Protein AF-A0A3D3QZB6-F1 (afdb_monomer)

Sequence (897 aa):
MISCSNFSKMPWQIRVYGRQQMLLTSWVESMRVAFEKSRKATLNPRRRLQLRSVPSSARQKVQRRIAIEQLEDRTLLTSLIINQLTAGLGVTLDNSVLDPDANGIANYDSIIFEDLTIDATTGSSVSIDLDNLTFNEPFSILFENVSINAAAGNGINIELSNMLVDTIAIDSSTITGGVGNAFNVDLTNVILNEFNIIDSTLSGQAGAGVTVAMSAATIEETSLRRSSIDGVSIDVADGSVLRHTTMADNTIAGSSGNDGVSVNIVDSIAEELRLTNNNSIEGVSISVDDTAAGGAALLTELFIHSNTITGNTAGAGISLELNNVDQFVSITGNSITGNSGDGIVFDQTDGDLSGEISDNNIANNFGNGINFTPSTTNPTPTGGAPGVPAYAGITGPTDSIDFAAPRNEVQLITFAGVPTGGTFTISYTGGNGVTQTTAGILATATASQVKAAMVAAFSDIGVGDILVNGNFQDGYEIEFVNAAGGVNINPLTVDVGGFNSTPATVTIFQDTSANIDEIQHIDVTGTPAFGTFQLNFLGNTLTQDYTQLNASDLQTALNFLANIYNDGTGNPFTGSPIQVTGDLVNGFDILFLDAGTMHDLDVPQVTLDASGLNLFVNVQVGPAELNPNKPAAQTITFQDVDGNIVTPSGGSFRLTFQTETTGDILIDPDPNVTAANIDAALQALFSATTKTGVEGDFIVSGDFTNGFVVEFNEIQHLSMLGSFDPTFGSFQLTFLGSTVTFAYTVSIPSAAGAQQIQNALNTIANNSGLGYTGSPVSVAVSGNGYDIIFLDSGTMANADVQQITVDASRMRFDVDVANLTQGNATTNERQTLDFADFQGSFPFTFALNGIDITNPPIGTSFTLTFQGETTQGIVIDTDPAVTAANIDAALEALTIA

Organism: NCBI:txid122

Mean predicted aligned error: 23.5 Å

Nearest PDB structures (foldseek):
  7o13-assembly1_A  TM=3.083E-01  e=2.882E-01  Stutzerimonas stutzeri ATCC 14405 = CCUG 16156
  7akv-assembly1_G  TM=2.280E-01  e=1.129E+00  Bordetella pertussis
  7u01-assembly3_C  TM=3.493E-01  e=5.067E+00  Homo sapiens
  6d89-assembly1_B  TM=1.778E-01  e=1.030E+00  Bacteroides uniformis

pLDDT: mean 75.25, std 18.21, range [21.48, 98.06]

InterPro domains:
  IPR006626 Parallel beta-helix repeat [SM00710] (138-160)
  IPR006626 Parallel beta-helix repeat [SM00710] (165-187)
  IPR006626 Parallel beta-helix repeat [SM00710] (214-236)
  IPR006626 Parallel beta-helix repeat [SM00710] (242-264)
  IPR006626 Parallel beta-helix repeat [SM00710] (299-322)
  IPR006626 Parallel beta-helix repeat [SM00710] (326-348)
  IPR006626 Parallel beta-helix repeat [SM00710] (352-374)
  IPR011050 Pectin lyase fold/virulence factor [SSF51126] (110-396)
  IPR012334 Pectin lyase fold [G3DSA:2.160.20.10] (169-386)

Secondary structure (DSSP, 8-state):
----------------------SSHHHHHHHHHHHHHHTTS-S----------PPPHHHHHHHHHHHHHHHHTTSS--EEEE----TT--EEEEHHHH-TT-SSB-S-SEEEEES-EEE-SSS-SEEEE-TT-B-SS-EEEEEES-EEEETTS-SEEEEEEEEEEEEEEEES-EEEESSS-SEEEEEEEEEEEEEEEES-EEES-SS-SEEEEEES-EEEEEEEES-EES-EEEEEETT-EEEEEEEES-EE--SSS--SEEEEEES-EEEEEEEES-SEES-EEEEEE--STT---EE--EEEES-EEE--SSS-SEEEEEES--EEEEEES-EEES-SS-SEEEEEES--EEEEEES-EEES-SS-SEEEEEE--S---SS------------S--------SPPPEEEEE--SS--SSBEEEEEEE-TTS-EEEPPPEETT--HHHHHHHHHHH-TT--TTSEEEEEETTTEEEEEE-GGGTTS-PPPPEEE-TTB-PPPPEEEEEEE--SSS--EEEEEEES--SS-EEEEEETTEEEEEEGGG-SHHHHHHHHHHHHHT---SSS----S--EEEEEETTTEEEEEE-TTTT-TTS-PPPPEEE-TTS--EEEEEEPPPPSSTTSPPPEEEEEE-TT--B---SS-EE--EETTEE---EE--SSHHHHHHHHHHHHHTSTTS--TTSSS-SEEEEEETTTEEEEEE-EEEEEE---SS--SSEEEEEEETTEEEEEEE-TT-S-HHHHHHHHHHHHHHHHHSSS---S--EEEEEETTEEEEEE-GGGT-TTS-PPPPEEE-TTS-EEEEEEEEE--BTTB--EEEEEEEETTSS--SPBPTTSSSBS-PPSSEEE--EETTEEPPPEEPPSSHHHHHHHHHHHHHTSTT-

Radius of gyration: 41.73 Å; Cα contacts (8 Å, |Δi|>4): 2059; chains: 1; bounding box: 110×121×116 Å

Structure (mmCIF, N/CA/C/O backbone):
data_AF-A0A3D3QZB6-F1
#
_entry.id   AF-A0A3D3QZB6-F1
#
loop_
_atom_site.group_PDB
_atom_site.id
_atom_site.type_symbol
_atom_site.label_atom_id
_atom_site.label_alt_id
_atom_site.label_comp_id
_atom_site.label_asym_id
_atom_site.label_entity_id
_atom_site.label_seq_id
_atom_site.pdbx_PDB_ins_code
_atom_site.Cartn_x
_atom_site.Cartn_y
_atom_site.Cartn_z
_atom_site.occupancy
_atom_site.B_iso_or_equiv
_atom_site.auth_seq_id
_atom_site.auth_comp_id
_atom_site.auth_asym_id
_atom_site.auth_atom_id
_atom_site.pdbx_PDB_model_num
ATOM 1 N N . MET A 1 1 ? 44.793 43.045 53.995 1.00 31.61 1 MET A N 1
ATOM 2 C CA . MET A 1 1 ? 45.562 44.300 53.880 1.00 31.61 1 MET A CA 1
ATOM 3 C C . MET A 1 1 ? 45.948 44.447 52.404 1.00 31.61 1 MET A C 1
ATOM 5 O O . MET A 1 1 ? 46.798 43.690 51.972 1.00 31.61 1 MET A O 1
ATOM 9 N N . ILE A 1 2 ? 45.234 45.333 51.678 1.00 28.56 2 ILE A N 1
ATOM 10 C CA . ILE A 1 2 ? 45.547 46.004 50.379 1.00 28.56 2 ILE A CA 1
ATOM 11 C C . ILE A 1 2 ? 45.701 45.083 49.129 1.00 28.56 2 ILE A C 1
ATOM 13 O O . ILE A 1 2 ? 46.679 44.360 49.034 1.00 28.56 2 ILE A O 1
ATOM 17 N N . SER A 1 3 ? 44.679 44.937 48.254 1.00 28.48 3 SER A N 1
ATOM 18 C CA . SER A 1 3 ? 44.259 45.763 47.068 1.00 28.48 3 SER A CA 1
ATOM 19 C C . SER A 1 3 ? 44.931 45.294 45.753 1.00 28.48 3 SER A C 1
ATOM 21 O O . SER A 1 3 ? 46.149 45.214 45.726 1.00 28.48 3 SER A O 1
ATOM 23 N N . CYS A 1 4 ? 44.243 44.934 44.652 1.00 23.89 4 CYS A N 1
ATOM 24 C CA . CYS A 1 4 ? 43.482 45.834 43.762 1.00 23.89 4 CYS A CA 1
ATOM 25 C C . CYS A 1 4 ? 42.562 45.103 42.730 1.00 23.89 4 CYS A C 1
ATOM 27 O O . CYS A 1 4 ? 43.048 44.278 41.964 1.00 23.89 4 CYS A O 1
ATOM 29 N N . SER A 1 5 ? 41.277 45.507 42.689 1.00 31.12 5 SER A N 1
ATOM 30 C CA . SER A 1 5 ? 40.437 45.910 41.517 1.00 31.12 5 SER A CA 1
ATOM 31 C C . SER A 1 5 ? 40.198 44.966 40.305 1.00 31.12 5 SER A C 1
ATOM 33 O O . SER A 1 5 ? 41.127 44.696 39.555 1.00 31.12 5 SER A O 1
ATOM 35 N N . ASN A 1 6 ? 38.986 44.412 40.093 1.00 29.52 6 ASN A N 1
ATOM 36 C CA . ASN A 1 6 ? 37.748 44.943 39.441 1.00 29.52 6 ASN A CA 1
ATOM 37 C C . ASN A 1 6 ? 37.724 44.941 37.892 1.00 29.52 6 ASN A C 1
ATOM 39 O O . ASN A 1 6 ? 38.531 45.647 37.313 1.00 29.52 6 ASN A O 1
ATOM 43 N N . PHE A 1 7 ? 36.745 44.230 37.286 1.00 24.50 7 PHE A N 1
ATOM 44 C CA . PHE A 1 7 ? 35.954 44.476 36.035 1.00 24.50 7 PHE A CA 1
ATOM 45 C C . PHE A 1 7 ? 35.271 43.130 35.642 1.00 24.50 7 PHE A C 1
ATOM 47 O O . PHE A 1 7 ? 35.977 42.175 35.359 1.00 24.50 7 PHE A O 1
ATOM 54 N N . SER A 1 8 ? 33.987 42.827 35.903 1.00 25.47 8 SER A N 1
ATOM 55 C CA . SER A 1 8 ? 32.666 43.279 35.398 1.00 25.47 8 SER A CA 1
ATOM 56 C C . SER A 1 8 ? 32.007 42.336 34.355 1.00 25.47 8 SER A C 1
ATOM 58 O O . SER A 1 8 ? 32.465 42.271 33.224 1.00 25.47 8 SER A O 1
ATOM 60 N N . LYS A 1 9 ? 30.859 41.758 34.760 1.00 25.39 9 LYS A N 1
ATOM 61 C CA . LYS A 1 9 ? 29.594 41.501 34.019 1.00 25.39 9 LYS A CA 1
ATOM 62 C C . LYS A 1 9 ? 29.521 40.458 32.870 1.00 25.39 9 LYS A C 1
ATOM 64 O O . LYS A 1 9 ? 30.074 40.651 31.799 1.00 25.39 9 LYS A O 1
ATOM 69 N N . MET A 1 10 ? 28.690 39.425 33.108 1.00 26.95 10 MET A N 1
ATOM 70 C CA . MET A 1 10 ? 27.950 38.583 32.130 1.00 26.95 10 MET A CA 1
ATOM 71 C C . MET A 1 10 ? 27.002 39.449 31.259 1.00 26.95 10 MET A C 1
ATOM 73 O O . MET A 1 10 ? 26.677 40.547 31.736 1.00 26.95 10 MET A O 1
ATOM 77 N N . PRO A 1 11 ? 26.521 39.028 30.054 1.00 31.47 11 PRO A N 1
ATOM 78 C CA . PRO A 1 11 ? 25.365 38.099 29.930 1.00 31.47 11 PRO A CA 1
ATOM 79 C C . PRO A 1 11 ? 25.265 37.222 28.634 1.00 31.47 11 PRO A C 1
ATOM 81 O O . PRO A 1 11 ? 25.988 37.434 27.667 1.00 31.47 11 PRO A O 1
ATOM 84 N N . TRP A 1 12 ? 24.275 36.309 28.648 1.00 21.48 12 TRP A N 1
ATOM 85 C CA . TRP A 1 12 ? 23.528 35.649 27.544 1.00 21.48 12 TRP A CA 1
ATOM 86 C C . TRP A 1 12 ? 23.815 34.186 27.137 1.00 21.48 12 TRP A C 1
ATOM 88 O O . TRP A 1 12 ? 24.921 33.784 26.791 1.00 21.48 12 TRP A O 1
ATOM 98 N N . GLN A 1 13 ? 22.712 33.424 27.193 1.00 25.14 13 GLN A N 1
ATOM 99 C CA . GLN A 1 13 ? 22.447 32.045 26.772 1.00 25.14 13 GLN A CA 1
ATOM 100 C C . GLN A 1 13 ? 22.153 31.955 25.261 1.00 25.14 13 GLN A C 1
ATOM 102 O O . GLN A 1 13 ? 21.646 32.925 24.710 1.00 25.14 13 GLN A O 1
ATOM 107 N N . ILE A 1 14 ? 22.313 30.762 24.661 1.00 23.55 14 ILE A N 1
ATOM 108 C CA . ILE A 1 14 ? 21.405 30.166 23.651 1.00 23.55 14 ILE A CA 1
ATOM 109 C C . ILE A 1 14 ? 21.499 28.621 23.714 1.00 23.55 14 ILE A C 1
ATOM 111 O O . ILE A 1 14 ? 22.523 28.065 24.108 1.00 23.55 14 ILE A O 1
ATOM 115 N N . ARG A 1 15 ? 20.369 27.965 23.411 1.00 23.23 15 ARG A N 1
ATOM 116 C CA . ARG A 1 15 ? 20.021 26.533 23.519 1.00 23.23 15 ARG A CA 1
ATOM 117 C C . ARG A 1 15 ? 20.580 25.631 22.403 1.00 23.23 15 ARG A C 1
ATOM 119 O O . ARG A 1 15 ? 20.656 26.069 21.268 1.00 23.23 15 ARG A O 1
ATOM 126 N N . VAL A 1 16 ? 20.816 24.368 22.802 1.00 28.95 16 VAL A N 1
ATOM 127 C CA . VAL A 1 16 ? 20.525 23.044 22.177 1.00 28.95 16 VAL A CA 1
ATOM 128 C C . VAL A 1 16 ? 20.848 22.823 20.688 1.00 28.95 16 VAL A C 1
ATOM 130 O O . VAL A 1 16 ? 20.277 23.494 19.852 1.00 28.95 16 VAL A O 1
ATOM 133 N N . TYR A 1 17 ? 21.632 21.774 20.378 1.00 26.56 17 TYR A N 1
ATOM 134 C CA . TYR A 1 17 ? 21.190 20.648 19.529 1.00 26.56 17 TYR A CA 1
ATOM 135 C C . TYR A 1 17 ? 21.957 19.359 19.853 1.00 26.56 17 TYR A C 1
ATOM 137 O O . TYR A 1 17 ? 23.096 19.380 20.323 1.00 26.56 17 TYR A O 1
ATOM 145 N N . GLY A 1 18 ? 21.241 18.246 19.700 1.00 25.38 18 GLY A N 1
ATOM 146 C CA . GLY A 1 18 ? 21.633 16.892 20.055 1.00 25.38 18 GLY A CA 1
ATOM 147 C C . GLY A 1 18 ? 22.817 16.342 19.264 1.00 25.38 18 GLY A C 1
ATOM 148 O O . GLY A 1 18 ? 23.267 16.878 18.258 1.00 25.38 18 GLY A O 1
ATOM 149 N N . ARG A 1 19 ? 23.335 15.245 19.812 1.00 30.95 19 ARG A N 1
ATOM 150 C CA . ARG A 1 19 ? 24.469 14.458 19.332 1.00 30.95 19 ARG A CA 1
ATOM 151 C C . ARG A 1 19 ? 24.183 13.862 17.953 1.00 30.95 19 ARG A C 1
ATOM 153 O O . ARG A 1 19 ? 23.129 13.271 17.787 1.00 30.95 19 ARG A O 1
ATOM 160 N N . GLN A 1 20 ? 25.180 13.889 17.072 1.00 32.28 20 GLN A N 1
ATOM 161 C CA . GLN A 1 20 ? 25.852 12.712 16.484 1.00 32.28 20 GLN A CA 1
ATOM 162 C C . GLN A 1 20 ? 26.548 13.100 15.167 1.00 32.28 20 GLN A C 1
ATOM 164 O O . GLN A 1 20 ? 26.137 12.707 14.090 1.00 32.28 20 GLN A O 1
ATOM 169 N N . GLN A 1 21 ? 27.641 13.861 15.247 1.00 32.38 21 GLN A N 1
ATOM 170 C CA . GLN A 1 21 ? 28.631 13.941 14.165 1.00 32.38 21 GLN A CA 1
ATOM 171 C C . GLN A 1 21 ? 30.008 14.211 14.773 1.00 32.38 21 GLN A C 1
ATOM 173 O O . GLN A 1 21 ? 30.477 15.343 14.803 1.00 32.38 21 GLN A O 1
ATOM 178 N N . MET A 1 22 ? 30.648 13.190 15.351 1.00 30.50 22 MET A N 1
ATOM 179 C CA . MET A 1 22 ? 32.060 13.292 15.751 1.00 30.50 22 MET A CA 1
ATOM 180 C C . MET A 1 22 ? 32.671 11.914 16.050 1.00 30.50 22 MET A C 1
ATOM 182 O O . MET A 1 22 ? 33.011 11.607 17.188 1.00 30.50 22 MET A O 1
ATOM 186 N N . LEU A 1 23 ? 32.827 11.067 15.027 1.00 39.09 23 LEU A N 1
ATOM 187 C CA . LEU A 1 23 ? 33.688 9.873 15.124 1.00 39.09 23 LEU A CA 1
ATOM 188 C C . LEU A 1 23 ? 34.685 9.713 13.961 1.00 39.09 23 LEU A C 1
ATOM 190 O O . LEU A 1 23 ? 35.710 9.062 14.151 1.00 39.09 23 LEU A O 1
ATOM 194 N N . LEU A 1 24 ? 34.501 10.373 12.809 1.00 37.78 24 LEU A N 1
ATOM 195 C CA . LEU A 1 24 ? 35.416 10.188 11.669 1.00 37.78 24 LEU A CA 1
ATOM 196 C C . LEU A 1 24 ? 36.735 10.989 11.738 1.00 37.78 24 LEU A C 1
ATOM 198 O O . LEU A 1 24 ? 37.752 10.542 11.211 1.00 37.78 24 LEU A O 1
ATOM 202 N N . THR A 1 25 ? 36.791 12.138 12.419 1.00 40.03 25 THR A N 1
ATOM 203 C CA . THR A 1 25 ? 37.999 12.998 12.404 1.00 40.03 25 THR A CA 1
ATOM 204 C C . THR A 1 25 ? 39.122 12.528 13.336 1.00 40.03 25 THR A C 1
ATOM 206 O O . THR A 1 25 ? 40.280 12.891 13.144 1.00 40.03 25 THR A O 1
ATOM 209 N N . SER A 1 26 ? 38.830 11.658 14.307 1.00 40.75 26 SER A N 1
ATOM 210 C CA . SER A 1 26 ? 39.842 11.089 15.212 1.00 40.75 26 SER A CA 1
ATOM 211 C C . SER A 1 26 ? 40.666 9.962 14.571 1.00 40.75 26 SER A C 1
ATOM 213 O O . SER A 1 26 ? 41.772 9.669 15.037 1.00 40.75 26 SER A O 1
ATOM 215 N N . TRP A 1 27 ? 40.136 9.292 13.546 1.00 40.22 27 TRP A N 1
ATOM 216 C CA . TRP A 1 27 ? 40.752 8.100 12.956 1.00 40.22 27 TRP A CA 1
ATOM 217 C C . TRP A 1 27 ? 41.855 8.462 11.949 1.00 40.22 27 TRP A C 1
ATOM 219 O O . TRP A 1 27 ? 42.954 7.900 11.987 1.00 40.22 27 TRP A O 1
ATOM 229 N N . VAL A 1 28 ? 41.617 9.501 11.143 1.00 46.81 28 VAL A N 1
ATOM 230 C CA . VAL A 1 28 ? 42.560 9.996 10.126 1.00 46.81 28 VAL A CA 1
ATOM 231 C C . VAL A 1 28 ? 43.843 10.564 10.758 1.00 46.81 28 VAL A C 1
ATOM 233 O O . VAL A 1 28 ? 44.951 10.272 10.296 1.00 46.81 28 VAL A O 1
ATOM 236 N N . GLU A 1 29 ? 43.734 11.281 11.881 1.00 42.56 29 GLU A N 1
ATOM 237 C CA . GLU A 1 29 ? 44.898 11.886 12.550 1.00 42.56 29 GLU A CA 1
ATOM 238 C C . GLU A 1 29 ? 45.776 10.844 13.275 1.00 42.56 29 GLU A C 1
ATOM 240 O O . GLU A 1 29 ? 46.998 10.991 13.366 1.00 42.56 29 GLU A O 1
ATOM 245 N N . SER A 1 30 ? 45.179 9.731 13.721 1.00 42.25 30 SER A N 1
ATOM 246 C CA . SER A 1 30 ? 45.896 8.607 14.341 1.00 42.25 30 SER A CA 1
ATOM 247 C C . SER A 1 30 ? 46.737 7.826 13.321 1.00 42.25 30 SER A C 1
ATOM 249 O O . SER A 1 30 ? 47.898 7.490 13.588 1.00 42.25 30 SER A O 1
ATOM 251 N N . MET A 1 31 ? 46.209 7.609 12.108 1.00 39.97 31 MET A N 1
ATOM 252 C CA . MET A 1 31 ? 46.947 6.926 11.038 1.00 39.97 31 MET A CA 1
ATOM 253 C C . MET A 1 31 ? 48.117 7.766 10.515 1.00 39.97 31 MET A C 1
ATOM 255 O O . MET A 1 31 ? 49.209 7.230 10.305 1.00 39.97 31 MET A O 1
ATOM 259 N N . ARG A 1 32 ? 47.961 9.092 10.405 1.00 43.44 32 ARG A N 1
ATOM 260 C CA . ARG A 1 32 ? 49.050 9.986 9.972 1.00 43.44 32 ARG A CA 1
ATOM 261 C C . ARG A 1 32 ? 50.258 9.939 10.917 1.00 43.44 32 ARG A C 1
ATOM 263 O O . ARG A 1 32 ? 51.401 9.883 10.465 1.00 43.44 32 ARG A O 1
ATOM 270 N N . VAL A 1 33 ? 50.022 9.864 12.229 1.00 48.31 33 VAL A N 1
ATOM 271 C CA . VAL A 1 33 ? 51.085 9.765 13.248 1.00 48.31 33 VAL A CA 1
ATOM 272 C C . VAL A 1 33 ? 51.753 8.380 13.264 1.00 48.31 33 VAL A C 1
ATOM 274 O O . VAL A 1 33 ? 52.952 8.273 13.550 1.00 48.31 33 VAL A O 1
ATOM 277 N N . ALA A 1 34 ? 51.019 7.316 12.927 1.00 41.81 34 ALA A N 1
ATOM 278 C CA . ALA A 1 34 ? 51.559 5.958 12.854 1.00 41.81 34 ALA A CA 1
ATOM 279 C C . ALA A 1 34 ? 52.505 5.762 11.652 1.00 41.81 34 ALA A C 1
ATOM 281 O O . ALA A 1 34 ? 53.581 5.169 11.803 1.00 41.81 34 ALA A O 1
ATOM 282 N N . PHE A 1 35 ? 52.174 6.327 10.486 1.00 39.59 35 PHE A N 1
ATOM 283 C CA . PHE A 1 35 ? 53.019 6.227 9.289 1.00 39.59 35 PHE A CA 1
ATOM 284 C C . PHE A 1 35 ? 54.300 7.082 9.372 1.00 39.59 35 PHE A C 1
ATOM 286 O O . PHE A 1 35 ? 55.362 6.637 8.926 1.00 39.59 35 PHE A O 1
ATOM 293 N N . GLU A 1 36 ? 54.261 8.237 10.045 1.00 42.44 36 GLU A N 1
ATOM 294 C CA . GLU A 1 36 ? 55.440 9.098 10.261 1.00 42.44 36 GLU A CA 1
ATOM 295 C C . GLU A 1 36 ? 56.479 8.452 11.210 1.00 42.44 36 GLU A C 1
ATOM 297 O O . GLU A 1 36 ? 57.691 8.648 11.071 1.00 42.44 36 GLU A O 1
ATOM 302 N N . LYS A 1 37 ? 56.029 7.616 12.162 1.00 44.12 37 LYS A N 1
ATOM 303 C CA . LYS A 1 37 ? 56.905 6.868 13.088 1.00 44.12 37 LYS A CA 1
ATOM 304 C C . LYS A 1 37 ? 57.588 5.662 12.435 1.00 44.12 37 LYS A C 1
ATOM 306 O O . LYS A 1 37 ? 58.713 5.332 12.811 1.00 44.12 37 LYS A O 1
ATOM 311 N N . SER A 1 38 ? 56.942 5.037 11.450 1.00 39.91 38 SER A N 1
ATOM 312 C CA . SER A 1 38 ? 57.457 3.853 10.745 1.00 39.91 38 SER A CA 1
ATOM 313 C C . SER A 1 38 ? 58.667 4.176 9.850 1.00 39.91 38 SER A C 1
ATOM 315 O O . SER A 1 38 ? 59.657 3.444 9.849 1.00 39.91 38 SER A O 1
ATOM 317 N N . ARG A 1 39 ? 58.684 5.343 9.182 1.00 42.09 39 ARG A N 1
ATOM 318 C CA . ARG A 1 39 ? 59.792 5.752 8.286 1.00 42.09 39 ARG A CA 1
ATOM 319 C C . ARG A 1 39 ? 61.114 6.107 8.985 1.00 42.09 39 ARG A C 1
ATOM 321 O O . ARG A 1 39 ? 62.125 6.251 8.303 1.00 42.09 39 ARG A O 1
ATOM 328 N N . LYS A 1 40 ? 61.152 6.236 10.319 1.00 40.41 40 LYS A N 1
ATOM 329 C CA 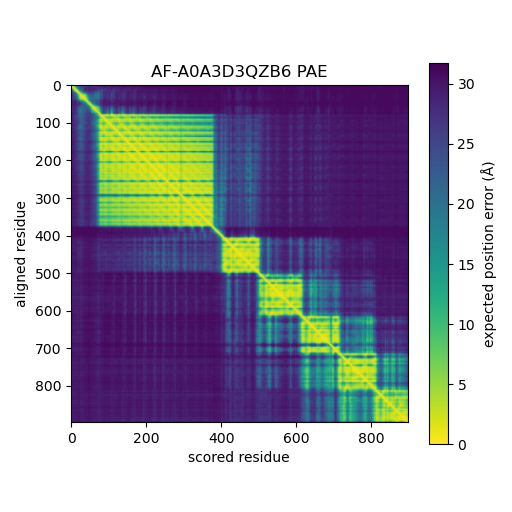. LYS A 1 40 ? 62.369 6.606 11.079 1.00 40.41 40 LYS A CA 1
ATOM 330 C C . LYS A 1 40 ? 63.085 5.441 11.776 1.00 40.41 40 LYS A C 1
ATOM 332 O O . LYS A 1 40 ? 64.155 5.660 12.339 1.00 40.41 40 LYS A O 1
ATOM 337 N N . ALA A 1 41 ? 62.541 4.222 11.741 1.00 42.94 41 ALA A N 1
ATOM 338 C CA . ALA A 1 41 ? 63.062 3.092 12.523 1.00 42.94 41 ALA A CA 1
ATOM 339 C C . ALA A 1 41 ? 64.019 2.143 11.764 1.00 42.94 41 ALA A C 1
ATOM 341 O O . ALA A 1 41 ? 64.590 1.242 12.375 1.00 42.94 41 ALA A O 1
ATOM 342 N N . THR A 1 42 ? 64.254 2.341 10.464 1.00 43.31 42 THR A N 1
ATOM 343 C CA . THR A 1 42 ? 65.067 1.446 9.609 1.00 43.31 42 THR A CA 1
ATOM 344 C C . THR A 1 42 ? 66.473 1.974 9.288 1.00 43.31 42 THR A C 1
ATOM 346 O O . THR A 1 42 ? 66.982 1.773 8.189 1.00 43.31 42 THR A O 1
ATOM 349 N N . LEU A 1 43 ? 67.161 2.599 10.252 1.00 37.22 43 LEU A N 1
ATOM 350 C CA . LEU A 1 43 ? 68.589 2.935 10.123 1.00 37.22 43 LEU A CA 1
ATOM 351 C C . LEU A 1 43 ? 69.420 2.453 11.328 1.00 37.22 43 LEU A C 1
ATOM 353 O O . LEU A 1 43 ? 69.565 3.124 12.343 1.00 37.22 43 LEU A O 1
ATOM 357 N N . ASN A 1 44 ? 70.058 1.309 11.082 1.00 32.72 44 ASN A N 1
ATOM 358 C CA . ASN A 1 44 ? 71.284 0.748 11.655 1.00 32.72 44 ASN A CA 1
ATOM 359 C C . ASN A 1 44 ? 71.277 -0.138 12.929 1.00 32.72 44 ASN A C 1
ATOM 361 O O . ASN A 1 44 ? 70.674 0.200 13.945 1.00 32.72 44 ASN A O 1
ATOM 365 N N . PRO A 1 45 ? 72.031 -1.269 12.901 1.00 47.84 45 PRO A N 1
ATOM 366 C CA . PRO A 1 45 ? 71.983 -2.332 13.904 1.00 47.84 45 PRO A CA 1
ATOM 367 C C . PRO A 1 45 ? 73.182 -2.309 14.872 1.00 47.84 45 PRO A C 1
ATOM 369 O O . PRO A 1 45 ? 74.308 -2.048 14.443 1.00 47.84 45 PRO A O 1
ATOM 372 N N . ARG A 1 46 ? 72.968 -2.686 16.149 1.00 33.12 46 ARG A N 1
ATOM 373 C CA . ARG A 1 46 ? 73.858 -3.532 16.997 1.00 33.12 46 ARG A CA 1
ATOM 374 C C . ARG A 1 46 ? 73.494 -3.473 18.495 1.00 33.12 46 ARG A C 1
ATOM 376 O O . ARG A 1 46 ? 73.541 -2.399 19.067 1.00 33.12 46 ARG A O 1
ATOM 383 N N . ARG A 1 47 ? 73.349 -4.671 19.108 1.00 33.81 47 ARG A N 1
ATOM 384 C CA . ARG A 1 47 ? 73.653 -5.065 20.520 1.00 33.81 47 ARG A CA 1
ATOM 385 C C . ARG A 1 47 ? 72.961 -4.248 21.645 1.00 33.81 47 ARG A C 1
ATOM 387 O O . ARG A 1 47 ? 73.099 -3.047 21.706 1.00 33.81 47 ARG A O 1
ATOM 394 N N . ARG A 1 48 ? 72.343 -4.816 22.690 1.00 32.69 48 ARG A N 1
ATOM 395 C CA . ARG A 1 48 ? 72.667 -6.022 23.470 1.00 32.69 48 ARG A CA 1
ATOM 396 C C . ARG A 1 48 ? 71.519 -6.295 24.471 1.00 32.69 48 ARG A C 1
ATOM 398 O O . ARG A 1 48 ? 71.056 -5.382 25.137 1.00 32.69 48 ARG A O 1
ATOM 405 N N . LEU A 1 49 ? 71.136 -7.566 24.559 1.00 37.03 49 LEU A N 1
ATOM 406 C CA . LEU A 1 49 ? 70.534 -8.315 25.674 1.00 37.03 49 LEU A CA 1
ATOM 407 C C . LEU A 1 49 ? 70.529 -7.635 27.068 1.00 37.03 49 LEU A C 1
ATOM 409 O O . LEU A 1 49 ? 71.617 -7.390 27.583 1.00 37.03 49 LEU A O 1
ATOM 413 N N . GLN A 1 50 ? 69.362 -7.516 27.730 1.00 33.06 50 GLN A N 1
ATOM 414 C CA . GLN A 1 50 ? 69.096 -8.167 29.033 1.00 33.06 50 GLN A CA 1
ATOM 415 C C . GLN A 1 50 ? 67.703 -7.898 29.651 1.00 33.06 50 GLN A C 1
ATOM 417 O O . GLN A 1 50 ? 67.245 -6.768 29.741 1.00 33.06 50 GLN A O 1
ATOM 422 N N . LEU A 1 51 ? 67.182 -8.995 30.221 1.00 31.61 51 LEU A N 1
ATOM 423 C CA . LEU A 1 51 ? 66.327 -9.134 31.410 1.00 31.61 51 LEU A CA 1
ATOM 424 C C . LEU A 1 51 ? 64.797 -9.075 31.259 1.00 31.61 51 LEU A C 1
ATOM 426 O O . LEU A 1 51 ? 64.179 -8.105 30.844 1.00 31.61 51 LEU A O 1
ATOM 430 N N . ARG A 1 52 ? 64.228 -10.214 31.667 1.00 37.53 52 ARG A N 1
ATOM 431 C CA . ARG A 1 52 ? 62.823 -10.595 31.741 1.00 37.53 52 ARG A CA 1
ATOM 432 C C . ARG A 1 52 ? 62.070 -9.730 32.754 1.00 37.53 52 ARG A C 1
ATOM 434 O O . ARG A 1 52 ? 62.470 -9.665 33.911 1.00 37.53 52 ARG A O 1
ATOM 441 N N . SER A 1 53 ? 60.892 -9.266 32.365 1.00 33.00 53 SER A N 1
ATOM 442 C CA . SER A 1 53 ? 59.708 -9.306 33.220 1.00 33.00 53 SER A CA 1
ATOM 443 C C . SER A 1 53 ? 58.543 -9.797 32.363 1.00 33.00 53 SER A C 1
ATOM 445 O O . SER A 1 53 ? 58.335 -9.359 31.235 1.00 33.00 53 SER A O 1
ATOM 447 N N . VAL A 1 54 ? 57.873 -10.831 32.856 1.00 39.91 54 VAL A N 1
ATOM 448 C CA . VAL A 1 54 ? 56.766 -11.516 32.187 1.00 39.91 54 VAL A CA 1
ATOM 449 C C . VAL A 1 54 ? 55.543 -10.592 32.231 1.00 39.91 54 VAL A C 1
ATOM 451 O O . VAL A 1 54 ? 55.138 -10.230 33.337 1.00 39.91 54 VAL A O 1
ATOM 454 N N . PRO A 1 55 ? 54.928 -10.199 31.098 1.00 35.78 55 PRO A N 1
ATOM 455 C CA . PRO A 1 55 ? 53.642 -9.519 31.130 1.00 35.78 55 PRO A CA 1
ATOM 456 C C . PRO A 1 55 ? 52.543 -10.540 31.425 1.00 35.78 55 PRO A C 1
ATOM 458 O O . PRO A 1 55 ? 52.517 -11.634 30.863 1.00 35.78 55 PRO A O 1
ATOM 461 N N . SER A 1 56 ? 51.655 -10.173 32.342 1.00 40.12 56 SER A N 1
ATOM 462 C CA . SER A 1 56 ? 50.564 -10.994 32.852 1.00 40.12 56 SER A CA 1
ATOM 463 C C . SER A 1 56 ? 49.692 -11.587 31.739 1.00 40.12 56 SER A C 1
ATOM 465 O O . SER A 1 56 ? 49.212 -10.897 30.837 1.00 40.12 56 SER A O 1
ATOM 467 N N . SER A 1 57 ? 49.407 -12.882 31.869 1.00 44.31 57 SER A N 1
ATOM 468 C CA . SER A 1 57 ? 48.473 -13.650 31.035 1.00 44.31 57 SER A CA 1
ATOM 469 C C . SER A 1 57 ? 47.056 -13.058 30.980 1.00 44.31 57 SER A C 1
ATOM 471 O O . SER A 1 57 ? 46.286 -13.404 30.088 1.00 44.31 57 SER A O 1
ATOM 473 N N . ALA A 1 58 ? 46.713 -12.128 31.877 1.00 41.06 58 ALA A N 1
ATOM 474 C CA . ALA A 1 58 ? 45.461 -11.378 31.850 1.00 41.06 58 ALA A CA 1
ATOM 475 C C . ALA A 1 58 ? 45.416 -10.340 30.715 1.00 41.06 58 ALA A C 1
ATOM 477 O O . ALA A 1 58 ? 44.411 -10.244 30.020 1.00 41.06 58 ALA A O 1
ATOM 478 N N . ARG A 1 59 ? 46.511 -9.611 30.452 1.00 43.19 59 ARG A N 1
ATOM 479 C CA . ARG A 1 59 ? 46.531 -8.573 29.404 1.00 43.19 59 ARG A CA 1
ATOM 480 C C . ARG A 1 59 ? 46.567 -9.176 28.000 1.00 43.19 59 ARG A C 1
ATOM 482 O O . ARG A 1 59 ? 45.960 -8.635 27.086 1.00 43.19 59 ARG A O 1
ATOM 489 N N . GLN A 1 60 ? 47.208 -10.336 27.860 1.00 44.66 60 GLN A N 1
ATOM 490 C CA . GLN A 1 60 ? 47.243 -11.106 26.615 1.00 44.66 60 GLN A CA 1
ATOM 491 C C . GLN A 1 60 ? 45.915 -11.829 26.338 1.00 44.66 60 GLN A C 1
ATOM 493 O O . GLN A 1 60 ? 45.532 -11.951 25.181 1.00 44.66 60 GLN A O 1
ATOM 498 N N . LYS A 1 61 ? 45.182 -12.255 27.381 1.00 40.94 61 LYS A N 1
ATOM 499 C CA . LYS A 1 61 ? 43.807 -12.766 27.248 1.00 40.94 61 LYS A CA 1
ATOM 500 C C . LYS A 1 61 ? 42.799 -11.668 26.934 1.00 40.94 61 LYS A C 1
ATOM 502 O O . LYS A 1 61 ? 41.884 -11.944 26.182 1.00 40.94 61 LYS A O 1
ATOM 507 N N . VAL A 1 62 ? 42.965 -10.454 27.459 1.00 46.44 62 VAL A N 1
ATOM 508 C CA . VAL A 1 62 ? 42.098 -9.313 27.117 1.00 46.44 62 VAL A CA 1
ATOM 509 C C . VAL A 1 62 ? 42.406 -8.797 25.712 1.00 46.44 62 VAL A C 1
ATOM 511 O O . VAL A 1 62 ? 41.478 -8.583 24.957 1.00 46.44 62 VAL A O 1
ATOM 514 N N . GLN A 1 63 ? 43.672 -8.704 25.290 1.00 43.31 63 GLN A N 1
ATOM 515 C CA . GLN A 1 63 ? 43.992 -8.370 23.892 1.00 43.31 63 GLN A CA 1
ATOM 516 C C . GLN A 1 63 ? 43.594 -9.466 22.904 1.00 43.31 63 GLN A C 1
ATOM 518 O O . GLN A 1 63 ? 43.176 -9.135 21.806 1.00 43.31 63 GLN A O 1
ATOM 523 N N . ARG A 1 64 ? 43.699 -10.753 23.268 1.00 38.41 64 ARG A N 1
ATOM 524 C CA . ARG A 1 64 ? 43.147 -11.830 22.437 1.00 38.41 64 ARG A CA 1
ATOM 525 C C . ARG A 1 64 ? 41.629 -11.849 22.468 1.00 38.41 64 ARG A C 1
ATOM 527 O O . ARG A 1 64 ? 41.073 -12.108 21.431 1.00 38.41 64 ARG A O 1
ATOM 534 N N . ARG A 1 65 ? 40.966 -11.549 23.587 1.00 40.56 65 ARG A N 1
ATOM 535 C CA . ARG A 1 65 ? 39.500 -11.460 23.640 1.00 40.56 65 ARG A CA 1
ATOM 536 C C . ARG A 1 65 ? 38.983 -10.257 22.862 1.00 40.56 65 ARG A C 1
ATOM 538 O O . ARG A 1 65 ? 38.045 -10.441 22.132 1.00 40.56 65 ARG A O 1
ATOM 545 N N . ILE A 1 66 ? 39.652 -9.106 22.914 1.00 41.75 66 ILE A N 1
ATOM 546 C CA . ILE A 1 66 ? 39.312 -7.930 22.098 1.00 41.75 66 ILE A CA 1
ATOM 547 C C . ILE A 1 66 ? 39.637 -8.179 20.622 1.00 41.75 66 ILE A C 1
ATOM 549 O O . ILE A 1 66 ? 38.867 -7.782 19.770 1.00 41.75 66 ILE A O 1
ATOM 553 N N . ALA A 1 67 ? 40.747 -8.848 20.291 1.00 37.69 67 ALA A N 1
ATOM 554 C CA . ALA A 1 67 ? 41.047 -9.206 18.902 1.00 37.69 67 ALA A CA 1
ATOM 555 C C . ALA A 1 67 ? 40.172 -10.357 18.377 1.00 37.69 67 ALA A C 1
ATOM 557 O O . ALA A 1 67 ? 39.992 -10.441 17.174 1.00 37.69 67 ALA A O 1
ATOM 558 N N . ILE A 1 68 ? 39.662 -11.232 19.253 1.00 42.19 68 ILE A N 1
ATOM 559 C CA . ILE A 1 68 ? 38.717 -12.307 18.923 1.00 42.19 68 ILE A CA 1
ATOM 560 C C . ILE A 1 68 ? 37.292 -11.749 18.852 1.00 42.19 68 ILE A C 1
ATOM 562 O O . ILE A 1 68 ? 36.642 -12.048 17.878 1.00 42.19 68 ILE A O 1
ATOM 566 N N . GLU A 1 69 ? 36.850 -10.856 19.744 1.00 36.66 69 GLU A N 1
ATOM 567 C CA . GLU A 1 69 ? 35.583 -10.104 19.622 1.00 36.66 69 GLU A CA 1
ATOM 568 C C . GLU A 1 69 ? 35.611 -9.193 18.388 1.00 36.66 69 GLU A C 1
ATOM 570 O O . GLU A 1 69 ? 34.638 -9.135 17.661 1.00 36.66 69 GLU A O 1
ATOM 575 N N . GLN A 1 70 ? 36.744 -8.557 18.061 1.00 38.66 70 GLN A N 1
ATOM 576 C CA . GLN A 1 70 ? 36.889 -7.795 16.810 1.00 38.66 70 GLN A CA 1
ATOM 577 C C . GLN A 1 70 ? 37.080 -8.666 15.559 1.00 38.66 70 GLN A C 1
ATOM 579 O O . GLN A 1 70 ? 37.012 -8.142 14.450 1.00 38.66 70 GLN A O 1
ATOM 584 N N . LEU A 1 71 ? 37.371 -9.962 15.706 1.00 39.03 71 LEU A N 1
ATOM 585 C CA . LEU A 1 71 ? 37.339 -10.920 14.597 1.00 39.03 71 LEU A CA 1
ATOM 586 C C . LEU A 1 71 ? 35.940 -11.537 14.468 1.00 39.03 71 LEU A C 1
ATOM 588 O O . LEU A 1 71 ? 35.492 -11.690 13.345 1.00 39.03 71 LEU A O 1
ATOM 592 N N . GLU A 1 72 ? 35.243 -11.795 15.577 1.00 42.44 72 GLU A N 1
ATOM 593 C CA . GLU A 1 72 ? 33.865 -12.296 15.633 1.00 42.44 72 GLU A CA 1
ATOM 594 C C . GLU A 1 72 ? 32.861 -11.230 15.147 1.00 42.44 72 GLU A C 1
ATOM 596 O O . GLU A 1 72 ? 31.997 -11.539 14.335 1.00 42.44 72 GLU A O 1
ATOM 601 N N . ASP A 1 73 ? 33.055 -9.947 15.480 1.00 41.41 73 ASP A N 1
ATOM 602 C CA . ASP A 1 73 ? 32.254 -8.841 14.920 1.00 41.41 73 ASP A CA 1
ATOM 603 C C . ASP A 1 73 ? 32.540 -8.597 13.428 1.00 41.41 73 ASP A C 1
ATOM 605 O O . ASP A 1 73 ? 31.702 -8.055 12.714 1.00 41.41 73 ASP A O 1
ATOM 609 N N . ARG A 1 74 ? 33.711 -9.008 12.916 1.00 43.72 74 ARG A N 1
ATOM 610 C CA . ARG A 1 74 ? 34.009 -8.969 11.470 1.00 43.72 74 ARG A CA 1
ATOM 611 C C . ARG A 1 74 ? 33.578 -10.238 10.730 1.00 43.72 74 ARG A C 1
ATOM 613 O O . ARG A 1 74 ? 33.591 -10.216 9.507 1.00 43.72 74 ARG A O 1
ATOM 620 N N . THR A 1 75 ? 33.189 -11.302 11.439 1.00 44.69 75 THR A N 1
ATOM 621 C CA . THR A 1 75 ? 32.538 -12.495 10.860 1.00 44.69 75 THR A CA 1
ATOM 622 C C . THR A 1 75 ? 31.012 -12.377 10.791 1.00 44.69 75 THR A C 1
ATOM 624 O O . THR A 1 75 ? 30.365 -13.320 10.359 1.00 44.69 75 THR A O 1
ATOM 627 N N . LEU A 1 76 ? 30.439 -11.244 11.216 1.00 47.25 76 LEU A N 1
ATOM 628 C CA . LEU A 1 76 ? 28.994 -10.975 11.176 1.00 47.25 76 LEU A CA 1
ATOM 629 C C . LEU A 1 76 ? 28.568 -10.042 10.030 1.00 47.25 76 LEU A C 1
ATOM 631 O O . LEU A 1 76 ? 27.389 -9.736 9.912 1.00 47.25 76 LEU A O 1
ATOM 635 N N . LEU A 1 77 ? 29.505 -9.576 9.200 1.00 53.44 77 LEU A N 1
ATOM 636 C CA . LEU A 1 77 ? 29.191 -8.835 7.977 1.00 53.44 77 LEU A CA 1
ATOM 637 C C . LEU A 1 77 ? 29.268 -9.811 6.805 1.00 53.44 77 LEU A C 1
ATOM 639 O O . LEU A 1 77 ? 30.337 -9.999 6.226 1.00 53.44 77 LEU A O 1
ATOM 643 N N . THR A 1 78 ? 28.155 -10.475 6.520 1.00 73.31 78 THR A N 1
ATOM 644 C CA . THR A 1 78 ? 27.989 -11.370 5.369 1.00 73.31 78 THR A CA 1
ATOM 645 C C . THR A 1 78 ? 27.639 -10.603 4.088 1.00 73.31 78 THR A C 1
ATOM 647 O O . THR A 1 78 ? 27.762 -11.153 3.002 1.00 73.31 78 THR A O 1
ATOM 650 N N . SER A 1 79 ? 27.339 -9.305 4.175 1.00 84.62 79 SER A N 1
ATOM 651 C CA . SER A 1 79 ? 27.067 -8.446 3.016 1.00 84.62 79 SER A CA 1
ATOM 652 C C . SER A 1 79 ? 28.320 -7.764 2.459 1.00 84.62 79 SER A C 1
ATOM 654 O O . SER A 1 79 ? 29.131 -7.198 3.202 1.00 84.62 79 SER A O 1
ATOM 656 N N . LEU A 1 80 ? 28.451 -7.743 1.131 1.00 87.12 80 LEU A N 1
ATOM 657 C CA . LEU A 1 80 ? 29.385 -6.879 0.413 1.00 87.12 80 LEU A CA 1
ATOM 658 C C . LEU A 1 80 ? 28.708 -5.537 0.107 1.00 87.12 80 LEU A C 1
ATOM 660 O O . LEU A 1 80 ? 27.917 -5.437 -0.824 1.00 87.12 80 LEU A O 1
ATOM 664 N N . ILE A 1 81 ? 29.052 -4.499 0.872 1.00 86.81 81 ILE A N 1
ATOM 665 C CA . ILE A 1 81 ? 28.516 -3.141 0.689 1.00 86.81 81 ILE A CA 1
ATOM 666 C C . ILE A 1 81 ? 29.497 -2.285 -0.119 1.00 86.81 81 ILE A C 1
ATOM 668 O O . ILE A 1 81 ? 30.675 -2.165 0.238 1.00 86.81 81 ILE A O 1
ATOM 672 N N . ILE A 1 82 ? 29.003 -1.656 -1.185 1.00 85.69 82 ILE A N 1
ATOM 673 C CA . ILE A 1 82 ? 29.747 -0.752 -2.062 1.00 85.69 82 ILE A CA 1
ATOM 674 C C . ILE A 1 82 ? 29.101 0.634 -1.998 1.00 85.69 82 ILE A C 1
ATOM 676 O O . ILE A 1 82 ? 28.079 0.883 -2.626 1.00 85.69 82 ILE A O 1
ATOM 680 N N . ASN A 1 83 ? 29.745 1.553 -1.276 1.00 84.94 83 ASN A N 1
ATOM 681 C CA . ASN A 1 83 ? 29.259 2.927 -1.081 1.00 84.94 83 ASN A CA 1
ATOM 682 C C . ASN A 1 83 ? 30.255 4.014 -1.514 1.00 84.94 83 ASN A C 1
ATOM 684 O O . ASN A 1 83 ? 30.030 5.206 -1.313 1.00 84.94 83 ASN A O 1
ATOM 688 N N . GLN A 1 84 ? 31.393 3.624 -2.101 1.00 81.75 84 GLN A N 1
ATOM 689 C CA . GLN A 1 84 ? 32.380 4.553 -2.654 1.00 81.75 84 GLN A CA 1
ATOM 690 C C . GLN A 1 84 ? 33.099 3.948 -3.860 1.00 81.75 84 GLN A C 1
ATOM 692 O O . GLN A 1 84 ? 33.632 2.842 -3.785 1.00 81.75 84 GLN A O 1
ATOM 697 N N . LEU A 1 85 ? 33.212 4.724 -4.941 1.00 79.94 85 LEU A N 1
ATOM 698 C CA . LEU A 1 85 ? 34.014 4.391 -6.119 1.00 79.94 85 LEU A CA 1
ATOM 699 C C . LEU A 1 85 ? 34.882 5.569 -6.554 1.00 79.94 85 LEU A C 1
ATOM 701 O O . LEU A 1 85 ? 34.623 6.732 -6.249 1.00 79.94 85 LEU A O 1
ATOM 705 N N . THR A 1 86 ? 35.945 5.256 -7.292 1.00 78.56 86 THR A N 1
ATOM 706 C CA . THR A 1 86 ? 36.743 6.290 -7.956 1.00 78.56 86 THR A CA 1
ATOM 707 C C . THR A 1 86 ? 36.006 6.759 -9.206 1.00 78.56 86 THR A C 1
ATOM 709 O O . THR A 1 86 ? 35.666 5.940 -10.055 1.00 78.56 86 THR A O 1
ATOM 712 N N . ALA A 1 87 ? 35.808 8.072 -9.337 1.00 71.00 87 ALA A N 1
ATOM 713 C CA . ALA A 1 87 ? 35.126 8.666 -10.484 1.00 71.00 87 ALA A CA 1
ATOM 714 C C . ALA A 1 87 ? 35.740 8.221 -11.826 1.00 71.00 87 ALA A C 1
ATOM 716 O O . ALA A 1 87 ? 36.966 8.198 -11.980 1.00 71.00 87 ALA A O 1
ATOM 717 N N . GLY A 1 88 ? 34.885 7.910 -12.803 1.00 68.50 88 GLY A N 1
ATOM 718 C CA . GLY A 1 88 ? 35.289 7.489 -14.148 1.00 68.50 88 GLY A CA 1
ATOM 719 C C . GLY A 1 88 ? 35.443 5.976 -14.349 1.00 68.50 88 GLY A C 1
ATOM 720 O O . GLY A 1 88 ? 35.650 5.547 -15.490 1.00 68.50 88 GLY A O 1
ATOM 721 N N . LEU A 1 89 ? 35.379 5.177 -13.275 1.00 77.69 89 LEU A N 1
ATOM 722 C CA . LEU A 1 89 ? 35.509 3.716 -13.308 1.00 77.69 89 LEU A CA 1
ATOM 723 C C . LEU A 1 89 ? 34.161 3.035 -13.044 1.00 77.69 89 LEU A C 1
ATOM 725 O O . LEU A 1 89 ? 33.417 3.465 -12.166 1.00 77.69 89 LEU A O 1
ATOM 729 N N . GLY A 1 90 ? 33.891 1.955 -13.781 1.00 84.06 90 GLY A N 1
ATOM 730 C CA . GLY A 1 90 ? 32.814 1.012 -13.472 1.00 84.06 90 GLY A CA 1
ATOM 731 C C . GLY A 1 90 ? 33.238 -0.048 -12.450 1.00 84.06 90 GLY A C 1
ATOM 732 O O . GLY A 1 90 ? 34.387 -0.073 -11.993 1.00 84.06 90 GLY A O 1
ATOM 733 N N . VAL A 1 91 ? 32.308 -0.938 -12.115 1.00 89.94 91 VAL A N 1
ATOM 734 C CA . VAL A 1 91 ? 32.496 -2.061 -11.189 1.00 89.94 91 VAL A CA 1
ATOM 735 C C . VAL A 1 91 ? 32.344 -3.375 -11.936 1.00 89.94 91 VAL A C 1
ATOM 737 O O . VAL A 1 91 ? 31.397 -3.560 -12.693 1.00 89.94 91 VAL A O 1
ATOM 740 N N . THR A 1 92 ? 33.256 -4.307 -11.681 1.00 90.62 92 THR A N 1
ATOM 741 C CA . THR A 1 92 ? 33.126 -5.699 -12.113 1.00 90.62 92 THR A CA 1
ATOM 742 C C . THR A 1 92 ? 33.260 -6.590 -10.890 1.00 90.62 92 THR A C 1
ATOM 744 O O . THR A 1 92 ? 34.271 -6.516 -10.189 1.00 90.62 92 THR A O 1
ATOM 747 N N . LEU A 1 93 ? 32.233 -7.391 -10.626 1.00 92.12 93 LEU A N 1
ATOM 748 C CA . LEU A 1 93 ? 32.197 -8.394 -9.572 1.00 92.12 93 LEU A CA 1
ATOM 749 C C . LEU A 1 93 ? 32.105 -9.756 -10.246 1.00 92.12 93 LEU A C 1
ATOM 751 O O . LEU A 1 93 ? 31.139 -10.032 -10.949 1.00 92.12 93 LEU A O 1
ATOM 755 N N . ASP A 1 94 ? 33.132 -10.571 -10.045 1.00 90.75 94 ASP A N 1
ATOM 756 C CA . ASP A 1 94 ? 33.176 -11.948 -10.517 1.00 90.75 94 ASP A CA 1
ATOM 757 C C . ASP A 1 94 ? 33.346 -12.916 -9.336 1.00 90.75 94 ASP A C 1
ATOM 759 O O . ASP A 1 94 ? 33.568 -12.501 -8.189 1.00 90.75 94 ASP A O 1
ATOM 763 N N . ASN A 1 95 ? 33.304 -14.218 -9.613 1.00 87.88 95 ASN A N 1
ATOM 764 C CA . ASN A 1 95 ? 33.541 -15.256 -8.604 1.00 87.88 95 ASN A CA 1
ATOM 765 C C . ASN A 1 95 ? 34.824 -15.045 -7.787 1.00 87.88 95 ASN A C 1
ATOM 767 O O . ASN A 1 95 ? 34.855 -15.380 -6.606 1.00 87.88 95 ASN A O 1
ATOM 771 N N . SER A 1 96 ? 35.880 -14.463 -8.367 1.00 84.44 96 SER A N 1
ATOM 772 C CA . SER A 1 96 ? 37.145 -14.245 -7.653 1.00 84.44 96 SER A CA 1
ATOM 773 C C . SER A 1 96 ? 37.056 -13.161 -6.575 1.00 84.44 96 SER A C 1
ATOM 775 O O . SER A 1 96 ? 37.881 -13.131 -5.657 1.00 84.44 96 SER A O 1
ATOM 777 N N . VAL A 1 97 ? 36.055 -12.281 -6.672 1.00 84.69 97 VAL A N 1
ATOM 778 C CA . VAL A 1 97 ? 35.774 -11.246 -5.674 1.00 84.69 97 VAL A CA 1
ATOM 779 C C . VAL A 1 97 ? 35.050 -11.838 -4.465 1.00 84.69 97 VAL A C 1
ATOM 781 O O . VAL A 1 97 ? 35.421 -11.531 -3.330 1.00 84.69 97 VAL A O 1
ATOM 784 N N . LEU A 1 98 ? 34.042 -12.686 -4.690 1.00 84.12 98 LEU A N 1
ATOM 785 C CA . LEU A 1 98 ? 33.190 -13.228 -3.620 1.00 84.12 98 LEU A CA 1
ATOM 786 C C . LEU A 1 98 ? 33.732 -14.518 -2.992 1.00 84.12 98 LEU A C 1
ATOM 788 O O . LEU A 1 98 ? 33.528 -14.768 -1.799 1.00 84.12 98 LEU A O 1
ATOM 792 N N . ASP A 1 99 ? 34.459 -15.307 -3.777 1.00 82.81 99 ASP A N 1
ATOM 793 C CA . ASP A 1 99 ? 35.173 -16.503 -3.350 1.00 82.81 99 ASP A CA 1
ATOM 794 C C . ASP A 1 99 ? 36.684 -16.366 -3.648 1.00 82.81 99 ASP A C 1
ATOM 796 O O . ASP A 1 99 ? 37.216 -16.922 -4.616 1.00 82.81 99 ASP A O 1
ATOM 800 N N . PRO A 1 100 ? 37.427 -15.620 -2.808 1.00 72.00 100 PRO A N 1
ATOM 801 C CA . PRO A 1 100 ? 38.866 -15.451 -2.978 1.00 72.00 100 PRO A CA 1
ATOM 802 C C . PRO A 1 100 ? 39.677 -16.719 -2.667 1.00 72.00 100 PRO A C 1
ATOM 804 O O . PRO A 1 100 ? 40.876 -16.749 -2.965 1.00 72.00 100 PRO A O 1
ATOM 807 N N . ASP A 1 101 ? 39.089 -17.735 -2.023 1.00 78.44 101 ASP A N 1
ATOM 808 C CA . ASP A 1 101 ? 39.776 -18.996 -1.722 1.00 78.44 101 ASP A CA 1
ATOM 809 C C . ASP A 1 101 ? 39.506 -20.096 -2.770 1.00 78.44 101 ASP A C 1
ATOM 811 O O . ASP A 1 101 ? 40.209 -21.117 -2.776 1.00 78.44 101 ASP A O 1
ATOM 815 N N . ALA A 1 102 ? 38.611 -19.803 -3.723 1.00 79.25 102 ALA A N 1
ATOM 816 C CA . ALA A 1 102 ? 38.250 -20.608 -4.883 1.00 79.25 102 ALA A CA 1
ATOM 817 C C . ALA A 1 102 ? 37.743 -22.007 -4.501 1.00 79.25 102 ALA A C 1
ATOM 819 O O . ALA A 1 102 ? 38.030 -22.996 -5.188 1.00 79.25 102 ALA A O 1
ATOM 820 N N . ASN A 1 103 ? 37.041 -22.109 -3.372 1.00 82.25 103 ASN A N 1
ATOM 821 C CA . ASN A 1 103 ? 36.445 -23.354 -2.901 1.00 82.25 103 ASN A CA 1
ATOM 822 C C . ASN A 1 103 ? 35.062 -23.647 -3.532 1.00 82.25 103 ASN A C 1
ATOM 824 O O . ASN A 1 103 ? 34.540 -24.749 -3.341 1.00 82.25 103 ASN A O 1
ATOM 828 N N . GLY A 1 104 ? 34.517 -22.711 -4.315 1.00 80.81 104 GLY A N 1
ATOM 829 C CA . GLY A 1 104 ? 33.213 -22.771 -4.977 1.00 80.81 104 GLY A CA 1
ATOM 830 C C . GLY A 1 104 ? 32.051 -22.250 -4.129 1.00 80.81 104 GLY A C 1
ATOM 831 O O . GLY A 1 104 ? 30.909 -22.329 -4.577 1.00 80.81 104 GLY A O 1
ATOM 832 N N . ILE A 1 105 ? 32.320 -21.746 -2.924 1.00 84.19 105 ILE A N 1
ATOM 833 C CA . ILE A 1 105 ? 31.344 -21.259 -1.949 1.00 84.19 105 ILE A CA 1
ATOM 834 C C . ILE A 1 105 ? 31.680 -19.807 -1.606 1.00 84.19 105 ILE A C 1
ATOM 836 O O . ILE A 1 105 ? 32.762 -19.502 -1.104 1.00 84.19 105 ILE A O 1
ATOM 840 N N . ALA A 1 106 ? 30.735 -18.903 -1.838 1.00 84.12 106 ALA A N 1
ATOM 841 C CA . ALA A 1 106 ? 30.918 -17.498 -1.517 1.00 84.12 106 ALA A CA 1
ATOM 842 C C . ALA A 1 106 ? 31.000 -17.260 -0.003 1.00 84.12 106 ALA A C 1
ATOM 844 O O . ALA A 1 106 ? 30.304 -17.891 0.796 1.00 84.12 106 ALA A O 1
ATOM 845 N N . ASN A 1 107 ? 31.809 -16.275 0.388 1.00 79.19 107 ASN A N 1
ATOM 846 C CA . ASN A 1 107 ? 31.882 -15.815 1.779 1.00 79.19 107 ASN A CA 1
ATOM 847 C C . ASN A 1 107 ? 30.839 -14.737 2.119 1.00 79.19 107 ASN A C 1
ATOM 849 O O . ASN A 1 107 ? 30.796 -14.280 3.261 1.00 79.19 107 ASN A O 1
ATOM 853 N N . TYR A 1 108 ? 30.043 -14.324 1.132 1.00 83.81 108 TYR A N 1
ATOM 854 C CA . TYR A 1 108 ? 29.039 -13.273 1.243 1.00 83.81 108 TYR A CA 1
ATOM 855 C C . TYR A 1 108 ? 27.645 -13.833 0.955 1.00 83.81 108 TYR A C 1
ATOM 857 O O . TYR A 1 108 ? 27.533 -14.772 0.176 1.00 83.81 108 TYR A O 1
ATOM 865 N N . ASP A 1 109 ? 26.605 -13.265 1.557 1.00 84.62 109 ASP A N 1
ATOM 866 C CA . ASP A 1 109 ? 25.193 -13.593 1.305 1.00 84.62 109 ASP A CA 1
ATOM 867 C C . ASP A 1 109 ? 24.463 -12.511 0.494 1.00 84.62 109 ASP A C 1
ATOM 869 O O . ASP A 1 109 ? 23.348 -12.725 0.031 1.00 84.62 109 ASP A O 1
ATOM 873 N N . SER A 1 110 ? 25.092 -11.354 0.285 1.00 88.88 110 SER A N 1
ATOM 874 C CA . SER A 1 110 ? 24.472 -10.233 -0.417 1.00 88.88 110 SER A CA 1
ATOM 875 C C . SER A 1 110 ? 25.501 -9.278 -1.020 1.00 88.88 110 SER A C 1
ATOM 877 O O . SER A 1 110 ? 26.616 -9.132 -0.507 1.00 88.88 110 SER A O 1
ATOM 879 N N . ILE A 1 111 ? 25.119 -8.609 -2.109 1.00 91.38 111 ILE A N 1
ATOM 880 C CA . ILE A 1 111 ? 25.810 -7.445 -2.676 1.00 91.38 111 ILE A CA 1
ATOM 881 C C . ILE A 1 111 ? 24.855 -6.258 -2.613 1.00 91.38 111 ILE A C 1
ATOM 883 O O . ILE A 1 111 ? 23.753 -6.324 -3.150 1.00 91.38 111 ILE A O 1
ATOM 887 N N . ILE A 1 112 ? 25.298 -5.169 -1.989 1.00 91.50 112 ILE A N 1
ATOM 888 C CA . ILE A 1 112 ? 24.503 -3.952 -1.818 1.00 91.50 112 ILE A CA 1
ATOM 889 C C . ILE A 1 112 ? 25.289 -2.766 -2.367 1.00 91.50 112 ILE A C 1
ATOM 891 O O . ILE A 1 112 ? 26.416 -2.498 -1.940 1.00 91.50 112 ILE A O 1
ATOM 895 N N . PHE A 1 113 ? 24.682 -2.045 -3.302 1.00 91.81 113 PHE A N 1
ATOM 896 C CA . PHE A 1 113 ? 25.137 -0.735 -3.749 1.00 91.81 113 PHE A CA 1
ATOM 897 C C . PHE A 1 113 ? 24.246 0.324 -3.107 1.00 91.81 113 PHE A C 1
ATOM 899 O O . PHE A 1 113 ? 23.043 0.322 -3.343 1.00 91.81 113 PHE A O 1
ATOM 906 N N . GLU A 1 114 ? 24.836 1.220 -2.318 1.00 90.81 114 GLU A N 1
ATOM 907 C CA . GLU A 1 114 ? 24.104 2.259 -1.583 1.00 90.81 114 GLU A CA 1
ATOM 908 C C . GLU A 1 114 ? 24.750 3.636 -1.800 1.00 90.81 114 GLU A C 1
ATOM 910 O O . GLU A 1 114 ? 25.981 3.756 -1.816 1.00 90.81 114 GLU A O 1
ATOM 915 N N . ASP A 1 115 ? 23.925 4.676 -1.956 1.00 88.19 115 ASP A N 1
ATOM 916 C CA . ASP A 1 115 ? 24.331 6.093 -1.945 1.00 88.19 115 ASP A CA 1
ATOM 917 C C . ASP A 1 115 ? 25.516 6.426 -2.876 1.00 88.19 115 ASP A C 1
ATOM 919 O O . ASP A 1 115 ? 26.464 7.138 -2.516 1.00 88.19 115 ASP A O 1
ATOM 923 N N . LEU A 1 116 ? 25.484 5.891 -4.098 1.00 88.19 116 LEU A N 1
ATOM 924 C CA . LEU A 1 116 ? 26.636 5.882 -4.994 1.00 88.19 116 LEU A CA 1
ATOM 925 C C . LEU A 1 116 ? 26.355 6.572 -6.329 1.00 88.19 116 LEU A C 1
ATOM 927 O O . LEU A 1 116 ? 25.289 6.423 -6.915 1.00 88.19 116 LEU A O 1
ATOM 931 N N . THR A 1 117 ? 27.360 7.273 -6.859 1.00 89.31 117 THR A N 1
ATOM 932 C CA . THR A 1 117 ? 27.366 7.753 -8.248 1.00 89.31 117 THR A CA 1
ATOM 933 C C . THR A 1 117 ? 28.401 6.986 -9.070 1.00 89.31 117 THR A C 1
ATOM 935 O O . THR A 1 117 ? 29.577 6.942 -8.695 1.00 89.31 117 THR A O 1
ATOM 938 N N . ILE A 1 118 ? 27.979 6.397 -10.191 1.00 88.62 118 ILE A N 1
ATOM 939 C CA . ILE A 1 118 ? 28.815 5.600 -11.097 1.00 88.62 118 ILE A CA 1
ATOM 940 C C . ILE A 1 118 ? 28.789 6.212 -12.502 1.00 88.62 118 ILE A C 1
ATOM 942 O O . ILE A 1 118 ? 27.821 6.065 -13.243 1.00 88.62 118 ILE A O 1
ATOM 946 N N . ASP A 1 119 ? 29.892 6.854 -12.884 1.00 86.06 119 ASP A N 1
ATOM 947 C CA . ASP A 1 119 ? 30.099 7.436 -14.216 1.00 86.06 119 ASP A CA 1
ATOM 948 C C . ASP A 1 119 ? 31.180 6.642 -14.966 1.00 86.06 119 ASP A C 1
ATOM 950 O O . ASP A 1 119 ? 32.342 7.061 -15.038 1.00 86.06 119 ASP A O 1
ATOM 954 N N . ALA A 1 120 ? 30.847 5.458 -15.483 1.00 79.31 120 ALA A N 1
ATOM 955 C CA . ALA A 1 120 ? 31.822 4.657 -16.216 1.00 79.31 120 ALA A CA 1
ATOM 956 C C . ALA A 1 120 ? 32.093 5.254 -17.604 1.00 79.31 120 ALA A C 1
ATOM 958 O O . ALA A 1 120 ? 31.191 5.614 -18.355 1.00 79.31 120 ALA A O 1
ATOM 959 N N . THR A 1 121 ? 33.374 5.345 -17.969 1.00 78.62 121 THR A N 1
ATOM 960 C CA . THR A 1 121 ? 33.793 5.925 -19.260 1.00 78.62 121 THR A CA 1
ATOM 961 C C . THR A 1 121 ? 33.971 4.890 -20.377 1.00 78.62 121 THR A C 1
ATOM 963 O O . THR A 1 121 ? 34.173 5.270 -21.531 1.00 78.62 121 THR A O 1
ATOM 966 N N . THR A 1 122 ? 33.890 3.594 -20.055 1.00 78.94 122 THR A N 1
ATOM 967 C CA . THR A 1 122 ? 33.972 2.457 -20.991 1.00 78.94 122 THR A CA 1
ATOM 968 C C . THR A 1 122 ? 33.243 1.237 -20.423 1.00 78.94 122 THR A C 1
ATOM 970 O O . THR A 1 122 ? 33.433 0.953 -19.242 1.00 78.94 122 THR A O 1
ATOM 973 N N . GLY A 1 123 ? 32.559 0.453 -21.264 1.00 80.62 123 GLY A N 1
ATOM 974 C CA . GLY A 1 123 ? 31.949 -0.824 -20.859 1.00 80.62 123 GLY A CA 1
ATOM 975 C C . GLY A 1 123 ? 30.709 -0.647 -19.979 1.00 80.62 123 GLY A C 1
ATOM 976 O O . GLY A 1 123 ? 30.148 0.447 -19.937 1.00 80.62 123 GLY A O 1
ATOM 977 N N . SER A 1 124 ? 30.285 -1.717 -19.298 1.00 87.44 124 SER A N 1
ATOM 978 C CA . SER A 1 124 ? 29.169 -1.649 -18.349 1.00 87.44 124 SER A CA 1
ATOM 979 C C . SER A 1 124 ? 29.559 -0.870 -17.093 1.00 87.44 124 SER A C 1
ATOM 981 O O . SER A 1 124 ? 30.675 -1.035 -16.589 1.00 87.44 124 SER A O 1
ATOM 983 N N . SER A 1 125 ? 28.652 -0.048 -16.559 1.00 89.88 125 SER A N 1
ATOM 984 C CA . SER A 1 125 ? 28.920 0.681 -15.310 1.00 89.88 125 SER A CA 1
ATOM 985 C C . SER A 1 125 ? 29.000 -0.260 -14.114 1.00 89.88 125 SER A C 1
ATOM 987 O O . SER A 1 125 ? 29.891 -0.112 -13.277 1.00 89.88 125 SER A O 1
ATOM 989 N N . VAL A 1 126 ? 28.125 -1.262 -14.067 1.00 92.75 126 VAL A N 1
ATOM 990 C CA . VAL A 1 126 ? 28.195 -2.389 -13.137 1.00 92.75 126 VAL A CA 1
ATOM 991 C C . VAL A 1 126 ? 28.075 -3.682 -13.934 1.00 92.75 126 VAL A C 1
ATOM 993 O O . VAL A 1 126 ? 27.177 -3.831 -14.756 1.00 92.75 126 VAL A O 1
ATOM 996 N N . SER A 1 127 ? 28.991 -4.613 -13.696 1.00 93.50 127 SER A N 1
ATOM 997 C CA . SER A 1 127 ? 28.979 -5.960 -14.258 1.00 93.50 127 SER A CA 1
ATOM 998 C C . SER A 1 127 ? 29.101 -6.962 -13.119 1.00 93.50 127 SER A C 1
ATOM 1000 O O . SER A 1 127 ? 30.062 -6.891 -12.354 1.00 93.50 127 SER A O 1
ATOM 1002 N N . ILE A 1 128 ? 28.150 -7.879 -13.009 1.00 95.75 128 ILE A N 1
ATOM 1003 C CA . ILE A 1 128 ? 28.134 -8.956 -12.021 1.00 95.75 128 ILE A CA 1
ATOM 1004 C C . ILE A 1 128 ? 28.044 -10.271 -12.792 1.00 95.75 128 ILE A C 1
ATOM 1006 O O . ILE A 1 128 ? 27.084 -10.469 -13.524 1.00 95.75 128 ILE A O 1
ATOM 1010 N N . ASP A 1 129 ? 29.048 -11.127 -12.647 1.00 95.31 129 ASP A N 1
ATOM 1011 C CA . ASP A 1 129 ? 29.125 -12.453 -13.273 1.00 95.31 129 ASP A CA 1
ATOM 1012 C C . ASP A 1 129 ? 29.451 -13.472 -12.178 1.00 95.31 129 ASP A C 1
ATOM 1014 O O . ASP A 1 129 ? 30.589 -13.544 -11.702 1.00 95.31 129 ASP A O 1
ATOM 1018 N N . LEU A 1 130 ? 28.434 -14.208 -11.724 1.00 92.81 130 LEU A N 1
ATOM 1019 C CA . LEU A 1 130 ? 28.564 -15.144 -10.598 1.00 92.81 130 LEU A CA 1
ATOM 1020 C C . LEU A 1 130 ? 28.351 -16.601 -11.002 1.00 92.81 130 LEU A C 1
ATOM 1022 O O . LEU A 1 130 ? 27.963 -17.436 -10.187 1.00 92.81 130 LEU A O 1
ATOM 1026 N N . ASP A 1 131 ? 28.617 -16.919 -12.263 1.00 90.75 131 ASP A N 1
ATOM 1027 C CA . ASP A 1 131 ? 28.357 -18.225 -12.845 1.00 90.75 131 ASP A CA 1
ATOM 1028 C C . ASP A 1 131 ? 28.892 -19.397 -12.011 1.00 90.75 131 ASP A C 1
ATOM 1030 O O . ASP A 1 131 ? 30.093 -19.516 -11.752 1.00 90.75 131 ASP A O 1
ATOM 1034 N N . ASN A 1 132 ? 28.014 -20.350 -11.682 1.00 89.25 132 ASN A N 1
ATOM 1035 C CA . ASN A 1 132 ? 28.327 -21.578 -10.943 1.00 89.25 132 ASN A CA 1
ATOM 1036 C C . ASN A 1 132 ? 28.824 -21.371 -9.500 1.00 89.25 132 ASN A C 1
ATOM 1038 O O . ASN A 1 132 ? 29.418 -22.291 -8.922 1.00 89.25 132 ASN A O 1
ATOM 1042 N N . LEU A 1 133 ? 28.609 -20.197 -8.906 1.00 88.88 133 LEU A N 1
ATOM 1043 C CA . LEU A 1 133 ? 28.971 -19.944 -7.515 1.00 88.88 133 LEU A CA 1
ATOM 1044 C C . LEU A 1 133 ? 27.925 -20.535 -6.561 1.00 88.88 133 LEU A C 1
ATOM 1046 O O . LEU A 1 133 ? 26.726 -20.407 -6.775 1.00 88.88 133 LEU A O 1
ATOM 1050 N N . THR A 1 134 ? 28.359 -21.184 -5.479 1.00 87.25 134 THR A N 1
ATOM 1051 C CA . THR A 1 134 ? 27.438 -21.689 -4.448 1.00 87.25 134 THR A CA 1
ATOM 1052 C C . THR A 1 134 ? 27.349 -20.704 -3.287 1.00 87.25 134 THR A C 1
ATOM 1054 O O . THR A 1 134 ? 28.367 -20.221 -2.796 1.00 87.25 134 THR A O 1
ATOM 1057 N N . PHE A 1 135 ? 26.140 -20.453 -2.793 1.00 84.06 135 PHE A N 1
ATOM 1058 C CA . PHE A 1 135 ? 25.894 -19.684 -1.575 1.00 84.06 135 PHE A CA 1
ATOM 1059 C C . PHE A 1 135 ? 25.328 -20.593 -0.476 1.00 84.06 135 PHE A C 1
ATOM 1061 O O . PHE A 1 135 ? 24.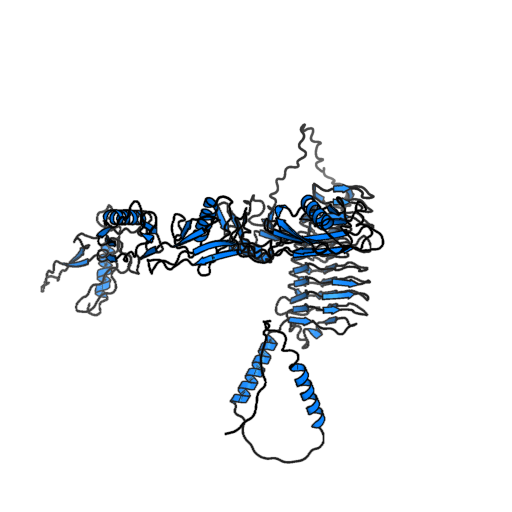657 -21.584 -0.766 1.00 84.06 135 PHE A O 1
ATOM 1068 N N . ASN A 1 136 ? 25.638 -20.295 0.790 1.00 76.00 136 ASN A N 1
ATOM 1069 C CA . ASN A 1 136 ? 25.134 -21.081 1.927 1.00 76.00 136 ASN A CA 1
ATOM 1070 C C . ASN A 1 136 ? 23.652 -20.809 2.222 1.00 76.00 136 ASN A C 1
ATOM 1072 O O . ASN A 1 136 ? 22.970 -21.683 2.745 1.00 76.00 136 ASN A O 1
ATOM 1076 N N . GLU A 1 137 ? 23.190 -19.611 1.882 1.00 76.56 137 GLU A N 1
ATOM 1077 C CA . GLU A 1 137 ? 21.809 -19.144 1.966 1.00 76.56 137 GLU A CA 1
ATOM 1078 C C . GLU A 1 137 ? 21.449 -18.500 0.614 1.00 76.56 137 GLU A C 1
ATOM 1080 O O . GLU A 1 137 ? 22.365 -18.171 -0.150 1.00 76.56 137 GLU A O 1
ATOM 1085 N N . PRO A 1 138 ? 20.157 -18.331 0.283 1.00 73.75 138 PRO A N 1
ATOM 1086 C CA . PRO A 1 138 ? 19.737 -17.564 -0.887 1.00 73.75 138 PRO A CA 1
ATOM 1087 C C . PRO A 1 138 ? 20.392 -16.175 -0.913 1.00 73.75 138 PRO A C 1
ATOM 1089 O O . PRO A 1 138 ? 20.422 -15.479 0.099 1.00 73.75 138 PRO A O 1
ATOM 1092 N N . PHE A 1 139 ? 20.963 -15.810 -2.059 1.00 86.94 139 PHE A N 1
ATOM 1093 C CA . PHE A 1 139 ? 21.788 -14.611 -2.210 1.00 86.94 139 PHE A CA 1
ATOM 1094 C C . PHE A 1 139 ? 20.995 -13.438 -2.796 1.00 86.94 139 PHE A C 1
ATOM 1096 O O . PHE A 1 139 ? 20.150 -13.661 -3.662 1.00 86.94 139 PHE A O 1
ATOM 1103 N N . SER A 1 140 ? 21.303 -12.203 -2.382 1.00 92.06 140 SER A N 1
ATOM 1104 C CA . SER A 1 140 ? 20.600 -10.996 -2.858 1.00 92.06 140 SER A CA 1
ATOM 1105 C C . SER A 1 140 ? 21.524 -9.959 -3.507 1.00 92.06 140 SER A C 1
ATOM 1107 O O . SER A 1 140 ? 22.651 -9.738 -3.056 1.00 92.06 140 SER A O 1
ATOM 1109 N N . ILE A 1 141 ? 21.027 -9.270 -4.539 1.00 94.56 141 ILE A N 1
ATOM 1110 C CA . ILE A 1 141 ? 21.689 -8.139 -5.209 1.00 94.56 141 ILE A CA 1
ATOM 1111 C C . ILE A 1 141 ? 20.771 -6.918 -5.139 1.00 94.56 141 ILE A C 1
ATOM 1113 O O . ILE A 1 141 ? 19.697 -6.917 -5.738 1.00 94.56 141 ILE A O 1
ATOM 1117 N N . LEU A 1 142 ? 21.205 -5.870 -4.439 1.00 94.44 142 LEU A N 1
ATOM 1118 C CA . LEU A 1 142 ? 20.392 -4.681 -4.175 1.00 94.44 142 LEU A CA 1
ATOM 1119 C C . LEU A 1 142 ? 21.090 -3.405 -4.660 1.00 94.44 142 LEU A C 1
ATOM 1121 O O . LEU A 1 142 ? 22.282 -3.198 -4.408 1.00 94.44 142 LEU A O 1
ATOM 1125 N N . PHE A 1 143 ? 20.328 -2.540 -5.327 1.00 94.94 143 PHE A N 1
ATOM 1126 C CA . PHE A 1 143 ? 20.728 -1.186 -5.704 1.00 94.94 143 PHE A CA 1
ATOM 1127 C C . PHE A 1 143 ? 19.779 -0.184 -5.052 1.00 94.94 143 PHE A C 1
ATOM 1129 O O . PHE A 1 143 ? 18.614 -0.098 -5.431 1.00 94.94 143 PHE A O 1
ATOM 1136 N N . GLU A 1 144 ? 20.289 0.580 -4.091 1.00 92.31 144 GLU A N 1
ATOM 1137 C CA . GLU A 1 144 ? 19.511 1.528 -3.299 1.00 92.31 144 GLU A CA 1
ATOM 1138 C C . GLU A 1 144 ? 20.086 2.936 -3.451 1.00 92.31 144 GLU A C 1
ATOM 1140 O O . GLU A 1 144 ? 21.254 3.191 -3.139 1.00 92.31 144 GLU A O 1
ATOM 1145 N N . ASN A 1 145 ? 19.265 3.870 -3.937 1.00 92.25 145 ASN A N 1
ATOM 1146 C CA . ASN A 1 145 ? 19.668 5.266 -4.132 1.00 92.25 145 ASN A CA 1
ATOM 1147 C C . ASN A 1 145 ? 20.977 5.414 -4.940 1.00 92.25 145 ASN A C 1
ATOM 1149 O O . ASN A 1 145 ? 21.880 6.191 -4.606 1.00 92.25 145 ASN A O 1
ATOM 1153 N N . VAL A 1 146 ? 21.107 4.631 -6.014 1.00 93.06 146 VAL A N 1
ATOM 1154 C CA . VAL A 1 146 ? 22.281 4.646 -6.890 1.00 93.06 146 VAL A CA 1
ATOM 1155 C C . VAL A 1 146 ? 22.003 5.515 -8.111 1.00 93.06 146 VAL A C 1
ATOM 1157 O O . VAL A 1 146 ? 20.969 5.398 -8.764 1.00 93.06 146 VAL A O 1
ATOM 1160 N N . SER A 1 147 ? 22.959 6.370 -8.466 1.00 93.38 147 SER A N 1
ATOM 1161 C CA . SER A 1 147 ? 22.951 7.146 -9.702 1.00 93.38 147 SER A CA 1
ATOM 1162 C C . SER A 1 147 ? 24.001 6.608 -10.670 1.00 93.38 147 SER A C 1
ATOM 1164 O O . SER A 1 147 ? 25.200 6.690 -10.411 1.00 93.38 147 SER A O 1
ATOM 1166 N N . ILE A 1 148 ? 23.569 6.046 -11.794 1.00 91.81 148 ILE A N 1
ATOM 1167 C CA . ILE A 1 148 ? 24.437 5.494 -12.831 1.00 91.81 148 ILE A CA 1
ATOM 1168 C C . ILE A 1 148 ? 24.277 6.300 -14.115 1.00 91.81 148 ILE A C 1
ATOM 1170 O O . ILE A 1 148 ? 23.170 6.510 -14.609 1.00 91.81 148 ILE A O 1
ATOM 1174 N N . ASN A 1 149 ? 25.409 6.686 -14.694 1.00 88.88 149 ASN A N 1
ATOM 1175 C CA . ASN A 1 149 ? 25.500 7.239 -16.034 1.00 88.88 149 ASN A CA 1
ATOM 1176 C C . ASN A 1 149 ? 26.213 6.240 -16.956 1.00 88.88 149 ASN A C 1
ATOM 1178 O O . ASN A 1 149 ? 27.440 6.147 -17.013 1.00 88.88 149 ASN A O 1
ATOM 1182 N N . ALA A 1 150 ? 25.413 5.473 -17.675 1.00 81.62 150 ALA A N 1
ATOM 1183 C CA . ALA A 1 150 ? 25.767 4.428 -18.617 1.00 81.62 150 ALA A CA 1
ATOM 1184 C C . ALA A 1 150 ? 26.016 4.988 -20.032 1.00 81.62 150 ALA A C 1
ATOM 1186 O O . ALA A 1 150 ? 25.496 4.503 -21.034 1.00 81.62 150 ALA A O 1
ATOM 1187 N N . ALA A 1 151 ? 26.802 6.059 -20.154 1.00 78.62 151 ALA A N 1
ATOM 1188 C CA . ALA A 1 151 ? 27.070 6.673 -21.459 1.00 78.62 151 ALA A CA 1
ATOM 1189 C C . ALA A 1 151 ? 27.913 5.784 -22.403 1.00 78.62 151 ALA A C 1
ATOM 1191 O O . ALA A 1 151 ? 27.998 6.063 -23.599 1.00 78.62 151 ALA A O 1
ATOM 1192 N N . ALA A 1 152 ? 28.578 4.750 -21.875 1.00 75.12 152 ALA A N 1
ATOM 1193 C CA . ALA A 1 152 ? 29.595 3.971 -22.582 1.00 75.12 152 ALA A CA 1
ATOM 1194 C C . ALA A 1 152 ? 29.241 2.486 -22.826 1.00 75.12 152 ALA A C 1
ATOM 1196 O O . ALA A 1 152 ? 30.085 1.755 -23.358 1.00 75.12 152 ALA A O 1
ATOM 1197 N N . GLY A 1 153 ? 28.034 2.046 -22.454 1.00 82.25 153 GLY A N 1
ATOM 1198 C CA . GLY A 1 153 ? 27.576 0.653 -22.502 1.00 82.25 153 GLY A CA 1
ATOM 1199 C C . GLY A 1 153 ? 26.394 0.425 -21.553 1.00 82.25 153 GLY A C 1
ATOM 1200 O O . GLY A 1 153 ? 25.760 1.387 -21.137 1.00 82.25 153 GLY A O 1
ATOM 1201 N N . ASN A 1 154 ? 26.125 -0.830 -21.176 1.00 88.12 154 ASN A N 1
ATOM 1202 C CA . ASN A 1 154 ? 25.016 -1.158 -20.270 1.00 88.12 154 ASN A CA 1
ATOM 1203 C C . ASN A 1 154 ? 25.175 -0.467 -18.903 1.00 88.12 154 ASN A C 1
ATOM 1205 O O . ASN A 1 154 ? 26.289 -0.330 -18.391 1.00 88.12 154 ASN A O 1
ATOM 1209 N N . GLY A 1 155 ? 24.071 -0.064 -18.274 1.00 91.38 155 GLY A N 1
ATOM 1210 C CA . GLY A 1 155 ? 24.123 0.483 -16.916 1.00 91.38 155 GLY A CA 1
ATOM 1211 C C . GLY A 1 155 ? 24.528 -0.591 -15.918 1.00 91.38 155 GLY A C 1
ATOM 1212 O O . GLY A 1 155 ? 25.629 -0.564 -15.366 1.00 91.38 155 GLY A O 1
ATOM 1213 N N . ILE A 1 156 ? 23.655 -1.570 -15.743 1.00 94.25 156 ILE A N 1
ATOM 1214 C CA . ILE A 1 156 ? 23.884 -2.740 -14.906 1.00 94.25 156 ILE A CA 1
ATOM 1215 C C . ILE A 1 156 ? 23.734 -3.981 -15.784 1.00 94.25 156 ILE A C 1
ATOM 1217 O O . ILE A 1 156 ? 22.754 -4.113 -16.512 1.00 94.25 156 ILE A O 1
ATOM 1221 N N . ASN A 1 157 ? 24.711 -4.880 -15.711 1.00 94.00 157 ASN A N 1
ATOM 1222 C CA . ASN A 1 157 ? 24.686 -6.181 -16.364 1.00 94.00 157 ASN A CA 1
ATOM 1223 C C . ASN A 1 157 ? 24.895 -7.279 -15.322 1.00 94.00 157 ASN A C 1
ATOM 1225 O O . ASN A 1 157 ? 25.934 -7.287 -14.660 1.00 94.00 157 ASN A O 1
ATOM 1229 N N . ILE A 1 158 ? 23.933 -8.185 -15.191 1.00 96.81 158 ILE A N 1
ATOM 1230 C CA . ILE A 1 158 ? 23.978 -9.318 -14.267 1.00 96.81 158 ILE A CA 1
ATOM 1231 C C . ILE A 1 158 ? 23.869 -10.607 -15.077 1.00 96.81 158 ILE A C 1
ATOM 1233 O O . ILE A 1 158 ? 22.910 -10.778 -15.818 1.00 96.81 158 ILE A O 1
ATOM 1237 N N . GLU A 1 159 ? 24.833 -11.503 -14.910 1.00 96.81 159 GLU A N 1
ATOM 1238 C CA . GLU A 1 159 ? 24.862 -12.834 -15.516 1.00 96.81 159 GLU A CA 1
ATOM 1239 C C . GLU A 1 159 ? 25.001 -13.874 -14.399 1.00 96.81 159 GLU A C 1
ATOM 1241 O O . GLU A 1 159 ? 25.938 -13.815 -13.593 1.00 96.81 159 GLU A O 1
ATOM 1246 N N . LEU A 1 160 ? 24.016 -14.771 -14.294 1.00 96.31 160 LEU A N 1
ATOM 1247 C CA . LEU A 1 160 ? 23.933 -15.777 -13.234 1.00 96.31 160 LEU A CA 1
ATOM 1248 C C . LEU A 1 160 ? 23.595 -17.150 -13.816 1.00 96.31 160 LEU A C 1
ATOM 1250 O O . LEU A 1 160 ? 22.661 -17.294 -14.614 1.00 96.31 160 LEU A O 1
ATOM 1254 N N . SER A 1 161 ? 24.276 -18.190 -13.324 1.00 95.88 161 SER A N 1
ATOM 1255 C CA . SER A 1 161 ? 23.954 -19.567 -13.692 1.00 95.88 161 SER A CA 1
ATOM 1256 C C . SER A 1 161 ? 24.114 -20.593 -12.577 1.00 95.88 161 SER A C 1
ATOM 1258 O O . SER A 1 161 ? 25.099 -20.588 -11.840 1.00 95.88 161 SER A O 1
ATOM 1260 N N . ASN A 1 162 ? 23.177 -21.549 -12.532 1.00 93.38 162 ASN A N 1
ATOM 1261 C CA . ASN A 1 162 ? 23.161 -22.698 -11.612 1.00 93.38 162 ASN A CA 1
ATOM 1262 C C . ASN A 1 162 ? 23.036 -22.317 -10.125 1.00 93.38 162 ASN A C 1
ATOM 1264 O O . ASN A 1 162 ? 23.765 -22.848 -9.283 1.00 93.38 162 ASN A O 1
ATOM 1268 N N . MET A 1 163 ? 22.133 -21.387 -9.798 1.00 90.75 163 MET A N 1
ATOM 1269 C CA . MET A 1 163 ? 22.091 -20.719 -8.489 1.00 90.75 163 MET A CA 1
ATOM 1270 C C . MET A 1 163 ? 20.676 -20.524 -7.943 1.00 90.75 163 MET A C 1
ATOM 1272 O O . MET A 1 163 ? 19.701 -20.497 -8.692 1.00 90.75 163 MET A O 1
ATOM 1276 N N . LEU A 1 164 ? 20.591 -20.356 -6.620 1.00 90.75 164 LEU A N 1
ATOM 1277 C CA . LEU A 1 164 ? 19.399 -19.877 -5.921 1.00 90.75 164 LEU A CA 1
ATOM 1278 C C . LEU A 1 164 ? 19.638 -18.427 -5.498 1.00 90.75 164 LEU A C 1
ATOM 1280 O O . LEU A 1 164 ? 20.605 -18.141 -4.788 1.00 90.75 164 LEU A O 1
ATOM 1284 N N . VAL A 1 165 ? 18.764 -17.535 -5.940 1.00 92.12 165 VAL A N 1
ATOM 1285 C CA . VAL A 1 165 ? 18.825 -16.097 -5.691 1.00 92.12 165 VAL A CA 1
ATOM 1286 C C . VAL A 1 165 ? 17.526 -15.708 -5.003 1.00 92.12 165 VAL A C 1
ATOM 1288 O O . VAL A 1 165 ? 16.448 -16.097 -5.445 1.00 92.12 165 VAL A O 1
ATOM 1291 N N . ASP A 1 166 ? 17.623 -14.979 -3.900 1.00 92.38 166 ASP A N 1
ATOM 1292 C CA . ASP A 1 166 ? 16.431 -14.483 -3.221 1.00 92.38 166 ASP A CA 1
ATOM 1293 C C . ASP A 1 166 ? 15.904 -13.263 -3.967 1.00 92.38 166 ASP A C 1
ATOM 1295 O O . ASP A 1 166 ? 14.876 -13.330 -4.628 1.00 92.38 166 ASP A O 1
ATOM 1299 N N . THR A 1 167 ? 16.674 -12.178 -3.974 1.00 93.25 167 THR A N 1
ATOM 1300 C CA . THR A 1 167 ? 16.192 -10.901 -4.499 1.00 93.25 167 THR A CA 1
ATOM 1301 C C . THR A 1 167 ? 17.199 -10.265 -5.439 1.00 93.25 167 THR A C 1
ATOM 1303 O O . THR A 1 167 ? 18.385 -10.152 -5.122 1.00 93.25 167 THR A O 1
ATOM 1306 N N . ILE A 1 168 ? 16.707 -9.760 -6.565 1.00 96.62 168 ILE A N 1
ATOM 1307 C CA . ILE A 1 168 ? 17.394 -8.755 -7.373 1.00 96.62 168 ILE A CA 1
ATOM 1308 C C . ILE A 1 168 ? 16.498 -7.520 -7.401 1.00 96.62 168 ILE A C 1
ATOM 1310 O O . ILE A 1 168 ? 15.383 -7.586 -7.918 1.00 96.62 168 ILE A O 1
ATOM 1314 N N . ALA A 1 169 ? 16.968 -6.405 -6.837 1.00 95.06 169 ALA A N 1
ATOM 1315 C CA . ALA A 1 169 ? 16.150 -5.202 -6.715 1.00 95.06 169 ALA A CA 1
ATOM 1316 C C . ALA A 1 169 ? 16.875 -3.903 -7.074 1.00 95.06 169 ALA A C 1
ATOM 1318 O O . ALA A 1 169 ? 18.058 -3.721 -6.774 1.00 95.06 169 ALA A O 1
ATOM 1319 N N . ILE A 1 170 ? 16.113 -2.981 -7.662 1.00 95.56 170 ILE A N 1
ATOM 1320 C CA . ILE A 1 170 ? 16.474 -1.578 -7.850 1.00 95.56 170 ILE A CA 1
ATOM 1321 C C . ILE A 1 170 ? 15.420 -0.718 -7.149 1.00 95.56 170 ILE A C 1
ATOM 1323 O O . ILE A 1 170 ? 14.242 -0.771 -7.501 1.00 95.56 170 ILE A O 1
ATOM 1327 N N . ASP A 1 171 ? 15.857 0.086 -6.186 1.00 95.12 171 ASP A N 1
ATOM 1328 C CA . ASP A 1 171 ? 15.008 1.001 -5.427 1.00 95.12 171 ASP A CA 1
ATOM 1329 C C . ASP A 1 171 ? 15.583 2.420 -5.461 1.00 95.12 171 ASP A C 1
ATOM 1331 O O . ASP A 1 171 ? 16.790 2.637 -5.277 1.00 95.12 171 ASP A O 1
ATOM 1335 N N . SER A 1 172 ? 14.703 3.393 -5.708 1.00 94.06 172 SER A N 1
ATOM 1336 C CA . SER A 1 172 ? 14.987 4.824 -5.601 1.00 94.06 172 SER A CA 1
ATOM 1337 C C . SER A 1 172 ? 16.224 5.252 -6.398 1.00 94.06 172 SER A C 1
ATOM 1339 O O . SER A 1 172 ? 16.947 6.175 -6.022 1.00 94.06 172 SER A O 1
ATOM 1341 N N . SER A 1 173 ? 16.511 4.549 -7.494 1.00 95.25 173 SER A N 1
ATOM 1342 C CA . SER A 1 173 ? 17.765 4.666 -8.234 1.00 95.25 173 SER A CA 1
ATOM 1343 C C . SER A 1 173 ? 17.538 5.286 -9.607 1.00 95.25 173 SER A C 1
ATOM 1345 O O . SER A 1 173 ? 16.467 5.197 -10.205 1.00 95.25 173 SER A O 1
ATOM 1347 N N . THR A 1 174 ? 18.569 5.946 -10.126 1.00 95.94 174 THR A N 1
ATOM 1348 C CA . THR A 1 174 ? 18.547 6.603 -11.434 1.00 95.94 174 THR A CA 1
ATOM 1349 C C . THR A 1 174 ? 19.641 6.026 -12.316 1.00 95.94 174 THR A C 1
ATOM 1351 O O . THR A 1 174 ? 20.820 6.266 -12.079 1.00 95.94 174 THR A O 1
ATOM 1354 N N . ILE A 1 175 ? 19.261 5.306 -13.364 1.00 93.19 175 ILE A N 1
ATOM 1355 C CA . ILE A 1 175 ? 20.158 4.747 -14.371 1.00 93.19 175 ILE A CA 1
ATOM 1356 C C . ILE A 1 175 ? 19.849 5.436 -15.694 1.00 93.19 175 ILE A C 1
ATOM 1358 O O . ILE A 1 175 ? 18.813 5.215 -16.317 1.00 93.19 175 ILE A O 1
ATOM 1362 N N . THR A 1 176 ? 20.767 6.289 -16.123 1.00 89.25 176 THR A N 1
ATOM 1363 C CA . THR A 1 176 ? 20.670 7.048 -17.375 1.00 89.25 176 THR A CA 1
ATOM 1364 C C . THR A 1 176 ? 21.833 6.703 -18.281 1.00 89.25 176 THR A C 1
ATOM 1366 O O . THR A 1 176 ? 22.802 6.109 -17.820 1.00 89.25 176 THR A O 1
ATOM 1369 N N . GLY A 1 177 ? 21.773 7.007 -19.572 1.00 77.12 177 GLY A N 1
ATOM 1370 C CA . GLY A 1 177 ? 22.876 6.699 -20.481 1.00 77.12 177 GLY A CA 1
ATOM 1371 C C . GLY A 1 177 ? 22.557 7.064 -21.918 1.00 77.12 177 GLY A C 1
ATOM 1372 O O . GLY A 1 177 ? 21.793 7.992 -22.150 1.00 77.12 177 GLY A O 1
ATOM 1373 N N . GLY A 1 178 ? 23.207 6.402 -22.875 1.00 69.31 178 GLY A N 1
ATOM 1374 C CA . GLY A 1 178 ? 22.946 6.660 -24.295 1.00 69.31 178 GLY A CA 1
ATOM 1375 C C . GLY A 1 178 ? 23.227 5.503 -25.253 1.00 69.31 178 GLY A C 1
ATOM 1376 O O . GLY A 1 178 ? 22.946 5.638 -26.441 1.00 69.31 178 GLY A O 1
ATOM 1377 N N . VAL A 1 179 ? 23.796 4.380 -24.793 1.00 75.75 179 VAL A N 1
ATOM 1378 C CA . VAL A 1 179 ? 24.075 3.193 -25.623 1.00 75.75 179 VAL A CA 1
ATOM 1379 C C . VAL A 1 179 ? 23.900 1.931 -24.773 1.00 75.75 179 VAL A C 1
ATOM 1381 O O . VAL A 1 179 ? 24.493 1.861 -23.707 1.00 75.75 179 VAL A O 1
ATOM 1384 N N . GLY A 1 180 ? 23.180 0.914 -25.261 1.00 80.56 180 GLY A N 1
ATOM 1385 C CA . GLY A 1 180 ? 22.948 -0.346 -24.527 1.00 80.56 180 GLY A CA 1
ATOM 1386 C C . GLY A 1 180 ? 21.672 -0.328 -23.680 1.00 80.56 180 GLY A C 1
ATOM 1387 O O . GLY A 1 180 ? 20.852 0.564 -23.867 1.00 80.56 180 GLY A O 1
ATOM 1388 N N . ASN A 1 181 ? 21.510 -1.312 -22.789 1.00 87.94 181 ASN A N 1
ATOM 1389 C CA . ASN A 1 181 ? 20.355 -1.432 -21.882 1.00 87.94 181 ASN A CA 1
ATOM 1390 C C . ASN A 1 181 ? 20.645 -0.753 -20.531 1.00 87.94 181 ASN A C 1
ATOM 1392 O O . ASN A 1 181 ? 21.800 -0.728 -20.091 1.00 87.94 181 ASN A O 1
ATOM 1396 N N . ALA A 1 182 ? 19.627 -0.234 -19.833 1.00 91.94 182 ALA A N 1
ATOM 1397 C CA . ALA A 1 182 ? 19.857 0.355 -18.503 1.00 91.94 182 ALA A CA 1
ATOM 1398 C C . ALA A 1 182 ? 20.145 -0.749 -17.482 1.00 91.94 182 ALA A C 1
ATOM 1400 O O . ALA A 1 182 ? 21.137 -0.681 -16.754 1.00 91.94 182 ALA A O 1
ATOM 1401 N N . PHE A 1 183 ? 19.310 -1.783 -17.484 1.00 94.88 183 PHE A N 1
ATOM 1402 C CA . PHE A 1 183 ? 19.422 -2.930 -16.606 1.00 94.88 183 PHE A CA 1
ATOM 1403 C C . PHE A 1 183 ? 19.199 -4.229 -17.378 1.00 94.88 183 PHE A C 1
ATOM 1405 O O . PHE A 1 183 ? 18.132 -4.447 -17.946 1.00 94.88 183 PHE A O 1
ATOM 1412 N N . ASN A 1 184 ? 20.223 -5.076 -17.405 1.00 94.38 184 ASN A N 1
ATOM 1413 C CA . ASN A 1 184 ? 20.214 -6.368 -18.076 1.00 94.38 184 ASN A CA 1
ATOM 1414 C C . ASN A 1 184 ? 20.440 -7.491 -17.061 1.00 94.38 184 ASN A C 1
ATOM 1416 O O . ASN A 1 184 ? 21.409 -7.428 -16.296 1.00 94.38 184 ASN A O 1
ATOM 1420 N N . VAL A 1 185 ? 19.576 -8.504 -17.085 1.00 97.12 185 VAL A N 1
ATOM 1421 C CA . VAL A 1 185 ? 19.677 -9.699 -16.244 1.00 97.12 185 VAL A CA 1
ATOM 1422 C C . VAL A 1 185 ? 19.536 -10.951 -17.101 1.00 97.12 185 VAL A C 1
ATOM 1424 O O . VAL A 1 185 ? 18.474 -11.210 -17.661 1.00 97.12 185 VAL A O 1
ATOM 1427 N N . ASP A 1 186 ? 20.601 -11.743 -17.146 1.00 97.56 186 ASP A N 1
ATOM 1428 C CA . ASP A 1 186 ? 20.669 -13.014 -17.856 1.00 97.56 186 ASP A CA 1
ATOM 1429 C C . ASP A 1 186 ? 20.699 -14.166 -16.839 1.00 97.56 186 ASP A C 1
ATOM 1431 O O . ASP A 1 186 ? 21.610 -14.269 -16.011 1.00 97.56 186 ASP A O 1
ATOM 1435 N N . LEU A 1 187 ? 19.681 -15.031 -16.886 1.00 98.00 187 LEU A N 1
ATOM 1436 C CA . LEU A 1 187 ? 19.466 -16.131 -15.945 1.00 98.00 187 LEU A CA 1
ATOM 1437 C C . LEU A 1 187 ? 19.493 -17.480 -16.669 1.00 98.00 187 LEU A C 1
ATOM 1439 O O . LEU A 1 187 ? 18.622 -17.771 -17.489 1.00 98.00 187 LEU A O 1
ATOM 1443 N N . THR A 1 188 ? 20.449 -18.344 -16.317 1.00 98.06 188 THR A N 1
ATOM 1444 C CA . THR A 1 188 ? 20.542 -19.710 -16.864 1.00 98.06 188 THR A CA 1
ATOM 1445 C C . THR A 1 188 ? 20.492 -20.762 -15.758 1.00 98.06 188 THR A C 1
ATOM 1447 O O . THR A 1 188 ? 21.434 -20.896 -14.979 1.00 98.06 188 THR A O 1
ATOM 1450 N N . ASN A 1 189 ? 19.428 -21.569 -15.694 1.00 96.75 189 ASN A N 1
ATOM 1451 C CA . ASN A 1 189 ? 19.231 -22.543 -14.608 1.00 96.75 189 ASN A CA 1
ATOM 1452 C C . ASN A 1 189 ? 19.316 -21.884 -13.213 1.00 96.75 189 ASN A C 1
ATOM 1454 O O . ASN A 1 189 ? 20.056 -22.329 -12.330 1.00 96.75 189 ASN A O 1
ATOM 1458 N N . VAL A 1 190 ? 18.601 -20.770 -13.048 1.00 96.12 190 VAL A N 1
ATOM 1459 C CA . VAL A 1 190 ? 18.524 -19.992 -11.803 1.00 96.12 190 VAL A CA 1
ATOM 1460 C C . VAL A 1 190 ? 17.102 -20.038 -11.266 1.00 96.12 190 VAL A C 1
ATOM 1462 O O . VAL A 1 190 ? 16.154 -19.989 -12.043 1.00 96.12 190 VAL A O 1
ATOM 1465 N N . ILE A 1 191 ? 16.954 -20.105 -9.945 1.00 95.56 191 ILE A N 1
ATOM 1466 C CA . ILE A 1 191 ? 15.684 -19.817 -9.270 1.00 95.56 191 ILE A CA 1
ATOM 1467 C C . ILE A 1 191 ? 15.846 -18.473 -8.568 1.00 95.56 191 ILE A C 1
ATOM 1469 O O . ILE A 1 191 ? 16.687 -18.358 -7.677 1.00 95.56 191 ILE A O 1
ATOM 1473 N N . LEU A 1 192 ? 15.066 -17.485 -8.993 1.00 96.06 192 LEU A N 1
ATOM 1474 C CA . LEU A 1 192 ? 14.986 -16.149 -8.418 1.00 96.06 192 LEU A CA 1
ATOM 1475 C C . LEU A 1 192 ? 13.628 -15.990 -7.731 1.00 96.06 192 LEU A C 1
ATOM 1477 O O . LEU A 1 192 ? 12.592 -16.173 -8.367 1.00 96.06 192 LEU A O 1
ATOM 1481 N N . ASN A 1 193 ? 13.625 -15.668 -6.441 1.00 90.94 193 ASN A N 1
ATOM 1482 C CA . ASN A 1 193 ? 12.378 -15.499 -5.702 1.00 90.94 193 ASN A CA 1
ATOM 1483 C C . ASN A 1 193 ? 11.703 -14.163 -6.067 1.00 90.94 193 ASN A C 1
ATOM 1485 O O . ASN A 1 193 ? 10.545 -14.152 -6.469 1.00 90.94 193 ASN A O 1
ATOM 1489 N N . GLU A 1 194 ? 12.448 -13.056 -6.036 1.00 93.12 194 GLU A N 1
ATOM 1490 C CA . GLU A 1 194 ? 11.909 -11.710 -6.256 1.00 93.12 194 GLU A CA 1
ATOM 1491 C C . GLU A 1 194 ? 12.759 -10.882 -7.234 1.00 93.12 194 GLU A C 1
ATOM 1493 O O . GLU A 1 194 ? 13.959 -10.668 -7.027 1.00 93.12 194 GLU A O 1
ATOM 1498 N N . PHE A 1 195 ? 12.119 -10.345 -8.277 1.00 96.44 195 PHE A N 1
ATOM 1499 C CA . PHE A 1 195 ? 12.700 -9.358 -9.189 1.00 96.44 195 PHE A CA 1
ATOM 1500 C C . PHE A 1 195 ? 11.940 -8.028 -9.111 1.00 96.44 195 PHE A C 1
ATOM 1502 O O . PHE A 1 195 ? 10.805 -7.922 -9.582 1.00 96.44 195 PHE A O 1
ATOM 1509 N N . ASN A 1 196 ? 12.569 -6.999 -8.537 1.00 93.88 196 ASN A N 1
ATOM 1510 C CA . ASN A 1 196 ? 11.886 -5.758 -8.166 1.00 93.88 196 ASN A CA 1
ATOM 1511 C C . ASN A 1 196 ? 12.533 -4.506 -8.774 1.00 93.88 196 ASN A C 1
ATOM 1513 O O . ASN A 1 196 ? 13.744 -4.308 -8.695 1.00 93.88 196 ASN A O 1
ATOM 1517 N N . ILE A 1 197 ? 11.714 -3.609 -9.323 1.00 96.12 197 ILE A N 1
ATOM 1518 C CA . ILE A 1 197 ? 12.126 -2.251 -9.709 1.00 96.12 197 ILE A CA 1
ATOM 1519 C C . ILE A 1 197 ? 11.071 -1.281 -9.197 1.00 96.12 197 ILE A C 1
ATOM 1521 O O . ILE A 1 197 ? 9.919 -1.326 -9.630 1.00 96.12 197 ILE A O 1
ATOM 1525 N N . ILE A 1 198 ? 11.454 -0.435 -8.246 1.00 92.75 198 ILE A N 1
ATOM 1526 C CA . ILE A 1 198 ? 10.522 0.396 -7.484 1.00 92.75 198 ILE A CA 1
ATOM 1527 C C . ILE A 1 198 ? 11.054 1.828 -7.413 1.00 92.75 198 ILE A C 1
ATOM 1529 O O . ILE A 1 198 ? 12.251 2.041 -7.219 1.00 92.75 198 ILE A O 1
ATOM 1533 N N . ASP A 1 199 ? 10.165 2.810 -7.601 1.00 93.31 199 ASP A N 1
ATOM 1534 C CA . ASP A 1 199 ? 10.447 4.246 -7.434 1.00 93.31 199 ASP A CA 1
ATOM 1535 C C . ASP A 1 199 ? 11.717 4.718 -8.180 1.00 93.31 199 ASP A C 1
ATOM 1537 O O . ASP A 1 199 ? 12.459 5.588 -7.723 1.00 93.31 199 ASP A O 1
ATOM 1541 N N . SER A 1 200 ? 11.996 4.117 -9.341 1.00 96.62 200 SER A N 1
ATOM 1542 C CA . SER A 1 200 ? 13.276 4.251 -10.040 1.00 96.62 200 SER A CA 1
ATOM 1543 C C . SER A 1 200 ? 13.127 4.835 -11.443 1.00 96.62 200 SER A C 1
ATOM 1545 O O . SER A 1 200 ? 12.070 4.792 -12.072 1.00 96.62 200 SER A O 1
ATOM 1547 N N . THR A 1 201 ? 14.215 5.408 -11.956 1.00 96.38 201 THR A N 1
ATOM 1548 C CA . THR A 1 201 ? 14.290 5.968 -13.313 1.00 96.38 201 THR A CA 1
ATOM 1549 C C . THR A 1 201 ? 15.355 5.234 -14.118 1.00 96.38 201 THR A C 1
ATOM 1551 O O . THR A 1 201 ? 16.543 5.374 -13.844 1.00 96.38 201 THR A O 1
ATOM 1554 N N . LEU A 1 202 ? 14.942 4.458 -15.116 1.00 94.50 202 LEU A N 1
ATOM 1555 C CA . LEU A 1 202 ? 15.792 3.706 -16.038 1.00 94.50 202 LEU A CA 1
ATOM 1556 C C . LEU A 1 202 ? 15.540 4.241 -17.453 1.00 94.50 202 LEU A C 1
ATOM 1558 O O . LEU A 1 202 ? 14.730 3.686 -18.191 1.00 94.50 202 LEU A O 1
ATOM 1562 N N . SER A 1 203 ? 16.182 5.357 -17.813 1.00 88.88 203 SER A N 1
ATOM 1563 C CA . SER A 1 203 ? 15.773 6.144 -18.988 1.00 88.88 203 SER A CA 1
ATOM 1564 C C . SER A 1 203 ? 16.909 6.704 -19.838 1.00 88.88 203 SER A C 1
ATOM 1566 O O . SER A 1 203 ? 17.980 7.019 -19.315 1.00 88.88 203 SER A O 1
ATOM 1568 N N . GLY A 1 204 ? 16.636 6.946 -21.121 1.00 80.75 204 GLY A N 1
ATOM 1569 C CA . GLY A 1 204 ? 17.548 7.613 -22.054 1.00 80.75 204 GLY A CA 1
ATOM 1570 C C . GLY A 1 204 ? 18.467 6.650 -22.799 1.00 80.75 204 GLY A C 1
ATOM 1571 O O . GLY A 1 204 ? 19.460 7.080 -23.382 1.00 80.75 204 GLY A O 1
ATOM 1572 N N . GLN A 1 205 ? 18.161 5.357 -22.763 1.00 79.44 205 GLN A N 1
ATOM 1573 C CA . GLN A 1 205 ? 18.992 4.336 -23.372 1.00 79.44 205 GLN A CA 1
ATOM 1574 C C . GLN A 1 205 ? 18.624 4.124 -24.839 1.00 79.44 205 GLN A C 1
ATOM 1576 O O . GLN A 1 205 ? 17.537 4.462 -25.291 1.00 79.44 205 GLN A O 1
ATOM 1581 N N . ALA A 1 206 ? 19.571 3.599 -25.619 1.00 78.56 206 ALA A N 1
ATOM 1582 C CA . ALA A 1 206 ? 19.297 3.230 -27.010 1.00 78.56 206 ALA A CA 1
ATOM 1583 C C . ALA A 1 206 ? 18.695 1.818 -27.138 1.00 78.56 206 ALA A C 1
ATOM 1585 O O . ALA A 1 206 ? 18.170 1.482 -28.198 1.00 78.56 206 ALA A O 1
ATOM 1586 N N . GLY A 1 207 ? 18.864 0.979 -26.110 1.00 79.31 207 GLY A N 1
ATOM 1587 C CA . GLY A 1 207 ? 18.166 -0.295 -25.932 1.00 79.31 207 GLY A CA 1
ATOM 1588 C C . GLY A 1 207 ? 17.118 -0.190 -24.824 1.00 79.31 207 GLY A C 1
ATOM 1589 O O . GLY A 1 207 ? 16.880 0.899 -24.309 1.00 79.31 207 GLY A O 1
ATOM 1590 N N . ALA A 1 208 ? 16.525 -1.320 -24.435 1.00 84.88 208 ALA A N 1
ATOM 1591 C CA . ALA A 1 208 ? 15.484 -1.331 -23.414 1.00 84.88 208 ALA A CA 1
ATOM 1592 C C . ALA A 1 208 ? 16.023 -0.883 -22.043 1.00 84.88 208 ALA A C 1
ATOM 1594 O O . ALA A 1 208 ? 17.156 -1.187 -21.647 1.00 84.88 208 ALA A O 1
ATOM 1595 N N . GLY A 1 209 ? 15.182 -0.187 -21.287 1.00 90.75 209 GLY A N 1
ATOM 1596 C CA . GLY A 1 209 ? 15.428 0.186 -19.905 1.00 90.75 209 GLY A CA 1
ATOM 1597 C C . GLY A 1 209 ? 15.674 -1.058 -19.061 1.00 90.75 209 GLY A C 1
ATOM 1598 O O . GLY A 1 209 ? 16.657 -1.116 -18.324 1.00 90.75 209 GLY A O 1
ATOM 1599 N N . VAL A 1 210 ? 14.841 -2.083 -19.237 1.00 94.94 210 VAL A N 1
ATOM 1600 C CA . VAL A 1 210 ? 14.960 -3.373 -18.553 1.00 94.94 210 VAL A CA 1
ATOM 1601 C C . VAL A 1 210 ? 14.964 -4.507 -19.567 1.00 94.94 210 VAL A C 1
ATOM 1603 O O . VAL A 1 210 ? 14.128 -4.558 -20.467 1.00 94.94 210 VAL A O 1
ATOM 1606 N N . THR A 1 211 ? 15.892 -5.443 -19.408 1.00 94.69 211 THR A N 1
ATOM 1607 C CA . THR A 1 211 ? 15.918 -6.708 -20.145 1.00 94.69 211 THR A CA 1
ATOM 1608 C C . THR A 1 211 ? 16.144 -7.857 -19.178 1.00 94.69 211 THR A C 1
ATOM 1610 O O . THR A 1 211 ? 17.092 -7.825 -18.392 1.00 94.69 211 THR A O 1
ATOM 1613 N N . VAL A 1 212 ? 15.273 -8.860 -19.247 1.00 97.56 212 VAL A N 1
ATOM 1614 C CA . VAL A 1 212 ? 15.384 -10.107 -18.488 1.00 97.56 212 VAL A CA 1
ATOM 1615 C C . VAL A 1 212 ? 15.355 -11.268 -19.471 1.00 97.56 212 VAL A C 1
ATOM 1617 O O . VAL A 1 212 ? 14.358 -11.456 -20.165 1.00 97.56 212 VAL A O 1
ATOM 1620 N N . ALA A 1 213 ? 16.431 -12.046 -19.527 1.00 97.75 213 ALA A N 1
ATOM 1621 C CA . ALA A 1 213 ? 16.514 -13.253 -20.338 1.00 97.75 213 ALA A CA 1
ATOM 1622 C C . ALA A 1 213 ? 16.554 -14.489 -19.434 1.00 97.75 213 ALA A C 1
ATOM 1624 O O . ALA A 1 213 ? 17.423 -14.616 -18.570 1.00 97.75 213 ALA A O 1
ATOM 1625 N N . MET A 1 214 ? 15.615 -15.411 -19.638 1.00 98.06 214 MET A N 1
ATOM 1626 C CA . MET A 1 214 ? 15.465 -16.635 -18.853 1.00 98.06 214 MET A CA 1
ATOM 1627 C C . MET A 1 214 ? 15.677 -17.865 -19.739 1.00 98.06 214 MET A C 1
ATOM 1629 O O . MET A 1 214 ? 14.991 -18.039 -20.747 1.00 98.06 214 MET A O 1
ATOM 1633 N N . SER A 1 215 ? 16.590 -18.749 -19.333 1.00 96.75 215 SER A N 1
ATOM 1634 C CA . SER A 1 215 ? 16.808 -20.062 -19.950 1.00 96.75 215 SER A CA 1
ATOM 1635 C C . SER A 1 215 ? 16.854 -21.144 -18.873 1.00 96.75 215 SER A C 1
ATOM 1637 O O . SER A 1 215 ? 17.710 -21.122 -17.982 1.00 96.75 215 SER A O 1
ATOM 1639 N N . ALA A 1 216 ? 15.906 -22.086 -18.927 1.00 95.94 216 ALA A N 1
ATOM 1640 C CA . ALA A 1 216 ? 15.675 -23.086 -17.882 1.00 95.94 216 ALA A CA 1
ATOM 1641 C C . ALA A 1 216 ? 15.628 -22.490 -16.455 1.00 95.94 216 ALA A C 1
ATOM 1643 O O . ALA A 1 216 ? 16.078 -23.125 -15.501 1.00 95.94 216 ALA A O 1
ATOM 1644 N N . ALA A 1 217 ? 15.144 -21.254 -16.313 1.00 97.44 217 ALA A N 1
ATOM 1645 C CA . ALA A 1 217 ? 15.156 -20.490 -15.069 1.00 97.44 217 ALA A CA 1
ATOM 1646 C C . ALA A 1 217 ? 13.734 -20.250 -14.546 1.00 97.44 217 ALA A C 1
ATOM 1648 O O . ALA A 1 217 ? 12.772 -20.257 -15.312 1.00 97.44 217 ALA A O 1
ATOM 1649 N N . THR A 1 218 ? 13.610 -20.002 -13.245 1.00 97.69 218 THR A N 1
ATOM 1650 C CA . THR A 1 218 ? 12.346 -19.649 -12.595 1.00 97.69 218 THR A CA 1
ATOM 1651 C C . THR A 1 218 ? 12.460 -18.280 -11.942 1.00 97.69 218 THR A C 1
ATOM 1653 O O . THR A 1 218 ? 13.403 -18.054 -11.187 1.00 97.69 218 THR A O 1
ATOM 1656 N N . ILE A 1 219 ? 11.491 -17.399 -12.191 1.00 97.50 219 ILE A N 1
ATOM 1657 C CA . ILE A 1 219 ? 11.251 -16.194 -11.389 1.00 97.50 219 ILE A CA 1
ATOM 1658 C C . ILE A 1 219 ? 9.879 -16.352 -10.731 1.00 97.50 219 ILE A C 1
ATOM 1660 O O . ILE A 1 219 ? 8.886 -16.515 -11.441 1.00 97.50 219 ILE A O 1
ATOM 1664 N N . GLU A 1 220 ? 9.821 -16.348 -9.398 1.00 94.31 220 GLU A N 1
ATOM 1665 C CA . GLU A 1 220 ? 8.570 -16.582 -8.654 1.00 94.31 220 GLU A CA 1
ATOM 1666 C C . GLU A 1 220 ? 7.696 -15.321 -8.525 1.00 94.31 220 GLU A C 1
ATOM 1668 O O . GLU A 1 220 ? 6.466 -15.425 -8.508 1.00 94.31 220 GLU A O 1
ATOM 1673 N N . GLU A 1 221 ? 8.311 -14.138 -8.465 1.00 91.56 221 GLU A N 1
ATOM 1674 C CA . GLU A 1 221 ? 7.611 -12.854 -8.451 1.00 91.56 221 GLU A CA 1
ATOM 1675 C C . GLU A 1 221 ? 8.402 -11.779 -9.205 1.00 91.56 221 GLU A C 1
ATOM 1677 O O . GLU A 1 221 ? 9.619 -11.640 -9.056 1.00 91.56 221 GLU A O 1
ATOM 1682 N N . THR A 1 222 ? 7.699 -10.992 -10.021 1.00 92.94 222 THR A N 1
ATOM 1683 C CA . THR A 1 222 ? 8.257 -9.815 -10.696 1.00 92.94 222 THR A CA 1
ATOM 1684 C C . THR A 1 222 ? 7.386 -8.597 -10.421 1.00 92.94 222 THR A C 1
ATOM 1686 O O . THR A 1 222 ? 6.206 -8.591 -10.765 1.00 92.94 222 THR A O 1
ATOM 1689 N N . SER A 1 223 ? 7.964 -7.533 -9.864 1.00 92.19 223 SER A N 1
ATOM 1690 C CA . SER A 1 223 ? 7.240 -6.296 -9.562 1.00 92.19 223 SER A CA 1
ATOM 1691 C C . SER A 1 223 ? 7.986 -5.063 -10.073 1.00 92.19 223 SER A C 1
ATOM 1693 O O . SER A 1 223 ? 8.996 -4.640 -9.510 1.00 92.19 223 SER A O 1
ATOM 1695 N N . LEU A 1 224 ? 7.447 -4.438 -11.122 1.00 95.81 224 LEU A N 1
ATOM 1696 C CA . LEU A 1 224 ? 7.918 -3.160 -11.663 1.00 95.81 224 LEU A CA 1
ATOM 1697 C C . LEU A 1 224 ? 6.875 -2.097 -11.320 1.00 95.81 224 LEU A C 1
ATOM 1699 O O . LEU A 1 224 ? 5.745 -2.174 -11.813 1.00 95.81 224 LEU A O 1
ATOM 1703 N N . ARG A 1 225 ? 7.205 -1.137 -10.448 1.00 88.06 225 ARG A N 1
ATOM 1704 C CA . ARG A 1 225 ? 6.218 -0.174 -9.936 1.00 88.06 225 ARG A CA 1
ATOM 1705 C C . ARG A 1 225 ? 6.732 1.249 -9.787 1.00 88.06 225 ARG A C 1
ATOM 1707 O O . ARG A 1 225 ? 7.894 1.459 -9.437 1.00 88.06 225 ARG A O 1
ATOM 1714 N N . ARG A 1 226 ? 5.829 2.219 -9.994 1.00 91.44 226 ARG A N 1
ATOM 1715 C CA . ARG A 1 226 ? 6.064 3.667 -9.799 1.00 91.44 226 ARG A CA 1
ATOM 1716 C C . ARG A 1 226 ? 7.367 4.168 -10.429 1.00 91.44 226 ARG A C 1
ATOM 1718 O O . ARG A 1 226 ? 8.042 5.047 -9.901 1.00 91.44 226 ARG A O 1
ATOM 1725 N N . SER A 1 227 ? 7.746 3.574 -11.553 1.00 95.38 227 SER A N 1
ATOM 1726 C CA . SER A 1 227 ? 9.041 3.798 -12.182 1.00 95.38 227 SER A CA 1
ATOM 1727 C C . SER A 1 227 ? 8.884 4.399 -13.576 1.00 95.38 227 SER A C 1
ATOM 1729 O O . SER A 1 227 ? 7.852 4.250 -14.235 1.00 95.38 227 SER A O 1
ATOM 1731 N N . SER A 1 228 ? 9.924 5.097 -14.026 1.00 95.69 228 SER A N 1
ATOM 1732 C CA . SER A 1 228 ? 10.055 5.587 -15.400 1.00 95.69 228 SER A CA 1
ATOM 1733 C C . SER A 1 228 ? 11.078 4.725 -16.125 1.00 95.69 228 SER A C 1
ATOM 1735 O O . SER A 1 228 ? 12.252 4.730 -15.754 1.00 95.69 228 SER A O 1
ATOM 1737 N N . ILE A 1 229 ? 10.636 3.944 -17.107 1.00 95.31 229 ILE A N 1
ATOM 1738 C CA . ILE A 1 229 ? 11.429 2.903 -17.758 1.00 95.31 229 ILE A CA 1
ATOM 1739 C C . ILE A 1 229 ? 11.344 3.075 -19.277 1.00 95.31 229 ILE A C 1
ATOM 1741 O O . ILE A 1 229 ? 10.261 3.103 -19.851 1.00 95.31 229 ILE A O 1
ATOM 1745 N N . ASP A 1 230 ? 12.495 3.136 -19.935 1.00 92.50 230 ASP A N 1
ATOM 1746 C CA . ASP A 1 230 ? 12.652 3.219 -21.397 1.00 92.50 230 ASP A CA 1
ATOM 1747 C C . ASP A 1 230 ? 12.480 1.833 -22.040 1.00 92.50 230 ASP A C 1
ATOM 1749 O O . ASP A 1 230 ? 13.380 1.289 -22.669 1.00 92.50 230 ASP A O 1
ATOM 1753 N N . GLY A 1 231 ? 11.343 1.197 -21.768 1.00 93.19 231 GLY A N 1
ATOM 1754 C CA . GLY A 1 231 ? 10.988 -0.134 -22.252 1.00 93.19 231 GLY A CA 1
ATOM 1755 C C . GLY A 1 231 ? 11.403 -1.302 -21.371 1.00 93.19 231 GLY A C 1
ATOM 1756 O O . GLY A 1 231 ? 12.430 -1.293 -20.689 1.00 93.19 231 GLY A O 1
ATOM 1757 N N . VAL A 1 232 ? 10.560 -2.332 -21.399 1.00 95.88 232 VAL A N 1
ATOM 1758 C CA . VAL A 1 232 ? 10.728 -3.578 -20.649 1.00 95.88 232 VAL A CA 1
ATOM 1759 C C . VAL A 1 232 ? 10.669 -4.742 -21.627 1.00 95.88 232 VAL A C 1
ATOM 1761 O O . VAL A 1 232 ? 9.673 -4.904 -22.326 1.00 95.88 232 VAL A O 1
ATOM 1764 N N . SER A 1 233 ? 11.716 -5.564 -21.648 1.00 95.25 233 SER A N 1
ATOM 1765 C CA . SER A 1 233 ? 11.779 -6.799 -22.431 1.00 95.25 233 SER A CA 1
ATOM 1766 C C . SER A 1 233 ? 11.990 -7.996 -21.512 1.00 95.25 233 SER A C 1
ATOM 1768 O O . SER A 1 233 ? 12.942 -8.006 -20.733 1.00 95.25 233 SER A O 1
ATOM 1770 N N . ILE A 1 234 ? 11.124 -9.004 -21.604 1.00 97.50 234 ILE A N 1
ATOM 1771 C CA . ILE A 1 234 ? 11.259 -10.268 -20.874 1.00 97.50 234 ILE A CA 1
ATOM 1772 C C . ILE A 1 234 ? 11.189 -11.425 -21.871 1.00 97.50 234 ILE A C 1
ATOM 1774 O O . ILE A 1 234 ? 10.156 -11.645 -22.501 1.00 97.50 234 ILE A O 1
ATOM 1778 N N . ASP A 1 235 ? 12.284 -12.168 -21.989 1.00 97.12 235 ASP A N 1
ATOM 1779 C CA . ASP A 1 235 ? 12.393 -13.359 -22.828 1.00 97.12 235 ASP A CA 1
ATOM 1780 C C . ASP A 1 235 ? 12.384 -14.613 -21.944 1.00 97.12 235 ASP A C 1
ATOM 1782 O O . ASP A 1 235 ? 13.287 -14.826 -21.133 1.00 97.12 235 ASP A O 1
ATOM 1786 N N . VAL A 1 236 ? 11.361 -15.453 -22.105 1.00 96.81 236 VAL A N 1
ATOM 1787 C CA . VAL A 1 236 ? 11.137 -16.678 -21.328 1.00 96.81 236 VAL A CA 1
ATOM 1788 C C . VAL A 1 236 ? 11.298 -17.886 -22.249 1.00 96.81 236 VAL A C 1
ATOM 1790 O O . VAL A 1 236 ? 10.408 -18.192 -23.043 1.00 96.81 236 VAL A O 1
ATOM 1793 N N . ALA A 1 237 ? 12.444 -18.565 -22.166 1.00 94.38 237 ALA A N 1
ATOM 1794 C CA . ALA A 1 237 ? 12.819 -19.634 -23.091 1.00 94.38 237 ALA A CA 1
ATOM 1795 C C . ALA A 1 237 ? 13.309 -20.910 -22.385 1.00 94.38 237 ALA A C 1
ATOM 1797 O O . ALA A 1 237 ? 13.577 -20.935 -21.183 1.00 94.38 237 ALA A O 1
ATOM 1798 N N . ASP A 1 238 ? 13.466 -21.986 -23.161 1.00 91.81 238 ASP A N 1
ATOM 1799 C CA . ASP A 1 238 ? 14.076 -23.253 -22.736 1.00 91.81 238 ASP A CA 1
ATOM 1800 C C . ASP A 1 238 ? 13.406 -23.905 -21.508 1.00 91.81 238 ASP A C 1
ATOM 1802 O O . ASP A 1 238 ? 14.080 -24.457 -20.633 1.00 91.81 238 ASP A O 1
ATOM 1806 N N . GLY A 1 239 ? 12.072 -23.859 -21.433 1.00 90.81 239 GLY A N 1
ATOM 1807 C CA . GLY A 1 239 ? 11.311 -24.436 -20.320 1.00 90.81 239 GLY A CA 1
ATOM 1808 C C . GLY A 1 239 ? 11.402 -23.620 -19.030 1.00 90.81 239 GLY A C 1
ATOM 1809 O O . GLY A 1 239 ? 11.292 -24.186 -17.941 1.00 90.81 239 GLY A O 1
ATOM 1810 N N . SER A 1 240 ? 11.635 -22.313 -19.152 1.00 96.19 240 SER A N 1
ATOM 1811 C CA . SER A 1 240 ? 11.621 -21.381 -18.025 1.00 96.19 240 SER A CA 1
ATOM 1812 C C . SER A 1 240 ? 10.208 -21.178 -17.469 1.00 96.19 240 SER A C 1
ATOM 1814 O O . SER A 1 240 ? 9.207 -21.513 -18.109 1.00 96.19 240 SER A O 1
ATOM 1816 N N . VAL A 1 241 ? 10.130 -20.626 -16.259 1.00 96.06 241 VAL A N 1
ATOM 1817 C CA . VAL A 1 241 ? 8.871 -20.336 -15.571 1.00 96.06 241 VAL A CA 1
ATOM 1818 C C . VAL A 1 241 ? 8.881 -18.918 -15.006 1.00 96.06 241 VAL A C 1
ATOM 1820 O O . VAL A 1 241 ? 9.672 -18.608 -14.121 1.00 96.06 241 VAL A O 1
ATOM 1823 N N . LEU A 1 242 ? 7.984 -18.066 -15.490 1.00 96.12 242 LEU A N 1
ATOM 1824 C CA . LEU A 1 242 ? 7.776 -16.706 -14.992 1.00 96.12 242 LEU A CA 1
ATOM 1825 C C . LEU A 1 242 ? 6.450 -16.644 -14.230 1.00 96.12 242 LEU A C 1
ATOM 1827 O O . LEU A 1 242 ? 5.409 -16.910 -14.820 1.00 96.12 242 LEU A O 1
ATOM 1831 N N . ARG A 1 243 ? 6.451 -16.295 -12.944 1.00 91.44 243 ARG A N 1
ATOM 1832 C CA . ARG A 1 243 ? 5.219 -16.189 -12.148 1.00 91.44 243 ARG A CA 1
ATOM 1833 C C . ARG A 1 243 ? 4.973 -14.779 -11.629 1.00 91.44 243 ARG A C 1
ATOM 1835 O O . ARG A 1 243 ? 5.911 -14.004 -11.447 1.00 91.44 243 ARG A O 1
ATOM 1842 N N . HIS A 1 244 ? 3.696 -14.472 -11.404 1.00 89.25 244 HIS A N 1
ATOM 1843 C CA . HIS A 1 244 ? 3.197 -13.287 -10.700 1.00 89.25 244 HIS A CA 1
ATOM 1844 C C . HIS A 1 244 ? 3.895 -11.998 -11.145 1.00 89.25 244 HIS A C 1
ATOM 1846 O O . HIS A 1 244 ? 4.499 -11.269 -10.357 1.00 89.25 244 HIS A O 1
ATOM 1852 N N . THR A 1 245 ? 3.852 -11.731 -12.448 1.00 92.62 245 THR A N 1
ATOM 1853 C CA . THR A 1 245 ? 4.479 -10.537 -13.012 1.00 92.62 245 THR A CA 1
ATOM 1854 C C . THR A 1 245 ? 3.500 -9.382 -12.968 1.00 92.62 245 THR A C 1
ATOM 1856 O O . THR A 1 245 ? 2.506 -9.382 -13.689 1.00 92.62 245 THR A O 1
ATOM 1859 N N . THR A 1 246 ? 3.797 -8.367 -12.159 1.00 91.25 246 THR A N 1
ATOM 1860 C CA . THR A 1 246 ? 3.019 -7.131 -12.099 1.00 91.25 246 THR A CA 1
ATOM 1861 C C . THR A 1 246 ? 3.841 -5.925 -12.534 1.00 91.25 246 THR A C 1
ATOM 1863 O O . THR A 1 246 ? 4.874 -5.601 -11.951 1.00 91.25 246 THR A O 1
ATOM 1866 N N . MET A 1 247 ? 3.321 -5.201 -13.521 1.00 96.75 247 MET A N 1
ATOM 1867 C CA . MET A 1 247 ? 3.809 -3.891 -13.937 1.00 96.75 247 MET A CA 1
ATOM 1868 C C . MET A 1 247 ? 2.718 -2.862 -13.633 1.00 96.75 247 MET A C 1
ATOM 1870 O O . MET A 1 247 ? 1.679 -2.867 -14.301 1.00 96.75 247 MET A O 1
ATOM 1874 N N . ALA A 1 248 ? 2.922 -2.020 -12.614 1.00 91.19 248 ALA A N 1
ATOM 1875 C CA . ALA A 1 248 ? 1.902 -1.077 -12.151 1.00 91.19 248 ALA A CA 1
ATOM 1876 C C . ALA A 1 248 ? 2.378 0.360 -11.922 1.00 91.19 248 ALA A C 1
ATOM 1878 O O . ALA A 1 248 ? 3.469 0.587 -11.407 1.00 91.19 248 ALA A O 1
ATOM 1879 N N . ASP A 1 249 ? 1.528 1.333 -12.250 1.00 89.38 249 ASP A N 1
ATOM 1880 C CA . ASP A 1 249 ? 1.756 2.757 -11.956 1.00 89.38 249 ASP A CA 1
ATOM 1881 C C . ASP A 1 249 ? 3.038 3.328 -12.597 1.00 89.38 249 ASP A C 1
ATOM 1883 O O . ASP A 1 249 ? 3.625 4.299 -12.115 1.00 89.38 249 ASP A O 1
ATOM 1887 N N . ASN A 1 250 ? 3.504 2.725 -13.695 1.00 94.81 250 ASN A N 1
ATOM 1888 C CA . ASN A 1 250 ? 4.741 3.121 -14.367 1.00 94.81 250 ASN A CA 1
ATOM 1889 C C . ASN A 1 250 ? 4.502 4.068 -15.546 1.00 94.81 250 ASN A C 1
ATOM 1891 O O . ASN A 1 250 ? 3.408 4.170 -16.105 1.00 94.81 250 ASN A O 1
ATOM 1895 N N . THR A 1 251 ? 5.589 4.704 -15.975 1.00 96.31 251 THR A N 1
ATOM 1896 C CA . THR A 1 251 ? 5.760 5.207 -17.342 1.00 96.31 251 THR A CA 1
ATOM 1897 C C . THR A 1 251 ? 6.734 4.277 -18.061 1.00 96.31 251 THR A C 1
ATOM 1899 O O . THR A 1 251 ? 7.906 4.249 -17.704 1.00 96.31 251 THR A O 1
ATOM 1902 N N . ILE A 1 252 ? 6.257 3.504 -19.039 1.00 95.50 252 ILE A N 1
ATOM 1903 C CA . ILE A 1 252 ? 7.065 2.575 -19.846 1.00 95.50 252 ILE A CA 1
ATOM 1904 C C . ILE A 1 252 ? 7.118 3.116 -21.278 1.00 95.50 252 ILE A C 1
ATOM 1906 O O . ILE A 1 252 ? 6.322 2.741 -22.140 1.00 95.50 252 ILE A O 1
ATOM 1910 N N . ALA A 1 253 ? 7.963 4.121 -21.473 1.00 91.19 253 ALA A N 1
ATOM 1911 C CA . ALA A 1 253 ? 8.025 4.921 -22.687 1.00 91.19 253 ALA A CA 1
ATOM 1912 C C . ALA A 1 253 ? 9.429 5.491 -22.868 1.00 91.19 253 ALA A C 1
ATOM 1914 O O . ALA A 1 253 ? 10.117 5.789 -21.885 1.00 91.19 253 ALA A O 1
ATOM 1915 N N . GLY A 1 254 ? 9.833 5.674 -24.120 1.00 82.88 254 GLY A N 1
ATOM 1916 C CA . GLY A 1 254 ? 11.227 5.852 -24.455 1.00 82.88 254 GLY A CA 1
ATOM 1917 C C . GLY A 1 254 ? 11.509 6.745 -25.644 1.00 82.88 254 GLY A C 1
ATOM 1918 O O . GLY A 1 254 ? 10.698 7.560 -26.083 1.00 82.88 254 GLY A O 1
ATOM 1919 N N . SER A 1 255 ? 12.750 6.671 -26.118 1.00 72.38 255 SER A N 1
ATOM 1920 C CA . SER A 1 255 ? 13.245 7.572 -27.164 1.00 72.38 255 SER A CA 1
ATOM 1921 C C . SER A 1 255 ? 13.091 7.036 -28.591 1.00 72.38 255 SER A C 1
ATOM 1923 O O . SER A 1 255 ? 13.163 7.815 -29.549 1.00 72.38 255 SER A O 1
ATOM 1925 N N . SER A 1 256 ? 12.882 5.729 -28.751 1.00 72.06 256 SER A N 1
ATOM 1926 C CA . SER A 1 256 ? 12.668 5.063 -30.035 1.00 72.06 256 SER A CA 1
ATOM 1927 C C . SER A 1 256 ? 11.198 5.076 -30.461 1.00 72.06 256 SER A C 1
ATOM 1929 O O . SER A 1 256 ? 10.910 4.962 -31.656 1.00 72.06 256 SER A O 1
ATOM 1931 N N . GLY A 1 257 ? 10.280 5.281 -29.511 1.00 68.62 257 GLY A N 1
ATOM 1932 C CA . GLY A 1 257 ? 8.843 5.312 -29.759 1.00 68.62 257 GLY A CA 1
ATOM 1933 C C . GLY A 1 257 ? 8.246 3.922 -29.983 1.00 68.62 257 GLY A C 1
ATOM 1934 O O . GLY A 1 257 ? 7.173 3.826 -30.573 1.00 68.62 257 GLY A O 1
ATOM 1935 N N . ASN A 1 258 ? 8.954 2.858 -29.602 1.00 77.56 258 ASN A N 1
ATOM 1936 C CA . ASN A 1 258 ? 8.459 1.481 -29.472 1.00 77.56 258 ASN A CA 1
ATOM 1937 C C . ASN A 1 258 ? 9.057 0.834 -28.209 1.00 77.56 258 ASN A C 1
ATOM 1939 O O . ASN A 1 258 ? 9.299 -0.371 -28.161 1.00 77.56 258 ASN A O 1
ATOM 1943 N N . ASP A 1 259 ? 9.340 1.655 -27.198 1.00 82.62 259 ASP A N 1
ATOM 1944 C CA . ASP A 1 259 ? 9.999 1.260 -25.953 1.00 82.62 259 ASP A CA 1
ATOM 1945 C C . ASP A 1 259 ? 8.948 0.873 -24.908 1.00 82.62 259 ASP A C 1
ATOM 1947 O O . ASP A 1 259 ? 8.967 1.314 -23.764 1.00 82.62 259 ASP A O 1
ATOM 1951 N N . GLY A 1 260 ? 7.946 0.115 -25.342 1.00 93.06 260 GLY A N 1
ATOM 1952 C CA . GLY A 1 260 ? 6.854 -0.337 -24.500 1.00 93.06 260 GLY A CA 1
ATOM 1953 C C . GLY A 1 260 ? 7.203 -1.598 -23.710 1.00 93.06 260 GLY A C 1
ATOM 1954 O O . GLY A 1 260 ? 8.342 -1.823 -23.297 1.00 93.06 260 GLY A O 1
ATOM 1955 N N . VAL A 1 261 ? 6.202 -2.450 -23.504 1.00 96.38 261 VAL A N 1
ATOM 1956 C CA . VAL A 1 261 ? 6.381 -3.765 -22.876 1.00 96.38 261 VAL A CA 1
ATOM 1957 C C . VAL A 1 261 ? 6.461 -4.838 -23.954 1.00 96.38 261 VAL A C 1
ATOM 1959 O O . VAL A 1 261 ? 5.563 -4.939 -24.787 1.00 96.38 261 VAL A O 1
ATOM 1962 N N . SER A 1 262 ? 7.498 -5.669 -23.902 1.00 95.25 262 SER A N 1
ATOM 1963 C CA . SER A 1 262 ? 7.668 -6.860 -24.729 1.00 95.25 262 SER A CA 1
ATOM 1964 C C . SER A 1 262 ? 7.863 -8.082 -23.837 1.00 95.25 262 SER A C 1
ATOM 1966 O O . SER A 1 262 ? 8.814 -8.134 -23.060 1.00 95.25 262 SER A O 1
ATOM 1968 N N . VAL A 1 263 ? 6.983 -9.076 -23.948 1.00 97.00 263 VAL A N 1
ATOM 1969 C CA . VAL A 1 263 ? 7.147 -10.375 -23.281 1.00 97.00 263 VAL A CA 1
ATOM 1970 C C . VAL A 1 263 ? 7.055 -11.470 -24.327 1.00 97.00 263 VAL A C 1
ATOM 1972 O O . VAL A 1 263 ? 6.058 -11.569 -25.038 1.00 97.00 263 VAL A O 1
ATOM 1975 N N . ASN A 1 264 ? 8.094 -12.287 -24.428 1.00 96.06 264 ASN A N 1
ATOM 1976 C CA . ASN A 1 264 ? 8.183 -13.362 -25.402 1.00 96.06 264 ASN A CA 1
ATOM 1977 C C . ASN A 1 264 ? 8.377 -14.695 -24.683 1.00 96.06 264 ASN A C 1
ATOM 1979 O O . ASN A 1 264 ? 9.375 -14.898 -23.996 1.00 96.06 264 ASN A O 1
ATOM 1983 N N . ILE A 1 265 ? 7.413 -15.596 -24.834 1.00 95.31 265 ILE A N 1
ATOM 1984 C CA . ILE A 1 265 ? 7.359 -16.885 -24.151 1.00 95.31 265 ILE A CA 1
ATOM 1985 C C . ILE A 1 265 ? 7.465 -17.977 -25.208 1.00 95.31 265 ILE A C 1
ATOM 1987 O O . ILE A 1 265 ? 6.562 -18.145 -26.023 1.00 95.31 265 ILE A O 1
ATOM 1991 N N . VAL A 1 266 ? 8.561 -18.732 -25.185 1.00 93.62 266 VAL A N 1
ATOM 1992 C CA . VAL A 1 266 ? 8.830 -19.803 -26.151 1.00 93.62 266 VAL A CA 1
ATOM 1993 C C . VAL A 1 266 ? 9.041 -21.107 -25.401 1.00 93.62 266 VAL A C 1
ATOM 1995 O O . VAL A 1 266 ? 9.966 -21.222 -24.593 1.00 93.62 266 VAL A O 1
ATOM 1998 N N . ASP A 1 267 ? 8.174 -22.089 -25.653 1.00 89.38 267 ASP A N 1
ATOM 1999 C CA . ASP A 1 267 ? 8.215 -23.414 -25.015 1.00 89.38 267 ASP A CA 1
ATOM 2000 C C . ASP A 1 267 ? 8.345 -23.354 -23.478 1.00 89.38 267 ASP A C 1
ATOM 2002 O O . ASP A 1 267 ? 9.043 -24.165 -22.863 1.00 89.38 267 ASP A O 1
ATOM 2006 N N . SER A 1 268 ? 7.716 -22.349 -22.863 1.00 93.38 268 SER A N 1
ATOM 2007 C CA . SER A 1 268 ? 7.908 -21.973 -21.459 1.00 93.38 268 SER A CA 1
ATOM 2008 C C . SER A 1 268 ? 6.606 -21.515 -20.799 1.00 93.38 268 SER A C 1
ATOM 2010 O O . SER A 1 268 ? 5.627 -21.198 -21.472 1.00 93.38 268 SER A O 1
ATOM 2012 N N . ILE A 1 269 ? 6.584 -21.462 -19.469 1.00 89.50 269 ILE A N 1
ATOM 2013 C CA . ILE A 1 269 ? 5.370 -21.146 -18.712 1.00 89.50 269 ILE A CA 1
ATOM 2014 C C . ILE A 1 269 ? 5.447 -19.719 -18.176 1.00 89.50 269 ILE A C 1
ATOM 2016 O O . ILE A 1 269 ? 6.436 -19.334 -17.556 1.00 89.50 269 ILE A O 1
ATOM 2020 N N . ALA A 1 270 ? 4.371 -18.963 -18.359 1.00 89.75 270 ALA A N 1
ATOM 2021 C CA . ALA A 1 270 ? 4.097 -17.750 -17.616 1.00 89.75 270 ALA A CA 1
ATOM 2022 C C . ALA A 1 270 ? 2.779 -17.898 -16.845 1.00 89.75 270 ALA A C 1
ATOM 2024 O O . ALA A 1 270 ? 1.741 -18.271 -17.394 1.00 89.75 270 ALA A O 1
ATOM 2025 N N . GLU A 1 271 ? 2.814 -17.611 -15.554 1.00 87.88 271 GLU A N 1
ATOM 2026 C CA . GLU A 1 271 ? 1.638 -17.576 -14.702 1.00 87.88 271 GLU A CA 1
ATOM 2027 C C . GLU A 1 271 ? 1.385 -16.126 -14.321 1.00 87.88 271 GLU A C 1
ATOM 2029 O O . GLU A 1 271 ? 2.253 -15.482 -13.737 1.00 87.88 271 GLU A O 1
ATOM 2034 N N . GLU A 1 272 ? 0.191 -15.634 -14.638 1.00 81.69 272 GLU A N 1
ATOM 2035 C CA . GLU A 1 272 ? -0.277 -14.335 -14.167 1.00 81.69 272 GLU A CA 1
ATOM 2036 C C . GLU A 1 272 ? 0.595 -13.139 -14.605 1.00 81.69 272 GLU A C 1
ATOM 2038 O O . GLU A 1 272 ? 1.446 -12.640 -13.866 1.00 81.69 272 GLU A O 1
ATOM 2043 N N . LEU A 1 273 ? 0.335 -12.623 -15.810 1.00 90.75 273 LEU A N 1
ATOM 2044 C CA . LEU A 1 273 ? 0.933 -11.377 -16.288 1.00 90.75 273 LEU A CA 1
ATOM 2045 C C . LEU A 1 273 ? -0.071 -10.227 -16.155 1.00 90.75 273 LEU A C 1
ATOM 2047 O O . LEU A 1 273 ? -1.075 -10.187 -16.868 1.00 90.75 273 LEU A O 1
ATOM 2051 N N . ARG A 1 274 ? 0.201 -9.282 -15.251 1.00 91.56 274 ARG A N 1
ATOM 2052 C CA . ARG A 1 274 ? -0.633 -8.104 -14.992 1.00 91.56 274 ARG A CA 1
ATOM 2053 C C . ARG A 1 274 ? 0.082 -6.809 -15.396 1.00 91.56 274 ARG A C 1
ATOM 2055 O O . ARG A 1 274 ? 1.103 -6.439 -14.823 1.00 91.56 274 ARG A O 1
ATOM 2062 N N . LEU A 1 275 ? -0.501 -6.069 -16.332 1.00 95.19 275 LEU A N 1
ATOM 2063 C CA . LEU A 1 275 ? -0.183 -4.670 -16.615 1.00 95.19 275 LEU A CA 1
ATOM 2064 C C . LEU A 1 275 ? -1.364 -3.838 -16.119 1.00 95.19 275 LEU A C 1
ATOM 2066 O O . LEU A 1 275 ? -2.450 -3.925 -16.698 1.00 95.19 275 LEU A O 1
ATOM 2070 N N . THR A 1 276 ? -1.184 -3.055 -15.056 1.00 88.38 276 THR A N 1
ATOM 2071 C CA . THR A 1 276 ? -2.290 -2.308 -14.437 1.00 88.38 276 THR A CA 1
ATOM 2072 C C . THR A 1 276 ? -1.944 -0.854 -14.145 1.00 88.38 276 THR A C 1
ATOM 2074 O O . THR A 1 276 ? -0.834 -0.564 -13.720 1.00 88.38 276 THR A O 1
ATOM 2077 N N . ASN A 1 277 ? -2.879 0.073 -14.353 1.00 87.94 277 ASN A N 1
ATOM 2078 C CA . ASN A 1 277 ? -2.748 1.481 -13.945 1.00 87.94 277 ASN A CA 1
ATOM 2079 C C . ASN A 1 277 ? -1.475 2.198 -14.440 1.00 87.94 277 ASN A C 1
ATOM 2081 O O . ASN A 1 277 ? -1.026 3.170 -13.839 1.00 87.94 277 ASN A O 1
ATOM 2085 N N . ASN A 1 278 ? -0.855 1.751 -15.534 1.00 92.25 278 ASN A N 1
ATOM 2086 C CA . ASN A 1 278 ? 0.340 2.423 -16.037 1.00 92.25 278 ASN A CA 1
ATOM 2087 C C . ASN A 1 278 ? -0.046 3.743 -16.724 1.00 92.25 278 ASN A C 1
ATOM 2089 O O . ASN A 1 278 ? -0.920 3.787 -17.599 1.00 92.25 278 ASN A O 1
ATOM 2093 N N . ASN A 1 279 ? 0.646 4.816 -16.334 1.00 89.25 279 ASN A N 1
ATOM 2094 C CA . ASN A 1 279 ? 0.384 6.193 -16.759 1.00 89.25 279 ASN A CA 1
ATOM 2095 C C . ASN A 1 279 ? 0.654 6.417 -18.248 1.00 89.25 279 ASN A C 1
ATOM 2097 O O . ASN A 1 279 ? 0.019 7.267 -18.870 1.00 89.25 279 ASN A O 1
ATOM 2101 N N . SER A 1 280 ? 1.608 5.679 -18.815 1.00 94.62 280 SER A N 1
ATOM 2102 C CA . SER A 1 280 ? 1.892 5.673 -20.248 1.00 94.62 280 SER A CA 1
ATOM 2103 C C . SER A 1 280 ? 2.680 4.421 -20.615 1.00 94.62 280 SER A C 1
ATOM 2105 O O . SER A 1 280 ? 3.663 4.110 -19.945 1.00 94.62 280 SER A O 1
ATOM 2107 N N . ILE A 1 281 ? 2.284 3.738 -21.688 1.00 96.44 281 ILE A N 1
ATOM 2108 C CA . ILE A 1 281 ? 3.043 2.641 -22.299 1.00 96.44 281 ILE A CA 1
ATOM 2109 C C . ILE A 1 281 ? 3.135 2.861 -23.816 1.00 96.44 281 ILE A C 1
ATOM 2111 O O . ILE A 1 281 ? 2.100 2.984 -24.478 1.00 96.44 281 ILE A O 1
ATOM 2115 N N . GLU A 1 282 ? 4.348 2.838 -24.377 1.00 94.50 282 GLU A N 1
ATOM 2116 C CA . GLU A 1 282 ? 4.608 2.905 -25.829 1.00 94.50 282 GLU A CA 1
ATOM 2117 C C . GLU A 1 282 ? 4.428 1.548 -26.530 1.00 94.50 282 GLU A C 1
ATOM 2119 O O . GLU A 1 282 ? 5.294 1.055 -27.252 1.00 94.50 282 GLU A O 1
ATOM 2124 N N . GLY A 1 283 ? 3.254 0.950 -26.334 1.00 94.62 283 GLY A N 1
ATOM 2125 C CA . GLY A 1 283 ? 2.876 -0.335 -26.915 1.00 94.62 283 GLY A CA 1
ATOM 2126 C C . GLY A 1 283 ? 3.079 -1.527 -25.978 1.00 94.62 283 GLY A C 1
ATOM 2127 O O . GLY A 1 283 ? 3.951 -1.545 -25.117 1.00 94.62 283 GLY A O 1
ATOM 2128 N N . VAL A 1 284 ? 2.251 -2.549 -26.144 1.00 97.00 284 VAL A N 1
ATOM 2129 C CA . VAL A 1 284 ? 2.351 -3.822 -25.427 1.00 97.00 284 VAL A CA 1
ATOM 2130 C C . VAL A 1 284 ? 2.423 -4.929 -26.464 1.00 97.00 284 VAL A C 1
ATOM 2132 O O . VAL A 1 284 ? 1.530 -5.035 -27.297 1.00 97.00 284 VAL A O 1
ATOM 2135 N N . SER A 1 285 ? 3.463 -5.751 -26.416 1.00 95.62 285 SER A N 1
ATOM 2136 C CA . SER A 1 285 ? 3.679 -6.881 -27.315 1.00 95.62 285 SER A CA 1
ATOM 2137 C C . SER A 1 285 ? 3.886 -8.146 -26.496 1.00 95.62 285 SER A C 1
ATOM 2139 O O . SER A 1 285 ? 4.896 -8.275 -25.809 1.00 95.62 285 SER A O 1
ATOM 2141 N N . ILE A 1 286 ? 2.937 -9.078 -26.559 1.00 96.44 286 ILE A N 1
ATOM 2142 C CA . ILE A 1 286 ? 3.046 -10.379 -25.893 1.00 96.44 286 ILE A CA 1
ATOM 2143 C C . ILE A 1 286 ? 3.042 -11.466 -26.960 1.00 96.44 286 ILE A C 1
ATOM 2145 O O . ILE A 1 286 ? 2.090 -11.568 -27.731 1.00 96.44 286 ILE A O 1
ATOM 2149 N N . SER A 1 287 ? 4.098 -12.270 -26.984 1.00 94.69 287 SER A N 1
ATOM 2150 C CA . SER A 1 287 ? 4.242 -13.426 -27.862 1.00 94.69 287 SER A CA 1
ATOM 2151 C C . SER A 1 287 ? 4.268 -14.700 -27.029 1.00 94.69 287 SER A C 1
ATOM 2153 O O . SER A 1 287 ? 4.998 -14.778 -26.039 1.00 94.69 287 SER A O 1
ATOM 2155 N N . VAL A 1 288 ? 3.473 -15.690 -27.424 1.00 93.44 288 VAL A N 1
ATOM 2156 C CA . VAL A 1 288 ? 3.461 -17.026 -26.829 1.00 93.44 288 VAL A CA 1
ATOM 2157 C C . VAL A 1 288 ? 3.533 -18.053 -27.956 1.00 93.44 288 VAL A C 1
ATOM 2159 O O . VAL A 1 288 ? 2.626 -18.138 -28.786 1.00 93.44 288 VAL A O 1
ATOM 2162 N N . ASP A 1 289 ? 4.618 -18.822 -27.985 1.00 91.19 289 ASP A N 1
ATOM 2163 C CA . ASP A 1 289 ? 4.934 -19.777 -29.047 1.00 91.19 289 ASP A CA 1
ATOM 2164 C C . ASP A 1 289 ? 5.214 -21.174 -28.469 1.00 91.19 289 ASP A C 1
ATOM 2166 O O . ASP A 1 289 ? 6.215 -21.387 -27.776 1.00 91.19 289 ASP A O 1
ATOM 2170 N N . ASP A 1 290 ? 4.323 -22.130 -28.753 1.00 86.94 290 ASP A N 1
ATOM 2171 C CA . ASP A 1 290 ? 4.517 -23.552 -28.446 1.00 86.94 290 ASP A CA 1
ATOM 2172 C C . ASP A 1 290 ? 5.054 -24.293 -29.676 1.00 86.94 290 ASP A C 1
ATOM 2174 O O . ASP A 1 290 ? 4.305 -24.792 -30.524 1.00 86.94 290 ASP A O 1
ATOM 2178 N N . THR A 1 291 ? 6.377 -24.401 -29.767 1.00 81.94 291 THR A N 1
ATOM 2179 C CA . THR A 1 291 ? 7.071 -25.153 -30.819 1.00 81.94 291 THR A CA 1
ATOM 2180 C C . THR A 1 291 ? 7.388 -26.598 -30.407 1.00 81.94 291 THR A C 1
ATOM 2182 O O . THR A 1 291 ? 7.681 -27.451 -31.258 1.00 81.94 291 THR A O 1
ATOM 2185 N N . ALA A 1 292 ? 7.302 -26.910 -29.110 1.00 73.62 292 ALA A N 1
ATOM 2186 C CA . ALA A 1 292 ? 7.628 -28.202 -28.530 1.00 73.62 292 ALA A CA 1
ATOM 2187 C C . ALA A 1 292 ? 6.516 -29.251 -28.709 1.00 73.62 292 ALA A C 1
ATOM 2189 O O . ALA A 1 292 ? 5.323 -29.030 -28.517 1.00 73.62 292 ALA A O 1
ATOM 2190 N N . ALA A 1 293 ? 6.917 -30.489 -29.015 1.00 61.59 293 ALA A N 1
ATOM 2191 C CA . ALA A 1 293 ? 5.981 -31.603 -29.133 1.00 61.59 293 ALA A CA 1
ATOM 2192 C C . ALA A 1 293 ? 5.450 -32.034 -27.751 1.00 61.59 293 ALA A C 1
ATOM 2194 O O . ALA A 1 293 ? 6.070 -32.862 -27.082 1.00 61.59 293 ALA A O 1
ATOM 2195 N N . GLY A 1 294 ? 4.283 -31.521 -27.353 1.00 57.28 294 GLY A N 1
ATOM 2196 C CA . GLY A 1 294 ? 3.592 -31.939 -26.128 1.00 57.28 294 GLY A CA 1
ATOM 2197 C C . GLY A 1 294 ? 2.899 -30.839 -25.324 1.00 57.28 294 GLY A C 1
ATOM 2198 O O . GLY A 1 294 ? 2.295 -31.197 -24.315 1.00 57.28 294 GLY A O 1
ATOM 2199 N N . GLY A 1 295 ? 2.952 -29.573 -25.757 1.00 60.09 295 GLY A N 1
ATOM 2200 C CA . GLY A 1 295 ? 2.414 -28.439 -25.005 1.00 60.09 295 GLY A CA 1
ATOM 2201 C C . GLY A 1 295 ? 3.352 -28.052 -23.871 1.00 60.09 295 GLY A C 1
ATOM 2202 O O . GLY A 1 295 ? 3.209 -28.563 -22.760 1.00 60.09 295 GLY A O 1
ATOM 2203 N N . ALA A 1 296 ? 4.341 -27.210 -24.162 1.00 64.50 296 ALA A N 1
ATOM 2204 C CA . ALA A 1 296 ? 5.243 -26.655 -23.155 1.00 64.50 296 ALA A CA 1
ATOM 2205 C C . ALA A 1 296 ? 4.962 -25.172 -22.891 1.00 64.50 296 ALA A C 1
ATOM 2207 O O . ALA A 1 296 ? 5.125 -24.739 -21.749 1.00 64.50 296 ALA A O 1
ATOM 2208 N N . ALA A 1 297 ? 4.516 -24.418 -23.905 1.00 78.12 297 ALA A N 1
ATOM 2209 C CA . ALA A 1 297 ? 4.192 -23.010 -23.718 1.00 78.12 297 ALA A CA 1
ATOM 2210 C C . ALA A 1 297 ? 2.784 -22.802 -23.141 1.00 78.12 297 ALA A C 1
ATOM 2212 O O . ALA A 1 297 ? 1.806 -23.373 -23.626 1.00 78.12 297 ALA A O 1
ATOM 2213 N N . LEU A 1 298 ? 2.679 -21.976 -22.101 1.00 80.81 298 LEU A N 1
ATOM 2214 C CA . LEU A 1 298 ? 1.406 -21.619 -21.478 1.00 80.81 298 LEU A CA 1
ATOM 2215 C C . LEU A 1 298 ? 1.508 -20.237 -20.845 1.00 80.81 298 LEU A C 1
ATOM 2217 O O . LEU A 1 298 ? 2.413 -20.004 -20.051 1.00 80.81 298 LEU A O 1
ATOM 2221 N N . LEU A 1 299 ? 0.539 -19.367 -21.121 1.00 84.38 299 LEU A N 1
ATOM 2222 C CA . LEU A 1 299 ? 0.290 -18.170 -20.325 1.00 84.38 299 LEU A CA 1
ATOM 2223 C C . LEU A 1 299 ? -1.090 -18.310 -19.676 1.00 84.38 299 LEU A C 1
ATOM 2225 O O . LEU A 1 299 ? -2.112 -18.240 -20.353 1.00 84.38 299 LEU A O 1
ATOM 2229 N N . THR A 1 300 ? -1.138 -18.570 -18.369 1.00 76.19 300 THR A N 1
ATOM 2230 C CA . THR A 1 300 ? -2.405 -18.939 -17.706 1.00 76.19 300 THR A CA 1
ATOM 2231 C C . THR A 1 300 ? -3.401 -17.786 -17.665 1.00 76.19 300 THR A C 1
ATOM 2233 O O . THR A 1 300 ? -4.589 -17.992 -17.906 1.00 76.19 300 THR A O 1
ATOM 2236 N N . GLU A 1 301 ? -2.921 -16.574 -17.389 1.00 78.44 301 GLU A N 1
ATOM 2237 C CA . GLU A 1 301 ? -3.748 -15.379 -17.268 1.00 78.44 301 GLU A CA 1
ATOM 2238 C C . GLU A 1 301 ? -2.976 -14.141 -17.731 1.00 78.44 301 GLU A C 1
ATOM 2240 O O . GLU A 1 301 ? -1.851 -13.893 -17.292 1.00 78.44 301 GLU A O 1
ATOM 2245 N N . LEU A 1 302 ? -3.607 -13.347 -18.598 1.00 88.81 302 LEU A N 1
ATOM 2246 C CA . LEU A 1 302 ? -3.103 -12.053 -19.049 1.00 88.81 302 LEU A CA 1
ATOM 2247 C C . LEU A 1 302 ? -4.115 -10.960 -18.710 1.00 88.81 302 LEU A C 1
ATOM 2249 O O . LEU A 1 302 ? -5.234 -10.971 -19.226 1.00 88.81 302 LEU A O 1
ATOM 2253 N N . PHE A 1 303 ? -3.700 -9.998 -17.893 1.00 86.50 303 PHE A N 1
ATOM 2254 C CA . PHE A 1 303 ? -4.486 -8.827 -17.528 1.00 86.50 303 PHE A CA 1
ATOM 2255 C C . PHE A 1 303 ? -3.804 -7.561 -18.027 1.00 86.50 303 PHE A C 1
ATOM 2257 O O . PHE A 1 303 ? -2.691 -7.237 -17.624 1.00 86.50 303 PHE A O 1
ATOM 2264 N N . ILE A 1 304 ? -4.502 -6.816 -18.873 1.00 93.88 304 ILE A N 1
ATOM 2265 C CA . ILE A 1 304 ? -4.129 -5.469 -19.291 1.00 93.88 304 ILE A CA 1
ATOM 2266 C C . ILE A 1 304 ? -5.278 -4.572 -18.845 1.00 93.88 304 ILE A C 1
ATOM 2268 O O . ILE A 1 304 ? -6.340 -4.562 -19.469 1.00 93.88 304 ILE A O 1
ATOM 2272 N N . HIS A 1 305 ? -5.102 -3.874 -17.726 1.00 90.81 305 HIS A N 1
ATOM 2273 C CA . HIS A 1 305 ? -6.174 -3.157 -17.044 1.00 90.81 305 HIS A CA 1
ATOM 2274 C C . HIS A 1 305 ? -5.850 -1.683 -16.773 1.00 90.81 305 HIS A C 1
ATOM 2276 O O . HIS A 1 305 ? -4.792 -1.370 -16.243 1.00 90.81 305 HIS A O 1
ATOM 2282 N N . SER A 1 306 ? -6.774 -0.770 -17.076 1.00 89.69 306 SER A N 1
ATOM 2283 C CA . SER A 1 306 ? -6.679 0.647 -16.673 1.00 89.69 306 SER A CA 1
ATOM 2284 C C . SER A 1 306 ? -5.368 1.350 -17.065 1.00 89.69 306 SER A C 1
ATOM 2286 O O . SER A 1 306 ? -4.921 2.283 -16.405 1.00 89.69 306 SER A O 1
ATOM 2288 N N . ASN A 1 307 ? -4.742 0.926 -18.164 1.00 93.25 307 ASN A N 1
ATOM 2289 C CA . ASN A 1 307 ? -3.512 1.533 -18.665 1.00 93.25 307 ASN A CA 1
ATOM 2290 C C . ASN A 1 307 ? -3.807 2.634 -19.683 1.00 93.25 307 ASN A C 1
ATOM 2292 O O . ASN A 1 307 ? -4.775 2.560 -20.448 1.00 93.25 307 ASN A O 1
ATOM 2296 N N . THR A 1 308 ? -2.897 3.600 -19.781 1.00 95.75 308 THR A N 1
ATOM 2297 C CA . THR A 1 308 ? -2.819 4.504 -20.932 1.00 95.75 308 THR A CA 1
ATOM 2298 C C . THR A 1 308 ? -1.757 3.991 -21.900 1.00 95.75 308 THR A C 1
ATOM 2300 O O . THR A 1 308 ? -0.564 4.061 -21.629 1.00 95.75 308 THR A O 1
ATOM 2303 N N . ILE A 1 309 ? -2.188 3.468 -23.045 1.00 97.25 309 ILE A N 1
ATOM 2304 C CA . ILE A 1 309 ? -1.322 2.897 -24.080 1.00 97.25 309 ILE A CA 1
ATOM 2305 C C . ILE A 1 309 ? -1.333 3.839 -25.280 1.00 97.25 309 ILE A C 1
ATOM 2307 O O . ILE A 1 309 ? -2.335 3.961 -25.996 1.00 97.25 309 ILE A O 1
ATOM 2311 N N . THR A 1 310 ? -0.231 4.552 -25.474 1.00 95.00 310 THR A N 1
ATOM 2312 C CA . THR A 1 310 ? -0.167 5.670 -26.412 1.00 95.00 310 THR A CA 1
ATOM 2313 C C . THR A 1 310 ? 1.234 5.882 -26.951 1.00 95.00 310 THR A C 1
ATOM 2315 O O . THR A 1 310 ? 2.220 5.534 -26.314 1.00 95.00 310 THR A O 1
ATOM 2318 N N . GLY A 1 311 ? 1.321 6.517 -28.118 1.00 90.25 311 GLY A N 1
ATOM 2319 C CA . GLY A 1 311 ? 2.595 6.976 -28.658 1.00 90.25 311 GLY A CA 1
ATOM 2320 C C . GLY A 1 311 ? 3.449 5.890 -29.305 1.00 90.25 311 GLY A C 1
ATOM 2321 O O . GLY A 1 311 ? 4.545 6.223 -29.741 1.00 90.25 311 GLY A O 1
ATOM 2322 N N . ASN A 1 312 ? 2.964 4.646 -29.462 1.00 93.19 312 ASN A N 1
ATOM 2323 C CA . ASN A 1 312 ? 3.710 3.642 -30.222 1.00 93.19 312 ASN A CA 1
ATOM 2324 C C . ASN A 1 312 ? 3.811 4.061 -31.701 1.00 93.19 312 ASN A C 1
ATOM 2326 O O . ASN A 1 312 ? 2.839 4.025 -32.462 1.00 93.19 312 ASN A O 1
ATOM 2330 N N . THR A 1 313 ? 5.008 4.452 -32.121 1.00 91.44 313 THR A N 1
ATOM 2331 C CA . THR A 1 313 ? 5.334 4.961 -33.457 1.00 91.44 313 THR A CA 1
ATOM 2332 C C . THR A 1 313 ? 5.683 3.879 -34.478 1.00 91.44 313 THR A C 1
ATOM 2334 O O . THR A 1 313 ? 5.743 4.192 -35.671 1.00 91.44 313 THR A O 1
ATOM 2337 N N . ALA A 1 314 ? 5.885 2.631 -34.042 1.00 86.56 314 ALA A N 1
ATOM 2338 C CA . ALA A 1 314 ? 6.277 1.522 -34.911 1.00 86.56 314 ALA A CA 1
ATOM 2339 C C . ALA A 1 314 ? 5.231 0.398 -35.017 1.00 86.56 314 ALA A C 1
ATOM 2341 O O . ALA A 1 314 ? 5.303 -0.394 -35.960 1.00 86.56 314 ALA A O 1
ATOM 2342 N N . GLY A 1 315 ? 4.272 0.318 -34.090 1.00 89.38 315 GLY A N 1
ATOM 2343 C CA . GLY A 1 315 ? 3.337 -0.800 -34.016 1.00 89.38 315 GLY A CA 1
ATOM 2344 C C . GLY A 1 315 ? 1.961 -0.472 -33.440 1.00 89.38 315 GLY A C 1
ATOM 2345 O O . GLY A 1 315 ? 1.522 0.682 -33.380 1.00 89.38 315 GLY A O 1
ATOM 2346 N N . ALA A 1 316 ? 1.252 -1.539 -33.078 1.00 94.19 316 ALA A N 1
ATOM 2347 C CA . ALA A 1 316 ? -0.060 -1.470 -32.454 1.00 94.19 316 ALA A CA 1
ATOM 2348 C C . ALA A 1 316 ? 0.016 -0.963 -31.005 1.00 94.19 316 ALA A C 1
ATOM 2350 O O . ALA A 1 316 ? 1.080 -0.959 -30.387 1.00 94.19 316 ALA A O 1
ATOM 2351 N N . GLY A 1 317 ? -1.128 -0.559 -30.451 1.00 96.12 317 GLY A N 1
ATOM 2352 C CA . GLY A 1 317 ? -1.227 -0.303 -29.014 1.00 96.12 317 GLY A CA 1
ATOM 2353 C C . GLY A 1 317 ? -0.996 -1.587 -28.214 1.00 96.12 317 GLY A C 1
ATOM 2354 O O . GLY A 1 317 ? -0.090 -1.652 -27.396 1.00 96.12 317 GLY A O 1
ATOM 2355 N N . ILE A 1 318 ? -1.776 -2.627 -28.492 1.00 97.25 318 ILE A N 1
ATOM 2356 C CA . ILE A 1 318 ? -1.588 -3.975 -27.945 1.00 97.25 318 ILE A CA 1
ATOM 2357 C C . ILE A 1 318 ? -1.425 -4.948 -29.115 1.00 97.25 318 ILE A C 1
ATOM 2359 O O . ILE A 1 318 ? -2.243 -4.931 -30.032 1.00 97.25 318 ILE A O 1
ATOM 2363 N N . SER A 1 319 ? -0.408 -5.801 -29.075 1.00 95.44 319 SER A N 1
ATOM 2364 C CA . SER A 1 319 ? -0.182 -6.913 -29.998 1.00 95.44 319 SER A CA 1
ATOM 2365 C C . SER A 1 319 ? -0.066 -8.206 -29.206 1.00 95.44 319 SER A C 1
ATOM 2367 O O . SER A 1 319 ? 0.741 -8.296 -28.282 1.00 95.44 319 SER A O 1
ATOM 2369 N N . LEU A 1 320 ? -0.893 -9.187 -29.553 1.00 95.12 320 LEU A N 1
ATOM 2370 C CA . LEU A 1 320 ? -0.889 -10.519 -28.962 1.00 95.12 320 LEU A CA 1
ATOM 2371 C C . LEU A 1 320 ? -0.645 -11.534 -30.071 1.00 95.12 320 LEU A C 1
ATOM 2373 O O . LEU A 1 320 ? -1.508 -11.728 -30.927 1.00 95.12 320 LEU A O 1
ATOM 2377 N N . GLU A 1 321 ? 0.534 -12.144 -30.053 1.00 93.62 321 GLU A N 1
ATOM 2378 C CA . GLU A 1 321 ? 1.003 -13.121 -31.033 1.00 93.62 321 GLU A CA 1
ATOM 2379 C C . GLU A 1 321 ? 0.963 -14.510 -30.392 1.00 93.62 321 GLU A C 1
ATOM 2381 O O . GLU A 1 321 ? 1.697 -14.803 -29.454 1.00 93.62 321 GLU A O 1
ATOM 2386 N N . LEU A 1 322 ? 0.050 -15.357 -30.856 1.00 90.75 322 LEU A N 1
ATOM 2387 C CA . LEU A 1 322 ? -0.257 -16.649 -30.249 1.00 90.75 322 LEU A CA 1
ATOM 2388 C C . LEU A 1 322 ? -0.049 -17.754 -31.283 1.00 90.75 322 LEU A C 1
ATOM 2390 O O . LEU A 1 322 ? -0.801 -17.849 -32.256 1.00 90.75 322 LEU A O 1
ATOM 2394 N N . ASN A 1 323 ? 0.952 -18.606 -31.082 1.00 89.62 323 ASN A N 1
ATOM 2395 C CA . ASN A 1 323 ? 1.250 -19.724 -31.970 1.00 89.62 323 ASN A CA 1
ATOM 2396 C C . ASN A 1 323 ? 1.128 -21.060 -31.229 1.00 89.62 323 ASN A C 1
ATOM 2398 O O . ASN A 1 323 ? 1.864 -21.321 -30.282 1.00 89.62 323 ASN A O 1
ATOM 2402 N N . ASN A 1 324 ? 0.203 -21.906 -31.690 1.00 86.75 324 ASN A N 1
ATOM 2403 C CA . ASN A 1 324 ? -0.086 -23.231 -31.143 1.00 86.75 324 ASN A CA 1
ATOM 2404 C C . ASN A 1 324 ? -0.472 -23.213 -29.646 1.00 86.75 324 ASN A C 1
ATOM 2406 O O . ASN A 1 324 ? -0.168 -24.142 -28.901 1.00 86.75 324 ASN A O 1
ATOM 2410 N N . VAL A 1 325 ? -1.155 -22.150 -29.204 1.00 83.12 325 VAL A N 1
ATOM 2411 C CA . VAL A 1 325 ? -1.542 -21.950 -27.799 1.00 83.12 325 VAL A CA 1
ATOM 2412 C C . VAL A 1 325 ? -2.968 -21.438 -27.645 1.00 83.12 325 VAL A C 1
ATOM 2414 O O . VAL A 1 325 ? -3.425 -20.576 -28.398 1.00 83.12 325 VAL A O 1
ATOM 2417 N N . ASP A 1 326 ? -3.642 -21.943 -26.615 1.00 82.38 326 ASP A N 1
ATOM 2418 C CA . ASP A 1 326 ? -4.943 -21.447 -26.185 1.00 82.38 326 ASP A CA 1
ATOM 2419 C C . ASP A 1 326 ? -4.745 -20.399 -25.087 1.00 82.38 326 ASP A C 1
ATOM 2421 O O . ASP A 1 326 ? -4.128 -20.684 -24.059 1.00 82.38 326 ASP A O 1
ATOM 2425 N N . GLN A 1 327 ? -5.288 -19.199 -25.283 1.00 83.38 327 GLN A N 1
ATOM 2426 C CA . GLN A 1 327 ? -5.062 -18.065 -24.395 1.00 83.38 327 GLN A CA 1
ATOM 2427 C C . GLN A 1 327 ? -6.364 -17.505 -23.821 1.00 83.38 327 GLN A C 1
ATOM 2429 O O . GLN A 1 327 ? -7.344 -17.277 -24.539 1.00 83.38 327 GLN A O 1
ATOM 2434 N N . PHE A 1 328 ? -6.344 -17.205 -22.520 1.00 80.88 328 PHE A N 1
ATOM 2435 C CA . PHE A 1 328 ? -7.327 -16.338 -21.874 1.00 80.88 328 PHE A CA 1
ATOM 2436 C C . PHE A 1 328 ? -6.741 -14.933 -21.673 1.00 80.88 328 PHE A C 1
ATOM 2438 O O . PHE A 1 328 ? -5.657 -14.789 -21.104 1.00 80.88 328 PHE A O 1
ATOM 2445 N N . VAL A 1 329 ? -7.446 -13.895 -22.135 1.00 83.75 329 VAL A N 1
ATOM 2446 C CA . VAL A 1 329 ? -6.987 -12.496 -22.057 1.00 83.75 329 VAL A CA 1
ATOM 2447 C C . VAL A 1 329 ? -8.072 -11.588 -21.484 1.00 83.75 329 VAL A C 1
ATOM 2449 O O . VAL A 1 329 ? -9.211 -11.606 -21.937 1.00 83.75 329 VAL A O 1
ATOM 2452 N N . SER A 1 330 ? -7.716 -10.731 -20.535 1.00 87.75 330 SER A N 1
ATOM 2453 C CA . SER A 1 330 ? -8.567 -9.650 -20.041 1.00 87.75 330 SER A CA 1
ATOM 2454 C C . SER A 1 330 ? -7.948 -8.301 -20.400 1.00 87.75 330 SER A C 1
ATOM 2456 O O . SER A 1 330 ? -6.903 -7.933 -19.868 1.00 87.75 330 SER A O 1
ATOM 2458 N N . ILE A 1 331 ? -8.578 -7.563 -21.314 1.00 91.81 331 ILE A N 1
ATOM 2459 C CA . ILE A 1 331 ? -8.195 -6.196 -21.685 1.00 91.81 331 ILE A CA 1
ATOM 2460 C C . ILE A 1 331 ? -9.327 -5.281 -21.241 1.00 91.81 331 ILE A C 1
ATOM 2462 O O . ILE A 1 331 ? -10.366 -5.245 -21.899 1.00 91.81 331 ILE A O 1
ATOM 2466 N N . THR A 1 332 ? -9.180 -4.555 -20.135 1.00 85.69 332 THR A N 1
ATOM 2467 C CA . THR A 1 332 ? -10.302 -3.792 -19.567 1.00 85.69 332 THR A CA 1
ATOM 2468 C C . THR A 1 332 ? -9.932 -2.392 -19.090 1.00 85.69 332 THR A C 1
ATOM 2470 O O . THR A 1 332 ? -8.848 -2.170 -18.566 1.00 85.69 332 THR A O 1
ATOM 2473 N N . GLY A 1 333 ? -10.820 -1.413 -19.272 1.00 78.38 333 GLY A N 1
ATOM 2474 C CA . GLY A 1 333 ? -10.626 -0.058 -18.731 1.00 78.38 333 GLY A CA 1
ATOM 2475 C C . GLY A 1 333 ? -9.464 0.749 -19.334 1.00 78.38 333 GLY A C 1
ATOM 2476 O O . GLY A 1 333 ? -9.123 1.804 -18.808 1.00 78.38 333 GLY A O 1
ATOM 2477 N N . ASN A 1 334 ? -8.823 0.289 -20.413 1.00 91.06 334 ASN A N 1
ATOM 2478 C CA . ASN A 1 334 ? -7.630 0.943 -20.959 1.00 91.06 334 ASN A CA 1
ATOM 2479 C C . ASN A 1 334 ? -7.976 2.108 -21.894 1.00 91.06 334 ASN A C 1
ATOM 2481 O O . ASN A 1 334 ? -8.945 2.053 -22.655 1.00 91.06 334 ASN A O 1
ATOM 2485 N N . SER A 1 335 ? -7.113 3.122 -21.939 1.00 95.94 335 SER A N 1
ATOM 2486 C CA . SER A 1 335 ? -7.104 4.141 -22.991 1.00 95.94 335 SER A CA 1
ATOM 2487 C C . SER A 1 335 ? -6.024 3.812 -24.019 1.00 95.94 335 SER A C 1
ATOM 2489 O O . SER A 1 335 ? -4.842 3.999 -23.755 1.00 95.94 335 SER A O 1
ATOM 2491 N N . ILE A 1 336 ? -6.420 3.332 -25.200 1.00 97.38 336 ILE A N 1
ATOM 2492 C CA . ILE A 1 336 ? -5.519 2.879 -26.268 1.00 97.38 336 ILE A CA 1
ATOM 2493 C C . ILE A 1 336 ? -5.617 3.852 -27.439 1.00 97.38 336 ILE A C 1
ATOM 2495 O O . ILE A 1 336 ? -6.522 3.750 -28.281 1.00 97.38 336 ILE A O 1
ATOM 2499 N N . THR A 1 337 ? -4.709 4.827 -27.489 1.00 94.50 337 THR A N 1
ATOM 2500 C CA . THR A 1 337 ? -4.851 5.958 -28.411 1.00 94.50 337 THR A CA 1
ATOM 2501 C C . THR A 1 337 ? -3.565 6.416 -29.070 1.00 94.50 337 THR A C 1
ATOM 2503 O O . THR A 1 337 ? -2.511 6.362 -28.462 1.00 94.50 337 THR A O 1
ATOM 2506 N N . GLY A 1 338 ? -3.651 6.958 -30.288 1.00 90.44 338 GLY A N 1
ATOM 2507 C CA . GLY A 1 338 ? -2.518 7.651 -30.912 1.00 90.44 338 GLY A CA 1
ATOM 2508 C C . GLY A 1 338 ? -1.374 6.742 -31.370 1.00 90.44 338 GLY A C 1
ATOM 2509 O O . GLY A 1 338 ? -0.267 7.237 -31.561 1.00 90.44 338 GLY A O 1
ATOM 2510 N N . ASN A 1 339 ? -1.623 5.440 -31.546 1.00 93.88 339 ASN A N 1
ATOM 2511 C CA . ASN A 1 339 ? -0.623 4.483 -32.022 1.00 93.88 339 ASN A CA 1
ATOM 2512 C C . ASN A 1 339 ? -0.572 4.439 -33.562 1.00 93.88 339 ASN A C 1
ATOM 2514 O O . ASN A 1 339 ? -1.569 4.677 -34.251 1.00 93.88 339 ASN A O 1
ATOM 2518 N N . SER A 1 340 ? 0.605 4.142 -34.110 1.00 93.94 340 SER A N 1
ATOM 2519 C CA . SER A 1 340 ? 0.896 4.105 -35.552 1.00 93.94 340 SER A CA 1
ATOM 2520 C C . SER A 1 340 ? 0.336 2.874 -36.279 1.00 93.94 340 SER A C 1
ATOM 2522 O O . SER A 1 340 ? 0.195 2.900 -37.504 1.00 93.94 340 SER A O 1
ATOM 2524 N N . GLY A 1 341 ? 0.007 1.813 -35.541 1.00 92.06 341 GLY A N 1
ATOM 2525 C CA . GLY A 1 341 ? -0.664 0.610 -36.023 1.00 92.06 341 GLY A CA 1
ATOM 2526 C C . GLY A 1 341 ? -2.143 0.555 -35.636 1.00 92.06 341 GLY A C 1
ATOM 2527 O O . GLY A 1 341 ? -2.803 1.582 -35.453 1.00 92.06 341 GLY A O 1
ATOM 2528 N N . ASP A 1 342 ? -2.674 -0.665 -35.538 1.00 93.00 342 ASP A N 1
ATOM 2529 C CA . ASP A 1 342 ? -4.007 -0.915 -34.985 1.00 93.00 342 ASP A CA 1
ATOM 2530 C C . ASP A 1 342 ? -4.035 -0.607 -33.468 1.00 93.00 342 ASP A C 1
ATOM 2532 O O . ASP A 1 342 ? -2.998 -0.515 -32.813 1.00 93.00 342 ASP A O 1
ATOM 2536 N N . GLY A 1 343 ? -5.218 -0.436 -32.878 1.00 94.88 343 GLY A N 1
ATOM 2537 C CA . GLY A 1 343 ? -5.345 -0.300 -31.425 1.00 94.88 343 GLY A CA 1
ATOM 2538 C C . GLY A 1 343 ? -4.967 -1.599 -30.715 1.00 94.88 343 GLY A C 1
ATOM 2539 O O . GLY A 1 343 ? -4.026 -1.618 -29.931 1.00 94.88 343 GLY A O 1
ATOM 2540 N N . ILE A 1 344 ? -5.679 -2.681 -31.029 1.00 96.38 344 ILE A N 1
ATOM 2541 C CA . ILE A 1 344 ? -5.417 -4.036 -30.531 1.00 96.38 344 ILE A CA 1
ATOM 2542 C C . ILE A 1 344 ? -5.271 -4.985 -31.724 1.00 96.38 344 ILE A C 1
ATOM 2544 O O . ILE A 1 344 ? -6.117 -4.973 -32.620 1.00 96.38 344 ILE A O 1
ATOM 2548 N N . VAL A 1 345 ? -4.240 -5.825 -31.715 1.00 94.69 345 VAL A N 1
ATOM 2549 C CA . VAL A 1 345 ? -3.994 -6.889 -32.692 1.00 94.69 345 VAL A CA 1
ATOM 2550 C C . VAL A 1 345 ? -3.965 -8.230 -31.977 1.00 94.69 345 VAL A C 1
ATOM 2552 O O . VAL A 1 345 ? -3.260 -8.395 -30.987 1.00 94.69 345 VAL A O 1
ATOM 2555 N N . PHE A 1 346 ? -4.709 -9.187 -32.520 1.00 93.00 346 PHE A N 1
ATOM 2556 C CA . PHE A 1 346 ? -4.592 -10.598 -32.182 1.00 93.00 346 PHE A CA 1
ATOM 2557 C C . PHE A 1 346 ? -4.109 -11.350 -33.418 1.00 93.00 346 PHE A C 1
ATOM 2559 O O . PHE A 1 346 ? -4.886 -11.544 -34.361 1.00 93.00 346 PHE A O 1
ATOM 2566 N N . ASP A 1 347 ? -2.845 -11.759 -33.410 1.00 91.56 347 ASP A N 1
ATOM 2567 C CA . ASP A 1 347 ? -2.285 -12.654 -34.412 1.00 91.56 347 ASP A CA 1
ATOM 2568 C C . ASP A 1 347 ? -2.260 -14.072 -33.861 1.00 91.56 347 ASP A C 1
ATOM 2570 O O . ASP A 1 347 ? -1.678 -14.333 -32.813 1.00 91.56 347 ASP A O 1
ATOM 2574 N N . GLN A 1 348 ? -2.960 -14.983 -34.529 1.00 86.88 348 GLN A N 1
ATOM 2575 C CA . GLN A 1 348 ? -3.158 -16.331 -34.017 1.00 86.88 348 GLN A CA 1
ATOM 2576 C C . GLN A 1 348 ? -2.857 -17.356 -35.090 1.00 86.88 348 GLN A C 1
ATOM 2578 O O . GLN A 1 348 ? -3.443 -17.319 -36.172 1.00 86.88 348 GLN A O 1
ATOM 2583 N N . THR A 1 349 ? -2.008 -18.322 -34.774 1.00 88.50 349 THR A N 1
ATOM 2584 C CA . THR A 1 349 ? -1.760 -19.486 -35.620 1.00 88.50 349 THR A CA 1
ATOM 2585 C C . THR A 1 349 ? -2.025 -20.746 -34.815 1.00 88.50 349 THR A C 1
ATOM 2587 O O . THR A 1 349 ? -1.350 -20.997 -33.830 1.00 88.50 349 THR A O 1
ATOM 2590 N N . ASP A 1 350 ? -3.022 -21.530 -35.231 1.00 80.00 350 ASP A N 1
ATOM 2591 C CA . ASP A 1 350 ? -3.365 -22.824 -34.618 1.00 80.00 350 ASP A CA 1
ATOM 2592 C C . ASP A 1 350 ? -3.598 -22.786 -33.085 1.00 80.00 350 ASP A C 1
ATOM 2594 O O . ASP A 1 350 ? -3.165 -23.686 -32.376 1.00 80.00 350 ASP A O 1
ATOM 2598 N N . GLY A 1 351 ? -4.327 -21.787 -32.573 1.00 74.44 351 GLY A N 1
ATOM 2599 C CA . GLY A 1 351 ? -4.700 -21.686 -31.154 1.00 74.44 351 GLY A CA 1
ATOM 2600 C C . GLY A 1 351 ? -6.027 -20.953 -30.925 1.00 74.44 351 GLY A C 1
ATOM 2601 O O . GLY A 1 351 ? -6.484 -20.213 -31.803 1.00 74.44 351 GLY A O 1
ATOM 2602 N N . ASP A 1 352 ? -6.653 -21.159 -29.765 1.00 77.88 352 ASP A N 1
ATOM 2603 C CA . ASP A 1 352 ? -7.900 -20.494 -29.380 1.00 77.88 352 ASP A CA 1
ATOM 2604 C C . ASP A 1 352 ? -7.634 -19.221 -28.555 1.00 77.88 352 ASP A C 1
ATOM 2606 O O . ASP A 1 352 ? -6.826 -19.201 -27.633 1.00 77.88 352 ASP A O 1
ATOM 2610 N N . LEU A 1 353 ? -8.355 -18.133 -28.841 1.00 82.88 353 LEU A N 1
ATOM 2611 C CA . LEU A 1 353 ? -8.398 -16.950 -27.971 1.0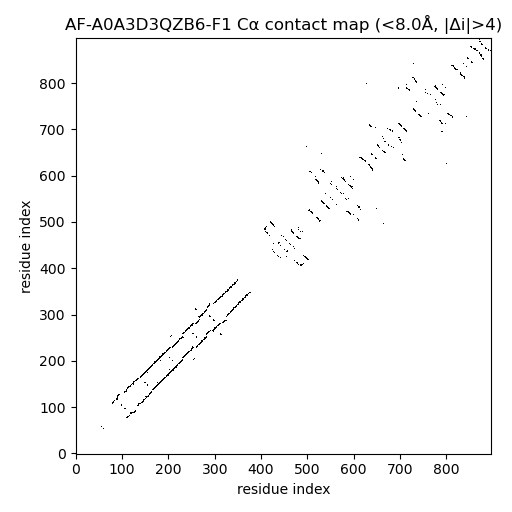0 82.88 353 LEU A CA 1
ATOM 2612 C C . LEU A 1 353 ? -9.765 -16.851 -27.308 1.00 82.88 353 LEU A C 1
ATOM 2614 O O . LEU A 1 353 ? -10.807 -16.842 -27.968 1.00 82.88 353 LEU A O 1
ATOM 2618 N N . SER A 1 354 ? -9.749 -16.705 -25.993 1.00 80.44 354 SER A N 1
ATOM 2619 C CA . SER A 1 354 ? -10.918 -16.434 -25.165 1.00 80.44 354 SER A CA 1
ATOM 2620 C C . SER A 1 354 ? -10.607 -15.297 -24.195 1.00 80.44 354 SER A C 1
ATOM 2622 O O . SER A 1 354 ? -9.442 -14.960 -23.988 1.00 80.44 354 SER A O 1
ATOM 2624 N N . GLY A 1 355 ? -11.628 -14.654 -23.624 1.00 76.69 355 GLY A N 1
ATOM 2625 C CA . GLY A 1 355 ? -11.360 -13.519 -22.749 1.00 76.69 355 GLY A CA 1
ATOM 2626 C C . GLY A 1 355 ? -12.441 -12.457 -22.659 1.00 76.69 355 GLY A C 1
ATOM 2627 O O . GLY A 1 355 ? -13.575 -12.643 -23.102 1.00 76.69 355 GLY A O 1
ATOM 2628 N N . GLU A 1 356 ? -12.043 -11.322 -22.092 1.00 80.81 356 GLU A N 1
ATOM 2629 C CA . GLU A 1 356 ? -12.850 -10.122 -21.911 1.00 80.81 356 GLU A CA 1
ATOM 2630 C C . GLU A 1 356 ? -12.166 -8.907 -22.555 1.00 80.81 356 GLU A C 1
ATOM 2632 O O . GLU A 1 356 ? -10.973 -8.676 -22.369 1.00 80.81 356 GLU A O 1
ATOM 2637 N N . ILE A 1 357 ? -12.943 -8.116 -23.302 1.00 87.12 357 ILE A N 1
ATOM 2638 C CA . ILE A 1 357 ? -12.545 -6.794 -23.794 1.00 87.12 357 ILE A CA 1
ATOM 2639 C C . ILE A 1 357 ? -13.675 -5.821 -23.449 1.00 87.12 357 ILE A C 1
ATOM 2641 O O . ILE A 1 357 ? -14.672 -5.755 -24.169 1.00 87.12 357 ILE A O 1
ATOM 2645 N N . SER A 1 358 ? -13.551 -5.093 -22.342 1.00 81.44 358 SER A N 1
ATOM 2646 C CA . SER A 1 358 ? -14.613 -4.221 -21.814 1.00 81.44 358 SER A CA 1
ATOM 2647 C C . SER A 1 358 ? -14.074 -2.860 -21.376 1.00 81.44 358 SER A C 1
ATOM 2649 O O . SER A 1 358 ? -12.903 -2.712 -21.053 1.00 81.44 358 SER A O 1
ATOM 2651 N N . ASP A 1 359 ? -14.907 -1.822 -21.439 1.00 87.44 359 ASP A N 1
ATOM 2652 C CA . ASP A 1 359 ? -14.592 -0.473 -20.938 1.00 87.44 359 ASP A CA 1
ATOM 2653 C C . ASP A 1 359 ? -13.301 0.179 -21.476 1.00 87.44 359 ASP A C 1
ATOM 2655 O O . ASP A 1 359 ? -12.786 1.134 -20.902 1.00 87.44 359 ASP A O 1
ATOM 2659 N N . ASN A 1 360 ? -12.786 -0.289 -22.616 1.00 84.56 360 ASN A N 1
ATOM 2660 C CA . ASN A 1 360 ? -11.620 0.312 -23.256 1.00 84.56 360 ASN A CA 1
ATOM 2661 C C . ASN A 1 360 ? -12.023 1.485 -24.158 1.00 84.56 360 ASN A C 1
ATOM 2663 O O . ASN A 1 360 ? -12.923 1.369 -24.995 1.00 84.56 360 ASN A O 1
ATOM 2667 N N . ASN A 1 361 ? -11.282 2.586 -24.074 1.00 92.25 361 ASN A N 1
ATOM 2668 C CA . ASN A 1 361 ? -11.334 3.678 -25.036 1.00 92.25 361 ASN A CA 1
ATOM 2669 C C . ASN A 1 361 ? -10.278 3.465 -26.130 1.00 92.25 361 ASN A C 1
ATOM 2671 O O . ASN A 1 361 ? -9.104 3.767 -25.931 1.00 92.25 361 ASN A O 1
ATOM 2675 N N . ILE A 1 362 ? -10.696 2.967 -27.296 1.00 95.94 362 ILE A N 1
ATOM 2676 C CA . ILE A 1 362 ? -9.809 2.720 -28.442 1.00 95.94 362 ILE A CA 1
ATOM 2677 C C . ILE A 1 362 ? -10.076 3.775 -29.514 1.00 95.94 362 ILE A C 1
ATOM 2679 O O . ILE A 1 362 ? -11.074 3.707 -30.235 1.00 95.94 362 ILE A O 1
ATOM 2683 N N . ALA A 1 363 ? -9.193 4.764 -29.629 1.00 91.50 363 ALA A N 1
ATOM 2684 C CA . ALA A 1 363 ? -9.432 5.924 -30.485 1.00 91.50 363 ALA A CA 1
ATOM 2685 C C . ALA A 1 363 ? -8.146 6.478 -31.103 1.00 91.50 363 ALA A C 1
ATOM 2687 O O . ALA A 1 363 ? -7.076 6.391 -30.524 1.00 91.50 363 ALA A O 1
ATOM 2688 N N . ASN A 1 364 ? -8.248 7.128 -32.263 1.00 91.06 364 ASN A N 1
ATOM 2689 C CA . ASN A 1 364 ? -7.130 7.846 -32.896 1.00 91.06 364 ASN A CA 1
ATOM 2690 C C . ASN A 1 364 ? -5.869 7.000 -33.181 1.00 91.06 364 ASN A C 1
ATOM 2692 O O . ASN A 1 364 ? -4.785 7.562 -33.303 1.00 91.06 364 ASN A O 1
ATOM 2696 N N . ASN A 1 365 ? -5.995 5.676 -33.296 1.00 91.19 365 ASN A N 1
ATOM 2697 C CA . ASN A 1 365 ? -4.941 4.819 -33.846 1.00 91.19 365 ASN A CA 1
ATOM 2698 C C . ASN A 1 365 ? -4.969 4.912 -35.383 1.00 91.19 365 ASN A C 1
ATOM 2700 O O . ASN A 1 365 ? -6.028 5.161 -35.965 1.00 91.19 365 ASN A O 1
ATOM 2704 N N . PHE A 1 366 ? -3.820 4.773 -36.046 1.00 92.81 366 PHE A N 1
ATOM 2705 C CA . PHE A 1 366 ? -3.735 4.914 -37.506 1.00 92.81 366 PHE A CA 1
ATOM 2706 C C . PHE A 1 366 ? -4.370 3.727 -38.250 1.00 92.81 366 PHE A C 1
ATOM 2708 O O . PHE A 1 366 ? -4.934 3.910 -39.332 1.00 92.81 366 PHE A O 1
ATOM 2715 N N . GLY A 1 367 ? -4.289 2.528 -37.671 1.00 90.56 367 GLY A N 1
ATOM 2716 C CA . GLY A 1 367 ? -4.937 1.313 -38.153 1.00 90.56 367 GLY A CA 1
ATOM 2717 C C . GLY A 1 367 ? -6.397 1.166 -37.703 1.00 90.56 367 GLY A C 1
ATOM 2718 O O . GLY A 1 367 ? -7.109 2.128 -37.415 1.00 90.56 367 GLY A O 1
ATOM 2719 N N . ASN A 1 368 ? -6.865 -0.076 -37.666 1.00 90.00 368 ASN A N 1
ATOM 2720 C CA . ASN A 1 368 ? -8.151 -0.478 -37.111 1.00 90.00 368 ASN A CA 1
ATOM 2721 C C . ASN A 1 368 ? -8.163 -0.305 -35.586 1.00 90.00 368 ASN A C 1
ATOM 2723 O O . ASN A 1 368 ? -7.126 -0.333 -34.934 1.00 90.00 368 ASN A O 1
ATOM 2727 N N . GLY A 1 369 ? -9.350 -0.185 -34.986 1.00 88.69 369 GLY A N 1
ATOM 2728 C CA . GLY A 1 369 ? -9.466 -0.215 -33.524 1.00 88.69 369 GLY A CA 1
ATOM 2729 C C . GLY A 1 369 ? -9.024 -1.567 -32.958 1.00 88.69 369 GLY A C 1
ATOM 2730 O O . GLY A 1 369 ? -8.129 -1.624 -32.124 1.00 88.69 369 GLY A O 1
ATOM 2731 N N . ILE A 1 370 ? -9.618 -2.649 -33.462 1.00 94.19 370 ILE A N 1
ATOM 2732 C CA . ILE A 1 370 ? -9.259 -4.030 -33.126 1.00 94.19 370 ILE A CA 1
ATOM 2733 C C . ILE A 1 370 ? -9.111 -4.809 -34.436 1.00 94.19 370 ILE A C 1
ATOM 2735 O O . ILE A 1 370 ? -9.966 -4.682 -35.319 1.00 94.19 370 ILE A O 1
ATOM 2739 N N . ASN A 1 371 ? -8.050 -5.601 -34.559 1.00 88.62 371 ASN A N 1
ATOM 2740 C CA . ASN A 1 371 ? -7.742 -6.422 -35.722 1.00 88.62 371 ASN A CA 1
ATOM 2741 C C . ASN A 1 371 ? -7.444 -7.872 -35.304 1.00 88.62 371 ASN A C 1
ATOM 2743 O O . ASN A 1 371 ? -6.728 -8.110 -34.338 1.00 88.62 371 ASN A O 1
ATOM 2747 N N . PHE A 1 372 ? -7.996 -8.833 -36.045 1.00 88.12 372 PHE A N 1
ATOM 2748 C CA . PHE A 1 372 ? -7.808 -10.267 -35.818 1.00 88.12 372 PHE A CA 1
ATOM 2749 C C . PHE A 1 372 ? -7.228 -10.902 -37.083 1.00 88.12 372 PHE A C 1
ATOM 2751 O O . PHE A 1 372 ? -7.836 -10.794 -38.154 1.00 88.12 372 PHE A O 1
ATOM 2758 N N . THR A 1 373 ? -6.106 -11.612 -36.963 1.00 86.50 373 THR A N 1
ATOM 2759 C CA . THR A 1 373 ? -5.447 -12.320 -38.073 1.00 86.50 373 THR A CA 1
ATOM 2760 C C . THR A 1 373 ? -5.312 -13.826 -37.817 1.00 86.50 373 THR A C 1
ATOM 2762 O O . THR A 1 373 ? -4.212 -14.362 -37.874 1.00 86.50 373 THR A O 1
ATOM 2765 N N . PRO A 1 374 ? -6.414 -14.565 -37.580 1.00 84.38 374 PRO A N 1
ATOM 2766 C CA . PRO A 1 374 ? -6.325 -15.994 -37.322 1.00 84.38 374 PRO A CA 1
ATOM 2767 C C . PRO A 1 374 ? -5.912 -16.766 -38.579 1.00 84.38 374 PRO A C 1
ATOM 2769 O O . PRO A 1 374 ? -6.440 -16.559 -39.679 1.00 84.38 374 PRO A O 1
ATOM 2772 N N . SER A 1 375 ? -5.013 -17.723 -38.396 1.00 82.06 375 SER A N 1
ATOM 2773 C CA . SER A 1 375 ? -4.573 -18.671 -39.403 1.00 82.06 375 SER A CA 1
ATOM 2774 C C . SER A 1 375 ? -4.562 -20.090 -38.827 1.00 82.06 375 SER A C 1
ATOM 2776 O O . SER A 1 375 ? -4.389 -20.306 -37.630 1.00 82.06 375 SER A O 1
ATOM 2778 N N . THR A 1 376 ? -4.803 -21.080 -39.685 1.00 74.44 376 THR A N 1
ATOM 2779 C CA . THR A 1 376 ? -4.708 -22.496 -39.310 1.00 74.44 376 THR A CA 1
ATOM 2780 C C . THR A 1 376 ? -3.790 -23.190 -40.300 1.00 74.44 376 THR A C 1
ATOM 2782 O O . THR A 1 376 ? -4.071 -23.167 -41.506 1.00 74.44 376 THR A O 1
ATOM 2785 N N . THR A 1 377 ? -2.723 -23.830 -39.834 1.00 70.69 377 THR A N 1
ATOM 2786 C CA . THR A 1 377 ? -1.862 -24.667 -40.680 1.00 70.69 377 THR A CA 1
ATOM 2787 C C . THR A 1 377 ? -2.308 -26.132 -40.675 1.00 70.69 377 THR A C 1
ATOM 2789 O O . THR A 1 377 ? -1.929 -26.901 -41.567 1.00 70.69 377 THR A O 1
ATOM 2792 N N . ASN A 1 378 ? -3.206 -26.511 -39.755 1.00 54.25 378 ASN A N 1
ATOM 2793 C CA . ASN A 1 378 ? -3.817 -27.836 -39.703 1.00 54.25 378 ASN A CA 1
ATOM 2794 C C . ASN A 1 378 ? -4.932 -27.986 -40.774 1.00 54.25 378 ASN A C 1
ATOM 2796 O O . ASN A 1 378 ? -5.893 -27.209 -40.788 1.00 54.25 378 ASN A O 1
ATOM 2800 N N . PRO A 1 379 ? -4.859 -28.952 -41.715 1.00 38.91 379 PRO A N 1
ATOM 2801 C CA . PRO A 1 379 ? -5.851 -29.068 -42.779 1.00 38.91 379 PRO A CA 1
ATOM 2802 C C . PRO A 1 379 ? -7.214 -29.479 -42.213 1.00 38.91 379 PRO A C 1
ATOM 2804 O O . PRO A 1 379 ? -7.322 -30.511 -41.564 1.00 38.91 379 PRO A O 1
ATOM 2807 N N . THR A 1 380 ? -8.242 -28.679 -42.526 1.00 37.59 380 THR A N 1
ATOM 2808 C CA . THR A 1 380 ? -9.696 -28.946 -42.461 1.00 37.59 380 THR A CA 1
ATOM 2809 C C . THR A 1 380 ? -10.131 -30.135 -41.589 1.00 37.59 380 THR A C 1
ATOM 2811 O O . THR A 1 380 ? -9.867 -31.275 -41.982 1.00 37.59 380 THR A O 1
ATOM 2814 N N . PRO A 1 381 ? -10.941 -29.933 -40.530 1.00 40.66 381 PRO A N 1
ATOM 2815 C CA . PRO A 1 381 ? -11.543 -31.033 -39.785 1.00 40.66 381 PRO A CA 1
ATOM 2816 C C . PRO A 1 381 ? -12.373 -31.916 -40.730 1.00 40.66 381 PRO A C 1
ATOM 2818 O O . PRO A 1 381 ? -13.521 -31.613 -41.064 1.00 40.66 381 PRO A O 1
ATOM 2821 N N . THR A 1 382 ? -11.809 -33.028 -41.207 1.00 41.94 382 THR A N 1
ATOM 2822 C CA . THR A 1 382 ? -12.554 -34.056 -41.939 1.00 41.94 382 THR A CA 1
ATOM 2823 C C . THR A 1 382 ? -13.377 -34.841 -40.931 1.00 41.94 382 THR A C 1
ATOM 2825 O O . THR A 1 382 ? -13.037 -35.957 -40.552 1.00 41.94 382 THR A O 1
ATOM 2828 N N . GLY A 1 383 ? -14.447 -34.212 -40.455 1.00 39.50 383 GLY A N 1
ATOM 2829 C CA . GLY A 1 383 ? -15.309 -34.764 -39.423 1.00 39.50 383 GLY A CA 1
ATOM 2830 C C . GLY A 1 383 ? -16.131 -33.691 -38.733 1.00 39.50 383 GLY A C 1
ATOM 2831 O O . GLY A 1 383 ? -15.977 -33.512 -37.539 1.00 39.50 383 GLY A O 1
ATOM 2832 N N . GLY A 1 384 ? -16.967 -32.981 -39.502 1.00 40.22 384 GLY A N 1
ATOM 2833 C CA . GLY A 1 384 ? -18.080 -32.158 -39.017 1.00 40.22 384 GLY A CA 1
ATOM 2834 C C . GLY A 1 384 ? -17.831 -31.425 -37.701 1.00 40.22 384 GLY A C 1
ATOM 2835 O O . GLY A 1 384 ? -18.325 -31.863 -36.665 1.00 40.22 384 GLY A O 1
ATOM 2836 N N . ALA A 1 385 ? -17.148 -30.280 -37.763 1.00 34.78 385 ALA A N 1
ATOM 2837 C CA . ALA A 1 385 ? -17.284 -29.285 -36.708 1.00 34.78 385 ALA A CA 1
ATOM 2838 C C . ALA A 1 385 ? -18.790 -29.023 -36.501 1.00 34.78 385 ALA A C 1
ATOM 2840 O O . ALA A 1 385 ? -19.506 -28.842 -37.499 1.00 34.78 385 ALA A O 1
ATOM 2841 N N . PRO A 1 386 ? -19.310 -29.031 -35.262 1.00 37.91 386 PRO A N 1
ATOM 2842 C CA . PRO A 1 386 ? -20.645 -28.534 -35.000 1.00 37.91 386 PRO A CA 1
ATOM 2843 C C . PRO A 1 386 ? -20.629 -27.054 -35.374 1.00 37.91 386 PRO A C 1
ATOM 2845 O O . PRO A 1 386 ? -20.179 -26.208 -34.610 1.00 37.91 386 PRO A O 1
ATOM 2848 N N . GLY A 1 387 ? -21.077 -26.735 -36.588 1.00 33.00 387 GLY A N 1
ATOM 2849 C CA . GLY A 1 387 ? -21.439 -25.371 -36.919 1.00 33.00 387 GLY A CA 1
ATOM 2850 C C . GLY A 1 387 ? -22.475 -24.949 -35.892 1.00 33.00 387 GLY A C 1
ATOM 2851 O O . GLY A 1 387 ? -23.535 -25.575 -35.814 1.00 33.00 387 GLY A O 1
ATOM 2852 N N . VAL A 1 388 ? -22.142 -23.946 -35.081 1.00 30.62 388 VAL A N 1
ATOM 2853 C CA . VAL A 1 388 ? -23.091 -23.300 -34.178 1.00 30.62 388 VAL A CA 1
ATOM 2854 C C . VAL A 1 388 ? -24.317 -22.940 -35.022 1.00 30.62 388 VAL A C 1
ATOM 2856 O O . VAL A 1 388 ? -24.195 -22.157 -35.971 1.00 30.62 388 VAL A O 1
ATOM 2859 N N . PRO A 1 389 ? -25.493 -23.543 -34.773 1.00 33.91 389 PRO A N 1
ATOM 2860 C CA . PRO A 1 389 ? -26.697 -23.155 -35.483 1.00 33.91 389 PRO A CA 1
ATOM 2861 C C . PRO A 1 389 ? -26.987 -21.694 -35.148 1.00 33.91 389 PRO A C 1
ATOM 2863 O O . PRO A 1 389 ? -26.921 -21.315 -33.980 1.00 33.91 389 PRO A O 1
ATOM 2866 N N . ALA A 1 390 ? -27.339 -20.883 -36.146 1.00 36.88 390 ALA A N 1
ATOM 2867 C CA . ALA A 1 390 ? -27.806 -19.523 -35.904 1.00 36.88 390 ALA A CA 1
ATOM 2868 C C . ALA A 1 390 ? -29.009 -19.569 -34.944 1.00 36.88 390 ALA A C 1
ATOM 2870 O O . ALA A 1 390 ? -30.102 -19.999 -35.327 1.00 36.88 390 ALA A O 1
ATOM 2871 N N . TYR A 1 391 ? -28.800 -19.168 -33.689 1.00 34.09 391 TYR A N 1
ATOM 2872 C CA . TYR A 1 391 ? -29.870 -19.093 -32.707 1.00 34.09 391 TYR A CA 1
ATOM 2873 C C . TYR A 1 391 ? -30.732 -17.873 -33.025 1.00 34.09 391 TYR A C 1
ATOM 2875 O O . TYR A 1 391 ? -30.331 -16.720 -32.867 1.00 34.09 391 TYR A O 1
ATOM 2883 N N . ALA A 1 392 ? -31.926 -18.141 -33.544 1.00 36.12 392 ALA A N 1
ATOM 2884 C CA . ALA A 1 392 ? -32.910 -17.125 -33.850 1.00 36.12 392 ALA A CA 1
ATOM 2885 C C . ALA A 1 392 ? -33.602 -16.651 -32.562 1.00 36.12 392 ALA A C 1
ATOM 2887 O O . ALA A 1 392 ? -34.503 -17.315 -32.058 1.00 36.12 392 ALA A O 1
ATOM 2888 N N . GLY A 1 393 ? -33.232 -15.452 -32.112 1.00 39.34 393 GLY A N 1
ATOM 2889 C CA . GLY A 1 393 ? -34.113 -14.551 -31.374 1.00 39.34 393 GLY A CA 1
ATOM 2890 C C . GLY A 1 393 ? -34.059 -14.632 -29.850 1.00 39.34 393 GLY A C 1
ATOM 2891 O O . GLY A 1 393 ? -34.687 -15.488 -29.236 1.00 39.34 393 GLY A O 1
ATOM 2892 N N . ILE A 1 394 ? -33.481 -13.595 -29.241 1.00 32.75 394 ILE A N 1
ATOM 2893 C CA . ILE A 1 394 ? -34.073 -12.979 -28.051 1.00 32.75 394 ILE A CA 1
ATOM 2894 C C . ILE A 1 394 ? -34.299 -11.509 -28.386 1.00 32.75 394 ILE A C 1
ATOM 2896 O O . ILE A 1 394 ? -33.399 -10.800 -28.823 1.00 32.75 394 ILE A O 1
ATOM 2900 N N . THR A 1 395 ? -35.550 -11.074 -28.272 1.00 38.22 395 THR A N 1
ATOM 2901 C CA . THR A 1 395 ? -35.947 -9.679 -28.455 1.00 38.22 395 THR A CA 1
ATOM 2902 C C . THR A 1 395 ? -35.974 -9.024 -27.078 1.00 38.22 395 THR A C 1
ATOM 2904 O O . THR A 1 395 ? -36.902 -9.256 -26.309 1.00 38.22 395 THR A O 1
ATOM 2907 N N . GLY A 1 396 ? -34.954 -8.229 -26.763 1.00 37.59 396 GLY A N 1
ATOM 2908 C CA . GLY A 1 396 ? -34.868 -7.417 -25.546 1.00 37.59 396 GLY A CA 1
ATOM 2909 C C . GLY A 1 396 ? -33.455 -6.845 -25.371 1.00 37.59 396 GLY A C 1
ATOM 2910 O O . GLY A 1 396 ? -32.505 -7.523 -25.752 1.00 37.59 396 GLY A O 1
ATOM 2911 N N . PRO A 1 397 ? -33.288 -5.608 -24.866 1.00 45.59 397 PRO A N 1
ATOM 2912 C CA . PRO A 1 397 ? -31.971 -5.018 -24.669 1.00 45.59 397 PRO A CA 1
ATOM 2913 C C . PRO A 1 397 ? -31.340 -5.605 -23.402 1.00 45.59 397 PRO A C 1
ATOM 2915 O O . PRO A 1 397 ? -31.629 -5.151 -22.299 1.00 45.59 397 PRO A O 1
ATOM 2918 N N . THR A 1 398 ? -30.496 -6.616 -23.564 1.00 34.28 398 THR A N 1
ATOM 2919 C CA . THR A 1 398 ? -29.529 -7.051 -22.549 1.00 34.28 398 THR A CA 1
ATOM 2920 C C . THR A 1 398 ? -28.251 -7.447 -23.270 1.00 34.28 398 THR A C 1
ATOM 2922 O O . THR A 1 398 ? -28.095 -8.590 -23.694 1.00 34.28 398 THR A O 1
ATOM 2925 N N . ASP A 1 399 ? -27.376 -6.462 -23.447 1.00 42.78 399 ASP A N 1
ATOM 2926 C CA . ASP A 1 399 ? -25.965 -6.659 -23.761 1.00 42.78 399 ASP A CA 1
ATOM 2927 C C . ASP A 1 399 ? -25.249 -6.937 -22.430 1.00 42.78 399 ASP A C 1
ATOM 2929 O O . ASP A 1 399 ? -24.726 -6.045 -21.771 1.00 42.78 399 ASP A O 1
ATOM 2933 N N . SER A 1 400 ? -25.399 -8.166 -21.939 1.00 41.50 400 SER A N 1
ATOM 2934 C CA . SER A 1 400 ? -24.674 -8.678 -20.779 1.00 41.50 400 SER A CA 1
ATOM 2935 C C . SER A 1 400 ? -24.431 -10.159 -21.020 1.00 41.50 400 SER A C 1
ATOM 2937 O O . SER A 1 400 ? -25.362 -10.966 -21.069 1.00 41.50 400 SER A O 1
ATOM 2939 N N . ILE A 1 401 ? -23.162 -10.484 -21.244 1.00 41.97 401 ILE A N 1
ATOM 2940 C CA . ILE A 1 401 ? -22.641 -11.842 -21.159 1.00 41.97 401 ILE A CA 1
ATOM 2941 C C . ILE A 1 401 ? -22.598 -12.174 -19.660 1.00 41.97 401 ILE A C 1
ATOM 2943 O O . ILE A 1 401 ? -21.968 -11.464 -18.883 1.00 41.97 401 ILE A O 1
ATOM 2947 N N . ASP A 1 402 ? -23.352 -13.196 -19.259 1.00 40.09 402 ASP A N 1
ATOM 2948 C CA . ASP A 1 402 ? -23.517 -13.649 -17.874 1.00 40.09 402 ASP A CA 1
ATOM 2949 C C . ASP A 1 402 ? -22.274 -14.439 -17.402 1.00 40.09 402 ASP A C 1
ATOM 2951 O O . ASP A 1 402 ? -21.890 -15.435 -18.024 1.00 40.09 402 ASP A O 1
ATOM 2955 N N . PHE A 1 403 ? -21.639 -13.966 -16.320 1.00 46.09 403 PHE A N 1
ATOM 2956 C CA . PHE A 1 403 ? -20.440 -14.514 -15.674 1.00 46.09 403 PHE A CA 1
ATOM 2957 C C . PHE A 1 403 ? -20.800 -15.664 -14.723 1.00 46.09 403 PHE A C 1
ATOM 2959 O O . PHE A 1 403 ? -21.300 -15.437 -13.624 1.00 46.09 403 PHE A O 1
ATOM 2966 N N . ALA A 1 404 ? -20.479 -16.904 -15.097 1.00 39.69 404 ALA A N 1
ATOM 2967 C CA . ALA A 1 404 ? -20.679 -18.074 -14.233 1.00 39.69 404 ALA A CA 1
ATOM 2968 C C . ALA A 1 404 ? -19.384 -18.843 -13.898 1.00 39.69 404 ALA A C 1
ATOM 2970 O O . ALA A 1 404 ? -19.450 -20.013 -13.519 1.00 39.69 404 ALA A O 1
ATOM 2971 N N . ALA A 1 405 ? -18.215 -18.203 -14.013 1.00 47.09 405 ALA A N 1
ATOM 2972 C CA . ALA A 1 405 ? -16.999 -18.669 -13.348 1.00 47.09 405 ALA A CA 1
ATOM 2973 C C . ALA A 1 405 ? -16.807 -17.845 -12.062 1.00 47.09 405 ALA A C 1
ATOM 2975 O O . ALA A 1 405 ? -16.911 -16.617 -12.134 1.00 47.09 405 ALA A O 1
ATOM 2976 N N . PRO A 1 406 ? -16.569 -18.472 -10.896 1.00 49.22 406 PRO A N 1
ATOM 2977 C CA . PRO A 1 406 ? -16.228 -17.741 -9.681 1.00 49.22 406 PRO A CA 1
ATOM 2978 C C . PRO A 1 406 ? -14.974 -16.893 -9.941 1.00 49.22 406 PRO A C 1
ATOM 2980 O O . PRO A 1 406 ? -13.931 -17.447 -10.275 1.00 49.22 406 PRO A O 1
ATOM 2983 N N . ARG A 1 407 ? -15.084 -15.564 -9.841 1.00 61.59 407 ARG A N 1
ATOM 2984 C CA . ARG A 1 407 ? -13.941 -14.635 -9.864 1.00 61.59 407 ARG A CA 1
ATOM 2985 C C . ARG A 1 407 ? -13.498 -14.374 -8.426 1.00 61.59 407 ARG A C 1
ATOM 2987 O O . ARG A 1 407 ? -14.340 -14.383 -7.528 1.00 61.59 407 ARG A O 1
ATOM 2994 N N . ASN A 1 408 ? -12.208 -14.145 -8.214 1.00 77.50 408 ASN A N 1
ATOM 2995 C CA . ASN A 1 408 ? -11.715 -13.634 -6.938 1.00 77.50 408 ASN A CA 1
ATOM 2996 C C . ASN A 1 408 ? -12.359 -12.274 -6.656 1.00 77.50 408 ASN A C 1
ATOM 2998 O O . ASN A 1 408 ? -12.560 -11.470 -7.570 1.00 77.50 408 ASN A O 1
ATOM 3002 N N . GLU A 1 409 ? -12.725 -12.033 -5.402 1.00 81.25 409 GLU A N 1
ATOM 3003 C CA . GLU A 1 409 ? -13.196 -10.715 -4.998 1.00 81.25 409 GLU A CA 1
ATOM 3004 C C . GLU A 1 409 ? -11.988 -9.821 -4.725 1.00 81.25 409 GLU A C 1
ATOM 3006 O O . GLU A 1 409 ? -11.042 -10.245 -4.065 1.00 81.25 409 GLU A O 1
ATOM 3011 N N . VAL A 1 410 ? -12.029 -8.588 -5.223 1.00 82.88 410 VAL A N 1
ATOM 3012 C CA . VAL A 1 410 ? -11.006 -7.572 -4.972 1.00 82.88 410 VAL A CA 1
ATOM 3013 C C . VAL A 1 410 ? -11.656 -6.413 -4.232 1.00 82.88 410 VAL A C 1
ATOM 3015 O O . VAL A 1 410 ? -12.677 -5.883 -4.673 1.00 82.88 410 VAL A O 1
ATOM 3018 N N . GLN A 1 411 ? -11.071 -6.011 -3.107 1.00 86.50 411 GLN A N 1
ATOM 3019 C CA . GLN A 1 411 ? -11.500 -4.844 -2.343 1.00 86.50 411 GLN A CA 1
ATOM 3020 C C . GLN A 1 411 ? -10.366 -3.824 -2.267 1.00 86.50 411 GLN A C 1
ATOM 3022 O O . GLN A 1 411 ? -9.242 -4.163 -1.913 1.00 86.50 411 GLN A O 1
ATOM 3027 N N . LEU A 1 412 ? -10.672 -2.564 -2.577 1.00 83.31 412 LEU A N 1
ATOM 3028 C CA . LEU A 1 412 ? -9.716 -1.461 -2.544 1.00 83.31 412 LEU A CA 1
ATOM 3029 C C . LEU A 1 412 ? -9.946 -0.590 -1.304 1.00 83.31 412 LEU A C 1
ATOM 3031 O O . LEU A 1 412 ? -11.049 -0.096 -1.067 1.00 83.31 412 LEU A O 1
ATOM 3035 N N . ILE A 1 413 ? -8.883 -0.368 -0.539 1.00 82.56 413 ILE A N 1
ATOM 3036 C CA . ILE A 1 413 ? -8.820 0.571 0.577 1.00 82.56 413 ILE A CA 1
ATOM 3037 C C . ILE A 1 413 ? -8.073 1.812 0.102 1.00 82.56 413 ILE A C 1
ATOM 3039 O O . ILE A 1 413 ? -6.874 1.742 -0.114 1.00 82.56 413 ILE A O 1
ATOM 3043 N N . THR A 1 414 ? -8.736 2.960 0.007 1.00 78.00 414 THR A N 1
ATOM 3044 C CA . THR A 1 414 ? -8.084 4.240 -0.326 1.00 78.00 414 THR A CA 1
ATOM 3045 C C . THR A 1 414 ? -8.042 5.173 0.878 1.00 78.00 414 THR A C 1
ATOM 3047 O O . THR A 1 414 ? -8.999 5.217 1.655 1.00 78.00 414 THR A O 1
ATOM 3050 N N . PHE A 1 415 ? -6.995 5.992 0.982 1.00 73.00 415 PHE A N 1
ATOM 3051 C CA . PHE A 1 415 ? -6.863 7.013 2.021 1.00 73.00 415 PHE A CA 1
ATOM 3052 C C . PHE A 1 415 ? -6.845 8.415 1.413 1.00 73.00 415 PHE A C 1
ATOM 3054 O O . PHE A 1 415 ? -6.297 8.635 0.337 1.00 73.00 415 PHE A O 1
ATOM 3061 N N . ALA A 1 416 ? -7.453 9.379 2.103 1.00 63.88 416 ALA A N 1
ATOM 3062 C CA . ALA A 1 416 ? -7.407 10.782 1.705 1.00 63.88 416 ALA A CA 1
ATOM 3063 C C . ALA A 1 416 ? -6.347 11.525 2.534 1.00 63.88 416 ALA A C 1
ATOM 3065 O O . ALA A 1 416 ? -6.485 11.642 3.752 1.00 63.88 416 ALA A O 1
ATOM 3066 N N . GLY A 1 417 ? -5.319 12.056 1.864 1.00 57.75 417 GLY A N 1
ATOM 3067 C CA . GLY A 1 417 ? -4.192 12.756 2.496 1.00 57.75 417 GLY A CA 1
ATOM 3068 C C . GLY A 1 417 ? -3.118 11.812 3.048 1.00 57.75 417 GLY A C 1
ATOM 3069 O O . GLY A 1 417 ? -3.313 10.605 3.081 1.00 57.75 417 GLY A O 1
ATOM 3070 N N . VAL A 1 418 ? -1.974 12.363 3.472 1.00 54.12 418 VAL A N 1
ATOM 3071 C CA . VAL A 1 418 ? -0.819 11.589 3.970 1.00 54.12 418 VAL A CA 1
ATOM 3072 C C . VAL A 1 418 ? -0.576 11.939 5.438 1.00 54.12 418 VAL A C 1
ATOM 3074 O O . VAL A 1 418 ? -0.261 13.092 5.746 1.00 54.12 418 VAL A O 1
ATOM 3077 N N . PRO A 1 419 ? -0.725 10.990 6.370 1.00 58.41 419 PRO A N 1
ATOM 3078 C CA . PRO A 1 419 ? -0.502 11.236 7.777 1.00 58.41 419 PRO A CA 1
ATOM 3079 C C . PRO A 1 419 ? 0.997 11.279 8.067 1.00 58.41 419 PRO A C 1
ATOM 3081 O O . PRO A 1 419 ? 1.801 10.548 7.497 1.00 58.41 419 PRO A O 1
ATOM 3084 N N . THR A 1 420 ? 1.385 12.127 9.009 1.00 54.88 420 THR A N 1
ATOM 3085 C CA . THR A 1 420 ? 2.803 12.329 9.368 1.00 54.88 420 THR A CA 1
ATOM 3086 C C . THR A 1 420 ? 3.286 11.419 10.498 1.00 54.88 420 THR A C 1
ATOM 3088 O O . THR A 1 420 ? 4.429 11.499 10.945 1.00 54.88 420 THR A O 1
ATOM 3091 N N . GLY A 1 421 ? 2.404 10.535 10.964 1.00 59.75 421 GLY A N 1
ATOM 3092 C CA . GLY A 1 421 ? 2.661 9.487 11.942 1.00 59.75 421 GLY A CA 1
ATOM 3093 C C . GLY A 1 421 ? 1.360 8.795 12.346 1.00 59.75 421 GLY A C 1
ATOM 3094 O O . GLY A 1 421 ? 0.283 9.218 11.928 1.00 59.75 421 GLY A O 1
ATOM 3095 N N . GLY A 1 422 ? 1.455 7.758 13.183 1.00 72.62 422 GLY A N 1
ATOM 3096 C CA . GLY A 1 422 ? 0.288 7.029 13.683 1.00 72.62 422 GLY A CA 1
ATOM 3097 C C . GLY A 1 422 ? -0.085 5.769 12.886 1.00 72.62 422 GLY A C 1
ATOM 3098 O O . GLY A 1 422 ? 0.686 5.326 12.034 1.00 72.62 422 GLY A O 1
ATOM 3099 N N . THR A 1 423 ? -1.234 5.161 13.195 1.00 79.38 423 THR A N 1
ATOM 3100 C CA . THR A 1 423 ? -1.666 3.863 12.639 1.00 79.38 423 THR A CA 1
ATOM 3101 C C . THR A 1 423 ? -3.139 3.838 12.225 1.00 79.38 423 THR A C 1
ATOM 3103 O O . THR A 1 423 ? -3.965 4.412 12.921 1.00 79.38 423 THR A O 1
ATOM 3106 N N . PHE A 1 424 ? -3.500 3.075 11.198 1.00 81.12 424 PHE A N 1
ATOM 3107 C CA . PHE A 1 424 ? -4.881 2.684 10.894 1.00 81.12 424 PHE A CA 1
ATOM 3108 C C . PHE A 1 424 ? -5.149 1.229 11.312 1.00 81.12 424 PHE A C 1
ATOM 3110 O O . PHE A 1 424 ? -4.217 0.478 11.589 1.00 81.12 424 PHE A O 1
ATOM 3117 N N . THR A 1 425 ? -6.410 0.806 11.371 1.00 91.19 425 THR A N 1
ATOM 3118 C CA . THR A 1 425 ? -6.781 -0.610 11.554 1.00 91.19 425 THR A CA 1
ATOM 3119 C C . THR A 1 425 ? -7.769 -1.054 10.486 1.00 91.19 425 THR A C 1
ATOM 3121 O O . THR A 1 425 ? -8.536 -0.243 9.969 1.00 91.19 425 THR A O 1
ATOM 3124 N N . ILE A 1 426 ? -7.749 -2.344 10.150 1.00 90.50 426 ILE A N 1
ATOM 3125 C CA . ILE A 1 426 ? -8.695 -2.973 9.226 1.00 90.50 426 ILE A CA 1
ATOM 3126 C C . ILE A 1 426 ? -9.555 -3.948 10.027 1.00 90.50 426 ILE A C 1
ATOM 3128 O O . ILE A 1 426 ? -9.045 -4.734 10.822 1.00 90.50 426 ILE A O 1
ATOM 3132 N N . SER A 1 427 ? -10.863 -3.912 9.818 1.00 90.19 427 SER A N 1
ATOM 3133 C CA . SER A 1 427 ? -11.822 -4.825 10.422 1.00 90.19 427 SER A CA 1
ATOM 3134 C C . SER A 1 427 ? -12.513 -5.667 9.358 1.00 90.19 427 SER A C 1
ATOM 3136 O O . SER A 1 427 ? -12.889 -5.176 8.295 1.00 90.19 427 SER A O 1
ATOM 3138 N N . TYR A 1 428 ? -12.704 -6.944 9.672 1.00 90.25 428 TYR A N 1
ATOM 3139 C CA . TYR A 1 428 ? -13.390 -7.918 8.834 1.00 90.25 428 TYR A CA 1
ATOM 3140 C C . TYR A 1 428 ? -14.452 -8.639 9.660 1.00 90.25 428 TYR A C 1
ATOM 3142 O O . TYR A 1 428 ? -14.181 -9.120 10.761 1.00 90.25 428 TYR A O 1
ATOM 3150 N N . THR A 1 429 ? -15.673 -8.720 9.132 1.00 86.19 429 THR A N 1
ATOM 3151 C CA . THR A 1 429 ? -16.754 -9.496 9.754 1.00 86.19 429 THR A CA 1
ATOM 3152 C C . THR A 1 429 ? -16.913 -10.809 9.006 1.00 86.19 429 THR A C 1
ATOM 3154 O O . THR A 1 429 ? -17.399 -10.815 7.877 1.00 86.19 429 THR A O 1
ATOM 3157 N N . GLY A 1 430 ? -16.508 -11.916 9.629 1.00 78.56 430 GLY A N 1
ATOM 3158 C CA . GLY A 1 430 ? -16.568 -13.246 9.019 1.00 78.56 430 GLY A CA 1
ATOM 3159 C C . GLY A 1 430 ? -17.996 -13.770 8.844 1.00 78.56 430 GLY A C 1
ATOM 3160 O O . GLY A 1 430 ? -18.962 -13.228 9.388 1.00 78.56 430 GLY A O 1
ATOM 3161 N N . GLY A 1 431 ? -18.146 -14.886 8.123 1.00 69.81 431 GLY A N 1
ATOM 3162 C CA . GLY A 1 431 ? -19.448 -15.539 7.894 1.00 69.81 431 GLY A CA 1
ATOM 3163 C C . GLY A 1 431 ? -20.133 -16.061 9.169 1.00 69.81 431 GLY A C 1
ATOM 3164 O O . GLY A 1 431 ? -21.321 -16.379 9.158 1.00 69.81 431 GLY A O 1
ATOM 3165 N N . ASN A 1 432 ? -19.400 -16.117 10.284 1.00 75.00 432 ASN A N 1
ATOM 3166 C CA . ASN A 1 432 ? -19.897 -16.426 11.626 1.00 75.00 432 ASN A CA 1
ATOM 3167 C C . ASN A 1 432 ? -20.518 -15.210 12.356 1.00 75.00 432 ASN A C 1
ATOM 3169 O O . ASN A 1 432 ? -21.040 -15.373 13.459 1.00 75.00 432 ASN A O 1
ATOM 3173 N N . GLY A 1 433 ? -20.476 -14.013 11.757 1.00 77.75 433 GLY A N 1
ATOM 3174 C CA . GLY A 1 433 ? -21.012 -12.771 12.319 1.00 77.75 433 GLY A CA 1
ATOM 3175 C C . GLY A 1 433 ? -20.113 -12.089 13.357 1.00 77.75 433 GLY A C 1
ATOM 3176 O O . GLY A 1 433 ? -20.564 -11.149 14.009 1.00 77.75 433 GLY A O 1
ATOM 3177 N N . VAL A 1 434 ? -18.870 -12.546 13.534 1.00 82.56 434 VAL A N 1
ATOM 3178 C CA . VAL A 1 434 ? -17.892 -11.949 14.455 1.00 82.56 434 VAL A CA 1
ATOM 3179 C C . VAL A 1 434 ? -16.993 -10.981 13.688 1.00 82.56 434 VAL A C 1
ATOM 3181 O O . VAL A 1 434 ? -16.364 -11.362 12.700 1.00 82.56 434 VAL A O 1
ATOM 3184 N N . THR A 1 435 ? -16.912 -9.735 14.157 1.00 88.44 435 THR A N 1
ATOM 3185 C CA . THR A 1 435 ? -15.959 -8.739 13.652 1.00 88.44 435 THR A CA 1
ATOM 3186 C C . THR A 1 435 ? -14.615 -8.908 14.350 1.00 88.44 435 THR A C 1
ATOM 3188 O O . THR A 1 435 ? -14.540 -8.922 15.578 1.00 88.44 435 THR A O 1
ATOM 3191 N N . GLN A 1 436 ? -13.559 -9.043 13.560 1.00 88.94 436 GLN A N 1
ATOM 3192 C CA . GLN A 1 436 ? -12.172 -9.111 14.003 1.00 88.94 436 GLN A CA 1
ATOM 3193 C C . GLN A 1 436 ? -11.442 -7.887 13.445 1.00 88.94 436 GLN A C 1
ATOM 3195 O O . GLN A 1 436 ? -11.747 -7.454 12.335 1.00 88.94 436 GLN A O 1
ATOM 3200 N N . THR A 1 437 ? -10.505 -7.320 14.202 1.00 91.81 437 THR A N 1
ATOM 3201 C CA . THR A 1 437 ? -9.805 -6.072 13.856 1.00 91.81 437 THR A CA 1
ATOM 3202 C C . THR A 1 437 ? -8.303 -6.281 13.978 1.00 91.81 437 THR A C 1
ATOM 3204 O O . THR A 1 437 ? -7.841 -6.908 14.933 1.00 91.81 437 THR A O 1
ATOM 3207 N N . THR A 1 438 ? -7.535 -5.770 13.017 1.00 89.75 438 THR A N 1
ATOM 3208 C CA . THR A 1 438 ? -6.072 -5.832 13.053 1.00 89.75 438 THR A CA 1
ATOM 3209 C C . THR A 1 438 ? -5.497 -5.015 14.208 1.00 89.75 438 THR A C 1
ATOM 3211 O O . THR A 1 438 ? -6.108 -4.064 14.695 1.00 89.75 438 THR A O 1
ATOM 3214 N N . ALA A 1 439 ? -4.264 -5.329 14.610 1.00 82.62 439 ALA A N 1
ATOM 3215 C CA . ALA A 1 439 ? -3.456 -4.369 15.359 1.00 82.62 439 ALA A CA 1
ATOM 3216 C C . ALA A 1 439 ? -3.222 -3.093 14.521 1.00 82.62 439 ALA A C 1
ATOM 3218 O O . ALA A 1 439 ? -3.451 -3.091 13.309 1.00 82.62 439 ALA A O 1
ATOM 3219 N N . GLY A 1 440 ? -2.761 -2.015 15.162 1.00 81.00 440 GLY A N 1
ATOM 3220 C CA . GLY A 1 440 ? -2.436 -0.763 14.477 1.00 81.00 440 GLY A CA 1
ATOM 3221 C C . GLY A 1 440 ? -1.382 -0.965 13.385 1.00 81.00 440 GLY A C 1
ATOM 3222 O O . GLY A 1 440 ? -0.270 -1.412 13.660 1.00 81.00 440 GLY A O 1
ATOM 3223 N N . ILE A 1 441 ? -1.741 -0.610 12.157 1.00 82.31 441 ILE A N 1
ATOM 3224 C CA . ILE A 1 441 ? -0.918 -0.662 10.953 1.00 82.31 441 ILE A CA 1
ATOM 3225 C C . ILE A 1 441 ? -0.405 0.750 10.662 1.00 82.31 441 ILE A C 1
ATOM 3227 O O . ILE A 1 441 ? -1.189 1.688 10.564 1.00 82.31 441 ILE A O 1
ATOM 3231 N N . LEU A 1 442 ? 0.909 0.940 10.554 1.00 79.25 442 LEU A N 1
ATOM 3232 C CA . LEU A 1 442 ? 1.500 2.255 10.269 1.00 79.25 442 LEU A CA 1
ATOM 3233 C C . LEU A 1 442 ? 1.120 2.746 8.862 1.00 79.25 442 LEU A C 1
ATOM 3235 O O . LEU A 1 442 ? 0.974 1.943 7.951 1.00 79.25 442 LEU A O 1
ATOM 3239 N N . ALA A 1 443 ? 1.056 4.061 8.644 1.00 71.62 443 ALA A N 1
ATOM 3240 C CA . ALA A 1 443 ? 0.887 4.615 7.291 1.00 71.62 443 ALA A CA 1
ATOM 3241 C C . ALA A 1 443 ? 2.077 4.331 6.356 1.00 71.62 443 ALA A C 1
ATOM 3243 O O . ALA A 1 443 ? 1.962 4.417 5.145 1.00 71.62 443 ALA A O 1
ATOM 3244 N N . THR A 1 444 ? 3.234 3.973 6.909 1.00 76.06 444 THR A N 1
ATOM 3245 C CA . THR A 1 444 ? 4.389 3.499 6.136 1.00 76.06 444 THR A CA 1
ATOM 3246 C C . THR A 1 444 ? 4.372 1.982 5.938 1.00 76.06 444 THR A C 1
ATOM 3248 O O . THR A 1 444 ? 5.385 1.419 5.532 1.00 76.06 444 THR A O 1
ATOM 3251 N N . ALA A 1 445 ? 3.291 1.291 6.319 1.00 71.94 445 ALA A N 1
ATOM 3252 C CA . ALA A 1 445 ? 3.247 -0.158 6.241 1.00 71.94 445 ALA A CA 1
ATOM 3253 C C . ALA A 1 445 ? 3.255 -0.622 4.785 1.00 71.94 445 ALA A C 1
ATOM 3255 O O . ALA A 1 445 ? 2.475 -0.148 3.955 1.00 71.94 445 ALA A O 1
ATOM 3256 N N . THR A 1 446 ? 4.118 -1.584 4.482 1.00 80.31 446 THR A N 1
ATOM 3257 C CA . THR A 1 446 ? 4.128 -2.231 3.170 1.00 80.31 446 THR A CA 1
ATOM 3258 C C . THR A 1 446 ? 2.913 -3.146 3.024 1.00 80.31 446 THR A C 1
ATOM 3260 O O . THR A 1 446 ? 2.336 -3.599 4.017 1.00 80.31 446 THR A O 1
ATOM 3263 N N . ALA A 1 447 ? 2.536 -3.477 1.789 1.00 75.19 447 ALA A N 1
ATOM 3264 C CA . ALA A 1 447 ? 1.436 -4.402 1.519 1.00 75.19 447 ALA A CA 1
ATOM 3265 C C . ALA A 1 447 ? 1.608 -5.761 2.236 1.00 75.19 447 ALA A C 1
ATOM 3267 O O . ALA A 1 447 ? 0.652 -6.310 2.782 1.00 75.19 447 ALA A O 1
ATOM 3268 N N . SER A 1 448 ? 2.850 -6.247 2.355 1.00 79.06 448 SER A N 1
ATOM 3269 C CA . SER A 1 448 ? 3.193 -7.454 3.123 1.00 79.06 448 SER A CA 1
ATOM 3270 C C . SER A 1 448 ? 2.909 -7.305 4.626 1.00 79.06 448 SER A C 1
ATOM 3272 O O . SER A 1 448 ? 2.374 -8.217 5.258 1.00 79.06 448 SER A O 1
ATOM 3274 N N . GLN A 1 449 ? 3.178 -6.135 5.212 1.00 82.06 449 GLN A N 1
ATOM 3275 C CA . GLN A 1 449 ? 2.866 -5.859 6.619 1.00 82.06 449 GLN A CA 1
ATOM 3276 C C . GLN A 1 449 ? 1.356 -5.740 6.860 1.00 82.06 449 GLN A C 1
ATOM 3278 O O . GLN A 1 449 ? 0.866 -6.218 7.884 1.00 82.06 449 GLN A O 1
ATOM 3283 N N . VAL A 1 450 ? 0.610 -5.173 5.906 1.00 84.62 450 VAL A N 1
ATOM 3284 C CA . VAL A 1 450 ? -0.861 -5.161 5.927 1.00 84.62 450 VAL A CA 1
ATOM 3285 C C . VAL A 1 450 ? -1.411 -6.585 5.839 1.00 84.62 450 VAL A C 1
ATOM 3287 O O . VAL A 1 450 ? -2.222 -6.979 6.677 1.00 84.62 450 VAL A O 1
ATOM 3290 N N . LYS A 1 451 ? -0.909 -7.396 4.899 1.00 90.44 451 LYS A N 1
ATOM 3291 C CA . LYS A 1 451 ? -1.257 -8.817 4.759 1.00 90.44 451 LYS A CA 1
ATOM 3292 C C . LYS A 1 451 ? -0.985 -9.590 6.046 1.00 90.44 451 LYS A C 1
ATOM 3294 O O . LYS A 1 451 ? -1.863 -10.296 6.537 1.00 90.44 451 LYS A O 1
ATOM 3299 N N . ALA A 1 452 ? 0.197 -9.425 6.634 1.00 85.00 452 ALA A N 1
ATOM 3300 C CA . ALA A 1 452 ? 0.553 -10.068 7.893 1.00 85.00 452 ALA A CA 1
ATOM 3301 C C . ALA A 1 452 ? -0.381 -9.645 9.039 1.00 85.00 452 ALA A C 1
ATOM 3303 O O . ALA A 1 452 ? -0.806 -10.493 9.823 1.00 85.00 452 ALA A O 1
ATOM 3304 N N . ALA A 1 453 ? -0.745 -8.361 9.116 1.00 86.12 453 ALA A N 1
ATOM 3305 C CA . ALA A 1 453 ? -1.675 -7.854 10.120 1.00 86.12 453 ALA A CA 1
ATOM 3306 C C . ALA A 1 453 ? -3.087 -8.443 9.957 1.00 86.12 453 ALA A C 1
ATOM 3308 O O . ALA A 1 453 ? -3.705 -8.811 10.955 1.00 86.12 453 ALA A O 1
ATOM 3309 N N . MET A 1 454 ? -3.575 -8.582 8.720 1.00 90.94 454 MET A N 1
ATOM 3310 C CA . MET A 1 454 ? -4.877 -9.186 8.410 1.00 90.94 454 MET A CA 1
ATOM 3311 C C . MET A 1 454 ? -4.904 -10.684 8.735 1.00 90.94 454 MET A C 1
ATOM 3313 O O . MET A 1 454 ? -5.800 -11.139 9.440 1.00 90.94 454 MET A O 1
ATOM 3317 N N . VAL A 1 455 ? -3.890 -11.445 8.312 1.00 90.12 455 VAL A N 1
ATOM 3318 C CA . VAL A 1 455 ? -3.804 -12.896 8.572 1.00 90.12 455 VAL A CA 1
ATOM 3319 C C . VAL A 1 455 ? -3.619 -13.193 10.062 1.00 90.12 455 VAL A C 1
ATOM 3321 O O . VAL A 1 455 ? -4.142 -14.177 10.577 1.00 90.12 455 VAL A O 1
ATOM 3324 N N . ALA A 1 456 ? -2.894 -12.338 10.787 1.00 85.38 456 ALA A N 1
ATOM 3325 C CA . ALA A 1 456 ? -2.745 -12.479 12.232 1.00 85.38 456 ALA A CA 1
ATOM 3326 C C . ALA A 1 456 ? -4.046 -12.182 12.998 1.00 85.38 456 ALA A C 1
ATOM 3328 O O . ALA A 1 456 ? -4.221 -12.680 14.111 1.00 85.38 456 ALA A O 1
ATOM 3329 N N . ALA A 1 457 ? -4.936 -11.363 12.429 1.00 87.56 457 ALA A N 1
ATOM 3330 C CA . ALA A 1 457 ? -6.151 -10.901 13.089 1.00 87.56 457 ALA A CA 1
ATOM 3331 C C . ALA A 1 457 ? -7.405 -11.700 12.724 1.00 87.56 457 ALA A C 1
ATOM 3333 O O . ALA A 1 457 ? -8.314 -11.784 13.545 1.00 87.56 457 ALA A O 1
ATOM 3334 N N . PHE A 1 458 ? -7.487 -12.253 11.512 1.00 90.62 458 PHE A N 1
ATOM 3335 C CA . PHE A 1 458 ? -8.705 -12.867 10.987 1.00 90.62 458 PHE A CA 1
ATOM 3336 C C . PHE A 1 458 ? -8.593 -14.391 10.988 1.00 90.62 458 PHE A C 1
ATOM 3338 O O . PHE A 1 458 ? -7.903 -14.980 10.165 1.00 90.62 458 PHE A O 1
ATOM 3345 N N . SER A 1 459 ? -9.333 -15.051 11.881 1.00 83.62 459 SER A N 1
ATOM 3346 C CA . SER A 1 459 ? -9.331 -16.518 12.019 1.00 83.62 459 SER A CA 1
ATOM 3347 C C . SER A 1 459 ? -9.746 -17.289 10.762 1.00 83.62 459 SER A C 1
ATOM 3349 O O . SER A 1 459 ? -9.404 -18.462 10.625 1.00 83.62 459 SER A O 1
ATOM 3351 N N . ASP A 1 460 ? -10.521 -16.644 9.890 1.00 80.75 460 ASP A N 1
ATOM 3352 C CA . ASP A 1 460 ? -11.173 -17.265 8.734 1.00 80.75 460 ASP A CA 1
ATOM 3353 C C . ASP A 1 460 ? -10.402 -17.008 7.421 1.00 80.75 460 ASP A C 1
ATOM 3355 O O . ASP A 1 460 ? -10.840 -17.467 6.370 1.00 80.75 460 ASP A O 1
ATOM 3359 N N . ILE A 1 461 ? -9.279 -16.276 7.473 1.00 84.31 461 ILE A N 1
ATOM 3360 C CA . ILE A 1 461 ? -8.443 -15.924 6.316 1.00 84.31 461 ILE A CA 1
ATOM 3361 C C . ILE A 1 461 ? -7.005 -16.382 6.590 1.00 84.31 461 ILE A C 1
ATOM 3363 O O . ILE A 1 461 ? -6.328 -15.854 7.471 1.00 84.31 461 ILE A O 1
ATOM 3367 N N . GLY A 1 462 ? -6.524 -17.373 5.838 1.00 82.62 462 GLY A N 1
ATOM 3368 C CA . GLY A 1 462 ? -5.149 -17.857 5.920 1.00 82.62 462 GLY A CA 1
ATOM 3369 C C . GLY A 1 462 ? -4.154 -17.006 5.125 1.00 82.62 462 GLY A C 1
ATOM 3370 O O . GLY A 1 462 ? -4.522 -16.181 4.293 1.00 82.62 462 GLY A O 1
ATOM 3371 N N . VAL A 1 463 ? -2.852 -17.250 5.333 1.00 79.50 463 VAL A N 1
ATOM 3372 C CA . VAL A 1 463 ? -1.764 -16.494 4.667 1.00 79.50 463 VAL A CA 1
ATOM 3373 C C . VAL A 1 463 ? -1.779 -16.621 3.140 1.00 79.50 463 VAL A C 1
ATOM 3375 O O . VAL A 1 463 ? -1.295 -15.732 2.439 1.00 79.50 463 VAL A O 1
ATOM 3378 N N . GLY A 1 464 ? -2.326 -17.729 2.638 1.00 82.56 464 GLY A N 1
ATOM 3379 C CA . GLY A 1 464 ? -2.494 -17.989 1.216 1.00 82.56 464 GLY A CA 1
ATOM 3380 C C . GLY A 1 464 ? -3.827 -17.506 0.659 1.00 82.56 464 GLY A C 1
ATOM 3381 O O . GLY A 1 464 ? -3.982 -17.555 -0.545 1.00 82.56 464 GLY A O 1
ATOM 3382 N N . ASP A 1 465 ? -4.776 -17.050 1.478 1.00 83.38 465 ASP A N 1
ATOM 3383 C CA . ASP A 1 465 ? -6.143 -16.749 1.025 1.00 83.38 465 ASP A CA 1
ATOM 3384 C C . ASP A 1 465 ? -6.341 -15.281 0.627 1.00 83.38 465 ASP A C 1
ATOM 3386 O O . ASP A 1 465 ? -7.397 -14.912 0.121 1.00 83.38 465 ASP A O 1
ATOM 3390 N N . ILE A 1 466 ? -5.329 -14.436 0.841 1.00 87.56 466 ILE A N 1
ATOM 3391 C CA . ILE A 1 466 ? -5.330 -13.041 0.397 1.00 87.56 466 ILE A CA 1
ATOM 3392 C C . ILE A 1 466 ? -4.004 -12.646 -0.248 1.00 87.56 466 ILE A C 1
ATOM 3394 O O . ILE A 1 466 ? -2.919 -13.007 0.223 1.00 87.56 466 ILE A O 1
ATOM 3398 N N . LEU A 1 467 ? -4.097 -11.839 -1.295 1.00 83.31 467 LEU A N 1
ATOM 3399 C CA . LEU A 1 467 ? -3.010 -11.041 -1.846 1.00 83.31 467 LEU A CA 1
ATOM 3400 C C . LEU A 1 467 ? -3.298 -9.583 -1.489 1.00 83.31 467 LEU A C 1
ATOM 3402 O O . LEU A 1 467 ? -4.432 -9.133 -1.617 1.00 83.31 467 LEU A O 1
ATOM 3406 N N . VAL A 1 468 ? -2.296 -8.866 -0.983 1.00 85.38 468 VAL A N 1
ATOM 3407 C CA . VAL A 1 468 ? -2.420 -7.435 -0.681 1.00 85.38 468 VAL A CA 1
ATOM 3408 C C . VAL A 1 468 ? -1.363 -6.709 -1.486 1.00 85.38 468 VAL A C 1
ATOM 3410 O O . VAL A 1 468 ? -0.188 -7.053 -1.386 1.00 85.38 468 VAL A O 1
ATOM 3413 N N . ASN A 1 469 ? -1.790 -5.706 -2.242 1.00 76.50 469 ASN A N 1
ATOM 3414 C CA . ASN A 1 469 ? -0.963 -4.855 -3.086 1.00 76.50 469 ASN A CA 1
ATOM 3415 C C . ASN A 1 469 ? -1.177 -3.382 -2.723 1.00 76.50 469 ASN A C 1
ATOM 3417 O O . ASN A 1 469 ? -2.134 -3.039 -2.034 1.00 76.50 469 ASN A O 1
ATOM 3421 N N . GLY A 1 470 ? -0.289 -2.506 -3.191 1.00 72.94 470 GLY A N 1
ATOM 3422 C CA . GLY A 1 470 ? -0.398 -1.061 -2.987 1.00 72.94 470 GLY A CA 1
ATOM 3423 C C . GLY A 1 470 ? 0.285 -0.544 -1.718 1.00 72.94 470 GLY A C 1
ATOM 3424 O O . GLY A 1 470 ? 1.074 -1.234 -1.067 1.00 72.94 470 GLY A O 1
ATOM 3425 N N . ASN A 1 471 ? 0.043 0.720 -1.405 1.00 73.69 471 ASN A N 1
ATOM 3426 C CA . ASN A 1 471 ? 0.632 1.421 -0.269 1.00 73.69 471 ASN A CA 1
ATOM 3427 C C . ASN A 1 471 ? -0.379 2.436 0.276 1.00 73.69 471 ASN A C 1
ATOM 3429 O O . ASN A 1 471 ? -1.502 2.546 -0.200 1.00 73.69 471 ASN A O 1
ATOM 3433 N N . PHE A 1 472 ? 0.009 3.196 1.288 1.00 76.00 472 PHE A N 1
ATOM 3434 C CA . PHE A 1 472 ? -0.901 4.155 1.890 1.00 76.00 472 PHE A CA 1
ATOM 3435 C C . PHE A 1 472 ? -1.326 5.306 0.952 1.00 76.00 472 PHE A C 1
ATOM 3437 O O . PHE A 1 472 ? -2.477 5.732 1.008 1.00 76.00 472 PHE A O 1
ATOM 3444 N N . GLN A 1 473 ? -0.430 5.801 0.092 1.00 67.69 473 GLN A N 1
ATOM 3445 C CA . GLN A 1 473 ? -0.708 6.882 -0.863 1.00 67.69 473 GLN A CA 1
ATOM 3446 C C . GLN A 1 473 ? -1.696 6.455 -1.954 1.00 67.69 473 GLN A C 1
ATOM 3448 O O . GLN A 1 473 ? -2.620 7.202 -2.268 1.00 67.69 473 GLN A O 1
ATOM 3453 N N . ASP A 1 474 ? -1.496 5.259 -2.503 1.00 65.31 474 ASP A N 1
ATOM 3454 C CA . ASP A 1 474 ? -2.250 4.752 -3.658 1.00 65.31 474 ASP A CA 1
ATOM 3455 C C . ASP A 1 474 ? -3.478 3.927 -3.228 1.00 65.31 474 ASP A C 1
ATOM 3457 O O . ASP A 1 474 ? -4.401 3.683 -4.005 1.00 65.31 474 ASP A O 1
ATOM 3461 N N . GLY A 1 475 ? -3.513 3.535 -1.953 1.00 67.88 475 GLY A N 1
ATOM 3462 C CA . GLY A 1 475 ? -4.462 2.587 -1.395 1.00 67.88 475 GLY A CA 1
ATOM 3463 C C . GLY A 1 475 ? -3.939 1.147 -1.399 1.00 67.88 475 GLY A C 1
ATOM 3464 O O . GLY A 1 475 ? -2.999 0.805 -2.116 1.00 67.88 475 GLY A O 1
ATOM 3465 N N . TYR A 1 476 ? -4.547 0.294 -0.573 1.00 78.69 476 TYR A N 1
ATOM 3466 C CA . TYR A 1 476 ? -4.275 -1.142 -0.559 1.00 78.69 476 TYR A CA 1
ATOM 3467 C C . TYR A 1 476 ? -5.356 -1.891 -1.327 1.00 78.69 476 TYR A C 1
ATOM 3469 O O . TYR A 1 476 ? -6.537 -1.775 -1.005 1.00 78.69 476 TYR A O 1
ATOM 3477 N N . GLU A 1 477 ? -4.956 -2.690 -2.303 1.00 85.56 477 GLU A N 1
ATOM 3478 C CA . GLU A 1 477 ? -5.824 -3.617 -3.020 1.00 85.56 477 GLU A CA 1
ATOM 3479 C C . GLU A 1 477 ? -5.712 -5.002 -2.380 1.00 85.56 477 GLU A C 1
ATOM 3481 O O . GLU A 1 477 ? -4.611 -5.521 -2.217 1.00 85.56 477 GLU A O 1
ATOM 3486 N N . ILE A 1 478 ? -6.840 -5.588 -1.987 1.00 89.12 478 ILE A N 1
ATOM 3487 C CA . ILE A 1 478 ? -6.918 -6.894 -1.338 1.00 89.12 478 ILE A CA 1
ATOM 3488 C C . ILE A 1 478 ? -7.687 -7.831 -2.256 1.00 89.12 478 ILE A C 1
ATOM 3490 O O . ILE A 1 478 ? -8.904 -7.707 -2.384 1.00 89.12 478 ILE A O 1
ATOM 3494 N N . GLU A 1 479 ? -6.985 -8.781 -2.862 1.00 86.38 479 GLU A N 1
ATOM 3495 C CA . GLU A 1 479 ? -7.579 -9.858 -3.649 1.00 86.38 479 GLU A CA 1
ATOM 3496 C C . GLU A 1 479 ? -7.742 -11.108 -2.777 1.00 86.38 479 GLU A C 1
ATOM 3498 O O . GLU A 1 479 ? -6.785 -11.601 -2.178 1.00 86.38 479 GLU A O 1
ATOM 3503 N N . PHE A 1 480 ? -8.963 -11.633 -2.708 1.00 83.94 480 PHE A N 1
ATOM 3504 C CA . PHE A 1 480 ? -9.283 -12.870 -2.005 1.00 83.94 480 PHE A CA 1
ATOM 3505 C C . PHE A 1 480 ? -9.104 -14.060 -2.948 1.00 83.94 480 PHE A C 1
ATOM 3507 O O . PHE A 1 480 ? -9.848 -14.213 -3.915 1.00 83.94 480 PHE A O 1
ATOM 3514 N N . VAL A 1 481 ? -8.118 -14.905 -2.653 1.00 83.19 481 VAL A N 1
ATOM 3515 C CA . VAL A 1 481 ? -7.680 -16.034 -3.487 1.00 83.19 481 VAL A CA 1
ATOM 3516 C C . VAL A 1 481 ? -7.814 -17.362 -2.728 1.00 83.19 481 VAL A C 1
ATOM 3518 O O . VAL A 1 481 ? -8.210 -17.401 -1.562 1.00 83.19 481 VAL A O 1
ATOM 3521 N N . ASN A 1 482 ? -7.477 -18.481 -3.376 1.00 84.25 482 ASN A N 1
ATOM 3522 C CA . ASN A 1 482 ? -7.457 -19.818 -2.765 1.00 84.25 482 ASN A CA 1
ATOM 3523 C C . ASN A 1 482 ? -8.759 -20.164 -2.018 1.00 84.25 482 ASN A C 1
ATOM 3525 O O . ASN A 1 482 ? -9.810 -20.246 -2.651 1.00 84.25 482 ASN A O 1
ATOM 3529 N N . ALA A 1 483 ? -8.724 -20.395 -0.697 1.00 80.62 483 ALA A N 1
ATOM 3530 C CA . ALA A 1 483 ? -9.915 -20.798 0.053 1.00 80.62 483 ALA A CA 1
ATOM 3531 C C . ALA A 1 483 ? -10.934 -19.658 0.229 1.00 80.62 483 ALA A C 1
ATOM 3533 O O . ALA A 1 483 ? -12.103 -19.937 0.505 1.00 80.62 483 ALA A O 1
ATOM 3534 N N . ALA A 1 484 ? -10.512 -18.402 0.039 1.00 78.00 484 ALA A N 1
ATOM 3535 C CA . ALA A 1 484 ? -11.384 -17.230 -0.019 1.00 78.00 484 ALA A CA 1
ATOM 3536 C C . ALA A 1 484 ? -11.731 -16.803 -1.464 1.00 78.00 484 ALA A C 1
ATOM 3538 O O . ALA A 1 484 ? -12.547 -15.903 -1.653 1.00 78.00 484 ALA A O 1
ATOM 3539 N N . GLY A 1 485 ? -11.160 -17.460 -2.480 1.00 74.81 485 GLY A N 1
ATOM 3540 C CA . GLY A 1 485 ? -11.395 -17.162 -3.893 1.00 74.81 485 GLY A CA 1
ATOM 3541 C C . GLY A 1 485 ? -12.753 -17.648 -4.396 1.00 74.81 485 GLY A C 1
ATOM 3542 O O . GLY A 1 485 ? -13.261 -18.692 -3.981 1.00 74.81 485 GLY A O 1
ATOM 3543 N N . GLY A 1 486 ? -13.369 -16.892 -5.309 1.00 62.22 486 GLY A N 1
ATOM 3544 C CA . GLY A 1 486 ? -14.655 -17.264 -5.909 1.00 62.22 486 GLY A CA 1
ATOM 3545 C C . GLY A 1 486 ? -15.868 -17.179 -4.973 1.00 62.22 486 GLY A C 1
ATOM 3546 O O . GLY A 1 486 ? -16.944 -17.678 -5.316 1.00 62.22 486 GLY A O 1
ATOM 3547 N N . VAL A 1 487 ? -15.710 -16.578 -3.791 1.00 73.19 487 VAL A N 1
ATOM 3548 C CA . VAL A 1 487 ? -16.760 -16.398 -2.781 1.00 73.19 487 VAL A CA 1
ATOM 3549 C C . VAL A 1 487 ? -17.001 -14.905 -2.583 1.00 73.19 487 VAL A C 1
ATOM 3551 O O . VAL A 1 487 ? -16.057 -14.130 -2.570 1.00 73.19 487 VAL A O 1
ATOM 3554 N N . ASN A 1 488 ? -18.262 -14.503 -2.408 1.00 77.25 488 ASN A N 1
ATOM 3555 C CA . ASN A 1 488 ? -18.590 -13.124 -2.049 1.00 77.25 488 ASN A CA 1
ATOM 3556 C C . ASN A 1 488 ? -18.200 -12.856 -0.585 1.00 77.25 488 ASN A C 1
ATOM 3558 O O . ASN A 1 488 ? -18.822 -13.407 0.332 1.00 77.25 488 ASN A O 1
ATOM 3562 N N . ILE A 1 489 ? -17.202 -12.009 -0.377 1.00 82.06 489 ILE A N 1
ATOM 3563 C CA . ILE A 1 489 ? -16.620 -11.628 0.904 1.00 82.06 489 ILE A CA 1
ATOM 3564 C C . ILE A 1 489 ? -17.344 -10.398 1.467 1.00 82.06 489 ILE A C 1
ATOM 3566 O O . ILE A 1 489 ? -17.900 -9.567 0.753 1.00 82.06 489 ILE A O 1
ATOM 3570 N N . ASN A 1 490 ? -17.408 -10.294 2.795 1.00 84.06 490 ASN A N 1
ATOM 3571 C CA . ASN A 1 490 ? -17.961 -9.097 3.424 1.00 84.06 490 ASN A CA 1
ATOM 3572 C C . ASN A 1 490 ? -16.991 -7.911 3.258 1.00 84.06 490 ASN A C 1
ATOM 3574 O O . ASN A 1 490 ? -15.779 -8.113 3.356 1.00 84.06 490 ASN A O 1
ATOM 3578 N N . PRO A 1 491 ? -17.489 -6.674 3.074 1.00 82.88 491 PRO A N 1
ATOM 3579 C CA . PRO A 1 491 ? -16.633 -5.498 2.959 1.00 82.88 491 PRO A CA 1
ATOM 3580 C C . PRO A 1 491 ? -15.720 -5.309 4.176 1.00 82.88 491 PRO A C 1
ATOM 3582 O O . PRO A 1 491 ? -16.176 -5.396 5.322 1.00 82.88 491 PRO A O 1
ATOM 3585 N N . LEU A 1 492 ? -14.449 -5.003 3.921 1.00 87.44 492 LEU A N 1
ATOM 3586 C CA . LEU A 1 492 ? -13.501 -4.535 4.924 1.00 87.44 492 LEU A CA 1
ATOM 3587 C C . LEU A 1 492 ? -13.898 -3.129 5.391 1.00 87.44 492 LEU A C 1
ATOM 3589 O O . LEU A 1 492 ? -14.288 -2.273 4.596 1.00 87.44 492 LEU A O 1
ATOM 3593 N N . THR A 1 493 ? -13.775 -2.871 6.689 1.00 89.19 493 THR A N 1
ATOM 3594 C CA . THR A 1 493 ? -13.934 -1.529 7.262 1.00 89.19 493 THR A CA 1
ATOM 3595 C C . THR A 1 493 ? -12.606 -1.032 7.803 1.00 89.19 493 THR A C 1
ATOM 3597 O O . THR A 1 493 ? -11.877 -1.772 8.454 1.00 89.19 493 THR A O 1
ATOM 3600 N N . VAL A 1 494 ? -12.276 0.229 7.530 1.00 80.75 494 VAL A N 1
ATOM 3601 C CA . VAL A 1 494 ? -10.978 0.816 7.878 1.00 80.75 494 VAL A CA 1
ATOM 3602 C C . VAL A 1 494 ? -11.182 1.968 8.843 1.00 80.75 494 VAL A C 1
ATOM 3604 O O . VAL A 1 494 ? -11.977 2.867 8.579 1.00 80.75 494 VAL A O 1
ATOM 3607 N N . ASP A 1 495 ? -10.459 1.933 9.957 1.00 81.88 495 ASP A N 1
ATOM 3608 C CA . ASP A 1 495 ? -10.423 3.012 10.938 1.00 81.88 495 ASP A CA 1
ATOM 3609 C C . ASP A 1 495 ? -9.069 3.724 10.860 1.00 81.88 495 ASP A C 1
ATOM 3611 O O . ASP A 1 495 ? -8.023 3.149 11.169 1.00 81.88 495 ASP A O 1
ATOM 3615 N N . VAL A 1 496 ? -9.105 4.980 10.417 1.00 66.44 496 VAL A N 1
ATOM 3616 C CA . VAL A 1 496 ? -7.942 5.859 10.217 1.00 66.44 496 VAL A CA 1
ATOM 3617 C C . VAL A 1 496 ? -7.690 6.794 11.392 1.00 66.44 496 VAL A C 1
ATOM 3619 O O . VAL A 1 496 ? -6.807 7.647 11.311 1.00 66.44 496 VAL A O 1
ATOM 3622 N N . GLY A 1 497 ? -8.441 6.655 12.486 1.00 61.53 497 GLY A N 1
ATOM 3623 C CA . GLY A 1 497 ? -8.343 7.583 13.603 1.00 61.53 497 GLY A CA 1
ATOM 3624 C C . GLY A 1 497 ? -6.928 7.689 14.186 1.00 61.53 497 GLY A C 1
ATOM 3625 O O . GLY A 1 497 ? -6.512 8.711 14.716 1.00 61.53 497 GLY A O 1
ATOM 3626 N N . GLY A 1 498 ? -6.100 6.651 14.043 1.00 57.53 498 GLY A N 1
ATOM 3627 C CA . GLY A 1 498 ? -4.762 6.661 14.630 1.00 57.53 498 GLY A CA 1
ATOM 3628 C C . GLY A 1 498 ? -3.705 7.510 13.973 1.00 57.53 498 GLY A C 1
ATOM 3629 O O . GLY A 1 498 ? -2.573 7.409 14.434 1.00 57.53 498 GLY A O 1
ATOM 3630 N N . PHE A 1 499 ? -4.033 8.344 12.990 1.00 64.56 499 PHE A N 1
ATOM 3631 C CA . PHE A 1 499 ? -3.095 9.247 12.332 1.00 64.56 499 PHE A CA 1
ATOM 3632 C C . PHE A 1 499 ? -2.858 10.588 13.038 1.00 64.56 499 PHE A C 1
ATOM 3634 O O . PHE A 1 499 ? -3.752 11.183 13.628 1.00 64.56 499 PHE A O 1
ATOM 3641 N N . ASN A 1 500 ? -1.628 11.101 12.910 1.00 55.34 500 ASN A N 1
ATOM 3642 C CA . ASN A 1 500 ? -1.199 12.412 13.404 1.00 55.34 500 ASN A CA 1
ATOM 3643 C C . ASN A 1 500 ? -1.048 13.413 12.233 1.00 55.34 500 ASN A C 1
ATOM 3645 O O . ASN A 1 500 ? -0.398 13.095 11.229 1.00 55.34 500 ASN A O 1
ATOM 3649 N N . SER A 1 501 ? -1.552 14.646 12.366 1.00 45.94 501 SER A N 1
ATOM 3650 C CA . SER A 1 501 ? -1.340 15.741 11.396 1.00 45.94 501 SER A CA 1
ATOM 3651 C C . SER A 1 501 ? -0.168 16.660 11.791 1.00 45.94 501 SER A C 1
ATOM 3653 O O . SER A 1 501 ? -0.102 17.098 12.942 1.00 45.94 501 SER A O 1
ATOM 3655 N N . THR A 1 502 ? 0.730 17.005 10.855 1.00 40.94 502 THR A N 1
ATOM 3656 C CA . THR A 1 502 ? 1.707 18.104 11.021 1.00 40.94 502 THR A CA 1
ATOM 3657 C C . THR A 1 502 ? 1.059 19.480 10.846 1.00 40.94 502 THR A C 1
ATOM 3659 O O . THR A 1 502 ? 0.028 19.575 10.184 1.00 40.94 502 THR A O 1
ATOM 3662 N N . PRO A 1 503 ? 1.691 20.555 11.363 1.00 42.28 503 PRO A N 1
ATOM 3663 C CA . PRO A 1 503 ? 1.284 21.931 11.085 1.00 42.28 503 PRO A CA 1
ATOM 3664 C C . PRO A 1 503 ? 1.291 22.251 9.587 1.00 42.28 503 PRO A C 1
ATOM 3666 O O . PRO A 1 503 ? 2.101 21.700 8.838 1.00 42.28 503 PRO A O 1
ATOM 3669 N N . ALA A 1 504 ? 0.446 23.198 9.181 1.00 41.66 504 ALA A N 1
ATOM 3670 C CA . ALA A 1 504 ? 0.379 23.660 7.801 1.00 41.66 504 ALA A CA 1
ATOM 3671 C C . ALA A 1 504 ? 1.712 24.270 7.320 1.00 41.66 504 ALA A C 1
ATOM 3673 O O . ALA A 1 504 ? 2.355 25.041 8.040 1.00 41.66 504 ALA A O 1
ATOM 3674 N N . THR A 1 505 ? 2.103 23.970 6.081 1.00 44.03 505 THR A N 1
ATOM 3675 C CA . THR A 1 505 ? 3.247 24.593 5.396 1.00 44.03 505 THR A CA 1
ATOM 3676 C C . THR A 1 505 ? 2.767 25.417 4.211 1.00 44.03 505 THR A C 1
ATOM 3678 O O . THR A 1 505 ? 1.882 24.990 3.475 1.00 44.03 505 THR A O 1
ATOM 3681 N N . VAL A 1 506 ? 3.355 26.603 4.038 1.00 49.78 506 VAL A N 1
ATOM 3682 C CA . VAL A 1 506 ? 3.058 27.513 2.926 1.00 49.78 506 VAL A CA 1
ATOM 3683 C C . VAL A 1 506 ? 4.264 27.569 1.999 1.00 49.78 506 VAL A C 1
ATOM 3685 O O . VAL A 1 506 ? 5.361 27.911 2.449 1.00 49.78 506 VAL A O 1
ATOM 3688 N N . THR A 1 507 ? 4.068 27.274 0.718 1.00 53.56 507 THR A N 1
ATOM 3689 C CA . THR A 1 507 ? 5.085 27.432 -0.332 1.00 53.56 507 THR A CA 1
ATOM 3690 C C . THR A 1 507 ? 4.616 28.456 -1.355 1.00 53.56 507 THR A C 1
ATOM 3692 O O . THR A 1 507 ? 3.434 28.522 -1.674 1.00 53.56 507 THR A O 1
ATOM 3695 N N . ILE A 1 508 ? 5.532 29.311 -1.821 1.00 59.25 508 ILE A N 1
ATOM 3696 C CA . ILE A 1 508 ? 5.198 30.417 -2.725 1.00 59.25 508 ILE A CA 1
ATOM 3697 C C . ILE A 1 508 ? 6.192 30.448 -3.883 1.00 59.25 508 ILE A C 1
ATOM 3699 O O . ILE A 1 508 ? 7.404 30.440 -3.649 1.00 59.25 508 ILE A O 1
ATOM 3703 N N . PHE A 1 509 ? 5.678 30.515 -5.111 1.00 63.59 509 PHE A N 1
ATOM 3704 C CA . PHE A 1 509 ? 6.460 30.634 -6.344 1.00 63.59 509 PHE A CA 1
ATOM 3705 C C . PHE A 1 509 ? 6.146 31.956 -7.062 1.00 63.59 509 PHE A C 1
ATOM 3707 O O . PHE A 1 509 ? 5.003 32.412 -7.060 1.00 63.59 509 PHE A O 1
ATOM 3714 N N . GLN A 1 510 ? 7.166 32.576 -7.663 1.00 58.03 510 GLN A N 1
ATOM 3715 C CA . GLN A 1 510 ? 7.054 33.828 -8.418 1.00 58.03 510 GLN A CA 1
ATOM 3716 C C . GLN A 1 510 ? 7.740 33.654 -9.782 1.00 58.03 510 GLN A C 1
ATOM 3718 O O . GLN A 1 510 ? 8.914 33.279 -9.831 1.00 58.03 510 GLN A O 1
ATOM 3723 N N . ASP A 1 511 ? 7.040 33.963 -10.876 1.00 54.38 511 ASP A N 1
ATOM 3724 C CA . ASP A 1 511 ? 7.624 34.051 -12.223 1.00 54.38 511 ASP A CA 1
ATOM 3725 C C . ASP A 1 511 ? 7.750 35.530 -12.626 1.00 54.38 511 ASP A C 1
ATOM 3727 O O . ASP A 1 511 ? 6.753 36.233 -12.761 1.00 54.38 511 ASP A O 1
ATOM 3731 N N . THR A 1 512 ? 8.983 36.027 -12.780 1.00 54.12 512 THR A N 1
ATOM 3732 C CA . THR A 1 512 ? 9.283 37.427 -13.158 1.00 54.12 512 THR A CA 1
ATOM 3733 C C . THR A 1 512 ? 9.944 37.538 -14.537 1.00 54.12 512 THR A C 1
ATOM 3735 O O . THR A 1 512 ? 10.862 38.335 -14.764 1.00 54.12 512 THR A O 1
ATOM 3738 N N . SER A 1 513 ? 9.503 36.736 -15.506 1.00 40.94 513 SER A N 1
ATOM 3739 C CA . SER A 1 513 ? 10.051 36.758 -16.866 1.00 40.94 513 SER A CA 1
ATOM 3740 C C . SER A 1 513 ? 9.563 37.950 -17.724 1.00 40.94 513 SER A C 1
ATOM 3742 O O . SER A 1 513 ? 8.739 37.810 -18.607 1.00 40.94 513 SER A O 1
ATOM 3744 N N . ALA A 1 514 ? 10.169 39.131 -17.535 1.00 44.91 514 ALA A N 1
ATOM 3745 C CA . ALA A 1 514 ? 10.180 40.294 -18.449 1.00 44.91 514 ALA A CA 1
ATOM 3746 C C . ALA A 1 514 ? 8.825 40.807 -19.017 1.00 44.91 514 ALA A C 1
ATOM 3748 O O . ALA A 1 514 ? 8.329 40.303 -20.017 1.00 44.91 514 ALA A O 1
ATOM 3749 N N . ASN A 1 515 ? 8.340 41.955 -18.515 1.00 51.81 515 ASN A N 1
ATOM 3750 C CA . ASN A 1 515 ? 7.239 42.756 -19.097 1.00 51.81 515 ASN A CA 1
ATOM 3751 C C . ASN A 1 515 ? 5.920 41.992 -19.395 1.00 51.81 515 ASN A C 1
ATOM 3753 O O . ASN A 1 515 ? 5.132 42.441 -20.232 1.00 51.81 515 ASN A O 1
ATOM 3757 N N . ILE A 1 516 ? 5.684 40.866 -18.720 1.00 55.06 516 ILE A N 1
ATOM 3758 C CA . ILE A 1 516 ? 4.396 40.159 -18.637 1.00 55.06 516 ILE A CA 1
ATOM 3759 C C . ILE A 1 516 ? 3.839 40.313 -17.216 1.00 55.06 516 ILE A C 1
ATOM 3761 O O . ILE A 1 516 ? 4.620 40.617 -16.311 1.00 55.06 516 ILE A O 1
ATOM 3765 N N . ASP A 1 517 ? 2.525 40.133 -17.036 1.00 61.28 517 ASP A N 1
ATOM 3766 C CA . ASP A 1 517 ? 1.859 40.241 -15.734 1.00 61.28 517 ASP A CA 1
ATOM 3767 C C . ASP A 1 517 ? 2.608 39.423 -14.660 1.00 61.28 517 ASP A C 1
ATOM 3769 O O . ASP A 1 517 ? 2.892 38.240 -14.860 1.00 61.28 517 ASP A O 1
ATOM 3773 N N . GLU A 1 518 ? 2.920 40.034 -13.512 1.00 75.12 518 GLU A N 1
ATOM 3774 C CA . GLU A 1 518 ? 3.466 39.296 -12.371 1.00 75.12 518 GLU A CA 1
ATOM 3775 C C . GLU A 1 518 ? 2.381 38.366 -11.798 1.00 75.12 518 GLU A C 1
ATOM 3777 O O . GLU A 1 518 ? 1.282 38.812 -11.449 1.00 75.12 518 GLU A O 1
ATOM 3782 N N . ILE A 1 519 ? 2.700 37.071 -11.689 1.00 81.38 519 ILE A N 1
ATOM 3783 C CA . ILE A 1 519 ? 1.854 36.063 -11.042 1.00 81.38 519 ILE A CA 1
ATOM 3784 C C . ILE A 1 519 ? 2.599 35.502 -9.833 1.00 81.38 519 ILE A C 1
ATOM 3786 O O . ILE A 1 519 ? 3.745 35.056 -9.937 1.00 81.38 519 ILE A O 1
ATOM 3790 N N . GLN A 1 520 ? 1.927 35.509 -8.683 1.00 85.69 520 GLN A N 1
ATOM 3791 C CA . GLN A 1 520 ? 2.396 34.850 -7.467 1.00 85.69 520 GLN A CA 1
ATOM 3792 C C . GLN A 1 520 ? 1.487 33.662 -7.155 1.00 85.69 520 GLN A C 1
ATOM 3794 O O . GLN A 1 520 ? 0.272 33.824 -7.101 1.00 85.69 520 GLN A O 1
ATOM 3799 N N . HIS A 1 521 ? 2.069 32.488 -6.926 1.00 86.50 521 HIS A N 1
ATOM 3800 C CA . HIS A 1 521 ? 1.333 31.273 -6.578 1.00 86.50 521 HIS A CA 1
ATOM 3801 C C . HIS A 1 521 ? 1.508 30.951 -5.094 1.00 86.50 521 HIS A C 1
ATOM 3803 O O . HIS A 1 521 ? 2.642 30.935 -4.617 1.00 86.50 521 HIS A O 1
ATOM 3809 N N . ILE A 1 522 ? 0.415 30.700 -4.370 1.00 82.94 522 ILE A N 1
ATOM 3810 C CA . ILE A 1 522 ? 0.417 30.326 -2.950 1.00 82.94 522 ILE A CA 1
ATOM 3811 C C . ILE A 1 522 ? -0.198 28.940 -2.774 1.00 82.94 522 ILE A C 1
ATOM 3813 O O . ILE A 1 522 ? -1.397 28.765 -2.985 1.00 82.94 522 ILE A O 1
ATOM 3817 N N . ASP A 1 523 ? 0.595 28.018 -2.241 1.00 79.69 523 ASP A N 1
ATOM 3818 C CA . ASP A 1 523 ? 0.143 26.708 -1.779 1.00 79.69 523 ASP A CA 1
ATOM 3819 C C . ASP A 1 523 ? 0.067 26.666 -0.257 1.00 79.69 523 ASP A C 1
ATOM 3821 O O . ASP A 1 523 ? 0.967 27.153 0.435 1.00 79.69 523 ASP A O 1
ATOM 3825 N N . VAL A 1 524 ? -0.986 26.043 0.275 1.00 72.69 524 VAL A N 1
ATOM 3826 C CA . VAL A 1 524 ? -1.132 25.779 1.711 1.00 72.69 524 VAL A CA 1
ATOM 3827 C C . VAL A 1 524 ? -1.440 24.296 1.908 1.00 72.69 524 VAL A C 1
ATOM 3829 O O . VAL A 1 524 ? -2.546 23.844 1.633 1.00 72.69 524 VAL A O 1
ATOM 3832 N N . THR A 1 525 ? -0.467 23.528 2.398 1.00 61.47 525 THR A N 1
ATOM 3833 C CA . THR A 1 525 ? -0.593 22.072 2.576 1.00 61.47 525 THR A CA 1
ATOM 3834 C C . THR A 1 525 ? -0.754 21.700 4.047 1.00 61.47 525 THR A C 1
ATOM 3836 O O . THR A 1 525 ? -0.180 22.351 4.919 1.00 61.47 525 THR A O 1
ATOM 3839 N N . GLY A 1 526 ? -1.499 20.628 4.341 1.00 54.31 526 GLY A N 1
ATOM 3840 C CA . GLY A 1 526 ? -1.664 20.119 5.712 1.00 54.31 526 GLY A CA 1
ATOM 3841 C C . GLY A 1 526 ? -2.551 20.989 6.612 1.00 54.31 526 GLY A C 1
ATOM 3842 O O . GLY A 1 526 ? -2.349 21.031 7.822 1.00 54.31 526 GLY A O 1
ATOM 3843 N N . THR A 1 527 ? -3.510 21.723 6.041 1.00 52.44 527 THR A N 1
ATOM 3844 C CA . THR A 1 527 ? -4.364 22.650 6.796 1.00 52.44 527 THR A CA 1
ATOM 3845 C C . THR A 1 527 ? -5.464 21.926 7.577 1.00 52.44 527 THR A C 1
ATOM 3847 O O . THR A 1 527 ? -6.229 21.178 6.960 1.00 52.44 527 THR A O 1
ATOM 3850 N N . PRO A 1 528 ? -5.645 22.183 8.883 1.00 53.41 528 PRO A N 1
ATOM 3851 C CA . PRO A 1 528 ? -6.870 21.791 9.570 1.00 53.41 528 PRO A CA 1
ATOM 3852 C C . PRO A 1 528 ? -8.088 22.525 9.000 1.00 53.41 528 PRO A C 1
ATOM 3854 O O . PRO A 1 528 ? -7.972 23.615 8.446 1.00 53.41 528 PRO A O 1
ATOM 3857 N N . ALA A 1 529 ? -9.277 21.951 9.193 1.00 51.03 529 ALA A N 1
ATOM 3858 C CA . ALA A 1 529 ? -10.550 22.492 8.706 1.00 51.03 529 ALA A CA 1
ATOM 3859 C C . ALA A 1 529 ? -11.035 23.769 9.445 1.00 51.03 529 ALA A C 1
ATOM 3861 O O . ALA A 1 529 ? -12.207 24.136 9.340 1.00 51.03 529 ALA A O 1
ATOM 3862 N N . PHE A 1 530 ? -10.172 24.416 10.239 1.00 53.12 530 PHE A N 1
ATOM 3863 C CA . PHE A 1 530 ? -10.461 25.604 11.051 1.00 53.12 530 PHE A CA 1
ATOM 3864 C C . PHE A 1 530 ? -9.157 26.274 11.551 1.00 53.12 530 PHE A C 1
ATOM 3866 O O . PHE A 1 530 ? -8.075 25.701 11.449 1.00 53.12 530 PHE A O 1
ATOM 3873 N N . GLY A 1 531 ? -9.257 27.485 12.115 1.00 63.62 531 GLY A N 1
ATOM 3874 C CA . GLY A 1 531 ? -8.127 28.283 12.625 1.00 63.62 531 GLY A CA 1
ATOM 3875 C C . GLY A 1 531 ? -8.082 29.686 12.013 1.00 63.62 531 GLY A C 1
ATOM 3876 O O . GLY A 1 531 ? -9.000 30.059 11.283 1.00 63.62 531 GLY A O 1
ATOM 3877 N N . THR A 1 532 ? -7.029 30.461 12.292 1.00 70.75 532 THR A N 1
ATOM 3878 C CA . THR A 1 532 ? -6.793 31.764 11.636 1.00 70.75 532 THR A CA 1
ATOM 3879 C C . THR A 1 532 ? -5.456 31.780 10.905 1.00 70.75 532 THR A C 1
ATOM 3881 O O . THR A 1 532 ? -4.515 31.085 11.284 1.00 70.75 532 THR A O 1
ATOM 3884 N N . PHE A 1 533 ? -5.360 32.587 9.855 1.00 78.69 533 PHE A N 1
ATOM 3885 C CA . PHE A 1 533 ? -4.111 32.866 9.155 1.00 78.69 533 PHE A CA 1
ATOM 3886 C C . PHE A 1 533 ? -3.919 34.373 9.013 1.00 78.69 533 PHE A C 1
ATOM 3888 O O . PHE A 1 533 ? -4.882 35.143 9.010 1.00 78.69 533 PHE A O 1
ATOM 3895 N N . GLN A 1 534 ? -2.668 34.814 8.905 1.00 86.00 534 GLN A N 1
ATOM 3896 C CA . GLN A 1 534 ? -2.357 36.221 8.654 1.00 86.00 534 GLN A CA 1
ATOM 3897 C C . GLN A 1 534 ? -1.835 36.402 7.232 1.00 86.00 534 GLN A C 1
ATOM 3899 O O . GLN A 1 534 ? -0.837 35.795 6.844 1.00 86.00 534 GLN A O 1
ATOM 3904 N N . LEU A 1 535 ? -2.499 37.269 6.470 1.00 89.44 535 LEU A N 1
ATOM 3905 C CA . LEU A 1 535 ? -2.024 37.752 5.179 1.00 89.44 535 LEU A CA 1
ATOM 3906 C C . LEU A 1 535 ? -1.151 38.977 5.389 1.00 89.44 535 LEU A C 1
ATOM 3908 O O . LEU A 1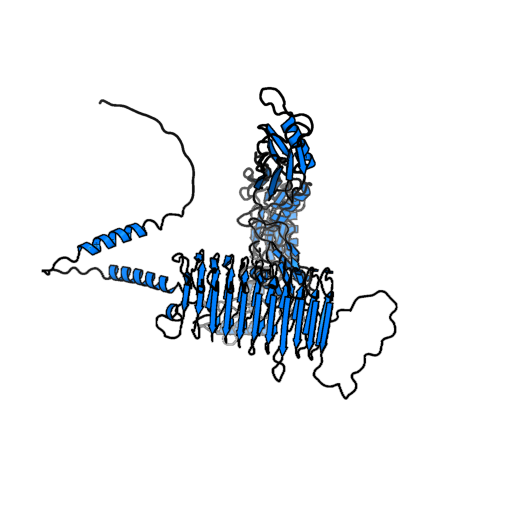 535 ? -1.593 39.959 5.985 1.00 89.44 535 LEU A O 1
ATOM 3912 N N . ASN A 1 536 ? 0.059 38.942 4.848 1.00 88.19 536 ASN A N 1
ATOM 3913 C CA . ASN A 1 536 ? 0.971 40.073 4.844 1.00 88.19 536 ASN A CA 1
ATOM 3914 C C . ASN A 1 536 ? 1.212 40.523 3.404 1.00 88.19 536 ASN A C 1
ATOM 3916 O O . ASN A 1 536 ? 1.678 39.744 2.570 1.00 88.19 536 ASN A O 1
ATOM 3920 N N . PHE A 1 537 ? 0.919 41.792 3.120 1.00 90.56 537 PHE A N 1
ATOM 3921 C CA . PHE A 1 537 ? 1.090 42.373 1.793 1.00 90.56 537 PHE A CA 1
ATOM 3922 C C . PHE A 1 537 ? 1.422 43.866 1.866 1.00 90.56 537 PHE A C 1
ATOM 3924 O O . PHE A 1 537 ? 0.805 44.613 2.628 1.00 90.56 537 PHE A O 1
ATOM 3931 N N . LEU A 1 538 ? 2.424 44.306 1.091 1.00 86.31 538 LEU A N 1
ATOM 3932 C CA . LEU A 1 538 ? 2.914 45.696 1.054 1.00 86.31 538 LEU A CA 1
ATOM 3933 C C . LEU A 1 538 ? 3.220 46.296 2.447 1.00 86.31 538 LEU A C 1
ATOM 3935 O O . LEU A 1 538 ? 3.053 47.491 2.686 1.00 86.31 538 LEU A O 1
ATOM 3939 N N . GLY A 1 539 ? 3.665 45.458 3.389 1.00 82.31 539 GLY A N 1
ATOM 3940 C CA . GLY A 1 539 ? 3.976 45.862 4.765 1.00 82.31 539 GLY A CA 1
ATOM 3941 C C . GLY A 1 539 ? 2.763 46.042 5.688 1.00 82.31 539 GLY A C 1
ATOM 3942 O O . GLY A 1 539 ? 2.949 46.446 6.834 1.00 82.31 539 GLY A O 1
ATOM 3943 N N . ASN A 1 540 ? 1.550 45.734 5.221 1.00 87.25 540 ASN A N 1
ATOM 3944 C CA . ASN A 1 540 ? 0.340 45.652 6.038 1.00 87.25 540 ASN A CA 1
ATOM 3945 C C . ASN A 1 540 ? -0.030 44.185 6.311 1.00 87.25 540 ASN A C 1
ATOM 3947 O O . ASN A 1 540 ? 0.267 43.309 5.499 1.00 87.25 540 ASN A O 1
ATOM 3951 N N . THR A 1 541 ? -0.730 43.942 7.421 1.00 89.94 541 THR A N 1
ATOM 3952 C CA . THR A 1 541 ? -1.163 42.604 7.855 1.00 89.94 541 THR A CA 1
ATOM 3953 C C . THR A 1 541 ? -2.673 42.566 8.072 1.00 89.94 541 THR A C 1
ATOM 3955 O O . THR A 1 541 ? -3.242 43.523 8.604 1.00 89.94 541 THR A O 1
ATOM 3958 N N . LEU A 1 542 ? -3.317 41.460 7.695 1.00 92.00 542 LEU A N 1
ATOM 3959 C CA . LEU A 1 542 ? -4.730 41.184 7.957 1.00 92.00 542 LEU A CA 1
ATOM 3960 C C . LEU A 1 542 ? -4.923 39.735 8.421 1.00 92.00 542 LEU A C 1
ATOM 3962 O O . LEU A 1 542 ? -4.535 38.804 7.720 1.00 92.00 542 LEU A O 1
ATOM 3966 N N . THR A 1 543 ? -5.548 39.552 9.583 1.00 87.12 543 THR A N 1
ATOM 3967 C CA . THR A 1 543 ? -5.952 38.235 10.098 1.00 87.12 543 THR A CA 1
ATOM 3968 C C . THR A 1 543 ? -7.282 37.812 9.481 1.00 87.12 543 THR A C 1
ATOM 3970 O O . THR A 1 543 ? -8.220 38.607 9.462 1.00 87.12 543 THR A O 1
ATOM 3973 N N . GLN A 1 544 ? -7.356 36.570 9.012 1.00 83.00 544 GLN A N 1
ATOM 3974 C CA . GLN A 1 544 ? -8.527 35.958 8.384 1.00 83.00 544 GLN A CA 1
ATOM 3975 C C . GLN A 1 544 ? -8.801 34.581 9.008 1.00 83.00 544 GLN A C 1
ATOM 3977 O O . GLN A 1 544 ? -7.874 33.890 9.436 1.00 83.00 544 GLN A O 1
ATOM 3982 N N . ASP A 1 545 ? -10.065 34.172 9.039 1.00 76.62 545 ASP A N 1
ATOM 3983 C CA . ASP A 1 545 ? -10.483 32.834 9.469 1.00 76.62 545 ASP A CA 1
ATOM 3984 C C . ASP A 1 545 ? -10.230 31.803 8.361 1.00 76.62 545 ASP A C 1
ATOM 3986 O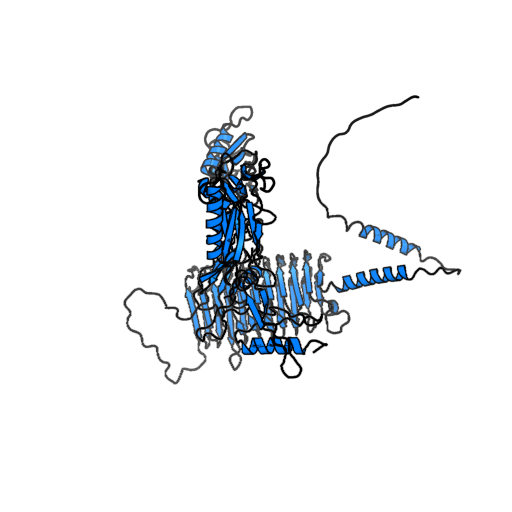 O . ASP A 1 545 ? -10.321 32.124 7.177 1.00 76.62 545 ASP A O 1
ATOM 3990 N N . TYR A 1 546 ? -10.008 30.533 8.713 1.00 71.06 546 TYR A N 1
ATOM 3991 C CA . TYR A 1 546 ? -9.812 29.438 7.750 1.00 71.06 546 TYR A CA 1
ATOM 3992 C C . TYR A 1 546 ? -10.925 29.354 6.695 1.00 71.06 546 TYR A C 1
ATOM 3994 O O . TYR A 1 546 ? -10.650 29.121 5.522 1.00 71.06 546 TYR A O 1
ATOM 4002 N N . THR A 1 547 ? -12.183 29.616 7.067 1.00 73.31 547 THR A N 1
ATOM 4003 C CA . THR A 1 547 ? -13.308 29.610 6.112 1.00 73.31 547 THR A CA 1
ATOM 4004 C C . THR A 1 547 ? -13.164 30.663 5.008 1.00 73.31 547 THR A C 1
ATOM 4006 O O . THR A 1 547 ? -13.813 30.564 3.971 1.00 73.31 547 THR A O 1
ATOM 4009 N N . GLN A 1 548 ? -12.310 31.665 5.225 1.00 83.19 548 GLN A N 1
ATOM 4010 C CA . GLN A 1 548 ? -11.980 32.736 4.288 1.00 83.19 548 GLN A CA 1
ATOM 4011 C C . GLN A 1 548 ? -10.732 32.418 3.443 1.00 83.19 548 GLN A C 1
ATOM 4013 O O . GLN A 1 548 ? -10.291 33.259 2.659 1.00 83.19 548 GLN A O 1
ATOM 4018 N N . LEU A 1 549 ? -10.153 31.216 3.572 1.00 84.19 549 LEU A N 1
ATOM 4019 C CA . LEU A 1 549 ? -9.080 30.713 2.712 1.00 84.19 549 LEU A CA 1
ATOM 4020 C C . LEU A 1 549 ? -9.669 30.183 1.393 1.00 84.19 549 LEU A C 1
ATOM 4022 O O . LEU A 1 549 ? -9.640 28.994 1.088 1.00 84.19 549 LEU A O 1
ATOM 4026 N N . ASN A 1 550 ? -10.276 31.087 0.628 1.00 88.38 550 ASN A N 1
ATOM 4027 C CA . ASN A 1 550 ? -10.835 30.834 -0.697 1.00 88.38 550 ASN A CA 1
ATOM 4028 C C . ASN A 1 550 ? -10.542 32.025 -1.623 1.00 88.38 550 ASN A C 1
ATOM 4030 O O . ASN A 1 550 ? -10.325 33.143 -1.152 1.00 88.38 550 ASN A O 1
ATOM 4034 N N . ALA A 1 551 ? -10.571 31.809 -2.941 1.00 90.38 551 ALA A N 1
ATOM 4035 C CA . ALA A 1 551 ? -10.155 32.820 -3.917 1.00 90.38 551 ALA A CA 1
ATOM 4036 C C . ALA A 1 551 ? -10.911 34.158 -3.782 1.00 90.38 551 ALA A C 1
ATOM 4038 O O . ALA A 1 551 ? -10.305 35.225 -3.863 1.00 90.38 551 ALA A O 1
ATOM 4039 N N . SER A 1 552 ? -12.221 34.126 -3.513 1.00 93.38 552 SER A N 1
ATOM 4040 C CA . SER A 1 552 ? -13.044 35.339 -3.394 1.00 93.38 552 SER A CA 1
ATOM 4041 C C . SER A 1 552 ? -12.664 36.187 -2.175 1.00 93.38 552 SER A C 1
ATOM 4043 O O . SER A 1 552 ? -12.527 37.414 -2.268 1.00 93.38 552 SER A O 1
ATOM 4045 N N . ASP A 1 553 ? -12.488 35.544 -1.024 1.00 93.06 553 ASP A N 1
ATOM 4046 C CA . ASP A 1 553 ? -12.166 36.235 0.223 1.00 93.06 553 ASP A CA 1
ATOM 4047 C C . ASP A 1 553 ? -10.702 36.688 0.256 1.00 93.06 553 ASP A C 1
ATOM 4049 O O . ASP A 1 553 ? -10.429 37.822 0.659 1.00 93.06 553 ASP A O 1
ATOM 4053 N N . LEU A 1 554 ? -9.775 35.878 -0.267 1.00 92.38 554 LEU A N 1
ATOM 4054 C CA . LEU A 1 554 ? -8.374 36.269 -0.455 1.00 92.38 554 LEU A CA 1
ATOM 4055 C C . LEU A 1 554 ? -8.247 37.470 -1.399 1.00 92.38 554 LEU A C 1
ATOM 4057 O O . LEU A 1 554 ? -7.549 38.433 -1.078 1.00 92.38 554 LEU A O 1
ATOM 4061 N N . GLN A 1 555 ? -8.976 37.474 -2.519 1.00 94.25 555 GLN A N 1
ATOM 4062 C CA . GLN A 1 555 ? -9.022 38.620 -3.426 1.00 94.25 555 GLN A CA 1
ATOM 4063 C C . GLN A 1 555 ? -9.532 39.876 -2.714 1.00 94.25 555 GLN A C 1
ATOM 4065 O O . GLN A 1 555 ? -8.979 40.964 -2.888 1.00 94.25 555 GLN A O 1
ATOM 4070 N N . THR A 1 556 ? -10.580 39.749 -1.901 1.00 94.00 556 THR A N 1
ATOM 4071 C CA . THR A 1 556 ? -11.133 40.877 -1.143 1.00 94.00 556 THR A CA 1
ATOM 4072 C C . THR A 1 556 ? -10.119 41.414 -0.128 1.00 94.00 556 THR A C 1
ATOM 4074 O O . THR A 1 556 ? -9.897 42.626 -0.059 1.00 94.00 556 THR A O 1
ATOM 4077 N N . ALA A 1 557 ? -9.460 40.522 0.613 1.00 92.94 557 ALA A N 1
ATOM 4078 C CA . ALA A 1 557 ? -8.446 40.846 1.611 1.00 92.94 557 ALA A CA 1
ATOM 4079 C C . ALA A 1 557 ? -7.207 41.530 1.008 1.00 92.94 557 ALA A C 1
ATOM 4081 O O . ALA A 1 557 ? -6.763 42.566 1.509 1.00 92.94 557 ALA A O 1
ATOM 4082 N N . LEU A 1 558 ? -6.674 41.007 -0.099 1.00 92.75 558 LEU A N 1
ATOM 4083 C CA . LEU A 1 558 ? -5.495 41.568 -0.764 1.00 92.75 558 LEU A CA 1
ATOM 4084 C C . LEU A 1 558 ? -5.787 42.928 -1.403 1.00 92.75 558 LEU A C 1
ATOM 4086 O O . LEU A 1 558 ? -5.001 43.861 -1.243 1.00 92.75 558 LEU A O 1
ATOM 4090 N N . ASN A 1 559 ? -6.950 43.093 -2.044 1.00 91.44 559 ASN A N 1
ATOM 4091 C CA . ASN A 1 559 ? -7.372 44.399 -2.558 1.00 91.44 559 ASN A CA 1
ATOM 4092 C C . ASN A 1 559 ? -7.569 45.422 -1.432 1.00 91.44 559 ASN A C 1
ATOM 4094 O O . ASN A 1 559 ? -7.261 46.603 -1.603 1.00 91.44 559 ASN A O 1
ATOM 4098 N N . PHE A 1 560 ? -8.064 44.999 -0.266 1.00 92.19 560 PHE A N 1
ATOM 4099 C CA . PHE A 1 560 ? -8.133 45.870 0.903 1.00 92.19 560 PHE A CA 1
ATOM 4100 C C . PHE A 1 560 ? -6.733 46.300 1.363 1.00 92.19 560 PHE A C 1
ATOM 4102 O O . PHE A 1 560 ? -6.496 47.500 1.510 1.00 92.19 560 PHE A O 1
ATOM 4109 N N . LEU A 1 561 ? -5.799 45.355 1.519 1.00 91.62 561 LEU A N 1
ATOM 4110 C CA . LEU A 1 561 ? -4.415 45.634 1.923 1.00 91.62 561 LEU A CA 1
ATOM 4111 C C . LEU A 1 561 ? -3.685 46.555 0.930 1.00 91.62 561 LEU A C 1
ATOM 4113 O O . LEU A 1 561 ? -2.974 47.467 1.356 1.00 91.62 561 LEU A O 1
ATOM 4117 N N . ALA A 1 562 ? -3.920 46.383 -0.374 1.00 89.12 562 ALA A N 1
ATOM 4118 C CA . ALA A 1 562 ? -3.406 47.271 -1.417 1.00 89.12 562 ALA A CA 1
ATOM 4119 C C . ALA A 1 562 ? -3.954 48.701 -1.279 1.00 89.12 562 ALA A C 1
ATOM 4121 O O . ALA A 1 562 ? -3.196 49.665 -1.293 1.00 89.12 562 ALA A O 1
ATOM 4122 N N . ASN A 1 563 ? -5.265 48.856 -1.071 1.00 88.12 563 ASN A N 1
ATOM 4123 C CA . ASN A 1 563 ? -5.924 50.164 -0.970 1.00 88.12 563 ASN A CA 1
ATOM 4124 C C . ASN A 1 563 ? -5.611 50.935 0.328 1.00 88.12 563 ASN A C 1
ATOM 4126 O O . ASN A 1 563 ? -5.955 52.115 0.442 1.00 88.12 563 ASN A O 1
ATOM 4130 N N . ILE A 1 564 ? -5.012 50.302 1.336 1.00 88.50 564 ILE A N 1
ATOM 4131 C CA . ILE A 1 564 ? -4.557 50.997 2.552 1.00 88.50 564 ILE A CA 1
ATOM 4132 C C . ILE A 1 564 ? -3.049 51.259 2.553 1.00 88.50 564 ILE A C 1
ATOM 4134 O O . ILE A 1 564 ? -2.547 51.924 3.462 1.00 88.50 564 ILE A O 1
ATOM 4138 N N . TYR A 1 565 ? -2.327 50.769 1.543 1.00 87.88 565 TYR A N 1
ATOM 4139 C CA . TYR A 1 565 ? -0.908 51.037 1.386 1.00 87.88 565 TYR A CA 1
ATOM 4140 C C . TYR A 1 565 ? -0.649 52.531 1.143 1.00 87.88 565 TYR A C 1
ATOM 4142 O O . TYR A 1 565 ? -1.405 53.219 0.457 1.00 87.88 565 TYR A O 1
ATOM 4150 N N . ASN A 1 566 ? 0.429 53.047 1.731 1.00 83.69 566 ASN A N 1
ATOM 4151 C CA . ASN A 1 566 ? 0.852 54.432 1.574 1.00 83.69 566 ASN A CA 1
ATOM 4152 C C . ASN A 1 566 ? 2.373 54.479 1.431 1.00 83.69 566 ASN A C 1
ATOM 4154 O O . ASN A 1 566 ? 3.100 54.102 2.349 1.00 83.69 566 ASN A O 1
ATOM 4158 N N . ASP A 1 567 ? 2.839 54.979 0.292 1.00 80.50 567 ASP A N 1
ATOM 4159 C CA . ASP A 1 567 ? 4.260 55.053 -0.066 1.00 80.50 567 ASP A CA 1
ATOM 4160 C C . ASP A 1 567 ? 4.966 56.320 0.469 1.00 80.50 567 ASP A C 1
ATOM 4162 O O . ASP A 1 567 ? 6.133 56.580 0.174 1.00 80.50 567 ASP A O 1
ATOM 4166 N N . GLY A 1 568 ? 4.264 57.134 1.264 1.00 79.69 568 GLY A N 1
ATOM 4167 C CA . GLY A 1 568 ? 4.725 58.432 1.759 1.00 79.69 568 GLY A CA 1
ATOM 4168 C C . GLY A 1 568 ? 4.309 59.623 0.887 1.00 79.69 568 GLY A C 1
ATOM 4169 O O . GLY A 1 568 ? 4.492 60.767 1.312 1.00 79.69 568 GLY A O 1
ATOM 4170 N N . THR A 1 569 ? 3.712 59.387 -0.286 1.00 77.88 569 THR A N 1
ATOM 4171 C CA . THR A 1 569 ? 3.144 60.414 -1.180 1.00 77.88 569 THR A CA 1
ATOM 4172 C C . THR A 1 569 ? 1.613 60.367 -1.269 1.00 77.88 569 THR A C 1
ATOM 4174 O O . THR A 1 569 ? 0.992 61.332 -1.721 1.00 77.88 569 THR A O 1
ATOM 4177 N N . GLY A 1 570 ? 0.996 59.298 -0.761 1.00 78.25 570 GLY A N 1
ATOM 4178 C CA . GLY A 1 570 ? -0.444 59.048 -0.776 1.00 78.25 570 GLY A CA 1
ATOM 4179 C C . GLY A 1 570 ? -0.724 57.551 -0.911 1.00 78.25 570 GLY A C 1
ATOM 4180 O O . GLY A 1 570 ? 0.197 56.749 -0.814 1.00 78.25 570 GLY A O 1
ATOM 4181 N N . ASN A 1 571 ? -1.986 57.169 -1.125 1.00 81.06 571 ASN A N 1
ATOM 4182 C CA . ASN A 1 571 ? -2.305 55.802 -1.536 1.00 81.06 571 ASN A CA 1
ATOM 4183 C C . ASN A 1 571 ? -2.170 55.698 -3.075 1.00 81.06 571 ASN A C 1
ATOM 4185 O O . ASN A 1 571 ? -2.935 56.374 -3.772 1.00 81.06 571 ASN A O 1
ATOM 4189 N N . PRO A 1 572 ? -1.215 54.903 -3.598 1.00 76.06 572 PRO A N 1
ATOM 4190 C CA . PRO A 1 572 ? -0.984 54.760 -5.034 1.00 76.06 572 PRO A CA 1
ATOM 4191 C C . PRO A 1 572 ? -1.977 53.810 -5.728 1.00 76.06 572 PRO A C 1
ATOM 4193 O O . PRO A 1 572 ? -2.114 53.878 -6.947 1.00 76.06 572 PRO A O 1
ATOM 4196 N N . PHE A 1 573 ? -2.700 52.966 -4.983 1.00 84.31 573 PHE A N 1
ATOM 4197 C CA . PHE A 1 573 ? -3.581 51.928 -5.525 1.00 84.31 573 PHE A CA 1
ATOM 4198 C C . PHE A 1 573 ? -5.052 52.242 -5.237 1.00 84.31 573 PHE A C 1
ATOM 4200 O O . PHE A 1 573 ? -5.426 52.619 -4.127 1.00 84.31 573 PHE A O 1
ATOM 4207 N N . THR A 1 574 ? -5.920 52.104 -6.241 1.00 75.25 574 THR A N 1
ATOM 4208 C CA . THR A 1 574 ? -7.364 52.332 -6.070 1.00 75.25 574 THR A CA 1
ATOM 4209 C C . THR A 1 574 ? -8.175 51.270 -6.802 1.00 75.25 574 THR A C 1
ATOM 4211 O O . THR A 1 574 ? -7.817 50.872 -7.907 1.00 75.25 574 THR A O 1
ATOM 4214 N N . GLY A 1 575 ? -9.297 50.844 -6.217 1.00 81.25 575 GLY A N 1
ATOM 4215 C CA . GLY A 1 575 ? -10.211 49.884 -6.841 1.00 81.25 575 GLY A CA 1
ATOM 4216 C C . GLY A 1 575 ? -9.858 48.432 -6.520 1.00 81.25 575 GLY A C 1
ATOM 4217 O O . GLY A 1 575 ? -9.619 48.106 -5.357 1.00 81.25 575 GLY A O 1
ATOM 4218 N N . SER A 1 576 ? -9.872 47.568 -7.537 1.00 85.69 576 SER A N 1
ATOM 4219 C CA . SER A 1 576 ? -9.583 46.131 -7.416 1.00 85.69 576 SER A CA 1
ATOM 4220 C C . SER A 1 576 ? -8.384 45.741 -8.292 1.00 85.69 576 SER A C 1
ATOM 4222 O O . SER A 1 576 ? -8.581 45.094 -9.320 1.00 85.69 576 SER A O 1
ATOM 4224 N N . PRO A 1 577 ? -7.161 46.175 -7.936 1.00 86.44 577 PRO A N 1
ATOM 4225 C CA . PRO A 1 577 ? -5.959 45.902 -8.723 1.00 86.44 577 PRO A CA 1
ATOM 4226 C C . PRO A 1 577 ? -5.457 44.451 -8.654 1.00 86.44 577 PRO A C 1
ATOM 4228 O O . PRO A 1 577 ? -4.498 44.125 -9.342 1.00 86.44 577 PRO A O 1
ATOM 4231 N N . ILE A 1 578 ? -6.058 43.585 -7.833 1.00 90.31 578 ILE A N 1
ATOM 4232 C CA . ILE A 1 578 ? -5.632 42.192 -7.640 1.00 90.31 578 ILE A CA 1
ATOM 4233 C C . ILE A 1 578 ? -6.788 41.253 -7.967 1.00 90.31 578 ILE A C 1
ATOM 4235 O O . ILE A 1 578 ? -7.915 41.461 -7.501 1.00 90.31 578 ILE A O 1
ATOM 4239 N N . GLN A 1 579 ? -6.494 40.194 -8.715 1.00 90.81 579 GLN A N 1
ATOM 4240 C CA . GLN A 1 579 ? -7.392 39.070 -8.948 1.00 90.81 579 GLN A CA 1
ATOM 4241 C C . GLN A 1 579 ? -6.775 37.791 -8.381 1.00 90.81 579 GLN A C 1
ATOM 4243 O O . GLN A 1 579 ? -5.583 37.563 -8.548 1.00 90.81 579 GLN A O 1
ATOM 4248 N N . VAL A 1 580 ? -7.585 36.964 -7.717 1.00 92.44 580 VAL A N 1
ATOM 4249 C CA . VAL A 1 580 ? -7.146 35.657 -7.204 1.00 92.44 580 VAL A CA 1
ATOM 4250 C C . VAL A 1 580 ? -7.975 34.560 -7.859 1.00 92.44 580 VAL A C 1
ATOM 4252 O O . VAL A 1 580 ? -9.203 34.654 -7.916 1.00 92.44 580 VAL A O 1
ATOM 4255 N N . THR A 1 581 ? -7.310 33.525 -8.359 1.00 90.31 581 THR A N 1
ATOM 4256 C CA . THR A 1 581 ? -7.925 32.325 -8.943 1.00 90.31 581 THR A CA 1
ATOM 4257 C C . THR A 1 581 ? -7.360 31.063 -8.296 1.00 90.31 581 THR A C 1
ATOM 4259 O O . THR A 1 581 ? -6.323 31.120 -7.648 1.00 90.31 581 THR A O 1
ATOM 4262 N N . GLY A 1 582 ? -8.046 29.929 -8.449 1.00 87.06 582 GLY A N 1
ATOM 4263 C CA . GLY A 1 582 ? -7.637 28.655 -7.846 1.00 87.06 582 GLY A CA 1
ATOM 4264 C C . GLY A 1 582 ? -8.440 28.276 -6.600 1.00 87.06 582 GLY A C 1
ATOM 4265 O O . GLY A 1 582 ? -9.470 28.888 -6.291 1.00 87.06 582 GLY A O 1
ATOM 4266 N N . ASP A 1 583 ? -7.988 27.230 -5.916 1.00 81.69 583 ASP A N 1
ATOM 4267 C CA . ASP A 1 583 ? -8.626 26.647 -4.737 1.00 81.69 583 ASP A CA 1
ATOM 4268 C C . ASP A 1 583 ? -7.590 26.049 -3.775 1.00 81.69 583 ASP A C 1
ATOM 4270 O O . ASP A 1 583 ? -6.396 26.015 -4.050 1.00 81.69 583 ASP A O 1
ATOM 4274 N N . LEU A 1 584 ? -8.046 25.580 -2.612 1.00 74.81 584 LEU A N 1
ATOM 4275 C CA . LEU A 1 584 ? -7.153 25.033 -1.588 1.00 74.81 584 LEU A CA 1
ATOM 4276 C C . LEU A 1 584 ? -6.434 23.744 -2.035 1.00 74.81 584 LEU A C 1
ATOM 4278 O O . LEU A 1 584 ? -5.430 23.377 -1.437 1.00 74.81 584 LEU A O 1
ATOM 4282 N N . VAL A 1 585 ? -6.957 23.045 -3.049 1.00 71.69 585 VAL A N 1
ATOM 4283 C CA . VAL A 1 585 ? -6.416 21.764 -3.528 1.00 71.69 585 VAL A CA 1
ATOM 4284 C C . VAL A 1 585 ? -5.274 21.991 -4.515 1.00 71.69 585 VAL A C 1
ATOM 4286 O O . VAL A 1 585 ? -4.284 21.269 -4.471 1.00 71.69 585 VAL A O 1
ATOM 4289 N N . ASN A 1 586 ? -5.412 22.989 -5.388 1.00 76.25 586 ASN A N 1
ATOM 4290 C CA . ASN A 1 586 ? -4.479 23.269 -6.481 1.00 76.25 586 ASN A CA 1
ATOM 4291 C C . ASN A 1 586 ? -3.621 24.525 -6.251 1.00 76.25 586 ASN A C 1
ATOM 4293 O O . ASN A 1 586 ? -2.883 24.916 -7.151 1.00 76.25 586 ASN A O 1
ATOM 4297 N N . GLY A 1 587 ? -3.771 25.180 -5.098 1.00 81.94 587 GLY A N 1
ATOM 4298 C CA . GLY A 1 587 ? -3.124 26.452 -4.796 1.00 81.94 587 GLY A CA 1
ATOM 4299 C C . GLY A 1 587 ? -3.870 27.664 -5.365 1.00 81.94 587 GLY A C 1
ATOM 4300 O O . GLY A 1 587 ? -4.831 27.559 -6.137 1.00 81.94 587 GLY A O 1
ATOM 4301 N N . PHE A 1 588 ? -3.437 28.853 -4.946 1.00 89.19 588 PHE A N 1
ATOM 4302 C CA . PHE A 1 588 ? -4.022 30.133 -5.340 1.00 89.19 588 PHE A CA 1
ATOM 4303 C C . PHE A 1 588 ? -3.055 30.943 -6.202 1.00 89.19 588 PHE A C 1
ATOM 4305 O O . PHE A 1 588 ? -1.983 31.332 -5.741 1.00 89.19 588 PHE A O 1
ATOM 4312 N N . ASP A 1 589 ? -3.487 31.288 -7.411 1.00 90.12 589 ASP A N 1
ATOM 4313 C CA . ASP A 1 589 ? -2.792 32.227 -8.289 1.00 90.12 589 ASP A CA 1
ATOM 4314 C C . ASP A 1 589 ? -3.259 33.657 -8.014 1.00 90.12 589 ASP A C 1
ATOM 4316 O O . ASP A 1 589 ? -4.455 33.958 -8.055 1.00 90.12 589 ASP A O 1
ATOM 4320 N N . ILE A 1 590 ? -2.310 34.553 -7.768 1.00 89.88 590 ILE A N 1
ATOM 4321 C CA . ILE A 1 590 ? -2.519 35.980 -7.534 1.00 89.88 590 ILE A CA 1
ATOM 4322 C C . ILE A 1 590 ? -1.995 36.740 -8.748 1.00 89.88 590 ILE A C 1
ATOM 4324 O O . ILE A 1 590 ? -0.793 36.765 -9.003 1.00 89.88 590 ILE A O 1
ATOM 4328 N N . LEU A 1 591 ? -2.912 37.384 -9.467 1.00 88.19 591 LEU A N 1
ATOM 4329 C CA . LEU A 1 591 ? -2.645 38.177 -10.661 1.00 88.19 591 LEU A CA 1
ATOM 4330 C C . LEU A 1 591 ? -2.774 39.675 -10.354 1.00 88.19 591 LEU A C 1
ATOM 4332 O O . LEU A 1 591 ? -3.807 40.131 -9.846 1.00 88.19 591 LEU A O 1
ATOM 4336 N N . PHE A 1 592 ? -1.751 40.454 -10.709 1.00 86.81 592 PHE A N 1
ATOM 4337 C CA . PHE A 1 592 ? -1.756 41.913 -10.572 1.00 86.81 592 PHE A CA 1
ATOM 4338 C C . PHE A 1 592 ? -2.241 42.590 -11.859 1.00 86.81 592 PHE A C 1
ATOM 4340 O O . PHE A 1 592 ? -1.619 42.490 -12.910 1.00 86.81 592 PHE A O 1
ATOM 4347 N N . LEU A 1 593 ? -3.362 43.307 -11.775 1.00 82.00 593 LEU A N 1
ATOM 4348 C CA . LEU A 1 593 ? -4.051 43.897 -12.921 1.00 82.00 593 LEU A CA 1
ATOM 4349 C C . LEU A 1 593 ? -3.587 45.334 -13.223 1.00 82.00 593 LEU A C 1
ATOM 4351 O O . LEU A 1 593 ? -3.220 46.112 -12.337 1.00 82.00 593 LEU A O 1
ATOM 4355 N N . ASP A 1 594 ? -3.720 45.734 -14.491 1.00 71.31 594 ASP A N 1
ATOM 4356 C CA . ASP A 1 594 ? -3.490 47.115 -14.959 1.00 71.31 594 ASP A CA 1
ATOM 4357 C C . ASP A 1 594 ? -4.534 48.103 -14.385 1.00 71.31 594 ASP A C 1
ATOM 4359 O O . ASP A 1 594 ? -4.280 49.294 -14.181 1.00 71.31 594 ASP A O 1
ATOM 4363 N N . ALA A 1 595 ? -5.716 47.595 -14.013 1.00 63.09 595 ALA A N 1
ATOM 4364 C CA . ALA A 1 595 ? -6.786 48.352 -13.367 1.00 63.09 595 ALA A CA 1
ATOM 4365 C C . ALA A 1 595 ? -6.410 48.775 -11.930 1.00 63.09 595 ALA A C 1
ATOM 4367 O O . ALA A 1 595 ? -6.877 48.203 -10.952 1.00 63.09 595 ALA A O 1
ATOM 4368 N N . GLY A 1 596 ? -5.573 49.806 -11.806 1.00 60.44 596 GLY A N 1
ATOM 4369 C CA . GLY A 1 596 ? -5.052 50.306 -10.530 1.00 60.44 596 GLY A CA 1
ATOM 4370 C C . GLY A 1 596 ? -3.523 50.364 -10.444 1.00 60.44 596 GLY A C 1
ATOM 4371 O O . GLY A 1 596 ? -3.010 50.616 -9.358 1.00 60.44 596 GLY A O 1
ATOM 4372 N N . THR A 1 597 ? -2.810 50.216 -11.573 1.00 67.31 597 THR A N 1
ATOM 4373 C CA . THR A 1 597 ? -1.358 50.458 -11.760 1.00 67.31 597 THR A CA 1
ATOM 4374 C C . THR A 1 597 ? -0.380 49.453 -11.132 1.00 67.31 597 THR A C 1
ATOM 4376 O O . THR A 1 597 ? 0.801 49.768 -11.021 1.00 67.31 597 THR A O 1
ATOM 4379 N N . MET A 1 598 ? -0.826 48.251 -10.739 1.00 74.44 598 MET A N 1
ATOM 4380 C CA . MET A 1 598 ? 0.063 47.241 -10.127 1.00 74.44 598 MET A CA 1
ATOM 4381 C C . MET A 1 598 ? 0.782 46.347 -11.141 1.00 74.44 598 MET A C 1
ATOM 4383 O O . MET A 1 598 ? 1.880 45.894 -10.854 1.00 74.44 598 MET A O 1
ATOM 4387 N N . HIS A 1 599 ? 0.202 46.155 -12.326 1.00 73.06 599 HIS A N 1
ATOM 4388 C CA . HIS A 1 599 ? 0.745 45.307 -13.393 1.00 73.06 599 HIS A CA 1
ATOM 4389 C C . HIS A 1 599 ? 2.191 45.633 -13.817 1.00 73.06 599 HIS A C 1
ATOM 4391 O O . HIS A 1 599 ? 2.971 44.736 -14.109 1.00 73.06 599 HIS A O 1
ATOM 4397 N N . ASP A 1 600 ? 2.555 46.919 -13.849 1.00 67.75 600 ASP A N 1
ATOM 4398 C CA . ASP A 1 600 ? 3.864 47.380 -14.339 1.00 67.75 600 ASP A CA 1
ATOM 4399 C C . ASP A 1 600 ? 4.907 47.555 -13.215 1.00 67.75 600 ASP A C 1
ATOM 4401 O O . ASP A 1 600 ? 5.989 48.111 -13.440 1.00 67.75 600 ASP A O 1
ATOM 4405 N N . LEU A 1 601 ? 4.570 47.159 -11.984 1.00 71.75 601 LEU A N 1
ATOM 4406 C CA . LEU A 1 601 ? 5.428 47.296 -10.811 1.00 71.75 601 LEU A CA 1
ATOM 4407 C C . LEU A 1 601 ? 6.008 45.939 -10.417 1.00 71.75 601 LEU A C 1
ATOM 4409 O O . LEU A 1 601 ? 5.352 44.919 -10.545 1.00 71.75 601 LEU A O 1
ATOM 4413 N N . ASP A 1 602 ? 7.227 45.958 -9.884 1.00 74.38 602 ASP A N 1
ATOM 4414 C CA . ASP A 1 602 ? 7.794 44.822 -9.153 1.00 74.38 602 ASP A CA 1
ATOM 4415 C C . ASP A 1 602 ? 7.127 44.780 -7.770 1.00 74.38 602 ASP A C 1
ATOM 4417 O O . ASP A 1 602 ? 7.446 45.597 -6.891 1.00 74.38 602 ASP A O 1
ATOM 4421 N N . VAL A 1 603 ? 6.107 43.933 -7.616 1.00 79.00 603 VAL A N 1
ATOM 4422 C CA . VAL A 1 603 ? 5.271 43.891 -6.419 1.00 79.00 603 VAL A CA 1
ATOM 4423 C C . VAL A 1 603 ? 5.920 42.971 -5.379 1.00 79.00 603 VAL A C 1
ATOM 4425 O O . VAL A 1 603 ? 6.222 41.813 -5.654 1.00 79.00 603 VAL A O 1
ATOM 4428 N N . PRO A 1 604 ? 6.120 43.432 -4.129 1.00 81.19 604 PRO A N 1
ATOM 4429 C CA . PRO A 1 604 ? 6.608 42.564 -3.068 1.00 81.19 604 PRO A CA 1
ATOM 4430 C C . PRO A 1 604 ? 5.734 41.321 -2.880 1.00 81.19 604 PRO A C 1
ATOM 4432 O O . PRO A 1 604 ? 4.504 41.397 -2.911 1.00 81.19 604 PRO A O 1
ATOM 4435 N N . GLN A 1 605 ? 6.387 40.197 -2.600 1.00 83.31 605 GLN A N 1
ATOM 4436 C CA . GLN A 1 605 ? 5.747 38.907 -2.372 1.00 83.31 605 GLN A CA 1
ATOM 4437 C C . GLN A 1 605 ? 4.654 38.978 -1.288 1.00 83.31 605 GLN A C 1
ATOM 4439 O O . GLN A 1 605 ? 4.895 39.445 -0.168 1.00 83.31 605 GLN A O 1
ATOM 4444 N N . VAL A 1 606 ? 3.458 38.482 -1.611 1.00 86.19 606 VAL A N 1
ATOM 4445 C CA . VAL A 1 606 ? 2.402 38.177 -0.640 1.00 86.19 606 VAL A CA 1
ATOM 4446 C C . VAL A 1 606 ? 2.890 37.019 0.220 1.00 86.19 606 VAL A C 1
ATOM 4448 O O . VAL A 1 606 ? 3.373 36.024 -0.304 1.00 86.19 606 VAL A O 1
ATOM 4451 N N . THR A 1 607 ? 2.771 37.120 1.542 1.00 83.88 607 THR A N 1
ATOM 4452 C CA . THR A 1 607 ? 3.120 36.009 2.442 1.00 83.88 607 THR A CA 1
ATOM 4453 C C . THR A 1 607 ? 1.948 35.653 3.341 1.00 83.88 607 THR A C 1
ATOM 4455 O O . THR A 1 607 ? 1.207 36.530 3.792 1.00 83.88 607 THR A O 1
ATOM 4458 N N . LEU A 1 608 ? 1.788 34.355 3.594 1.00 81.56 608 LEU A N 1
ATOM 4459 C CA . LEU A 1 608 ? 0.750 33.798 4.452 1.00 81.56 608 LEU A CA 1
ATOM 4460 C C . LEU A 1 608 ? 1.414 33.144 5.669 1.00 81.56 608 LEU A C 1
ATOM 4462 O O . LEU A 1 608 ? 2.246 32.253 5.522 1.00 81.56 608 LEU A O 1
ATOM 4466 N N . ASP A 1 609 ? 1.059 33.601 6.869 1.00 79.38 609 ASP A N 1
ATOM 4467 C CA . ASP A 1 609 ? 1.446 32.960 8.128 1.00 79.38 609 ASP A CA 1
ATOM 4468 C C . ASP A 1 609 ? 0.326 32.015 8.575 1.00 79.38 609 ASP A C 1
ATOM 4470 O O . ASP A 1 609 ? -0.741 32.449 9.022 1.00 79.38 609 ASP A O 1
ATOM 4474 N N . ALA A 1 610 ? 0.584 30.717 8.414 1.00 68.12 610 ALA A N 1
ATOM 4475 C CA . ALA A 1 610 ? -0.332 29.626 8.730 1.00 68.12 610 ALA A CA 1
ATOM 4476 C C . ALA A 1 610 ? -0.160 29.083 10.161 1.00 68.12 610 ALA A C 1
ATOM 4478 O O . ALA A 1 610 ? -0.787 28.088 10.519 1.00 68.12 610 ALA A O 1
ATOM 4479 N N . SER A 1 611 ? 0.676 29.709 10.998 1.00 60.94 611 SER A N 1
ATOM 4480 C CA . SER A 1 611 ? 0.940 29.226 12.362 1.00 60.94 611 SER A CA 1
ATOM 4481 C C . SER A 1 611 ? -0.318 29.156 13.240 1.00 60.94 611 SER A C 1
ATOM 4483 O O . SER A 1 611 ? -0.390 28.291 14.115 1.00 60.94 611 SER A O 1
ATOM 4485 N N . GLY A 1 612 ? -1.321 30.000 12.965 1.00 57.94 612 GLY A N 1
ATOM 4486 C CA . GLY A 1 612 ? -2.631 30.033 13.629 1.00 57.94 612 GLY A CA 1
ATOM 4487 C C . GLY A 1 612 ? -3.630 28.954 13.182 1.00 57.94 612 GLY A C 1
ATOM 4488 O O . GLY A 1 612 ? -4.738 28.886 13.720 1.00 57.94 612 GLY A O 1
ATOM 4489 N N . LEU A 1 613 ? -3.256 28.091 12.233 1.00 61.41 613 LEU A N 1
ATOM 4490 C CA . LEU A 1 613 ? -4.031 26.926 11.804 1.00 61.41 613 LEU A CA 1
ATOM 4491 C C . LEU A 1 613 ? -3.628 25.680 12.621 1.00 61.41 613 LEU A C 1
ATOM 4493 O O . LEU A 1 613 ? -3.281 24.659 12.046 1.00 61.41 613 LEU A O 1
ATOM 4497 N N . ASN A 1 614 ? -3.608 25.757 13.959 1.00 55.91 614 ASN A N 1
ATOM 4498 C CA . ASN A 1 614 ? -3.307 24.630 14.862 1.00 55.91 614 ASN A CA 1
ATOM 4499 C C . ASN A 1 614 ? -4.261 24.634 16.075 1.00 55.91 614 ASN A C 1
ATOM 4501 O O . ASN A 1 614 ? -4.515 25.698 16.641 1.00 55.91 614 ASN A O 1
ATOM 4505 N N . LEU A 1 615 ? -4.744 23.459 16.510 1.00 59.38 615 LEU A N 1
ATOM 4506 C CA . LEU A 1 615 ? -5.532 23.290 17.744 1.00 59.38 615 LEU A CA 1
ATOM 4507 C C . LEU A 1 615 ? -4.712 22.580 18.820 1.00 59.38 615 LEU A C 1
ATOM 4509 O O . LEU A 1 615 ? -4.191 21.491 18.584 1.00 59.38 615 LEU A O 1
ATOM 4513 N N . PHE A 1 616 ? -4.661 23.145 20.023 1.00 60.25 616 PHE A N 1
ATOM 4514 C CA . PHE A 1 616 ? -4.068 22.495 21.185 1.00 60.25 616 PHE A CA 1
ATOM 4515 C C . PHE A 1 616 ? -5.160 21.938 22.096 1.00 60.25 616 PHE A C 1
ATOM 4517 O O . PHE A 1 616 ? -5.943 22.684 22.685 1.00 60.25 616 PHE A O 1
ATOM 4524 N N . VAL A 1 617 ? -5.195 20.614 22.252 1.00 70.62 617 VAL A N 1
ATOM 4525 C CA . VAL A 1 617 ? -5.974 19.974 23.317 1.00 70.62 617 VAL A CA 1
ATOM 4526 C C . VAL A 1 617 ? -5.138 20.012 24.587 1.00 70.62 617 VAL A C 1
ATOM 4528 O O . VAL A 1 617 ? -4.107 19.348 24.696 1.00 70.62 617 VAL A O 1
ATOM 4531 N N . ASN A 1 618 ? -5.566 20.823 25.545 1.00 76.88 618 ASN A N 1
ATOM 4532 C CA . ASN A 1 618 ? -4.865 21.025 26.801 1.00 76.88 618 ASN A CA 1
ATOM 4533 C C . ASN A 1 618 ? -5.625 20.352 27.948 1.00 76.88 618 ASN A C 1
ATOM 4535 O O . ASN A 1 618 ? -6.803 20.636 28.166 1.00 76.88 618 ASN A O 1
ATOM 4539 N N . VAL A 1 619 ? -4.929 19.503 28.707 1.00 79.62 619 VAL A N 1
ATOM 4540 C CA . VAL A 1 619 ? -5.476 18.786 29.866 1.00 79.62 619 VAL A CA 1
ATOM 4541 C C . VAL A 1 619 ? -4.882 19.366 31.146 1.00 79.62 619 VAL A C 1
ATOM 4543 O O . VAL A 1 619 ? -3.667 19.353 31.345 1.00 79.62 619 VAL A O 1
ATOM 4546 N N . GLN A 1 620 ? -5.735 19.874 32.031 1.00 81.44 620 GLN A N 1
ATOM 4547 C CA . GLN A 1 620 ? -5.347 20.421 33.328 1.00 81.44 620 GLN A CA 1
ATOM 4548 C C . GLN A 1 620 ? -5.816 19.516 34.461 1.00 81.44 620 GLN A C 1
ATOM 4550 O O . GLN A 1 620 ? -6.960 19.078 34.484 1.00 81.44 620 GLN A O 1
ATOM 4555 N N . VAL A 1 621 ? -4.943 19.260 35.433 1.00 74.81 621 VAL A N 1
ATOM 4556 C CA . VAL A 1 621 ? -5.309 18.511 36.641 1.00 74.81 621 VAL A CA 1
ATOM 4557 C C . VAL A 1 621 ? -5.974 19.463 37.635 1.00 74.81 621 VAL A C 1
ATOM 4559 O O . VAL A 1 621 ? -5.418 20.513 37.967 1.00 74.81 621 VAL A O 1
ATOM 4562 N N . GLY A 1 622 ? -7.162 19.089 38.097 1.00 68.25 622 GLY A N 1
ATOM 4563 C CA . GLY A 1 622 ? -7.937 19.793 39.106 1.00 68.25 622 GLY A CA 1
ATOM 4564 C C . GLY A 1 622 ? -7.316 19.718 40.509 1.00 68.25 622 GLY A C 1
ATOM 4565 O O . GLY A 1 622 ? -6.302 19.048 40.731 1.00 68.25 622 GLY A O 1
ATOM 4566 N N . PRO A 1 623 ? -7.889 20.440 41.487 1.00 67.81 623 PRO A N 1
ATOM 4567 C CA . PRO A 1 623 ? -7.457 20.349 42.877 1.00 67.81 623 PRO A CA 1
ATOM 4568 C C . PRO A 1 623 ? -7.637 18.922 43.423 1.00 67.81 623 PRO A C 1
ATOM 4570 O O . PRO A 1 623 ? -8.484 18.171 42.957 1.00 67.81 623 PRO A O 1
ATOM 4573 N N . ALA A 1 624 ? -6.837 18.549 44.427 1.00 57.84 624 ALA A N 1
ATOM 4574 C CA . ALA A 1 624 ? -6.973 17.247 45.078 1.00 57.84 624 ALA A CA 1
ATOM 4575 C C . ALA A 1 624 ? -8.364 17.092 45.716 1.00 57.84 624 ALA A C 1
ATOM 4577 O O . ALA A 1 624 ? -8.822 17.993 46.427 1.00 57.84 624 ALA A O 1
ATOM 4578 N N . GLU A 1 625 ? -8.997 15.945 45.476 1.00 60.09 625 GLU A N 1
ATOM 4579 C CA . GLU A 1 625 ? -10.323 15.619 45.998 1.00 60.09 625 GLU A CA 1
ATOM 4580 C C . GLU A 1 625 ? -10.307 15.382 47.517 1.00 60.09 625 GLU A C 1
ATOM 4582 O O . GLU A 1 625 ? -9.274 15.093 48.128 1.00 60.09 625 GLU A O 1
ATOM 4587 N N . LEU A 1 626 ? -11.482 15.495 48.147 1.00 61.66 626 LEU A N 1
ATOM 4588 C CA . LEU A 1 626 ? -11.676 15.199 49.576 1.00 61.66 626 LEU A CA 1
ATOM 4589 C C . LEU A 1 626 ? -11.411 13.723 49.916 1.00 61.66 626 LEU A C 1
ATOM 4591 O O . LEU A 1 626 ? -10.989 13.434 51.037 1.00 61.66 626 LEU A O 1
ATOM 4595 N N . ASN A 1 627 ? -11.653 12.813 48.967 1.00 59.62 627 ASN A N 1
ATOM 4596 C CA . ASN A 1 627 ? -11.329 11.396 49.091 1.00 59.62 627 ASN A CA 1
ATOM 4597 C C . ASN A 1 627 ? -9.863 11.170 48.664 1.00 59.62 627 ASN A C 1
ATOM 4599 O O . ASN A 1 627 ? -9.556 11.292 47.478 1.00 59.62 627 ASN A O 1
ATOM 4603 N N . PRO A 1 628 ? -8.949 10.810 49.586 1.00 58.81 628 PRO A N 1
ATOM 4604 C CA . PRO A 1 628 ? -7.539 10.594 49.263 1.00 58.81 628 PRO A CA 1
ATOM 4605 C C . PRO A 1 628 ? -7.284 9.376 48.358 1.00 58.81 628 PRO A C 1
ATOM 4607 O O . PRO A 1 628 ? -6.172 9.237 47.850 1.00 58.81 628 PRO A O 1
ATOM 4610 N N . ASN A 1 629 ? -8.282 8.510 48.156 1.00 52.44 629 ASN A N 1
ATOM 4611 C CA . ASN A 1 629 ? -8.207 7.340 47.281 1.00 52.44 629 ASN A CA 1
ATOM 4612 C C . ASN A 1 629 ? -8.767 7.609 45.867 1.00 52.44 629 ASN A C 1
ATOM 4614 O O . ASN A 1 629 ? -8.609 6.759 44.993 1.00 52.44 629 ASN A O 1
ATOM 4618 N N . LYS A 1 630 ? -9.375 8.784 45.619 1.00 59.31 630 LYS A N 1
ATOM 4619 C CA . LYS A 1 630 ? -9.878 9.213 44.301 1.00 59.31 630 LYS A CA 1
ATOM 4620 C C . LYS A 1 630 ? -8.841 10.111 43.603 1.00 59.31 630 LYS A C 1
ATOM 4622 O O . LYS A 1 630 ? -8.409 11.106 44.193 1.00 59.31 630 LYS A O 1
ATOM 4627 N N . PRO A 1 631 ? -8.418 9.804 42.361 1.00 64.88 631 PRO A N 1
ATOM 4628 C CA . PRO A 1 631 ? -7.580 10.710 41.580 1.00 64.88 631 PRO A CA 1
ATOM 4629 C C . PRO A 1 631 ? -8.265 12.066 41.352 1.00 64.88 631 PRO A C 1
ATOM 4631 O O . PRO A 1 631 ? -9.483 12.136 41.200 1.00 64.88 631 PRO A O 1
ATOM 4634 N N . ALA A 1 632 ? -7.475 13.144 41.308 1.00 68.31 632 ALA A N 1
ATOM 4635 C CA . ALA A 1 632 ? -7.995 14.481 41.023 1.00 68.31 632 ALA A CA 1
ATOM 4636 C C . ALA A 1 632 ? -8.631 14.536 39.626 1.00 68.31 632 ALA A C 1
ATOM 4638 O O . ALA A 1 632 ? -8.055 14.001 38.674 1.00 68.31 632 ALA A O 1
ATOM 4639 N N . ALA A 1 633 ? -9.782 15.205 39.509 1.00 73.88 633 ALA A N 1
ATOM 4640 C CA . ALA A 1 633 ? -10.465 15.390 38.232 1.00 73.88 633 ALA A CA 1
ATOM 4641 C C . ALA A 1 633 ? -9.549 16.068 37.197 1.00 73.88 633 ALA A C 1
ATOM 4643 O O . ALA A 1 633 ? -8.666 16.852 37.554 1.00 73.88 633 ALA A O 1
ATOM 4644 N N . GLN A 1 634 ? -9.747 15.783 35.912 1.00 80.81 634 GLN A N 1
ATOM 4645 C CA . GLN A 1 634 ? -8.983 16.402 34.823 1.00 80.81 634 GLN A CA 1
ATOM 4646 C C . GLN A 1 634 ? -9.903 17.226 33.929 1.00 80.81 634 GLN A C 1
ATOM 4648 O O . GLN A 1 634 ? -10.982 16.772 33.577 1.00 80.81 634 GLN A O 1
ATOM 4653 N N . THR A 1 635 ? -9.488 18.431 33.544 1.00 86.31 635 THR A N 1
ATOM 4654 C CA . THR A 1 635 ? -10.255 19.325 32.670 1.00 86.31 635 THR A CA 1
ATOM 4655 C C . THR A 1 635 ? -9.584 19.439 31.309 1.00 86.31 635 THR A C 1
ATOM 4657 O O . THR A 1 635 ? -8.433 19.864 31.211 1.00 86.31 635 THR A O 1
ATOM 4660 N N . ILE A 1 636 ? -10.314 19.089 30.257 1.00 86.25 636 ILE A N 1
ATOM 4661 C CA . ILE A 1 636 ? -9.895 19.176 28.861 1.00 86.25 636 ILE A CA 1
ATOM 4662 C C . ILE A 1 636 ? -10.412 20.494 28.284 1.00 86.25 636 ILE A C 1
ATOM 4664 O O . ILE A 1 636 ? -11.604 20.793 28.351 1.00 86.25 636 ILE A O 1
ATOM 4668 N N . THR A 1 637 ? -9.515 21.280 27.700 1.00 83.69 637 THR A N 1
ATOM 4669 C CA . THR A 1 637 ? -9.830 22.540 27.017 1.00 83.69 637 THR A CA 1
ATOM 4670 C C . THR A 1 637 ? -9.239 22.541 25.618 1.00 83.69 637 THR A C 1
ATOM 4672 O O . THR A 1 637 ? -8.177 21.965 25.384 1.00 83.69 637 THR A O 1
ATOM 4675 N N . PHE A 1 638 ? -9.920 23.215 24.699 1.00 78.75 638 PHE A N 1
ATOM 4676 C CA . PHE A 1 638 ? -9.462 23.409 23.330 1.00 78.75 638 PHE A CA 1
ATOM 4677 C C . PHE A 1 638 ? -8.923 24.825 23.206 1.00 78.75 638 PHE A C 1
ATOM 4679 O O . PHE A 1 638 ? -9.646 25.780 23.489 1.00 78.75 638 PHE A O 1
ATOM 4686 N N . GLN A 1 639 ? -7.647 24.952 22.857 1.00 69.62 639 GLN A N 1
ATOM 4687 C CA . GLN A 1 639 ? -6.939 26.225 22.845 1.00 69.62 639 GLN A CA 1
ATOM 4688 C C . GLN A 1 639 ? -6.341 26.522 21.473 1.00 69.62 639 GLN A C 1
ATOM 4690 O O . GLN A 1 639 ? -5.848 25.619 20.794 1.00 69.62 639 GLN A O 1
ATOM 4695 N N . ASP A 1 640 ? -6.377 27.792 21.077 1.00 59.44 640 ASP A N 1
ATOM 4696 C CA . ASP A 1 640 ? -5.590 28.286 19.948 1.00 59.44 640 ASP A CA 1
ATOM 4697 C C . ASP A 1 640 ? -4.100 28.415 20.318 1.00 59.44 640 ASP A C 1
ATOM 4699 O O . ASP A 1 640 ? -3.672 28.125 21.442 1.00 59.44 640 ASP A O 1
ATOM 4703 N N . VAL A 1 641 ? -3.289 28.867 19.362 1.00 48.03 641 VAL A N 1
ATOM 4704 C CA . VAL A 1 641 ? -1.845 29.059 19.554 1.00 48.03 641 VAL A CA 1
ATOM 4705 C C . VAL A 1 641 ? -1.476 30.129 20.585 1.00 48.03 641 VAL A C 1
ATOM 4707 O O . VAL A 1 641 ? -0.357 30.119 21.099 1.00 48.03 641 VAL A O 1
ATOM 4710 N N . ASP A 1 642 ? -2.423 30.999 20.931 1.00 52.31 642 ASP A N 1
ATOM 4711 C CA . ASP A 1 642 ? -2.280 32.061 21.925 1.00 52.31 642 ASP A CA 1
ATOM 4712 C C . ASP A 1 642 ? -2.827 31.645 23.307 1.00 52.31 642 ASP A C 1
ATOM 4714 O O . ASP A 1 642 ? -2.763 32.418 24.269 1.00 52.31 642 ASP A O 1
ATOM 4718 N N . GLY A 1 643 ? -3.316 30.405 23.440 1.00 59.41 643 GLY A N 1
ATOM 4719 C CA . GLY A 1 643 ? -3.852 29.844 24.679 1.00 59.41 643 GLY A CA 1
ATOM 4720 C C . GLY A 1 643 ? -5.286 30.277 24.997 1.00 59.41 643 GLY A C 1
ATOM 4721 O O . GLY A 1 643 ? -5.742 30.079 26.127 1.00 59.41 643 GLY A O 1
ATOM 4722 N N . ASN A 1 644 ? -6.007 30.875 24.045 1.00 71.38 644 ASN A N 1
ATOM 4723 C CA . ASN A 1 644 ? -7.410 31.238 24.230 1.00 71.38 644 ASN A CA 1
ATOM 4724 C C . ASN A 1 644 ? -8.298 30.004 24.072 1.00 71.38 644 ASN A C 1
ATOM 4726 O O . ASN A 1 644 ? -8.102 29.214 23.152 1.00 71.38 644 ASN A O 1
ATOM 4730 N N . ILE A 1 645 ? -9.307 29.861 24.936 1.00 75.31 645 ILE A N 1
ATOM 4731 C CA . ILE A 1 645 ? -10.300 28.788 24.812 1.00 75.31 645 ILE A CA 1
ATOM 4732 C C . ILE A 1 645 ? -11.178 29.059 23.589 1.00 75.31 645 ILE A C 1
ATOM 4734 O O . ILE A 1 645 ? -11.797 30.120 23.486 1.00 75.31 645 ILE A O 1
ATOM 4738 N N . VAL A 1 646 ? -11.252 28.082 22.691 1.00 68.12 646 VAL A N 1
ATOM 4739 C CA . VAL A 1 646 ? -12.025 28.145 21.447 1.00 68.12 646 VAL A CA 1
ATOM 4740 C C . VAL A 1 646 ? -13.033 27.001 21.380 1.00 68.12 646 VAL A C 1
ATOM 4742 O O . VAL A 1 646 ? -12.835 25.941 21.966 1.00 68.12 646 VAL A O 1
ATOM 4745 N N . THR A 1 647 ? -14.139 27.213 20.666 1.00 72.56 647 THR A N 1
ATOM 4746 C CA . THR A 1 647 ? -15.135 26.168 20.382 1.00 72.56 647 THR A CA 1
ATOM 4747 C C . THR A 1 647 ? -14.851 25.577 19.001 1.00 72.56 647 THR A C 1
ATOM 4749 O O . THR A 1 647 ? -15.030 26.293 18.013 1.00 72.56 647 THR A O 1
ATOM 4752 N N . PRO A 1 648 ? -14.399 24.316 18.895 1.00 64.31 648 PRO A N 1
ATOM 4753 C CA . PRO A 1 648 ? -14.172 23.677 17.605 1.00 64.31 648 PRO A CA 1
ATOM 4754 C C . PRO A 1 648 ? -15.502 23.401 16.888 1.00 64.31 648 PRO A C 1
ATOM 4756 O O . PRO A 1 648 ? -16.513 23.109 17.523 1.00 64.31 648 PRO A O 1
ATOM 4759 N N . SER A 1 649 ? -15.501 23.464 15.557 1.00 54.84 649 SER A N 1
ATOM 4760 C CA . SER A 1 649 ? -16.653 23.102 14.714 1.00 54.84 649 SER A CA 1
ATOM 4761 C C . SER A 1 649 ? -16.653 21.626 14.280 1.00 54.84 649 SER A C 1
ATOM 4763 O O . SER A 1 649 ? -17.593 21.197 13.612 1.00 54.84 649 SER A O 1
ATOM 4765 N N . GLY A 1 650 ? -15.614 20.863 14.646 1.00 57.69 650 GLY A N 1
ATOM 4766 C CA . GLY A 1 650 ? -15.428 19.445 14.328 1.00 57.69 650 GLY A CA 1
ATOM 4767 C C . GLY A 1 650 ? -13.979 18.980 14.546 1.00 57.69 650 GLY A C 1
ATOM 4768 O O . GLY A 1 650 ? -13.140 19.757 15.005 1.00 57.69 650 GLY A O 1
ATOM 4769 N N . GLY A 1 651 ? -13.680 17.725 14.196 1.00 59.31 651 GLY A N 1
ATOM 4770 C CA . GLY A 1 651 ? -12.340 17.116 14.279 1.00 59.31 651 GLY A CA 1
ATOM 4771 C C . GLY A 1 651 ? -12.277 15.917 15.230 1.00 59.31 651 GLY A C 1
ATOM 4772 O O . GLY A 1 651 ? -13.300 15.513 15.781 1.00 59.31 651 GLY A O 1
ATOM 4773 N N . SER A 1 652 ? -11.086 15.347 15.428 1.00 65.69 652 SER A N 1
ATOM 4774 C CA . SER A 1 652 ? -10.843 14.301 16.428 1.00 65.69 652 SER A CA 1
ATOM 4775 C C . SER A 1 652 ? -9.599 14.595 17.263 1.00 65.69 652 SER A C 1
ATOM 4777 O O . SER A 1 652 ? -8.733 15.383 16.878 1.00 65.69 652 SER A O 1
ATOM 4779 N N . PHE A 1 653 ? -9.527 13.992 18.446 1.00 69.19 653 PHE A N 1
ATOM 4780 C CA . PHE A 1 653 ? -8.334 14.006 19.285 1.00 69.19 653 PHE A CA 1
ATOM 4781 C C . PHE A 1 653 ? -8.219 12.711 20.086 1.00 69.19 653 PHE A C 1
ATOM 4783 O O . PHE A 1 653 ? -9.151 11.910 20.144 1.00 69.19 653 PHE A O 1
ATOM 4790 N N . ARG A 1 654 ? -7.068 12.514 20.731 1.00 72.25 654 ARG A N 1
ATOM 4791 C CA . ARG A 1 654 ? -6.805 11.361 21.596 1.00 72.25 654 ARG A CA 1
ATOM 4792 C C . ARG A 1 654 ? -6.339 11.801 22.966 1.00 72.25 654 ARG A C 1
ATOM 4794 O O . ARG A 1 654 ? -5.670 12.825 23.111 1.00 72.25 654 ARG A O 1
ATOM 4801 N N . LEU A 1 655 ? -6.643 10.984 23.963 1.00 73.94 655 LEU A N 1
ATOM 4802 C CA . LEU A 1 655 ? -6.147 11.141 25.323 1.00 73.94 655 LEU A CA 1
ATOM 4803 C C . LEU A 1 655 ? -5.224 9.976 25.657 1.00 73.94 655 LEU A C 1
ATOM 4805 O O . LEU A 1 655 ? -5.418 8.863 25.178 1.00 73.94 655 LEU A O 1
ATOM 4809 N N . THR A 1 656 ? -4.205 10.229 26.476 1.00 69.25 656 THR A N 1
ATOM 4810 C CA . THR A 1 656 ? -3.348 9.167 27.016 1.00 69.25 656 THR A CA 1
ATOM 4811 C C . THR A 1 656 ? -3.574 9.046 28.515 1.00 69.25 656 THR A C 1
ATOM 4813 O O . THR A 1 656 ? -3.406 10.019 29.249 1.00 69.25 656 THR A O 1
ATOM 4816 N N . PHE A 1 657 ? -3.913 7.846 28.974 1.00 68.69 657 PHE A N 1
ATOM 4817 C CA . PHE A 1 657 ? -4.141 7.510 30.371 1.00 68.69 657 PHE A CA 1
ATOM 4818 C C . PHE A 1 657 ? -3.239 6.345 30.787 1.00 68.69 657 PHE A C 1
ATOM 4820 O O . PHE A 1 657 ? -3.272 5.284 30.182 1.00 68.69 657 PHE A O 1
ATOM 4827 N N . GLN A 1 658 ? -2.403 6.547 31.813 1.00 61.06 658 GLN A N 1
ATOM 4828 C CA . GLN A 1 658 ? -1.533 5.513 32.407 1.00 61.06 658 GLN A CA 1
ATOM 4829 C C . GLN A 1 658 ? -0.763 4.630 31.399 1.00 61.06 658 GLN A C 1
ATOM 4831 O O . GLN A 1 658 ? -0.536 3.458 31.670 1.00 61.06 658 GLN A O 1
ATOM 4836 N N . THR A 1 659 ? -0.296 5.216 30.285 1.00 60.94 659 THR A N 1
ATOM 4837 C CA . THR A 1 659 ? 0.420 4.596 29.138 1.00 60.94 659 THR A CA 1
ATOM 4838 C C . THR A 1 659 ? -0.434 4.042 27.994 1.00 60.94 659 THR A C 1
ATOM 4840 O O . THR A 1 659 ? 0.125 3.693 26.958 1.00 60.94 659 THR A O 1
ATOM 4843 N N . GLU A 1 660 ? -1.758 4.058 28.117 1.00 61.94 660 GLU A N 1
ATOM 4844 C CA . GLU A 1 660 ? -2.687 3.692 27.045 1.00 61.94 660 GLU A CA 1
ATOM 4845 C C . GLU A 1 660 ? -3.245 4.938 26.359 1.00 61.94 660 GLU A C 1
ATOM 4847 O O . GLU A 1 660 ? -3.497 5.952 27.009 1.00 61.94 660 GLU A O 1
ATOM 4852 N N . THR A 1 661 ? -3.449 4.875 25.048 1.00 75.06 661 THR A N 1
ATOM 4853 C CA . THR A 1 661 ? -4.044 5.961 24.263 1.00 75.06 661 THR A CA 1
ATOM 4854 C C . THR A 1 661 ? -5.446 5.552 23.833 1.00 75.06 661 THR A C 1
ATOM 4856 O O . THR A 1 661 ? -5.642 4.426 23.379 1.00 75.06 661 THR A O 1
ATOM 4859 N N . THR A 1 662 ? -6.419 6.450 23.982 1.00 72.38 662 THR A N 1
ATOM 4860 C CA . THR A 1 662 ? -7.792 6.210 23.524 1.00 72.38 662 THR A CA 1
ATOM 4861 C C . THR A 1 662 ? -7.840 6.024 22.006 1.00 72.38 662 THR A C 1
ATOM 4863 O O . THR A 1 662 ? -6.951 6.485 21.282 1.00 72.38 662 THR A O 1
ATOM 4866 N N . GLY A 1 663 ? -8.925 5.423 21.510 1.00 61.16 663 GLY A N 1
ATOM 4867 C CA . GLY A 1 663 ? -9.345 5.642 20.125 1.00 61.16 663 GLY A CA 1
ATOM 4868 C C . GLY A 1 663 ? -9.688 7.116 19.872 1.00 61.16 663 GLY A C 1
ATOM 4869 O O . GLY A 1 663 ? -9.583 7.963 20.769 1.00 61.16 663 GLY A O 1
ATOM 4870 N N . ASP A 1 664 ? -10.103 7.425 18.650 1.00 67.50 664 ASP A N 1
ATOM 4871 C CA . ASP A 1 664 ? -10.434 8.796 18.271 1.00 67.50 664 ASP A CA 1
ATOM 4872 C C . ASP A 1 664 ? -11.688 9.300 18.958 1.00 67.50 664 ASP A C 1
ATOM 4874 O O . ASP A 1 664 ? -12.765 8.715 18.857 1.00 67.50 664 ASP A O 1
ATOM 4878 N N . ILE A 1 665 ? -11.545 10.441 19.622 1.00 72.69 665 ILE A N 1
ATOM 4879 C CA . ILE A 1 665 ? -12.648 11.161 20.232 1.00 72.69 665 ILE A CA 1
ATOM 4880 C C . ILE A 1 665 ? -13.117 12.204 19.230 1.00 72.69 665 ILE A C 1
ATOM 4882 O O . ILE A 1 665 ? -12.446 13.215 19.017 1.00 72.69 665 ILE A O 1
ATOM 4886 N N . LEU A 1 666 ? -14.272 11.957 18.617 1.00 73.38 666 LEU A N 1
ATOM 4887 C CA . LEU A 1 666 ? -14.901 12.906 17.705 1.00 73.38 666 LEU A CA 1
ATOM 4888 C C . LEU A 1 666 ? -15.413 14.132 18.468 1.00 73.38 666 LEU A C 1
ATOM 4890 O O . LEU A 1 666 ? -16.110 14.008 19.480 1.00 73.38 666 LEU A O 1
ATOM 4894 N N . ILE A 1 667 ? -15.097 15.313 17.946 1.00 75.25 667 ILE A N 1
ATOM 4895 C CA . ILE A 1 667 ? -15.597 16.591 18.439 1.00 75.25 667 ILE A CA 1
ATOM 4896 C C . ILE A 1 667 ? -16.885 16.912 17.684 1.00 75.25 667 ILE A C 1
ATOM 4898 O O . ILE A 1 667 ? -16.873 17.121 16.472 1.00 75.25 667 ILE A O 1
ATOM 4902 N N . ASP A 1 668 ? -17.992 16.961 18.413 1.00 80.50 668 ASP A N 1
ATOM 4903 C CA . ASP A 1 668 ? -19.300 17.365 17.907 1.00 80.50 668 ASP A CA 1
ATOM 4904 C C . ASP A 1 668 ? -19.624 18.800 18.368 1.00 80.50 668 ASP A C 1
ATOM 4906 O O . ASP A 1 668 ? -19.340 19.151 19.520 1.00 80.50 668 ASP A O 1
ATOM 4910 N N . PRO A 1 669 ? -20.236 19.647 17.518 1.00 71.94 669 PRO A N 1
ATOM 4911 C CA . PRO A 1 669 ? -20.691 20.976 17.927 1.00 71.94 669 PRO A CA 1
ATOM 4912 C C . PRO A 1 669 ? -21.629 20.976 19.148 1.00 71.94 669 PRO A C 1
ATOM 4914 O O . PRO A 1 669 ? -21.702 21.982 19.857 1.00 71.94 669 PRO A O 1
ATOM 4917 N N . ASP A 1 670 ? -22.350 19.878 19.409 1.00 80.12 670 ASP A N 1
ATOM 4918 C CA . ASP A 1 670 ? -23.085 19.655 20.652 1.00 80.12 670 ASP A CA 1
ATOM 4919 C C . ASP A 1 670 ? -22.121 19.200 21.770 1.00 80.12 670 ASP A C 1
ATOM 4921 O O . ASP A 1 670 ? -21.559 18.097 21.715 1.00 80.12 670 ASP A O 1
ATOM 4925 N N . PRO A 1 671 ? -21.944 20.003 22.840 1.00 83.44 671 PRO A N 1
ATOM 4926 C CA . PRO A 1 671 ? -21.061 19.642 23.943 1.00 83.44 671 PRO A CA 1
ATOM 4927 C C . PRO A 1 671 ? -21.488 18.345 24.643 1.00 83.44 671 PRO A C 1
ATOM 4929 O O . PRO A 1 671 ? -20.630 17.626 25.144 1.00 83.44 671 PRO A O 1
ATOM 4932 N N . ASN A 1 672 ? -22.775 17.985 24.651 1.00 82.62 672 ASN A N 1
ATOM 4933 C CA . ASN A 1 672 ? -23.212 16.736 25.283 1.00 82.62 672 ASN A CA 1
ATOM 4934 C C . ASN A 1 672 ? -22.745 15.509 24.495 1.00 82.62 672 ASN A C 1
ATOM 4936 O O . ASN A 1 672 ? -22.386 14.494 25.088 1.00 82.62 672 ASN A O 1
ATOM 4940 N N . VAL A 1 673 ? -22.730 15.613 23.164 1.00 80.88 673 VAL A N 1
ATOM 4941 C CA . VAL A 1 673 ? -22.242 14.548 22.283 1.00 80.88 673 VAL A CA 1
ATOM 4942 C C . VAL A 1 673 ? -20.726 14.431 22.413 1.00 80.88 673 VAL A C 1
ATOM 4944 O O . VAL A 1 673 ? -20.216 13.330 22.588 1.00 80.88 673 VAL A O 1
ATOM 4947 N N . THR A 1 674 ? -20.005 15.555 22.451 1.00 79.06 674 THR A N 1
ATOM 4948 C CA . THR A 1 674 ? -18.553 15.544 22.700 1.00 79.06 674 THR A CA 1
ATOM 4949 C C . THR A 1 674 ? -18.205 14.947 24.066 1.00 79.06 674 THR A C 1
ATOM 4951 O O . THR A 1 674 ? -17.307 14.114 24.152 1.00 79.06 674 THR A O 1
ATOM 4954 N N . ALA A 1 675 ? -18.933 15.300 25.130 1.00 82.00 675 ALA A N 1
ATOM 4955 C CA . ALA A 1 675 ? -18.741 14.700 26.451 1.00 82.00 675 ALA A CA 1
ATOM 4956 C C . ALA A 1 675 ? -18.970 13.178 26.425 1.00 82.00 675 ALA A C 1
ATOM 4958 O O . ALA A 1 675 ? -18.149 12.432 26.955 1.00 82.00 675 ALA A O 1
ATOM 4959 N N . ALA A 1 676 ? -20.029 12.716 25.750 1.00 78.38 676 ALA A N 1
ATOM 4960 C CA . ALA A 1 676 ? -20.312 11.290 25.582 1.00 78.38 676 ALA A CA 1
ATOM 4961 C C . ALA A 1 676 ? -19.224 10.562 24.773 1.00 78.38 676 ALA A C 1
ATOM 4963 O O . ALA A 1 676 ? -18.869 9.433 25.102 1.00 78.38 676 ALA A O 1
ATOM 4964 N N . ASN A 1 677 ? -18.657 11.210 23.752 1.00 80.25 677 ASN A N 1
ATOM 4965 C CA . ASN A 1 677 ? -17.565 10.646 22.960 1.00 80.25 677 ASN A CA 1
ATOM 4966 C C . ASN A 1 677 ? -16.281 10.493 23.790 1.00 80.25 677 ASN A C 1
ATOM 4968 O O . ASN A 1 677 ? -15.612 9.465 23.692 1.00 80.25 677 ASN A O 1
ATOM 4972 N N . ILE A 1 678 ? -15.944 11.483 24.629 1.00 80.38 678 ILE A N 1
ATOM 4973 C CA . ILE A 1 678 ? -14.795 11.397 25.549 1.00 80.38 678 ILE A CA 1
ATOM 4974 C C . ILE A 1 678 ? -15.009 10.247 26.539 1.00 80.38 678 ILE A C 1
ATOM 4976 O O . ILE A 1 678 ? -14.100 9.450 26.766 1.00 80.38 678 ILE A O 1
ATOM 4980 N N . ASP A 1 679 ? -16.211 10.156 27.109 1.00 79.94 679 ASP A N 1
ATOM 4981 C CA . ASP A 1 679 ? -16.572 9.130 28.086 1.00 79.94 679 ASP A CA 1
ATOM 4982 C C . ASP A 1 679 ? -16.459 7.719 27.491 1.00 79.94 679 ASP A C 1
ATOM 4984 O O . ASP A 1 679 ? -15.750 6.864 28.024 1.00 79.94 679 ASP A O 1
ATOM 4988 N N . ALA A 1 680 ? -17.057 7.501 26.318 1.00 74.12 680 ALA A N 1
ATOM 4989 C CA . ALA A 1 680 ? -16.994 6.228 25.606 1.00 74.12 680 ALA A CA 1
ATOM 4990 C C . ALA A 1 680 ? -15.552 5.815 25.260 1.00 74.12 680 ALA A C 1
ATOM 4992 O O . ALA A 1 680 ? -15.188 4.646 25.395 1.00 74.12 680 ALA A O 1
ATOM 4993 N N . ALA A 1 681 ? -14.713 6.767 24.847 1.00 72.94 681 ALA A N 1
ATOM 4994 C CA . ALA A 1 681 ? -13.333 6.487 24.469 1.00 72.94 681 ALA A CA 1
ATOM 4995 C C . ALA A 1 681 ? -12.439 6.145 25.669 1.00 72.94 681 ALA A C 1
ATOM 4997 O O . ALA A 1 681 ? -11.568 5.282 25.555 1.00 72.94 681 ALA A O 1
ATOM 4998 N N . LEU A 1 682 ? -12.654 6.787 26.823 1.00 76.00 682 LEU A N 1
ATOM 4999 C CA . LEU A 1 682 ? -11.959 6.443 28.066 1.00 76.00 682 LEU A CA 1
ATOM 5000 C C . LEU A 1 682 ? -12.418 5.084 28.608 1.00 76.00 682 LEU A C 1
ATOM 5002 O O . LEU A 1 682 ? -11.589 4.302 29.067 1.00 76.00 682 LEU A O 1
ATOM 5006 N N . GLN A 1 683 ? -13.711 4.767 28.495 1.00 72.19 683 GLN A N 1
ATOM 5007 C CA . GLN A 1 683 ? -14.260 3.461 28.880 1.00 72.19 683 GLN A CA 1
ATOM 5008 C C . GLN A 1 683 ? -13.765 2.306 27.996 1.00 72.19 683 GLN A C 1
ATOM 5010 O O . GLN A 1 683 ? -13.767 1.159 28.434 1.00 72.19 683 GLN A O 1
ATOM 5015 N N . ALA A 1 684 ? -13.328 2.588 26.768 1.00 65.25 684 ALA A N 1
ATOM 5016 C CA . ALA A 1 684 ? -12.788 1.583 25.855 1.00 65.25 684 ALA A CA 1
ATOM 5017 C C . ALA A 1 684 ? -11.330 1.177 26.161 1.00 65.25 684 ALA A C 1
ATOM 5019 O O . ALA A 1 684 ? -10.820 0.237 25.548 1.00 65.25 684 ALA A O 1
ATOM 5020 N N . LEU A 1 685 ? -10.646 1.873 27.078 1.00 65.50 685 LEU A N 1
ATOM 5021 C CA . LEU A 1 685 ? -9.269 1.556 27.459 1.00 65.50 685 LEU A CA 1
ATOM 5022 C C . LEU A 1 685 ? -9.182 0.207 28.181 1.00 65.50 685 LEU A C 1
ATOM 5024 O O . LEU A 1 685 ? -10.065 -0.166 28.946 1.00 65.50 685 LEU A O 1
ATOM 5028 N N . PHE A 1 686 ? -8.086 -0.526 27.983 1.00 60.69 686 PHE A N 1
ATOM 5029 C CA . PHE A 1 686 ? -7.883 -1.822 28.637 1.00 60.69 686 PHE A CA 1
ATOM 5030 C C . PHE A 1 686 ? -7.690 -1.666 30.151 1.00 60.69 686 PHE A C 1
ATOM 5032 O O . PHE A 1 686 ? -8.113 -2.518 30.934 1.00 60.69 686 PHE A O 1
ATOM 5039 N N . SER A 1 687 ? -7.089 -0.548 30.556 1.00 57.12 687 SER A N 1
ATOM 5040 C CA . SER A 1 687 ? -6.969 -0.128 31.948 1.00 57.12 687 SER A CA 1
ATOM 5041 C C . SER A 1 687 ? -8.294 0.341 32.565 1.00 57.12 687 SER A C 1
ATOM 5043 O O . SER A 1 687 ? -8.341 0.502 33.783 1.00 57.12 687 SER A O 1
ATOM 5045 N N . ALA A 1 688 ? -9.354 0.543 31.770 1.00 57.38 688 ALA A N 1
ATOM 5046 C CA . ALA A 1 688 ? -10.706 0.758 32.276 1.00 57.38 688 ALA A CA 1
ATOM 5047 C C . ALA A 1 688 ? -11.332 -0.613 32.593 1.00 57.38 688 ALA A C 1
ATOM 5049 O O . ALA A 1 688 ? -11.690 -1.397 31.715 1.00 57.38 688 ALA A O 1
ATOM 5050 N N . THR A 1 689 ? -11.394 -0.970 33.868 1.00 51.75 689 THR A N 1
ATOM 5051 C CA . THR A 1 689 ? -11.602 -2.347 34.346 1.00 51.75 689 THR A CA 1
ATOM 5052 C C . THR A 1 689 ? -13.054 -2.847 34.309 1.00 51.75 689 THR A C 1
ATOM 5054 O O . THR A 1 689 ? -13.450 -3.660 35.139 1.00 51.75 689 THR A O 1
ATOM 5057 N N . THR A 1 690 ? -13.864 -2.472 33.314 1.00 49.59 690 THR A N 1
ATOM 5058 C CA . THR A 1 690 ? -15.210 -3.048 33.130 1.00 49.59 690 THR A CA 1
ATOM 5059 C C . THR A 1 690 ? -15.455 -3.491 31.688 1.00 49.59 690 THR A C 1
ATOM 5061 O O . THR A 1 690 ? -16.025 -2.797 30.851 1.00 49.59 690 THR A O 1
ATOM 5064 N N . LYS A 1 691 ? -15.095 -4.748 31.404 1.00 42.69 691 LYS A N 1
ATOM 5065 C CA . LYS A 1 691 ? -15.302 -5.451 30.121 1.00 42.69 691 LYS A CA 1
ATOM 5066 C C . LYS A 1 691 ? -16.779 -5.656 29.710 1.00 42.69 691 LYS A C 1
ATOM 5068 O O . LYS A 1 691 ? -17.070 -6.553 28.922 1.00 42.69 691 LYS A O 1
ATOM 5073 N N . THR A 1 692 ? -17.722 -4.880 30.246 1.00 36.41 692 THR A N 1
ATOM 5074 C CA . THR A 1 692 ? -19.160 -5.017 29.969 1.00 36.41 692 THR A CA 1
ATOM 5075 C C . THR A 1 692 ? -19.858 -3.748 29.486 1.00 36.41 692 THR A C 1
ATOM 5077 O O . THR A 1 692 ? -21.055 -3.823 29.241 1.00 36.41 692 THR A O 1
ATOM 5080 N N . GLY A 1 693 ? -19.162 -2.623 29.275 1.00 40.56 693 GLY A N 1
ATOM 5081 C CA . GLY A 1 693 ? -19.708 -1.497 28.495 1.00 40.56 693 GLY A CA 1
ATOM 5082 C C . GLY A 1 693 ? -21.010 -0.878 29.024 1.00 40.56 693 GLY A C 1
ATOM 5083 O O . GLY A 1 693 ? -21.787 -0.337 28.242 1.00 40.56 693 GLY A O 1
ATOM 5084 N N . VAL A 1 694 ? -21.276 -0.962 30.331 1.00 41.16 694 VAL A N 1
ATOM 5085 C CA . VAL A 1 694 ? -22.383 -0.234 30.964 1.00 41.16 694 VAL A CA 1
ATOM 5086 C C . VAL A 1 694 ? -21.887 0.316 32.303 1.00 41.16 694 VAL A C 1
ATOM 5088 O O . VAL A 1 694 ? -21.935 -0.378 33.312 1.00 41.16 694 VAL A O 1
ATOM 5091 N N . GLU A 1 695 ? -21.386 1.553 32.253 1.00 43.84 695 GLU A N 1
ATOM 5092 C CA . GLU A 1 695 ? -20.985 2.428 33.368 1.00 43.84 695 GLU A CA 1
ATOM 5093 C C . GLU A 1 695 ? -19.783 1.984 34.237 1.00 43.84 695 GLU A C 1
ATOM 5095 O O . GLU A 1 695 ? -19.882 1.077 35.064 1.00 43.84 695 GLU A O 1
ATOM 5100 N N . GLY A 1 696 ? -18.708 2.791 34.194 1.00 55.19 696 GLY A N 1
ATOM 5101 C CA . GLY A 1 696 ? -18.320 3.483 35.428 1.00 55.19 696 GLY A CA 1
ATOM 5102 C C . GLY A 1 696 ? -16.872 3.443 35.931 1.00 55.19 696 GLY A C 1
ATOM 5103 O O . GLY A 1 696 ? -16.721 3.334 37.143 1.00 55.19 696 GLY A O 1
ATOM 5104 N N . ASP A 1 697 ? -15.848 3.674 35.102 1.00 55.91 697 ASP A N 1
ATOM 5105 C CA . ASP A 1 697 ? -14.521 4.111 35.606 1.00 55.91 697 ASP A CA 1
ATOM 5106 C C . ASP A 1 697 ? -14.363 5.643 35.539 1.00 55.91 697 ASP A C 1
ATOM 5108 O O . ASP A 1 697 ? -13.702 6.246 36.390 1.00 55.91 697 ASP A O 1
ATOM 5112 N N . PHE A 1 698 ? -15.031 6.270 34.564 1.00 66.06 698 PHE A N 1
ATOM 5113 C CA . PHE A 1 698 ? -14.973 7.700 34.281 1.00 66.06 698 PHE A CA 1
ATOM 5114 C C . PHE A 1 698 ? -16.380 8.301 34.197 1.00 66.06 698 PHE A C 1
ATOM 5116 O O . PHE A 1 698 ? -17.334 7.610 33.844 1.00 66.06 698 PHE A O 1
ATOM 5123 N N . ILE A 1 699 ? -16.507 9.585 34.528 1.00 70.88 699 ILE A N 1
ATOM 5124 C CA . ILE A 1 699 ? -17.682 10.405 34.214 1.00 70.88 699 ILE A CA 1
ATOM 5125 C C . ILE A 1 699 ? -17.178 11.667 33.529 1.00 70.88 699 ILE A C 1
ATOM 5127 O O . ILE A 1 699 ? -16.329 12.367 34.086 1.00 70.88 699 ILE A O 1
ATOM 5131 N N . VAL A 1 700 ? -17.705 11.972 32.341 1.00 78.56 700 VAL A N 1
ATOM 5132 C CA . VAL A 1 700 ? -17.352 13.191 31.606 1.00 78.56 700 VAL A CA 1
ATOM 5133 C C . VAL A 1 700 ? -18.526 14.158 31.566 1.00 78.56 700 VAL A C 1
ATOM 5135 O O . VAL A 1 700 ? -19.633 13.810 31.164 1.00 78.56 700 VAL A O 1
ATOM 5138 N N . SER A 1 701 ? -18.282 15.399 31.975 1.00 80.19 701 SER A N 1
ATOM 5139 C CA . SER A 1 701 ? -19.270 16.480 31.943 1.00 80.19 701 SER A CA 1
ATOM 5140 C C . SER A 1 701 ? -18.622 17.801 31.531 1.00 80.19 701 SER A C 1
ATOM 5142 O O . SER A 1 701 ? -17.403 17.911 31.529 1.00 80.19 701 SER A O 1
ATOM 5144 N N . GLY A 1 702 ? -19.407 18.818 31.176 1.00 85.56 702 GLY A N 1
ATOM 5145 C CA . GLY A 1 702 ? -18.888 20.154 30.859 1.00 85.56 702 GLY A CA 1
ATOM 5146 C C . GLY A 1 702 ? -19.213 20.622 29.444 1.00 85.56 702 GLY A C 1
ATOM 5147 O O . GLY A 1 702 ? -20.119 20.100 28.797 1.00 85.56 702 GLY A O 1
ATOM 5148 N N . ASP A 1 703 ? -18.511 21.661 28.999 1.00 85.25 703 ASP A N 1
ATOM 5149 C CA . ASP A 1 703 ? -18.747 22.321 27.715 1.00 85.25 703 ASP A CA 1
ATOM 5150 C C . ASP A 1 703 ? -17.459 22.942 27.145 1.00 85.25 703 ASP A C 1
ATOM 5152 O O . ASP A 1 703 ? -16.416 22.990 27.797 1.00 85.25 703 ASP A O 1
ATOM 5156 N N . PHE A 1 704 ? -17.526 23.467 25.920 1.00 81.12 704 PHE A N 1
ATOM 5157 C CA . PHE A 1 704 ? -16.379 24.106 25.267 1.00 81.12 704 PHE A CA 1
ATOM 5158 C C . PHE A 1 704 ? -15.925 25.423 25.918 1.00 81.12 704 PHE A C 1
ATOM 5160 O O . PHE A 1 704 ? -14.828 25.885 25.628 1.00 81.12 704 PHE A O 1
ATOM 5167 N N . THR A 1 705 ? -16.740 26.048 26.774 1.00 83.19 705 THR A N 1
ATOM 5168 C CA . THR A 1 705 ? -16.408 27.335 27.415 1.00 83.19 705 THR A CA 1
ATOM 5169 C C . THR A 1 705 ? -15.636 27.132 28.717 1.00 83.19 705 THR A C 1
ATOM 5171 O O . THR A 1 705 ? -14.682 27.853 28.999 1.00 83.19 705 THR A O 1
ATOM 5174 N N . ASN A 1 706 ? -16.060 26.158 29.516 1.00 80.94 706 ASN A N 1
ATOM 5175 C CA . ASN A 1 706 ? -15.541 25.870 30.848 1.00 80.94 706 ASN A CA 1
ATOM 5176 C C . ASN A 1 706 ? -14.603 24.650 30.859 1.00 80.94 706 ASN A C 1
ATOM 5178 O O . ASN A 1 706 ? -13.904 24.429 31.847 1.00 80.94 706 ASN A O 1
ATOM 5182 N N . GLY A 1 707 ? -14.562 23.896 29.758 1.00 83.44 707 GLY A N 1
ATOM 5183 C CA . GLY A 1 707 ? -13.816 22.654 29.606 1.00 83.44 707 GLY A CA 1
ATOM 5184 C C . GLY A 1 707 ? -14.649 21.415 29.943 1.00 83.44 707 GLY A C 1
ATOM 5185 O O . GLY A 1 707 ? -15.667 21.488 30.636 1.00 83.44 707 GLY A O 1
ATOM 5186 N N . PHE A 1 708 ? -14.190 20.264 29.453 1.00 84.25 708 PHE A N 1
ATOM 5187 C CA . PHE A 1 708 ? -14.762 18.951 29.749 1.00 84.25 708 PHE A CA 1
ATOM 5188 C C . PHE A 1 708 ? -14.032 18.329 30.939 1.00 84.25 708 PHE A C 1
ATOM 5190 O O . PHE A 1 708 ? -12.827 18.102 30.884 1.00 84.25 708 PHE A O 1
ATOM 5197 N N . VAL A 1 709 ? -14.750 18.080 32.025 1.00 83.81 709 VAL A N 1
ATOM 5198 C CA . VAL A 1 709 ? -14.248 17.508 33.273 1.00 83.81 709 VAL A CA 1
ATOM 5199 C C . VAL A 1 709 ? -14.414 15.994 33.247 1.00 83.81 709 VAL A C 1
ATOM 5201 O O . VAL A 1 709 ? -15.528 15.504 33.088 1.00 83.81 709 VAL A O 1
ATOM 5204 N N . VAL A 1 710 ? -13.309 15.279 33.438 1.00 79.81 710 VAL A N 1
ATOM 5205 C CA . VAL A 1 710 ? -13.226 13.829 33.618 1.00 79.81 710 VAL A CA 1
ATOM 5206 C C . VAL A 1 710 ? -13.055 13.530 35.106 1.00 79.81 710 VAL A C 1
ATOM 5208 O O . VAL A 1 710 ? -12.043 13.903 35.709 1.00 79.81 710 VAL A O 1
ATOM 5211 N N . GLU A 1 711 ? -14.029 12.847 35.695 1.00 71.81 711 GLU A N 1
ATOM 5212 C CA . GLU A 1 711 ? -13.996 12.357 37.073 1.00 71.81 711 GLU A CA 1
ATOM 5213 C C . GLU A 1 711 ? -13.781 10.841 37.123 1.00 71.81 711 GLU A C 1
ATOM 5215 O O . GLU A 1 711 ? -14.194 10.133 36.212 1.00 71.81 711 GLU A O 1
ATOM 5220 N N . PHE A 1 712 ? -13.160 10.343 38.197 1.00 68.31 712 PHE A N 1
ATOM 5221 C CA . PHE A 1 712 ? -12.844 8.922 38.401 1.00 68.31 712 PHE A CA 1
ATOM 5222 C C . PHE A 1 712 ? -13.766 8.290 39.458 1.00 68.31 712 PHE A C 1
ATOM 5224 O O . PHE A 1 712 ? -13.990 8.902 40.508 1.00 68.31 712 PHE A O 1
ATOM 5231 N N . ASN A 1 713 ? -14.253 7.067 39.225 1.00 62.41 713 ASN A N 1
ATOM 5232 C CA . ASN A 1 713 ? -15.034 6.307 40.214 1.00 62.41 713 ASN A CA 1
ATOM 5233 C C . ASN A 1 713 ? -14.141 5.462 41.145 1.00 62.41 713 ASN A C 1
ATOM 5235 O O . ASN A 1 713 ? -13.036 5.062 40.785 1.00 62.41 713 ASN A O 1
ATOM 5239 N N . GLU A 1 714 ? -14.626 5.175 42.359 1.00 64.00 714 GLU A N 1
ATOM 5240 C CA . GLU A 1 714 ? -13.957 4.277 43.314 1.00 64.00 714 GLU A CA 1
ATOM 5241 C C . GLU A 1 714 ? -14.438 2.826 43.115 1.00 64.00 714 GLU A C 1
ATOM 5243 O O . GLU A 1 714 ? -15.644 2.564 43.125 1.00 64.00 714 GLU A O 1
ATOM 5248 N N . ILE A 1 715 ? -13.499 1.879 42.970 1.00 65.81 715 ILE A N 1
ATOM 5249 C CA . ILE A 1 715 ? -13.773 0.446 42.756 1.00 65.81 715 ILE A CA 1
ATOM 5250 C C . ILE A 1 715 ? -13.166 -0.386 43.891 1.00 65.81 715 ILE A C 1
ATOM 5252 O O . ILE A 1 715 ? -12.004 -0.212 44.259 1.00 65.81 715 ILE A O 1
ATOM 5256 N N . GLN A 1 716 ? -13.932 -1.344 44.416 1.00 71.50 716 GLN A N 1
ATOM 5257 C CA . GLN A 1 716 ? -13.454 -2.379 45.334 1.00 71.50 716 GLN A CA 1
ATOM 5258 C C . GLN A 1 716 ? -13.609 -3.771 44.708 1.00 71.50 716 GLN A C 1
ATOM 5260 O O . GLN A 1 716 ? -14.717 -4.192 44.382 1.00 71.50 716 GLN A O 1
ATOM 5265 N N . HIS A 1 717 ? -12.505 -4.516 44.598 1.00 76.06 717 HIS A N 1
ATOM 5266 C CA . HIS A 1 717 ? -12.517 -5.888 44.083 1.00 76.06 717 HIS A CA 1
ATOM 5267 C C . HIS A 1 717 ? -12.771 -6.915 45.196 1.00 76.06 717 HIS A C 1
ATOM 5269 O O . HIS A 1 717 ? -12.064 -6.964 46.208 1.00 76.06 717 HIS A O 1
ATOM 5275 N N . LEU A 1 718 ? -13.750 -7.786 44.974 1.00 72.56 718 LEU A N 1
ATOM 5276 C CA . LEU A 1 718 ? -14.108 -8.923 45.812 1.00 72.56 718 LEU A CA 1
ATOM 5277 C C . LEU A 1 718 ? -13.635 -10.221 45.149 1.00 72.56 718 LEU A C 1
ATOM 5279 O O . LEU A 1 718 ? -14.343 -10.784 44.318 1.00 72.56 718 LEU A O 1
ATOM 5283 N N . SER A 1 719 ? -12.473 -10.741 45.547 1.00 67.44 719 SER A N 1
ATOM 5284 C CA . SER A 1 719 ? -11.993 -12.038 45.044 1.00 67.44 719 SER A CA 1
ATOM 5285 C C . SER A 1 719 ? -12.707 -13.206 45.732 1.00 67.44 719 SER A C 1
ATOM 5287 O O . SER A 1 719 ? -12.815 -13.221 46.961 1.00 67.44 719 SER A O 1
ATOM 5289 N N . MET A 1 720 ? -13.187 -14.191 44.960 1.00 63.91 720 MET A N 1
ATOM 5290 C CA . MET A 1 720 ? -13.977 -15.313 45.487 1.00 63.91 720 MET A CA 1
ATOM 5291 C C . MET A 1 720 ? -13.366 -16.713 45.304 1.00 63.91 720 MET A C 1
ATOM 5293 O O . MET A 1 720 ? -13.848 -17.633 45.964 1.00 63.91 720 MET A O 1
ATOM 5297 N N . LEU A 1 721 ? -12.311 -16.901 44.494 1.00 57.03 721 LEU A N 1
ATOM 5298 C CA . LEU A 1 721 ? -11.705 -18.229 44.265 1.00 57.03 721 LEU A CA 1
ATOM 5299 C C . LEU A 1 721 ? -10.217 -18.282 44.659 1.00 57.03 721 LEU A C 1
ATOM 5301 O O . LEU A 1 721 ? -9.398 -17.495 44.188 1.00 57.03 721 LEU A O 1
ATOM 5305 N N . GLY A 1 722 ? -9.864 -19.269 45.483 1.00 49.91 722 GLY A N 1
ATOM 5306 C CA . GLY A 1 722 ? -8.500 -19.745 45.743 1.00 49.91 722 GLY A CA 1
ATOM 5307 C C . GLY A 1 722 ? -8.471 -21.275 45.631 1.00 49.91 722 GLY A C 1
ATOM 5308 O O . GLY A 1 722 ? -9.529 -21.877 45.534 1.00 49.91 722 GLY A O 1
ATOM 5309 N N . SER A 1 723 ? -7.287 -21.905 45.660 1.00 38.72 723 SER A N 1
ATOM 5310 C CA . SER A 1 723 ? -6.976 -23.306 45.267 1.00 38.72 723 SER A CA 1
ATOM 5311 C C . SER A 1 723 ? -7.721 -24.471 45.964 1.00 38.72 723 SER A C 1
ATOM 5313 O O . SER A 1 723 ? -7.271 -25.612 45.884 1.00 38.72 723 SER A O 1
ATOM 5315 N N . PHE A 1 724 ? -8.827 -24.212 46.653 1.00 48.75 724 PHE A N 1
ATOM 5316 C CA . PHE A 1 724 ? -9.752 -25.200 47.198 1.00 48.75 724 PHE A CA 1
ATOM 5317 C C . PHE A 1 724 ? -11.174 -24.705 46.920 1.00 48.75 724 PHE A C 1
ATOM 5319 O O . PHE A 1 724 ? -11.765 -24.050 47.777 1.00 48.75 724 PHE A O 1
ATOM 5326 N N . ASP A 1 725 ? -11.681 -24.962 45.711 1.00 52.72 725 ASP A N 1
ATOM 5327 C CA . ASP A 1 725 ? -13.012 -24.532 45.270 1.00 52.72 725 ASP A CA 1
ATOM 5328 C C . ASP A 1 725 ? -14.100 -25.200 46.128 1.00 52.72 725 ASP A C 1
ATOM 5330 O O . ASP A 1 725 ? -14.311 -26.416 46.027 1.00 52.72 725 ASP A O 1
ATOM 5334 N N . PRO A 1 726 ? -14.807 -24.450 46.993 1.00 55.25 726 PRO A N 1
ATOM 5335 C CA . PRO A 1 726 ? -15.957 -24.986 47.708 1.00 55.25 726 PRO A CA 1
ATOM 5336 C C . PRO A 1 726 ? -17.024 -25.354 46.680 1.00 55.25 726 PRO A C 1
ATOM 5338 O O . PRO A 1 726 ? -17.243 -24.596 45.750 1.00 55.25 726 PRO A O 1
ATOM 5341 N N . THR A 1 727 ? -17.725 -26.479 46.819 1.00 54.72 727 THR A N 1
ATOM 5342 C CA . THR A 1 727 ? -18.826 -26.837 45.899 1.00 54.72 727 THR A CA 1
ATOM 5343 C C . THR A 1 727 ? -20.210 -26.428 46.435 1.00 54.72 727 THR A C 1
ATOM 5345 O O . THR A 1 727 ? -21.213 -26.595 45.741 1.00 54.72 727 THR A O 1
ATOM 5348 N N . PHE A 1 728 ? -20.280 -25.878 47.658 1.00 60.81 728 PHE A N 1
ATOM 5349 C CA . PHE A 1 728 ? -21.495 -25.435 48.367 1.00 60.81 728 PHE A CA 1
ATOM 5350 C C . PHE A 1 728 ? -21.142 -24.563 49.596 1.00 60.81 728 PHE A C 1
ATOM 5352 O O . PHE A 1 728 ? -19.984 -24.492 50.005 1.00 60.81 728 PHE A O 1
ATOM 5359 N N . GLY A 1 729 ? -22.136 -23.899 50.203 1.00 69.50 729 GLY A N 1
ATOM 5360 C CA . GLY A 1 729 ? -21.984 -23.134 51.452 1.00 69.50 729 GLY A CA 1
ATOM 5361 C C . GLY A 1 729 ? -22.633 -21.749 51.406 1.00 69.50 729 GLY A C 1
ATOM 5362 O O . GLY A 1 729 ? -23.499 -21.478 50.577 1.00 69.50 729 GLY A O 1
ATOM 5363 N N . SER A 1 730 ? -22.223 -20.851 52.303 1.00 73.06 730 SER A N 1
ATOM 5364 C CA . SER A 1 730 ? -22.585 -19.426 52.250 1.00 73.06 730 SER A CA 1
ATOM 5365 C C . SER A 1 730 ? -21.392 -18.543 52.607 1.00 73.06 730 SER A C 1
ATOM 5367 O O . SER A 1 730 ? -20.421 -19.014 53.191 1.00 73.06 730 SER A O 1
ATOM 5369 N N . PHE A 1 731 ? -21.454 -17.264 52.265 1.00 76.69 731 PHE A N 1
ATOM 5370 C CA . PHE A 1 731 ? -20.486 -16.254 52.688 1.00 76.69 731 PHE A CA 1
ATOM 5371 C C . PHE A 1 731 ? -21.225 -14.993 53.129 1.00 76.69 731 PHE A C 1
ATOM 5373 O O . PHE A 1 731 ? -22.383 -14.776 52.764 1.00 76.69 731 PHE A O 1
ATOM 5380 N N . GLN A 1 732 ? -20.579 -14.169 53.948 1.00 84.19 732 GLN A N 1
ATOM 5381 C CA . GLN A 1 732 ? -21.149 -12.905 54.406 1.00 84.19 732 GLN A CA 1
ATOM 5382 C C . GLN A 1 732 ? -20.333 -11.722 53.899 1.00 84.19 732 GLN A C 1
ATOM 5384 O O . GLN A 1 732 ? -19.105 -11.766 53.922 1.00 84.19 732 GLN A O 1
ATOM 5389 N N . LEU A 1 733 ? -21.024 -10.661 53.486 1.00 85.06 733 LEU A N 1
ATOM 5390 C CA . LEU A 1 733 ? -20.432 -9.365 53.160 1.00 85.06 733 LEU A CA 1
ATOM 5391 C C . LEU A 1 733 ? -20.889 -8.336 54.186 1.00 85.06 733 LEU A C 1
ATOM 5393 O O . LEU A 1 733 ? -22.079 -8.264 54.498 1.00 85.06 733 LEU A O 1
ATOM 5397 N N . THR A 1 734 ? -19.957 -7.537 54.696 1.00 85.06 734 THR A N 1
ATOM 5398 C CA . THR A 1 734 ? -20.257 -6.404 55.576 1.00 85.06 734 THR A CA 1
ATOM 5399 C C . THR A 1 734 ? -19.928 -5.096 54.872 1.00 85.06 734 THR A C 1
ATOM 5401 O O . THR A 1 734 ? -18.785 -4.879 54.481 1.00 85.06 734 THR A O 1
ATOM 5404 N N . PHE A 1 735 ? -20.928 -4.224 54.748 1.00 88.62 735 PHE A N 1
ATOM 5405 C CA . PHE A 1 735 ? -20.845 -2.921 54.092 1.00 88.62 735 PHE A CA 1
ATOM 5406 C C . PHE A 1 735 ? -21.570 -1.869 54.937 1.00 88.62 735 PHE A C 1
ATOM 5408 O O . PHE A 1 735 ? -22.651 -2.141 55.459 1.00 88.62 735 PHE A O 1
ATOM 5415 N N . LEU A 1 736 ? -20.962 -0.692 55.139 1.00 86.56 736 LEU A N 1
ATOM 5416 C CA . LEU A 1 736 ? -21.488 0.392 55.996 1.00 86.56 736 LEU A CA 1
ATOM 5417 C C . LEU A 1 736 ? -22.004 -0.094 57.373 1.00 86.56 736 LEU A C 1
ATOM 5419 O O . LEU A 1 736 ? -23.013 0.381 57.891 1.00 86.56 736 LEU A O 1
ATOM 5423 N N . GLY A 1 737 ? -21.324 -1.086 57.959 1.00 82.38 737 GLY A N 1
ATOM 5424 C CA . GLY A 1 737 ? -21.674 -1.675 59.258 1.00 82.38 737 GLY A CA 1
ATOM 5425 C C . GLY A 1 737 ? -22.853 -2.659 59.255 1.00 82.38 737 GLY A C 1
ATOM 5426 O O . GLY A 1 737 ? -23.204 -3.165 60.319 1.00 82.38 737 GLY A O 1
ATOM 5427 N N . SER A 1 738 ? -23.446 -2.961 58.097 1.00 87.50 738 SER A N 1
ATOM 5428 C CA . SER A 1 738 ? -24.513 -3.960 57.937 1.00 87.50 738 SER A CA 1
ATOM 5429 C C . SER A 1 738 ? -24.000 -5.210 57.221 1.00 87.50 738 SER A C 1
ATOM 5431 O O . SER A 1 738 ? -23.270 -5.106 56.238 1.00 87.50 738 SER A O 1
ATOM 5433 N N . THR A 1 739 ? -24.400 -6.394 57.692 1.00 88.19 739 THR A N 1
ATOM 5434 C CA . THR A 1 739 ? -23.950 -7.688 57.151 1.00 88.19 739 THR A CA 1
ATOM 5435 C C . THR A 1 739 ? -25.074 -8.404 56.403 1.00 88.19 739 THR A C 1
ATOM 5437 O O . THR A 1 739 ? -26.181 -8.540 56.925 1.00 88.19 739 THR A O 1
ATOM 5440 N N . VAL A 1 740 ? -24.779 -8.914 55.206 1.00 85.50 740 VAL A N 1
ATOM 5441 C CA . VAL A 1 740 ? -25.694 -9.714 54.375 1.00 85.50 740 VAL A CA 1
ATOM 5442 C C . VAL A 1 740 ? -25.060 -11.068 54.066 1.00 85.50 740 VAL A C 1
ATOM 5444 O O . VAL A 1 740 ? -23.853 -11.160 53.870 1.00 85.50 740 VAL A O 1
ATOM 5447 N N . THR A 1 741 ? -25.870 -12.130 54.060 1.00 84.00 741 THR A N 1
ATOM 5448 C CA . THR A 1 741 ? -25.430 -13.505 53.765 1.00 84.00 741 THR A CA 1
ATOM 5449 C C . THR A 1 741 ? -25.869 -13.912 52.364 1.00 84.00 741 THR A C 1
ATOM 5451 O O . THR A 1 741 ? -27.037 -13.744 52.017 1.00 84.00 741 THR A O 1
ATOM 5454 N N . PHE A 1 742 ? -24.953 -14.499 51.602 1.00 80.12 742 PHE A N 1
ATOM 5455 C CA . PHE A 1 742 ? -25.168 -14.998 50.249 1.00 80.12 742 PHE A CA 1
ATOM 5456 C C . PHE A 1 742 ? -24.879 -16.497 50.195 1.00 80.12 742 PHE A C 1
ATOM 5458 O O . PHE A 1 742 ? -23.930 -16.976 50.817 1.00 80.12 742 PHE A O 1
ATOM 5465 N N . ALA A 1 743 ? -25.698 -17.248 49.462 1.00 73.19 743 ALA A N 1
ATOM 5466 C CA . ALA A 1 743 ? -25.436 -18.661 49.206 1.00 73.19 743 ALA A CA 1
ATOM 5467 C C . ALA A 1 743 ? -24.329 -18.809 48.153 1.00 73.19 743 ALA A C 1
ATOM 5469 O O . ALA A 1 743 ? -24.303 -18.062 47.176 1.00 73.19 743 ALA A O 1
ATOM 5470 N N . TYR A 1 744 ? -23.441 -19.785 48.336 1.00 68.94 744 TYR A N 1
ATOM 5471 C CA . TYR A 1 744 ? -22.482 -20.179 47.313 1.00 68.94 744 TYR A CA 1
ATOM 5472 C C . TYR A 1 744 ? -23.113 -21.200 46.363 1.00 68.94 744 TYR A C 1
ATOM 5474 O O . TYR A 1 744 ? -23.707 -22.185 46.806 1.00 68.94 744 TYR A O 1
ATOM 5482 N N . THR A 1 745 ? -22.963 -20.982 45.059 1.00 64.25 745 THR A N 1
ATOM 5483 C CA . THR A 1 745 ? -23.340 -21.943 44.018 1.00 64.25 745 THR A CA 1
ATOM 5484 C C . THR A 1 745 ? -22.148 -22.169 43.094 1.00 64.25 745 THR A C 1
ATOM 5486 O O . THR A 1 745 ? -21.315 -21.280 42.934 1.00 64.25 745 THR A O 1
ATOM 5489 N N . VAL A 1 746 ? -22.088 -23.329 42.430 1.00 56.47 746 VAL A N 1
ATOM 5490 C CA . VAL A 1 746 ? -21.035 -23.672 41.443 1.00 56.47 746 VAL A CA 1
ATOM 5491 C C . VAL A 1 746 ? -20.973 -22.722 40.235 1.00 56.47 746 VAL A C 1
ATOM 5493 O O . VAL A 1 746 ? -20.118 -22.863 39.371 1.00 56.47 746 VAL A O 1
ATOM 5496 N N . SER A 1 747 ? -21.900 -21.767 40.149 1.00 59.44 747 SER A N 1
ATOM 5497 C CA . SER A 1 747 ? -21.971 -20.734 39.118 1.00 59.44 747 SER A CA 1
ATOM 5498 C C . SER A 1 747 ? -21.517 -19.366 39.638 1.00 59.44 747 SER A C 1
ATOM 5500 O O . SER A 1 747 ? -21.874 -18.359 39.044 1.00 59.44 747 SER A O 1
ATOM 5502 N N . ILE A 1 748 ? -20.818 -19.282 40.773 1.00 64.44 748 ILE A N 1
ATOM 5503 C CA . ILE A 1 748 ? -20.243 -18.028 41.278 1.00 64.44 748 ILE A CA 1
ATOM 5504 C C . ILE A 1 748 ? -18.753 -17.970 40.897 1.00 64.44 748 ILE A C 1
ATOM 5506 O O . ILE A 1 748 ? -18.018 -18.886 41.261 1.00 64.44 748 ILE A O 1
ATOM 5510 N N . PRO A 1 749 ? -18.297 -16.904 40.215 1.00 70.44 749 PRO A N 1
ATOM 5511 C CA . PRO A 1 749 ? -19.049 -15.682 39.920 1.00 70.44 749 PRO A CA 1
ATOM 5512 C C . PRO A 1 749 ? -20.034 -15.815 38.735 1.00 70.44 749 PRO A C 1
ATOM 5514 O O . PRO A 1 749 ? -19.727 -16.430 37.720 1.00 70.44 749 PRO A O 1
ATOM 5517 N N . SER A 1 750 ? -21.229 -15.214 38.852 1.00 78.06 750 SER A N 1
ATOM 5518 C CA . SER A 1 750 ? -22.212 -15.085 37.753 1.00 78.06 750 SER A CA 1
ATOM 5519 C C . SER A 1 750 ? -22.919 -13.739 37.778 1.00 78.06 750 SER A C 1
ATOM 5521 O O . SER A 1 750 ? -23.057 -13.117 38.829 1.00 78.06 750 SER A O 1
ATOM 5523 N N . ALA A 1 751 ? -23.464 -13.331 36.629 1.00 78.62 751 ALA A N 1
ATOM 5524 C CA . ALA A 1 751 ? -24.281 -12.122 36.509 1.00 78.62 751 ALA A CA 1
ATOM 5525 C C . ALA A 1 751 ? -25.466 -12.103 37.497 1.00 78.62 751 ALA A C 1
ATOM 5527 O O . ALA A 1 751 ? -25.793 -11.066 38.067 1.00 78.62 751 ALA A O 1
ATOM 5528 N N . ALA A 1 752 ? -26.076 -13.264 37.766 1.00 80.00 752 ALA A N 1
ATOM 5529 C CA . ALA A 1 752 ? -27.134 -13.380 38.769 1.00 80.00 752 ALA A CA 1
ATOM 5530 C C . ALA A 1 752 ? -26.619 -13.110 40.195 1.00 80.00 752 ALA A C 1
ATOM 5532 O O . ALA A 1 752 ? -27.298 -12.436 40.970 1.00 80.00 752 ALA A O 1
ATOM 5533 N N . GLY A 1 753 ? -25.421 -13.599 40.535 1.00 80.94 753 GLY A N 1
ATOM 5534 C CA . GLY A 1 753 ? -24.767 -13.314 41.813 1.00 80.94 753 GLY A CA 1
ATOM 5535 C C . GLY A 1 753 ? -24.377 -11.841 41.955 1.00 80.94 753 GLY A C 1
ATOM 5536 O O . GLY A 1 753 ? -24.661 -11.238 42.989 1.00 80.94 753 GLY A O 1
ATOM 5537 N N . ALA A 1 754 ? -23.841 -11.234 40.892 1.00 84.25 754 ALA A N 1
ATOM 5538 C CA . ALA A 1 754 ? -23.534 -9.804 40.845 1.00 84.25 754 ALA A CA 1
ATOM 5539 C C . ALA A 1 754 ? -24.787 -8.955 41.120 1.00 84.25 754 ALA A C 1
ATOM 5541 O O . ALA A 1 754 ? -24.780 -8.115 42.018 1.00 84.25 754 ALA A O 1
ATOM 5542 N N . GLN A 1 755 ? -25.912 -9.260 40.459 1.00 87.38 755 GLN A N 1
ATOM 5543 C CA . GLN A 1 755 ? -27.180 -8.558 40.680 1.00 87.38 755 GLN A CA 1
ATOM 5544 C C . GLN A 1 755 ? -27.694 -8.697 42.123 1.00 87.38 755 GLN A C 1
ATOM 5546 O O . GLN A 1 755 ? -28.249 -7.750 42.686 1.00 87.38 755 GLN A O 1
ATOM 5551 N N . GLN A 1 756 ? -27.532 -9.870 42.741 1.00 87.12 756 GLN A N 1
ATOM 5552 C CA . GLN A 1 756 ? -27.925 -10.081 44.136 1.00 87.12 756 GLN A CA 1
ATOM 5553 C C . GLN A 1 756 ? -27.081 -9.241 45.097 1.00 87.12 756 GLN A C 1
ATOM 5555 O O . GLN A 1 756 ? -27.639 -8.609 45.999 1.00 87.12 756 GLN A O 1
ATOM 5560 N N . ILE A 1 757 ? -25.761 -9.203 44.891 1.00 87.50 757 ILE A N 1
ATOM 5561 C CA . ILE A 1 757 ? -24.843 -8.383 45.688 1.00 87.50 757 ILE A CA 1
ATOM 5562 C C . ILE A 1 757 ? -25.171 -6.900 45.483 1.00 87.50 757 ILE A C 1
ATOM 5564 O O . ILE A 1 757 ? -25.383 -6.190 46.464 1.00 87.50 757 ILE A O 1
ATOM 5568 N N . GLN A 1 758 ? -25.336 -6.450 44.238 1.00 91.50 758 GLN A N 1
ATOM 5569 C CA . GLN A 1 758 ? -25.710 -5.075 43.903 1.00 91.50 758 GLN A CA 1
ATOM 5570 C C . GLN A 1 758 ? -26.992 -4.634 44.614 1.00 91.50 758 GLN A C 1
ATOM 5572 O O . GLN A 1 758 ? -27.028 -3.585 45.256 1.00 91.50 758 GLN A O 1
ATOM 5577 N N . ASN A 1 759 ? -28.050 -5.444 44.550 1.00 91.12 759 ASN A N 1
ATOM 5578 C CA . ASN A 1 759 ? -29.322 -5.122 45.198 1.00 91.12 759 ASN A CA 1
ATOM 5579 C C . ASN A 1 759 ? -29.175 -5.014 46.724 1.00 91.12 759 ASN A C 1
ATOM 5581 O O . ASN A 1 759 ? -29.769 -4.129 47.346 1.00 91.12 759 ASN A O 1
ATOM 5585 N N . ALA A 1 760 ? -28.376 -5.893 47.332 1.00 90.56 760 ALA A N 1
ATOM 5586 C CA . ALA A 1 760 ? -28.116 -5.870 48.764 1.00 90.56 760 ALA A CA 1
ATOM 5587 C C . ALA A 1 760 ? -27.317 -4.627 49.184 1.00 90.56 760 ALA A C 1
ATOM 5589 O O . ALA A 1 760 ? -27.719 -3.940 50.123 1.00 90.56 760 ALA A O 1
ATOM 5590 N N . LEU A 1 761 ? -26.237 -4.299 48.470 1.00 90.81 761 LEU A N 1
ATOM 5591 C CA . LEU A 1 761 ? -25.398 -3.137 48.770 1.00 90.81 761 LEU A CA 1
ATOM 5592 C C . LEU A 1 761 ? -26.156 -1.823 48.559 1.00 90.81 761 LEU A C 1
ATOM 5594 O O . LEU A 1 761 ? -26.108 -0.961 49.432 1.00 90.81 761 LEU A O 1
ATOM 5598 N N . ASN A 1 762 ? -26.953 -1.705 47.491 1.00 91.06 762 ASN A N 1
ATOM 5599 C CA . ASN A 1 762 ? -27.835 -0.552 47.282 1.00 91.06 762 ASN A CA 1
ATOM 5600 C C . ASN A 1 762 ? -28.886 -0.416 48.390 1.00 91.06 762 ASN A C 1
ATOM 5602 O O . ASN A 1 762 ? -29.163 0.683 48.869 1.00 91.06 762 ASN A O 1
ATOM 5606 N N . THR A 1 763 ? -29.450 -1.532 48.857 1.00 91.88 763 THR A N 1
ATOM 5607 C CA . THR A 1 763 ? -30.395 -1.519 49.983 1.00 91.88 763 THR A CA 1
ATOM 5608 C C . THR A 1 763 ? -29.720 -1.049 51.273 1.00 91.88 763 THR A C 1
ATOM 5610 O O . THR A 1 763 ? -30.306 -0.267 52.020 1.00 91.88 763 THR A O 1
ATOM 5613 N N . ILE A 1 764 ? -28.492 -1.495 51.543 1.00 90.75 764 ILE A N 1
ATOM 5614 C CA . ILE A 1 764 ? -27.710 -1.048 52.701 1.00 90.75 764 ILE A CA 1
ATOM 5615 C C . ILE A 1 764 ? -27.374 0.443 52.581 1.00 90.75 764 ILE A C 1
ATOM 5617 O O . ILE A 1 764 ? -27.597 1.189 53.533 1.00 90.75 764 ILE A O 1
ATOM 5621 N N . ALA A 1 765 ? -26.904 0.889 51.414 1.00 88.25 765 ALA A N 1
ATOM 5622 C CA . ALA A 1 765 ? -26.576 2.283 51.131 1.00 88.25 765 ALA A CA 1
ATOM 5623 C C . ALA A 1 765 ? -27.765 3.211 51.406 1.00 88.25 765 ALA A C 1
ATOM 5625 O O . ALA A 1 765 ? -27.656 4.129 52.222 1.00 88.25 765 ALA A O 1
ATOM 5626 N N . ASN A 1 766 ? -28.924 2.909 50.815 1.00 87.94 766 ASN A N 1
ATOM 5627 C CA . ASN A 1 766 ? -30.150 3.694 50.968 1.00 87.94 766 ASN A CA 1
ATOM 5628 C C . ASN A 1 766 ? -30.675 3.721 52.417 1.00 87.94 766 ASN A C 1
ATOM 5630 O O . ASN A 1 766 ? -31.326 4.680 52.826 1.00 87.94 766 ASN A O 1
ATOM 5634 N N . ASN A 1 767 ? -30.375 2.691 53.217 1.00 87.88 767 ASN A N 1
ATOM 5635 C CA . ASN A 1 767 ? -30.811 2.582 54.614 1.00 87.88 767 ASN A CA 1
ATOM 5636 C C . ASN A 1 767 ? -29.749 3.010 55.641 1.00 87.88 767 ASN A C 1
ATOM 5638 O O . ASN A 1 767 ? -30.022 2.995 56.841 1.00 87.88 767 ASN A O 1
ATOM 5642 N N . SER A 1 768 ? -28.553 3.407 55.200 1.00 84.38 768 SER A N 1
ATOM 5643 C CA . SER A 1 768 ? -27.431 3.775 56.077 1.00 84.38 768 SER A CA 1
ATOM 5644 C C . SER A 1 768 ? -27.666 5.059 56.887 1.00 84.38 768 SER A C 1
ATOM 5646 O O . SER A 1 768 ? -26.984 5.299 57.881 1.00 84.38 768 SER A O 1
ATOM 5648 N N . GLY A 1 769 ? -28.610 5.905 56.459 1.00 80.69 769 GLY A N 1
ATOM 5649 C CA . GLY A 1 769 ? -28.839 7.233 57.036 1.00 80.69 769 GLY A CA 1
ATOM 5650 C C . GLY A 1 769 ? -27.802 8.287 56.625 1.00 80.69 769 GLY A C 1
ATOM 5651 O O . GLY A 1 769 ? -27.841 9.398 57.147 1.00 80.69 769 GLY A O 1
ATOM 5652 N N . LEU A 1 770 ? -26.904 7.960 55.687 1.00 79.56 770 LEU A N 1
ATOM 5653 C CA . LEU A 1 770 ? -25.831 8.837 55.199 1.00 79.56 770 LEU A CA 1
ATOM 5654 C C . LEU A 1 770 ? -26.228 9.684 53.973 1.00 79.56 770 LEU A C 1
ATOM 5656 O O . LEU A 1 770 ? -25.407 10.433 53.459 1.00 79.56 770 LEU A O 1
ATOM 5660 N N . GLY A 1 771 ? -27.488 9.609 53.532 1.00 78.81 771 GLY A N 1
ATOM 5661 C CA . GLY A 1 771 ? -28.029 10.453 52.457 1.00 78.81 771 GLY A CA 1
ATOM 5662 C C . GLY A 1 771 ? -27.911 9.880 51.042 1.00 78.81 771 GLY A C 1
ATOM 5663 O O . GLY A 1 771 ? -28.350 10.537 50.104 1.00 78.81 771 GLY A O 1
ATOM 5664 N N . TYR A 1 772 ? -27.389 8.661 50.887 1.00 83.62 772 TYR A N 1
ATOM 5665 C CA . TYR A 1 772 ? -27.355 7.965 49.600 1.00 83.62 772 TYR A CA 1
ATOM 5666 C C . TYR A 1 772 ? -28.776 7.609 49.132 1.00 83.62 772 TYR A C 1
ATOM 5668 O O . TYR A 1 772 ? -29.604 7.162 49.931 1.00 83.62 772 TYR A O 1
ATOM 5676 N N . THR A 1 773 ? -29.071 7.819 47.847 1.00 75.56 773 THR A N 1
ATOM 5677 C CA . THR A 1 773 ? -30.390 7.546 47.246 1.00 75.56 773 THR A CA 1
ATOM 5678 C C . THR A 1 773 ? -30.230 6.857 45.892 1.00 75.56 773 THR A C 1
ATOM 5680 O O . THR A 1 773 ? -29.240 7.089 45.207 1.00 75.56 773 THR A O 1
ATOM 5683 N N . GLY A 1 774 ? -31.208 6.042 45.484 1.00 81.69 774 GLY A N 1
ATOM 5684 C CA . GLY A 1 774 ? -31.207 5.388 44.171 1.00 81.69 774 GLY A CA 1
ATOM 5685 C C . GLY A 1 774 ? -30.358 4.115 44.132 1.00 81.69 774 GLY A C 1
ATOM 5686 O O . GLY A 1 774 ? -30.520 3.244 44.991 1.00 81.69 774 GLY A O 1
ATOM 5687 N N . SER A 1 775 ? -29.486 4.007 43.129 1.00 81.94 775 SER A N 1
ATOM 5688 C CA . SER A 1 775 ? -28.579 2.868 42.921 1.00 81.94 775 SER A CA 1
ATOM 5689 C C . SER A 1 775 ? -27.112 3.320 42.989 1.00 81.94 775 SER A C 1
ATOM 5691 O O . SER A 1 775 ? -26.437 3.315 41.965 1.00 81.94 775 SER A O 1
ATOM 5693 N N . PRO A 1 776 ? -26.612 3.747 44.165 1.00 82.56 776 PRO A N 1
ATOM 5694 C CA . PRO A 1 776 ? -25.250 4.274 44.321 1.00 82.56 776 PRO A CA 1
ATOM 5695 C C . PRO A 1 776 ? -24.131 3.225 44.173 1.00 82.56 776 PRO A C 1
ATOM 5697 O O . PRO A 1 776 ? -22.958 3.585 44.209 1.00 82.56 776 PRO A O 1
ATOM 5700 N N . VAL A 1 777 ? -24.465 1.939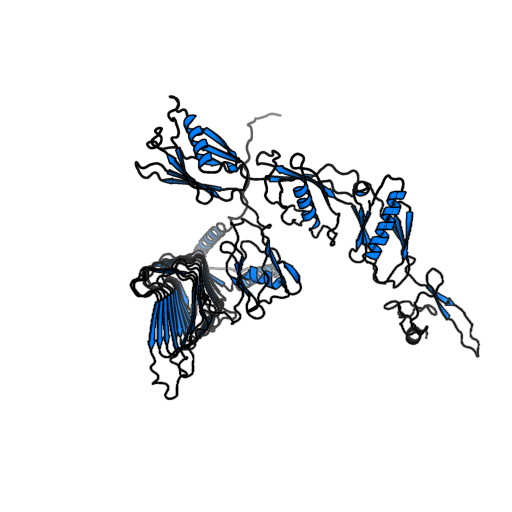 44.052 1.00 84.25 777 VAL A N 1
ATOM 5701 C CA . VAL A 1 777 ? -23.518 0.827 43.899 1.00 84.25 777 VAL A CA 1
ATOM 5702 C C . VAL A 1 777 ? -23.880 0.007 42.661 1.00 84.25 777 VAL A C 1
ATOM 5704 O O . VAL A 1 777 ? -25.035 -0.401 42.499 1.00 84.25 777 VAL A O 1
ATOM 5707 N N . SER A 1 778 ? -22.886 -0.300 41.832 1.00 84.12 778 SER A N 1
ATOM 5708 C CA . SER A 1 778 ? -22.965 -1.280 40.742 1.00 84.12 778 SER A CA 1
ATOM 5709 C C . SER A 1 778 ? -22.028 -2.453 41.025 1.00 84.12 778 SER A C 1
ATOM 5711 O O . SER A 1 778 ? -21.016 -2.285 41.705 1.00 84.12 778 SER A O 1
ATOM 5713 N N . VAL A 1 779 ? -22.376 -3.659 40.571 1.00 82.44 779 VAL A N 1
ATOM 5714 C CA . VAL A 1 779 ? -21.528 -4.846 40.756 1.00 82.44 779 VAL A CA 1
ATOM 5715 C C . VAL A 1 779 ? -21.407 -5.606 39.445 1.00 82.44 779 VAL A C 1
ATOM 5717 O O . VAL A 1 779 ? -22.414 -6.007 38.863 1.00 82.44 779 VAL A O 1
ATOM 5720 N N . ALA A 1 780 ? -20.173 -5.860 39.021 1.00 76.94 780 ALA A N 1
ATOM 5721 C CA . ALA A 1 780 ? -19.851 -6.599 37.807 1.00 76.94 780 ALA A CA 1
ATOM 5722 C C . ALA A 1 780 ? -19.081 -7.886 38.130 1.00 76.94 780 ALA A C 1
ATOM 5724 O O . ALA A 1 780 ? -18.386 -7.981 39.140 1.00 76.94 780 ALA A O 1
ATOM 5725 N N . VAL A 1 781 ? -19.207 -8.902 37.274 1.00 76.38 781 VAL A N 1
ATOM 5726 C CA . VAL A 1 781 ? -18.360 -10.103 37.351 1.00 76.38 781 VAL A CA 1
ATOM 5727 C C . VAL A 1 781 ? -16.959 -9.738 36.870 1.00 76.38 781 VAL A C 1
ATOM 5729 O O . VAL A 1 781 ? -16.818 -9.225 35.763 1.00 76.38 781 VAL A O 1
ATOM 5732 N N . SER A 1 782 ? -15.936 -10.040 37.669 1.00 66.19 782 SER A N 1
ATOM 5733 C CA . SER A 1 782 ? -14.547 -9.706 37.349 1.00 66.19 782 SER A CA 1
ATOM 5734 C C . SER A 1 782 ? -13.604 -10.824 37.771 1.00 66.19 782 SER A C 1
ATOM 5736 O O . SER A 1 782 ? -13.511 -11.171 38.950 1.00 66.19 782 SER A O 1
ATOM 5738 N N . GLY A 1 783 ? -12.930 -11.430 36.792 1.00 70.31 783 GLY A N 1
ATOM 5739 C CA . GLY A 1 783 ? -12.012 -12.548 37.008 1.00 70.31 783 GLY A CA 1
ATOM 5740 C C . GLY A 1 783 ? -12.638 -13.679 37.830 1.00 70.31 783 GLY A C 1
ATOM 5741 O O . GLY A 1 783 ? -13.618 -14.299 37.423 1.00 70.31 783 GLY A O 1
ATOM 5742 N N . ASN A 1 784 ? -12.051 -13.947 38.996 1.00 66.50 784 ASN A N 1
ATOM 5743 C CA . ASN A 1 784 ? -12.484 -14.983 39.931 1.00 66.50 784 ASN A CA 1
ATOM 5744 C C . ASN A 1 784 ? -13.462 -14.474 41.011 1.00 66.50 784 ASN A C 1
ATOM 5746 O O . ASN A 1 784 ? -13.586 -15.089 42.073 1.00 66.50 784 ASN A O 1
ATOM 5750 N N . GLY A 1 785 ? -14.104 -13.329 40.786 1.00 74.12 785 GLY A N 1
ATOM 5751 C CA . GLY A 1 785 ? -14.875 -12.618 41.793 1.00 74.12 785 GLY A CA 1
ATOM 5752 C C . GLY A 1 785 ? -15.784 -11.539 41.206 1.00 74.12 785 GLY A C 1
ATOM 5753 O O . GLY A 1 785 ? -16.369 -11.716 40.134 1.00 74.12 785 GLY A O 1
ATOM 5754 N N . TYR A 1 786 ? -15.929 -10.435 41.936 1.00 78.06 786 TYR A N 1
ATOM 5755 C CA . TYR A 1 786 ? -16.795 -9.317 41.573 1.00 78.06 786 TYR A CA 1
ATOM 5756 C C . TYR A 1 786 ? -16.090 -7.977 41.772 1.00 78.06 786 TYR A C 1
ATOM 5758 O O . TYR A 1 786 ? -15.449 -7.779 42.799 1.00 78.06 786 TYR A O 1
ATOM 5766 N N . ASP A 1 787 ? -16.276 -7.044 40.845 1.00 77.56 787 ASP A N 1
ATOM 5767 C CA . ASP A 1 787 ? -15.929 -5.637 41.053 1.00 77.56 787 ASP A CA 1
ATOM 5768 C C . ASP A 1 787 ? -17.151 -4.882 41.559 1.00 77.56 787 ASP A C 1
ATOM 5770 O O . ASP A 1 787 ? -18.253 -5.029 41.028 1.00 77.56 787 ASP A O 1
ATOM 5774 N N . ILE A 1 788 ? -16.960 -4.103 42.618 1.00 80.88 788 ILE A N 1
ATOM 5775 C CA . ILE A 1 788 ? -17.987 -3.288 43.258 1.00 80.88 788 ILE A CA 1
ATOM 5776 C C . ILE A 1 788 ? -17.632 -1.831 42.989 1.00 80.88 788 ILE A C 1
ATOM 5778 O O . ILE A 1 788 ? -16.606 -1.344 43.456 1.00 80.88 788 ILE A O 1
ATOM 5782 N N . ILE A 1 789 ? -18.484 -1.155 42.230 1.00 77.00 789 ILE A N 1
ATOM 5783 C CA . ILE A 1 789 ? -18.257 0.189 41.703 1.00 77.00 789 ILE A CA 1
ATOM 5784 C C . ILE A 1 789 ? -19.166 1.153 42.461 1.00 77.00 789 ILE A C 1
ATOM 5786 O O . ILE A 1 789 ? -20.386 0.957 42.511 1.00 77.00 789 ILE A O 1
ATOM 5790 N N . PHE A 1 790 ? -18.588 2.197 43.050 1.00 79.00 790 PHE A N 1
ATOM 5791 C CA . PHE A 1 790 ? -19.346 3.259 43.704 1.00 79.00 790 PHE A CA 1
ATOM 5792 C C . PHE A 1 790 ? -19.640 4.374 42.706 1.00 79.00 790 PHE A C 1
ATOM 5794 O O . PHE A 1 790 ? -18.728 4.993 42.164 1.00 79.00 790 PHE A O 1
ATOM 5801 N N . LEU A 1 791 ? -20.926 4.623 42.473 1.00 71.56 791 LEU A N 1
ATOM 5802 C CA . LEU A 1 791 ? -21.407 5.570 41.476 1.00 71.56 791 LEU A CA 1
ATOM 5803 C C . LEU A 1 791 ? -21.685 6.941 42.099 1.00 71.56 791 LEU A C 1
ATOM 5805 O O . LEU A 1 791 ? -22.095 7.064 43.262 1.00 71.56 791 LEU A O 1
ATOM 5809 N N . ASP A 1 792 ? -21.532 7.990 41.291 1.00 65.69 792 ASP A N 1
ATOM 5810 C CA . ASP A 1 792 ? -21.877 9.352 41.708 1.00 65.69 792 ASP A CA 1
ATOM 5811 C C . ASP A 1 792 ? -23.392 9.631 41.662 1.00 65.69 792 ASP A C 1
ATOM 5813 O O . ASP A 1 792 ? -23.883 10.561 42.301 1.00 65.69 792 ASP A O 1
ATOM 5817 N N . SER A 1 793 ? -24.178 8.739 41.038 1.00 59.44 793 SER A N 1
ATOM 5818 C CA . SER A 1 793 ? -25.652 8.797 40.948 1.00 59.44 793 SER A CA 1
ATOM 5819 C C . SER A 1 793 ? -26.399 8.748 42.299 1.00 59.44 793 SER A C 1
ATOM 5821 O O . SER A 1 793 ? -27.628 8.799 42.345 1.00 59.44 793 SER A O 1
ATOM 5823 N N . GLY A 1 794 ? -25.666 8.726 43.413 1.00 57.50 794 GLY A N 1
ATOM 5824 C CA . GLY A 1 794 ? -26.167 8.918 44.768 1.00 57.50 794 GLY A CA 1
ATOM 5825 C C . GLY A 1 794 ? -25.105 9.443 45.737 1.00 57.50 794 GLY A C 1
ATOM 5826 O O . GLY A 1 794 ? -25.204 9.118 46.914 1.00 57.50 794 GLY A O 1
ATOM 5827 N N . THR A 1 795 ? -24.103 10.196 45.250 1.00 67.69 795 THR A N 1
ATOM 5828 C CA . THR A 1 795 ? -22.981 10.829 45.988 1.00 67.69 795 THR A CA 1
ATOM 5829 C C . THR A 1 795 ? -21.995 9.890 46.698 1.00 67.69 795 THR A C 1
ATOM 5831 O O . THR A 1 795 ? -21.209 10.347 47.531 1.00 67.69 795 THR A O 1
ATOM 5834 N N . MET A 1 796 ? -22.035 8.579 46.442 1.00 74.94 796 MET A N 1
ATOM 5835 C CA . MET A 1 796 ? -21.191 7.613 47.158 1.00 74.94 796 MET A CA 1
ATOM 5836 C C . MET A 1 796 ? -19.742 7.609 46.654 1.00 74.94 796 MET A C 1
ATOM 5838 O O . MET A 1 796 ? -18.841 7.467 47.472 1.00 74.94 796 MET A O 1
ATOM 5842 N N . ALA A 1 797 ? -19.517 7.875 45.362 1.00 66.94 797 ALA A N 1
ATOM 5843 C CA . ALA A 1 797 ? -18.180 7.997 44.763 1.00 66.94 797 ALA A CA 1
ATOM 5844 C C . ALA A 1 797 ? -17.302 9.102 45.392 1.00 66.94 797 ALA A C 1
ATOM 5846 O O . ALA A 1 797 ? -16.077 9.068 45.308 1.00 66.94 797 ALA A O 1
ATOM 5847 N N . ASN A 1 798 ? -17.929 10.096 46.028 1.00 64.88 798 ASN A N 1
ATOM 5848 C CA . ASN A 1 798 ? -17.255 11.237 46.651 1.00 64.88 798 ASN A CA 1
ATOM 5849 C C . ASN A 1 798 ? -17.056 11.072 48.173 1.00 64.88 798 ASN A C 1
ATOM 5851 O O . ASN A 1 798 ? -16.520 11.966 48.832 1.00 64.88 798 ASN A O 1
ATOM 5855 N N . ALA A 1 799 ? -17.485 9.944 48.747 1.00 68.19 799 ALA A N 1
ATOM 5856 C CA . ALA A 1 799 ? -17.278 9.608 50.152 1.00 68.19 799 ALA A CA 1
ATOM 5857 C C . ALA A 1 799 ? -16.064 8.676 50.317 1.00 68.19 799 ALA A C 1
ATOM 5859 O O . ALA A 1 799 ? -15.801 7.856 49.453 1.00 68.19 799 ALA A O 1
ATOM 5860 N N . ASP A 1 800 ? -15.353 8.768 51.445 1.00 68.81 800 ASP A N 1
ATOM 5861 C CA . ASP A 1 800 ? -14.334 7.778 51.835 1.00 68.81 800 ASP A CA 1
ATOM 5862 C C . ASP A 1 800 ? -15.045 6.504 52.325 1.00 68.81 800 ASP A C 1
ATOM 5864 O O . ASP A 1 800 ? -15.476 6.406 53.483 1.00 68.81 800 ASP A O 1
ATOM 5868 N N . VAL A 1 801 ? -15.289 5.571 51.403 1.00 72.31 801 VAL A N 1
ATOM 5869 C CA . VAL A 1 801 ? -16.048 4.350 51.674 1.00 72.31 801 VAL A CA 1
ATOM 5870 C C . VAL A 1 801 ? -15.118 3.284 52.247 1.00 72.31 801 VAL A C 1
ATOM 5872 O O . VAL A 1 801 ? -14.151 2.852 51.629 1.00 72.31 801 VAL A O 1
ATOM 5875 N N . GLN A 1 802 ? -15.432 2.792 53.448 1.00 74.88 802 GLN A N 1
ATOM 5876 C CA . GLN A 1 802 ? -14.655 1.707 54.052 1.00 74.88 802 GLN A CA 1
ATOM 5877 C C . GLN A 1 802 ? -14.696 0.432 53.199 1.00 74.88 802 GLN A C 1
ATOM 5879 O O . GLN A 1 802 ? -15.725 0.092 52.610 1.00 74.88 802 GLN A O 1
ATOM 5884 N N . GLN A 1 803 ? -13.585 -0.308 53.210 1.00 74.31 803 GLN A N 1
ATOM 5885 C CA . GLN A 1 803 ? -13.458 -1.586 52.515 1.00 74.31 803 GLN A CA 1
ATOM 5886 C C . GLN A 1 803 ? -14.542 -2.585 52.952 1.00 74.31 803 GLN A C 1
ATOM 5888 O O . GLN A 1 803 ? -14.791 -2.770 54.147 1.00 74.31 803 GLN A O 1
ATOM 5893 N N . ILE A 1 804 ? -15.159 -3.262 51.983 1.00 79.88 804 ILE A N 1
ATOM 5894 C CA . ILE A 1 804 ? -16.106 -4.352 52.231 1.00 79.88 804 ILE A CA 1
ATOM 5895 C C . ILE A 1 804 ? -15.366 -5.554 52.822 1.00 79.88 804 ILE A C 1
ATOM 5897 O O . ILE A 1 804 ? -14.393 -6.055 52.259 1.00 79.88 804 ILE A O 1
ATOM 5901 N N . THR A 1 805 ? -15.861 -6.054 53.954 1.00 80.06 805 THR A N 1
ATOM 5902 C CA . THR A 1 805 ? -15.279 -7.222 54.632 1.00 80.06 805 THR A CA 1
ATOM 5903 C C . THR A 1 805 ? -16.037 -8.492 54.267 1.00 80.06 805 THR A C 1
ATOM 5905 O O . THR A 1 805 ? -17.271 -8.504 54.278 1.00 80.06 805 THR A O 1
ATOM 5908 N N . VAL A 1 806 ? -15.298 -9.576 54.019 1.00 77.12 806 VAL A N 1
ATOM 5909 C CA . VAL A 1 806 ? -15.828 -10.891 53.629 1.00 77.12 806 VAL A CA 1
ATOM 5910 C C . VAL A 1 806 ? -15.586 -11.918 54.732 1.00 77.12 806 VAL A C 1
ATOM 5912 O O . VAL A 1 806 ? -14.463 -12.057 55.213 1.00 77.12 806 VAL A O 1
ATOM 5915 N N . ASP A 1 807 ? -16.616 -12.682 55.094 1.00 75.88 807 ASP A N 1
ATOM 5916 C CA . ASP A 1 807 ? -16.500 -13.878 55.936 1.00 75.88 807 ASP A CA 1
ATOM 5917 C C . ASP A 1 807 ? -16.910 -15.127 55.140 1.00 75.88 807 ASP A C 1
ATOM 5919 O O . ASP A 1 807 ? -18.091 -15.359 54.869 1.00 75.88 807 ASP A O 1
ATOM 5923 N N . ALA A 1 808 ? -15.909 -15.935 54.780 1.00 67.94 808 ALA A N 1
ATOM 5924 C CA . ALA A 1 808 ? -16.045 -17.185 54.029 1.00 67.94 808 ALA A CA 1
ATOM 5925 C C . ALA A 1 808 ? -15.963 -18.443 54.918 1.00 67.94 808 ALA A C 1
ATOM 5927 O O . ALA A 1 808 ? -15.871 -19.562 54.413 1.00 67.94 808 ALA A O 1
ATOM 5928 N N . SER A 1 809 ? -16.004 -18.299 56.250 1.00 63.34 809 SER A N 1
ATOM 5929 C CA . SER A 1 809 ? -15.932 -19.436 57.188 1.00 63.34 809 SER A CA 1
ATOM 5930 C C . SER A 1 809 ? -17.036 -20.483 56.978 1.00 63.34 809 SER A C 1
ATOM 5932 O O . SER A 1 809 ? -16.879 -21.635 57.370 1.00 63.34 809 SER A O 1
ATOM 5934 N N . ARG A 1 810 ? -18.128 -20.099 56.309 1.00 65.25 810 ARG A N 1
ATOM 5935 C CA . ARG A 1 810 ? -19.310 -20.922 56.011 1.00 65.25 810 ARG A CA 1
ATOM 5936 C C . ARG A 1 810 ? -19.252 -21.645 54.652 1.00 65.25 810 ARG A C 1
ATOM 5938 O O . ARG A 1 810 ? -20.272 -22.162 54.199 1.00 65.25 810 ARG A O 1
ATOM 5945 N N . MET A 1 811 ? -18.082 -21.690 54.009 1.00 65.81 811 MET A N 1
ATOM 5946 C CA . MET A 1 811 ? -17.825 -22.399 52.741 1.00 65.81 811 MET A CA 1
ATOM 5947 C C . MET A 1 811 ? -17.083 -23.739 52.939 1.00 65.81 811 MET A C 1
ATOM 5949 O O . MET A 1 811 ? -16.307 -24.158 52.086 1.00 65.81 811 MET A O 1
ATOM 5953 N N . ARG A 1 812 ? -17.242 -24.390 54.098 1.00 66.38 812 ARG A N 1
ATOM 5954 C CA . ARG A 1 812 ? -16.584 -25.664 54.446 1.00 66.38 812 ARG A CA 1
ATOM 5955 C C . ARG A 1 812 ? -17.605 -26.651 55.017 1.00 66.38 812 ARG A C 1
ATOM 5957 O O . ARG A 1 812 ? -18.634 -26.223 55.540 1.00 66.38 812 ARG A O 1
ATOM 5964 N N . PHE A 1 813 ? -17.302 -27.945 54.920 1.00 67.25 813 PHE A N 1
ATOM 5965 C CA . PHE A 1 813 ? -17.983 -29.009 55.661 1.00 67.25 813 PHE A CA 1
ATOM 5966 C C . PHE A 1 813 ? -17.031 -29.608 56.696 1.00 67.25 813 PHE A C 1
ATOM 5968 O O . PHE A 1 813 ? -15.819 -29.647 56.477 1.00 67.25 813 PHE A O 1
ATOM 5975 N N . ASP A 1 814 ? -17.595 -30.074 57.799 1.00 68.25 814 ASP A N 1
ATOM 5976 C CA . ASP A 1 814 ? -16.892 -30.775 58.860 1.00 68.25 814 ASP A CA 1
ATOM 5977 C C . ASP A 1 814 ? -17.055 -32.293 58.677 1.00 68.25 814 ASP A C 1
ATOM 5979 O O . ASP A 1 814 ? -18.082 -32.785 58.193 1.00 68.25 814 ASP A O 1
ATOM 5983 N N . VAL A 1 815 ? -16.007 -33.037 59.041 1.00 73.94 815 VAL A N 1
ATOM 5984 C CA . VAL A 1 815 ? -16.021 -34.504 59.123 1.00 73.94 815 VAL A CA 1
ATOM 5985 C C . VAL A 1 815 ? -15.854 -34.878 60.584 1.00 73.94 815 VAL A C 1
ATOM 5987 O O . VAL A 1 815 ? -14.746 -34.847 61.125 1.00 73.94 815 VAL A O 1
ATOM 5990 N N . ASP A 1 816 ? -16.961 -35.231 61.218 1.00 76.62 816 ASP A N 1
ATOM 5991 C CA . ASP A 1 816 ? -16.991 -35.602 62.622 1.00 76.62 816 ASP A CA 1
ATOM 5992 C C . ASP A 1 816 ? -16.856 -37.118 62.781 1.00 76.62 816 ASP A C 1
ATOM 5994 O O . ASP A 1 816 ? -17.534 -37.906 62.121 1.00 76.62 816 ASP A O 1
ATOM 5998 N N . VAL A 1 817 ? -15.991 -37.554 63.699 1.00 75.94 817 VAL A N 1
ATOM 5999 C CA . VAL A 1 817 ? -15.902 -38.968 64.083 1.00 75.94 817 VAL A CA 1
ATOM 6000 C C . VAL A 1 817 ? -16.908 -39.238 65.200 1.00 75.94 817 VAL A C 1
ATOM 6002 O O . VAL A 1 817 ? -16.734 -38.792 66.336 1.00 75.94 817 VAL A O 1
ATOM 6005 N N . ALA A 1 818 ? -17.952 -39.999 64.891 1.00 71.69 818 ALA A N 1
ATOM 6006 C CA . ALA A 1 818 ? -19.060 -40.305 65.787 1.00 71.69 818 ALA A CA 1
ATOM 6007 C C . ALA A 1 818 ? -19.187 -41.812 66.093 1.00 71.69 818 ALA A C 1
ATOM 6009 O O . ALA A 1 818 ? -18.524 -42.670 65.506 1.00 71.69 818 ALA A O 1
ATOM 6010 N N . ASN A 1 819 ? -20.075 -42.150 67.040 1.00 70.50 819 ASN A N 1
ATOM 6011 C CA . ASN A 1 819 ? -20.469 -43.523 67.397 1.00 70.50 819 ASN A CA 1
ATOM 6012 C C . ASN A 1 819 ? -19.306 -44.482 67.724 1.00 70.50 819 ASN A C 1
ATOM 6014 O O . ASN A 1 819 ? -19.265 -45.615 67.241 1.00 70.50 819 ASN A O 1
ATOM 6018 N N . LEU A 1 820 ? -18.391 -44.048 68.595 1.00 73.06 820 LEU A N 1
ATOM 6019 C CA . LEU A 1 820 ? -17.276 -44.863 69.078 1.00 73.06 820 LEU A CA 1
ATOM 6020 C C . LEU A 1 820 ? -17.776 -46.069 69.889 1.00 73.06 820 LEU A C 1
ATOM 6022 O O . LEU A 1 820 ? -18.145 -45.949 71.059 1.00 73.06 820 LEU A O 1
ATOM 6026 N N . THR A 1 821 ? -17.751 -47.252 69.280 1.00 76.44 821 THR A N 1
ATOM 6027 C CA . THR A 1 821 ? -17.961 -48.519 69.988 1.00 76.44 821 THR A CA 1
ATOM 6028 C C . THR A 1 821 ? -16.615 -49.195 70.171 1.00 76.44 821 THR A C 1
ATOM 6030 O O . THR A 1 821 ? -16.059 -49.724 69.211 1.00 76.44 821 THR A O 1
ATOM 6033 N N . GLN A 1 822 ? -16.092 -49.183 71.399 1.00 74.06 822 GLN A N 1
ATOM 6034 C CA . GLN A 1 822 ? -14.806 -49.802 71.704 1.00 74.06 822 GLN A CA 1
ATOM 6035 C C . GLN A 1 822 ? -14.876 -51.321 71.498 1.00 74.06 822 GLN A C 1
ATOM 6037 O O . GLN A 1 822 ? -15.763 -51.999 72.028 1.00 74.06 822 GLN A O 1
ATOM 6042 N N . GLY A 1 823 ? -13.931 -51.851 70.723 1.00 69.81 823 GLY A N 1
ATOM 6043 C CA . GLY A 1 823 ? -13.807 -53.285 70.498 1.00 69.81 823 GLY A CA 1
ATOM 6044 C C . GLY A 1 823 ? -13.412 -54.050 71.766 1.00 69.81 823 GLY A C 1
ATOM 6045 O O . GLY A 1 823 ? -12.869 -53.494 72.720 1.00 69.81 823 GLY A O 1
ATOM 6046 N N . ASN A 1 824 ? -13.667 -55.357 71.778 1.00 73.69 824 ASN A N 1
ATOM 6047 C CA . ASN A 1 824 ? -13.159 -56.288 72.787 1.00 73.69 824 ASN A CA 1
ATOM 6048 C C . ASN A 1 824 ? -12.528 -57.507 72.094 1.00 73.69 824 ASN A C 1
ATOM 6050 O O . ASN A 1 824 ? -12.435 -57.547 70.873 1.00 73.69 824 ASN A O 1
ATOM 6054 N N . ALA A 1 825 ? -12.132 -58.533 72.854 1.00 68.00 825 ALA A N 1
ATOM 6055 C CA . ALA A 1 825 ? -11.477 -59.733 72.317 1.00 68.00 825 ALA A CA 1
ATOM 6056 C C . ALA A 1 825 ? -12.265 -60.491 71.218 1.00 68.00 825 ALA A C 1
ATOM 6058 O O . ALA A 1 825 ? -11.706 -61.379 70.582 1.00 68.00 825 ALA A O 1
ATOM 6059 N N . THR A 1 826 ? -13.551 -60.185 71.014 1.00 73.88 826 THR A N 1
ATOM 6060 C CA . THR A 1 826 ? -14.437 -60.839 70.034 1.00 73.88 826 THR A CA 1
ATOM 6061 C C . THR A 1 826 ? -15.217 -59.868 69.141 1.00 73.88 826 THR A C 1
ATOM 6063 O O . THR A 1 826 ? -15.976 -60.318 68.286 1.00 73.88 826 THR A O 1
ATOM 6066 N N . THR A 1 827 ? -15.058 -58.554 69.319 1.00 74.69 827 THR A N 1
ATOM 6067 C CA . THR A 1 827 ? -15.783 -57.537 68.543 1.00 74.69 827 THR A CA 1
ATOM 6068 C C . THR A 1 827 ? -14.843 -56.419 68.124 1.00 74.69 827 THR A C 1
ATOM 6070 O O . THR A 1 827 ? -14.138 -55.872 68.970 1.00 74.69 827 THR A O 1
ATOM 6073 N N . ASN A 1 828 ? -14.864 -56.049 66.844 1.00 75.62 828 ASN A N 1
ATOM 6074 C CA . ASN A 1 828 ? -14.048 -54.952 66.324 1.00 75.62 828 ASN A CA 1
ATOM 6075 C C . ASN A 1 828 ? -14.496 -53.605 66.904 1.00 75.62 828 ASN A C 1
ATOM 6077 O O . ASN A 1 828 ? -15.678 -53.413 67.206 1.00 75.62 828 ASN A O 1
ATOM 6081 N N . GLU A 1 829 ? -13.550 -52.676 67.029 1.00 80.12 829 GLU A N 1
ATOM 6082 C CA . GLU A 1 829 ? -13.869 -51.269 67.254 1.00 80.12 829 GLU A CA 1
ATOM 6083 C C . GLU A 1 829 ? -14.569 -50.702 66.016 1.00 80.12 829 GLU A C 1
ATOM 6085 O O . GLU A 1 829 ? -14.206 -51.029 64.885 1.00 80.12 829 GLU A O 1
ATOM 6090 N N . ARG A 1 830 ? -15.606 -49.887 66.225 1.00 78.81 830 ARG A N 1
ATOM 6091 C CA . ARG A 1 830 ? -16.335 -49.224 65.141 1.00 78.81 830 ARG A CA 1
ATOM 6092 C C . ARG A 1 830 ? -16.428 -47.731 65.420 1.00 78.81 830 ARG A C 1
ATOM 6094 O O . ARG A 1 830 ? -16.823 -47.337 66.515 1.00 78.81 830 ARG A O 1
ATOM 6101 N N . GLN A 1 831 ? -16.100 -46.944 64.404 1.00 82.12 831 GLN A N 1
ATOM 6102 C CA . GLN A 1 831 ? -16.262 -45.494 64.349 1.00 82.12 831 GLN A CA 1
ATOM 6103 C C . GLN A 1 831 ? -17.042 -45.152 63.074 1.00 82.12 831 GLN A C 1
ATOM 6105 O O . GLN A 1 831 ? -16.985 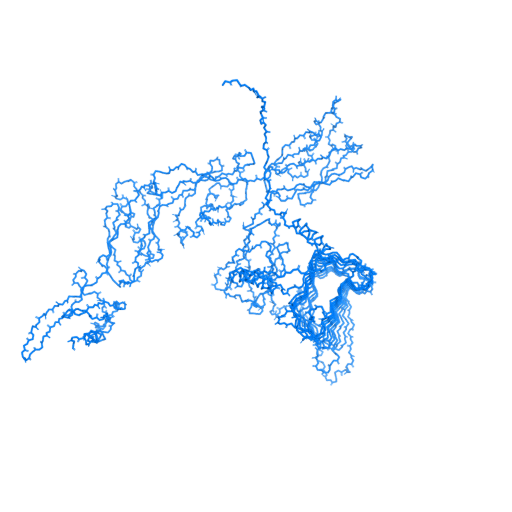-45.901 62.098 1.00 82.12 831 GLN A O 1
ATOM 6110 N N . THR A 1 832 ? -17.817 -44.072 63.105 1.00 82.25 832 THR A N 1
ATOM 6111 C CA . THR A 1 832 ? -18.555 -43.553 61.942 1.00 82.25 832 THR A CA 1
ATOM 6112 C C . THR A 1 832 ? -18.000 -42.181 61.592 1.00 82.25 832 THR A C 1
ATOM 6114 O O . THR A 1 832 ? -17.669 -41.422 62.498 1.00 82.25 832 THR A O 1
ATOM 6117 N N . LEU A 1 833 ? -17.877 -41.883 60.302 1.00 82.19 833 LEU A N 1
ATOM 6118 C CA . LEU A 1 833 ? -17.538 -40.552 59.811 1.00 82.19 833 LEU A CA 1
ATOM 6119 C C . LEU A 1 833 ? -18.833 -39.885 59.359 1.00 82.19 833 LEU A C 1
ATOM 6121 O O . LEU A 1 833 ? -19.455 -40.351 58.404 1.00 82.19 833 LEU A O 1
ATOM 6125 N N . ASP A 1 834 ? -19.231 -38.833 60.060 1.00 82.06 834 ASP A N 1
ATOM 6126 C CA . ASP A 1 834 ? -20.413 -38.048 59.742 1.00 82.06 834 ASP A CA 1
ATOM 6127 C C . ASP A 1 834 ? -19.974 -36.760 59.042 1.00 82.06 834 ASP A C 1
ATOM 6129 O O . ASP A 1 834 ? -19.145 -36.004 59.546 1.00 82.06 834 ASP A O 1
ATOM 6133 N N . PHE A 1 835 ? -20.527 -36.524 57.855 1.00 79.50 835 PHE A N 1
ATOM 6134 C CA . PHE A 1 835 ? -20.292 -35.303 57.092 1.00 79.50 835 PHE A CA 1
ATOM 6135 C C . PHE A 1 835 ? -21.394 -34.304 57.416 1.00 79.50 835 PHE A C 1
ATOM 6137 O O . PHE A 1 835 ? -22.576 -34.614 57.238 1.00 79.50 835 PHE A O 1
ATOM 6144 N N . ALA A 1 836 ? -21.010 -33.109 57.849 1.00 73.50 836 ALA A N 1
ATOM 6145 C CA . ALA A 1 836 ? -21.941 -32.053 58.210 1.00 73.50 836 ALA A CA 1
ATOM 6146 C C . ALA A 1 836 ? -21.519 -30.712 57.605 1.00 73.50 836 ALA A C 1
ATOM 6148 O O . ALA A 1 836 ? -20.343 -30.369 57.565 1.00 73.50 836 ALA A O 1
ATOM 6149 N N . ASP A 1 837 ? -22.480 -29.925 57.134 1.00 67.69 837 ASP A N 1
ATOM 6150 C CA . ASP A 1 837 ? -22.269 -28.501 56.900 1.00 67.69 837 ASP A CA 1
ATOM 6151 C C . ASP A 1 837 ? -22.240 -27.722 58.230 1.00 67.69 837 ASP A C 1
ATOM 6153 O O . ASP A 1 837 ? -22.476 -28.266 59.311 1.00 67.69 837 ASP A O 1
ATOM 6157 N N . PHE A 1 838 ? -22.015 -26.407 58.161 1.00 60.75 838 PHE A N 1
ATOM 6158 C CA . PHE A 1 838 ? -22.008 -25.546 59.352 1.00 60.75 838 PHE A CA 1
ATOM 6159 C C . PHE A 1 838 ? -23.349 -25.523 60.122 1.00 60.75 838 PHE A C 1
ATOM 6161 O O . PHE A 1 838 ? -23.414 -24.982 61.229 1.00 60.75 838 PHE A O 1
ATOM 6168 N N . GLN A 1 839 ? -24.434 -26.048 59.538 1.00 64.19 839 GLN A N 1
ATOM 6169 C CA . GLN A 1 839 ? -25.755 -26.168 60.159 1.00 64.19 839 GLN A CA 1
ATOM 6170 C C . GLN A 1 839 ? -26.007 -27.565 60.749 1.00 64.19 839 GLN A C 1
ATOM 6172 O O . GLN A 1 839 ? -27.080 -27.794 61.314 1.00 64.19 839 GLN A O 1
ATOM 6177 N N . GLY A 1 840 ? -25.045 -28.489 60.655 1.00 66.56 840 GLY A N 1
ATOM 6178 C CA . GLY A 1 840 ? -25.180 -29.866 61.129 1.00 66.56 840 GLY A CA 1
ATOM 6179 C C . GLY A 1 840 ? -25.980 -30.770 60.185 1.00 66.56 840 GLY A C 1
ATOM 6180 O O . GLY A 1 840 ? -26.430 -31.835 60.607 1.00 66.56 840 GLY A O 1
ATOM 6181 N N . SER A 1 841 ? -26.217 -30.343 58.942 1.00 74.31 841 SER A N 1
ATOM 6182 C CA . SER A 1 841 ? -26.944 -31.111 57.925 1.00 74.31 841 SER A CA 1
ATOM 6183 C C . SER A 1 841 ? -25.982 -31.809 56.971 1.00 74.31 841 SER A C 1
ATOM 6185 O O . SER A 1 841 ? -24.867 -31.344 56.758 1.00 74.31 841 SER A O 1
ATOM 6187 N N . PHE A 1 842 ? -26.410 -32.924 56.370 1.00 77.19 842 PHE A N 1
ATOM 6188 C CA . PHE A 1 842 ? -25.576 -33.621 55.392 1.00 77.19 842 PHE A CA 1
ATOM 6189 C C . PHE A 1 842 ? -25.302 -32.709 54.179 1.00 77.19 842 PHE A C 1
ATOM 6191 O O . PHE A 1 842 ? -26.260 -32.224 53.571 1.00 77.19 842 PHE A O 1
ATOM 6198 N N . PRO A 1 843 ? -24.028 -32.468 53.819 1.00 70.69 843 PRO A N 1
ATOM 6199 C CA . PRO A 1 843 ? -23.656 -31.385 52.909 1.00 70.69 843 PRO A CA 1
ATOM 6200 C C . PRO A 1 843 ? -23.851 -31.699 51.414 1.00 70.69 843 PRO A C 1
ATOM 6202 O O . PRO A 1 843 ? -23.739 -30.803 50.576 1.00 70.69 843 PRO A O 1
ATOM 6205 N N . PHE A 1 844 ? -24.136 -32.955 51.050 1.00 77.00 844 PHE A N 1
ATOM 6206 C CA . PHE A 1 844 ? -24.240 -33.390 49.654 1.00 77.00 844 PHE A CA 1
ATOM 6207 C C . PHE A 1 844 ? -25.689 -33.678 49.239 1.00 77.00 844 PHE A C 1
ATOM 6209 O O . PHE A 1 844 ? -26.530 -34.087 50.038 1.00 77.00 844 PHE A O 1
ATOM 6216 N N . THR A 1 845 ? -25.984 -33.475 47.958 1.00 78.62 845 THR A N 1
ATOM 6217 C CA . THR A 1 845 ? -27.287 -33.766 47.352 1.00 78.62 845 THR A CA 1
ATOM 6218 C C . THR A 1 845 ? -27.273 -35.160 46.742 1.00 78.62 845 THR A C 1
ATOM 6220 O O . THR A 1 845 ? -26.326 -35.516 46.045 1.00 78.62 845 THR A O 1
ATOM 6223 N N . PHE A 1 846 ? -28.336 -35.933 46.966 1.00 79.88 846 PHE A N 1
ATOM 6224 C CA . PHE A 1 846 ? -28.488 -37.261 46.376 1.00 79.88 846 PHE A CA 1
ATOM 6225 C C . PHE A 1 846 ? -29.086 -37.207 44.966 1.00 79.88 846 PHE A C 1
ATOM 6227 O O . PHE A 1 846 ? -29.995 -36.424 44.681 1.00 79.88 846 PHE A O 1
ATOM 6234 N N . ALA A 1 847 ? -28.626 -38.109 44.103 1.00 80.38 847 ALA A N 1
ATOM 6235 C CA . ALA A 1 847 ? -29.257 -38.428 42.835 1.00 80.38 847 ALA A CA 1
ATOM 6236 C C . ALA A 1 847 ? -30.632 -39.080 43.062 1.00 80.38 847 ALA A C 1
ATOM 6238 O O . ALA A 1 847 ? -31.002 -39.466 44.172 1.00 80.38 847 ALA A O 1
ATOM 6239 N N . LEU A 1 848 ? -31.406 -39.256 41.986 1.00 82.88 848 LEU A N 1
ATOM 6240 C CA . LEU A 1 848 ? -32.756 -39.838 42.053 1.00 82.88 848 LEU A CA 1
ATOM 6241 C C . LEU A 1 848 ? -32.799 -41.251 42.665 1.00 82.88 848 LEU A C 1
ATOM 6243 O O . LEU A 1 848 ? -33.859 -41.685 43.112 1.00 82.88 848 LEU A O 1
ATOM 6247 N N . ASN A 1 849 ? -31.673 -41.969 42.688 1.00 80.25 849 ASN A N 1
ATOM 6248 C CA . ASN A 1 849 ? -31.561 -43.280 43.327 1.00 80.25 849 ASN A CA 1
ATOM 6249 C C . ASN A 1 849 ? -31.433 -43.214 44.861 1.00 80.25 849 ASN A C 1
ATOM 6251 O O . ASN A 1 849 ? -31.520 -44.255 45.507 1.00 80.25 849 ASN A O 1
ATOM 6255 N N . GLY A 1 850 ? -31.253 -42.021 45.439 1.00 81.56 850 GLY A N 1
ATOM 6256 C CA . GLY A 1 850 ? -31.118 -41.809 46.879 1.00 81.56 850 GLY A CA 1
ATOM 6257 C C . GLY A 1 850 ? -29.830 -42.371 47.485 1.00 81.56 850 GLY A C 1
ATOM 6258 O O . GLY A 1 850 ? -29.772 -42.520 48.702 1.00 81.56 850 GLY A O 1
ATOM 6259 N N . ILE A 1 851 ? -28.844 -42.731 46.656 1.00 80.50 851 ILE A N 1
ATOM 6260 C CA . ILE A 1 851 ? -27.588 -43.366 47.081 1.00 80.50 851 ILE A CA 1
ATOM 6261 C C . ILE A 1 851 ? -26.391 -42.544 46.605 1.00 80.50 851 ILE A C 1
ATOM 6263 O O . ILE A 1 851 ? -25.560 -42.168 47.427 1.00 80.50 851 ILE A O 1
ATOM 6267 N N . ASP A 1 852 ? -26.327 -42.223 45.314 1.00 80.81 852 ASP A N 1
ATOM 6268 C CA . ASP A 1 852 ? -25.189 -41.496 44.744 1.00 80.81 852 ASP A CA 1
ATOM 6269 C C . ASP A 1 852 ? -25.316 -40.006 45.033 1.00 80.81 852 ASP A C 1
ATOM 6271 O O . ASP A 1 852 ? -26.429 -39.473 45.056 1.00 80.81 852 ASP A O 1
ATOM 6275 N N . ILE A 1 853 ? -24.192 -39.316 45.212 1.00 82.62 853 ILE A N 1
ATOM 6276 C CA . ILE A 1 853 ? -24.188 -37.861 45.379 1.00 82.62 853 ILE A CA 1
ATOM 6277 C C . ILE A 1 853 ? -23.911 -37.161 44.049 1.00 82.62 853 ILE A C 1
ATOM 6279 O O . ILE A 1 853 ? -23.078 -37.594 43.257 1.00 82.62 853 ILE A O 1
ATOM 6283 N N . THR A 1 854 ? -24.612 -36.059 43.788 1.00 77.56 854 THR A N 1
ATOM 6284 C CA . THR A 1 854 ? -24.507 -35.316 42.517 1.00 77.56 854 THR A CA 1
ATOM 6285 C C . THR A 1 854 ? -23.493 -34.178 42.558 1.00 77.56 854 THR A C 1
ATOM 6287 O O . THR A 1 854 ? -23.227 -33.562 41.530 1.00 77.56 854 THR A O 1
ATOM 6290 N N . ASN A 1 855 ? -22.965 -33.852 43.737 1.00 71.06 855 ASN A N 1
ATOM 6291 C CA . ASN A 1 855 ? -22.065 -32.720 43.959 1.00 71.06 855 ASN A CA 1
ATOM 6292 C C . ASN A 1 855 ? -20.886 -33.064 44.895 1.00 71.06 855 ASN A C 1
ATOM 6294 O O . ASN A 1 855 ? -20.671 -32.349 45.880 1.00 71.06 855 ASN A O 1
ATOM 6298 N N . PRO A 1 856 ? -20.116 -34.139 44.635 1.00 74.12 856 PRO A N 1
ATOM 6299 C CA . PRO A 1 856 ? -18.915 -34.399 45.422 1.00 74.12 856 PRO A CA 1
ATOM 6300 C C . PRO A 1 856 ? -17.913 -33.233 45.304 1.00 74.12 856 PRO A C 1
ATOM 6302 O O . PRO A 1 856 ? -17.838 -32.587 44.253 1.00 74.12 856 PRO A O 1
ATOM 6305 N N . PRO A 1 857 ? -17.132 -32.939 46.359 1.00 68.94 857 PRO A N 1
ATOM 6306 C CA . PRO A 1 857 ? -16.026 -31.992 46.276 1.00 68.94 857 PRO A CA 1
ATOM 6307 C C . PRO A 1 857 ? -14.966 -32.500 45.288 1.00 68.94 857 PRO A C 1
ATOM 6309 O O . PRO A 1 857 ? -14.668 -33.693 45.240 1.00 68.94 857 PRO A O 1
ATOM 6312 N N . ILE A 1 858 ? -14.387 -31.599 44.494 1.00 60.28 858 ILE A N 1
ATOM 6313 C CA . ILE A 1 858 ? -13.410 -31.964 43.461 1.00 60.28 858 ILE A CA 1
ATOM 6314 C C . ILE A 1 858 ? -12.018 -32.103 44.094 1.00 60.28 858 ILE A C 1
ATOM 6316 O O . ILE A 1 858 ? -11.512 -31.173 44.718 1.00 60.28 858 ILE A O 1
ATOM 6320 N N . GLY A 1 859 ? -11.372 -33.256 43.892 1.00 64.88 859 GLY A N 1
ATOM 6321 C CA . GLY A 1 859 ? -10.012 -33.524 44.369 1.00 64.88 859 GLY A CA 1
ATOM 6322 C C . GLY A 1 859 ? -9.941 -34.039 45.812 1.00 64.88 859 GLY A C 1
ATOM 6323 O O . GLY A 1 859 ? -10.902 -34.584 46.353 1.00 64.88 859 GLY A O 1
ATOM 6324 N N . THR A 1 860 ? -8.764 -33.931 46.437 1.00 64.12 860 THR A N 1
ATOM 6325 C CA . THR A 1 860 ? -8.566 -34.368 47.827 1.00 64.12 860 THR A CA 1
ATOM 6326 C C . THR A 1 860 ? -9.361 -33.474 48.773 1.00 64.12 860 THR A C 1
ATOM 6328 O O . THR A 1 860 ? -9.083 -32.281 48.873 1.00 64.12 860 THR A O 1
ATOM 6331 N N . SER A 1 861 ? -10.332 -34.058 49.467 1.00 69.81 861 SER A N 1
ATOM 6332 C CA . SER A 1 861 ? -11.395 -33.322 50.158 1.00 69.81 861 SER A CA 1
ATOM 6333 C C . SER A 1 861 ? -11.262 -33.308 51.684 1.00 69.81 861 SER A C 1
ATOM 6335 O O . SER A 1 861 ? -11.674 -32.340 52.315 1.00 69.81 861 SER A O 1
ATOM 6337 N N . PHE A 1 862 ? -10.648 -34.332 52.286 1.00 79.19 862 PHE A N 1
ATOM 6338 C CA . PHE A 1 862 ? -10.312 -34.361 53.715 1.00 79.19 862 PHE A CA 1
ATOM 6339 C C . PHE A 1 862 ? -9.146 -35.322 54.001 1.00 79.19 862 PHE A C 1
ATOM 6341 O O . PHE A 1 862 ? -8.717 -36.074 53.127 1.00 79.19 862 PHE A O 1
ATOM 6348 N N . THR A 1 863 ? -8.616 -35.306 55.223 1.00 83.38 863 THR A N 1
ATOM 6349 C CA . THR A 1 863 ? -7.645 -36.292 55.726 1.00 83.38 863 THR A CA 1
ATOM 6350 C C . THR A 1 863 ? -8.090 -36.807 57.088 1.00 83.38 863 THR A C 1
ATOM 6352 O O . THR A 1 863 ? -8.849 -36.147 57.798 1.00 83.38 863 THR A O 1
ATOM 6355 N N . LEU A 1 864 ? -7.609 -37.989 57.468 1.00 83.19 864 LEU A N 1
ATOM 6356 C CA . LEU A 1 864 ? -7.825 -38.555 58.796 1.00 83.19 864 LEU A CA 1
ATOM 6357 C C . LEU A 1 864 ? -6.495 -38.626 59.534 1.00 83.19 864 LEU A C 1
ATOM 6359 O O . LEU A 1 864 ? -5.453 -38.854 58.926 1.00 83.19 864 LEU A O 1
ATOM 6363 N N . THR A 1 865 ? -6.519 -38.430 60.851 1.00 80.38 865 THR A N 1
ATOM 6364 C CA . THR A 1 865 ? -5.338 -38.642 61.695 1.00 80.38 865 THR A CA 1
ATOM 6365 C C . THR A 1 865 ? -5.577 -39.825 62.615 1.00 80.38 865 THR A C 1
ATOM 6367 O O . THR A 1 865 ? -6.514 -39.814 63.411 1.00 80.38 865 THR A O 1
ATOM 6370 N N . PHE A 1 866 ? -4.706 -40.827 62.535 1.00 79.00 866 PHE A N 1
ATOM 6371 C CA . PHE A 1 866 ? -4.750 -42.023 63.363 1.00 79.00 866 PHE A CA 1
ATOM 6372 C C . PHE A 1 866 ? -3.406 -42.227 64.067 1.00 79.00 866 PHE A C 1
ATOM 6374 O O . PHE A 1 866 ? -2.356 -42.274 63.437 1.00 79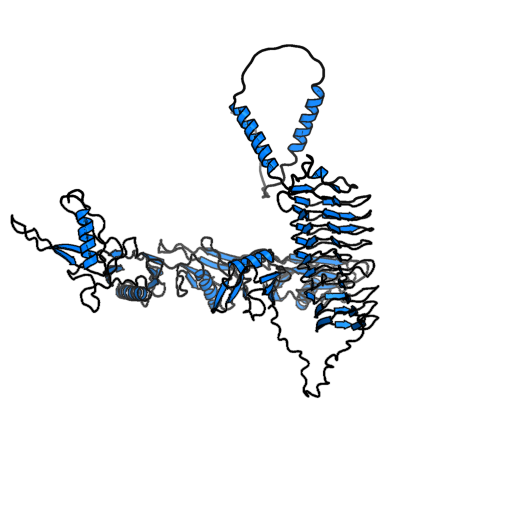.00 866 PHE A O 1
ATOM 6381 N N . GLN A 1 867 ? -3.435 -42.293 65.403 1.00 77.50 867 GLN A N 1
ATOM 6382 C CA . GLN A 1 867 ? -2.254 -42.472 66.268 1.00 77.50 867 GLN A CA 1
ATOM 6383 C C . GLN A 1 867 ? -1.065 -41.527 65.981 1.00 77.50 867 GLN A C 1
ATOM 6385 O O . GLN A 1 867 ? 0.082 -41.851 66.276 1.00 77.50 867 GLN A O 1
ATOM 6390 N N . GLY A 1 868 ? -1.345 -40.325 65.472 1.00 76.88 868 GLY A N 1
ATOM 6391 C CA . GLY A 1 868 ? -0.333 -39.305 65.187 1.00 76.88 868 GLY A CA 1
ATOM 6392 C C . GLY A 1 868 ? 0.189 -39.297 63.748 1.00 76.88 868 GLY A C 1
ATOM 6393 O O . GLY A 1 868 ? 0.970 -38.407 63.424 1.00 76.88 868 GLY A O 1
ATOM 6394 N N . GLU A 1 869 ? -0.268 -40.209 62.885 1.00 77.69 869 GLU A N 1
ATOM 6395 C CA . GLU A 1 869 ? -0.051 -40.131 61.437 1.00 77.69 869 GLU A CA 1
ATOM 6396 C C . GLU A 1 869 ? -1.306 -39.645 60.717 1.00 77.69 869 GLU A C 1
ATOM 6398 O O . GLU A 1 869 ? -2.425 -40.023 61.064 1.00 77.69 869 GLU A O 1
ATOM 6403 N N . THR A 1 870 ? -1.115 -38.789 59.717 1.00 86.69 870 THR A N 1
ATOM 6404 C CA . THR A 1 870 ? -2.188 -38.240 58.886 1.00 86.69 870 THR A CA 1
ATOM 6405 C C . THR A 1 870 ? -2.182 -38.942 57.535 1.00 86.69 870 THR A C 1
ATOM 6407 O O . THR A 1 870 ? -1.124 -39.095 56.925 1.00 86.69 870 THR A O 1
ATOM 6410 N N . THR A 1 871 ? -3.353 -39.368 57.064 1.00 85.56 871 THR A N 1
ATOM 6411 C CA . THR A 1 871 ? -3.499 -40.012 55.755 1.00 85.56 871 THR A CA 1
ATOM 6412 C C . THR A 1 871 ? -3.112 -39.062 54.620 1.00 85.56 871 THR A C 1
ATOM 6414 O O . THR A 1 871 ? -3.121 -37.837 54.773 1.00 85.56 871 THR A O 1
ATOM 6417 N N . GLN A 1 872 ? -2.855 -39.617 53.432 1.00 81.88 872 GLN A N 1
ATOM 6418 C CA . GLN A 1 872 ? -2.937 -38.819 52.205 1.00 81.88 872 GLN A CA 1
ATOM 6419 C C . GLN A 1 872 ? -4.368 -38.280 52.014 1.00 81.88 872 GLN A C 1
ATOM 6421 O O . GLN A 1 872 ? -5.309 -38.726 52.678 1.00 81.88 872 GLN A O 1
ATOM 6426 N N . GLY A 1 873 ? -4.526 -37.290 51.134 1.00 82.06 873 GLY A N 1
ATOM 6427 C CA . GLY A 1 873 ? -5.822 -36.674 50.860 1.00 82.06 873 GLY A CA 1
ATOM 6428 C C . GLY A 1 873 ? -6.853 -37.685 50.349 1.00 82.06 873 GLY A C 1
ATOM 6429 O O . GLY A 1 873 ? -6.595 -38.400 49.384 1.00 82.06 873 GLY A O 1
ATOM 6430 N N . ILE A 1 874 ? -8.020 -37.723 50.988 1.00 83.06 874 ILE A N 1
ATOM 6431 C CA . ILE A 1 874 ? -9.123 -38.634 50.677 1.00 83.06 874 ILE A CA 1
ATOM 6432 C C . ILE A 1 874 ? -10.114 -37.917 49.761 1.00 83.06 874 ILE A C 1
ATOM 6434 O O . ILE A 1 874 ? -10.572 -36.806 50.049 1.00 83.06 874 ILE A O 1
ATOM 6438 N N . VAL A 1 875 ? -10.436 -38.552 48.639 1.00 84.75 875 VAL A N 1
ATOM 6439 C CA . VAL A 1 875 ? -11.395 -38.048 47.650 1.00 84.75 875 VAL A CA 1
ATOM 6440 C C . VAL A 1 875 ? -12.775 -38.629 47.944 1.00 84.75 875 VAL A C 1
ATOM 6442 O O . VAL A 1 875 ? -12.912 -39.846 48.102 1.00 84.75 875 VAL A O 1
ATOM 6445 N N . ILE A 1 876 ? -13.785 -37.761 47.992 1.00 83.88 876 ILE A N 1
ATOM 6446 C CA . ILE A 1 876 ? -15.195 -38.156 48.020 1.00 83.88 876 ILE A CA 1
ATOM 6447 C C . ILE A 1 876 ? -15.663 -38.282 46.569 1.00 83.88 876 ILE A C 1
ATOM 6449 O O . ILE A 1 876 ? -15.544 -37.337 45.795 1.00 83.88 876 ILE A O 1
ATOM 6453 N N . ASP A 1 877 ? -16.171 -39.452 46.205 1.00 85.12 877 ASP A N 1
ATOM 6454 C CA . ASP A 1 877 ? -16.682 -39.757 44.870 1.00 85.12 877 ASP A CA 1
ATOM 6455 C C . ASP A 1 877 ? -18.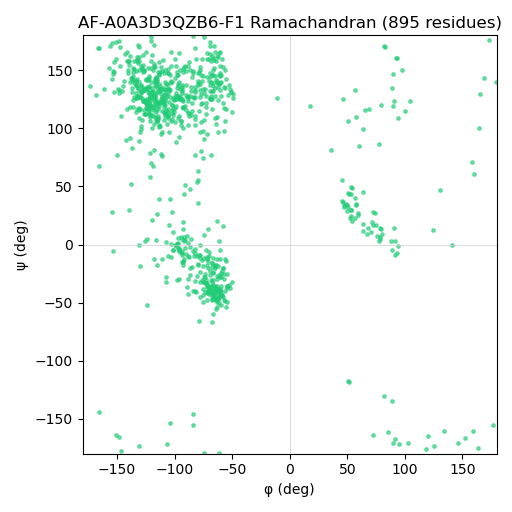215 -39.656 44.829 1.00 85.12 877 ASP A C 1
ATOM 6457 O O . ASP A 1 877 ? -18.892 -39.751 45.855 1.00 85.12 877 ASP A O 1
ATOM 6461 N N . THR A 1 878 ? -18.764 -39.495 43.624 1.00 84.56 878 THR A N 1
ATOM 6462 C CA . THR A 1 878 ? -20.198 -39.652 43.353 1.00 84.56 878 THR A CA 1
ATOM 6463 C C . THR A 1 878 ? -20.763 -40.988 43.850 1.00 84.56 878 THR A C 1
ATOM 6465 O O . THR A 1 878 ? -21.898 -41.012 44.327 1.00 84.56 878 THR A O 1
ATOM 6468 N N . ASP A 1 879 ? -19.977 -42.070 43.780 1.00 85.38 879 ASP A N 1
ATOM 6469 C CA . ASP A 1 879 ? -20.324 -43.402 44.284 1.00 85.38 879 ASP A CA 1
ATOM 6470 C C . ASP A 1 879 ? -19.807 -43.594 45.734 1.00 85.38 879 ASP A C 1
ATOM 6472 O O . ASP A 1 879 ? -18.590 -43.586 45.986 1.00 85.38 879 ASP A O 1
ATOM 6476 N N . PRO A 1 880 ? -20.698 -43.825 46.721 1.00 83.19 880 PRO A N 1
ATOM 6477 C CA . PRO A 1 880 ? -20.308 -44.090 48.105 1.00 83.19 880 PRO A CA 1
ATOM 6478 C C . PRO A 1 880 ? -19.366 -45.292 48.275 1.00 83.19 880 PRO A C 1
ATOM 6480 O O . PRO A 1 880 ? -18.551 -45.300 49.200 1.00 83.19 880 PRO A O 1
ATOM 6483 N N . ALA A 1 881 ? -19.444 -46.305 47.405 1.00 85.81 881 ALA A N 1
ATOM 6484 C CA . ALA A 1 881 ? -18.561 -47.469 47.458 1.00 85.81 881 ALA A CA 1
ATOM 6485 C C . ALA A 1 881 ? -17.120 -47.107 47.074 1.00 85.81 881 ALA A C 1
ATOM 6487 O O . ALA A 1 881 ? -16.174 -47.605 47.688 1.00 85.81 881 ALA A O 1
ATOM 6488 N N . VAL A 1 882 ? -16.950 -46.201 46.108 1.00 88.62 882 VAL A N 1
ATOM 6489 C CA . VAL A 1 882 ? -15.637 -45.668 45.720 1.00 88.62 882 VAL A CA 1
ATOM 6490 C C . VAL A 1 882 ? -15.076 -44.792 46.838 1.00 88.62 882 VAL A C 1
ATOM 6492 O O . VAL A 1 882 ? -13.915 -44.942 47.208 1.00 88.62 882 VAL A O 1
ATOM 6495 N N . THR A 1 883 ? -15.911 -43.957 47.464 1.00 85.81 883 THR A N 1
ATOM 6496 C CA . THR A 1 883 ? -15.505 -43.166 48.640 1.00 85.81 883 THR A CA 1
ATOM 6497 C C . THR A 1 883 ? -15.034 -44.061 49.791 1.00 85.81 883 THR A C 1
ATOM 6499 O O . THR A 1 883 ? -13.993 -43.801 50.394 1.00 85.81 883 THR A O 1
ATOM 6502 N N . ALA A 1 884 ? -15.752 -45.152 50.075 1.00 86.75 884 ALA A N 1
ATOM 6503 C CA . ALA A 1 884 ? -15.349 -46.119 51.092 1.00 86.75 884 ALA A CA 1
ATOM 6504 C C . ALA A 1 884 ? -14.007 -46.794 50.754 1.00 86.75 884 ALA A C 1
ATOM 6506 O O . ALA A 1 884 ? -13.155 -46.923 51.631 1.00 86.75 884 ALA A O 1
ATOM 6507 N N . ALA A 1 885 ? -13.790 -47.169 49.488 1.00 89.12 885 ALA A N 1
ATOM 6508 C CA . ALA A 1 885 ? -12.520 -47.734 49.029 1.00 89.12 885 ALA A CA 1
ATOM 6509 C C . ALA A 1 885 ? -11.357 -46.728 49.121 1.00 89.12 885 ALA A C 1
ATOM 6511 O O . ALA A 1 885 ? -10.244 -47.109 49.475 1.00 89.12 885 ALA A O 1
ATOM 6512 N N . ASN A 1 886 ? -11.609 -45.441 48.862 1.00 88.56 886 ASN A N 1
ATOM 6513 C CA . ASN A 1 886 ? -10.610 -44.381 49.014 1.00 88.56 886 ASN A CA 1
ATOM 6514 C C . ASN A 1 886 ? -10.207 -44.184 50.481 1.00 88.56 886 ASN A C 1
ATOM 6516 O O . ASN A 1 886 ? -9.027 -43.991 50.768 1.00 88.56 886 ASN A O 1
ATOM 6520 N N . ILE A 1 887 ? -11.170 -44.247 51.409 1.00 87.94 887 ILE A N 1
ATOM 6521 C CA . ILE A 1 887 ? -10.897 -44.195 52.854 1.00 87.94 887 ILE A CA 1
ATOM 6522 C C . ILE A 1 887 ? -10.037 -45.394 53.271 1.00 87.94 887 ILE A C 1
ATOM 6524 O O . ILE A 1 887 ? -9.039 -45.211 53.964 1.00 87.94 887 ILE A O 1
ATOM 6528 N N . ASP A 1 888 ? -10.397 -46.597 52.818 1.00 89.12 888 ASP A N 1
ATOM 6529 C CA . ASP A 1 888 ? -9.674 -47.837 53.117 1.00 89.12 888 ASP A CA 1
ATOM 6530 C C . ASP A 1 888 ? -8.221 -47.770 52.621 1.00 89.12 888 ASP A C 1
ATOM 6532 O O . ASP A 1 888 ? -7.278 -47.895 53.400 1.00 89.12 888 ASP A O 1
ATOM 6536 N N . ALA A 1 889 ? -8.025 -47.422 51.346 1.00 88.06 889 ALA A N 1
ATOM 6537 C CA . ALA A 1 889 ? -6.699 -47.275 50.752 1.00 88.06 889 ALA A CA 1
ATOM 6538 C C . ALA A 1 889 ? -5.839 -46.207 51.453 1.00 88.06 889 ALA A C 1
ATOM 6540 O O . ALA A 1 889 ? -4.625 -46.372 51.574 1.00 88.06 889 ALA A O 1
ATOM 6541 N N . ALA A 1 890 ? -6.446 -45.109 51.914 1.00 85.88 890 ALA A N 1
ATOM 6542 C CA . ALA A 1 890 ? -5.735 -44.039 52.606 1.00 85.88 890 ALA A CA 1
ATOM 6543 C C . ALA A 1 890 ? -5.317 -44.425 54.034 1.00 85.88 890 ALA A C 1
ATOM 6545 O O . ALA A 1 890 ? -4.264 -43.978 54.493 1.00 85.88 890 ALA A O 1
ATOM 6546 N N . LEU A 1 891 ? -6.118 -45.247 54.720 1.00 86.00 891 LEU A N 1
ATOM 6547 C CA . LEU A 1 891 ? -5.797 -45.779 56.045 1.00 86.00 891 LEU A CA 1
ATOM 6548 C C . LEU A 1 891 ? -4.737 -46.887 55.970 1.00 86.00 891 LEU A C 1
ATOM 6550 O O . LEU A 1 891 ? -3.780 -46.839 56.736 1.00 86.00 891 LEU A O 1
ATOM 6554 N N . GLU A 1 892 ? -4.842 -47.811 55.011 1.00 88.81 892 GLU A N 1
ATOM 6555 C CA . GLU A 1 892 ? -3.859 -48.887 54.761 1.00 88.81 892 GLU A CA 1
ATOM 6556 C C . GLU A 1 892 ? -2.486 -48.354 54.302 1.00 88.81 892 GLU A C 1
ATOM 6558 O O . GLU A 1 892 ? -1.468 -49.036 54.393 1.00 88.81 892 GLU A O 1
ATOM 6563 N N . ALA A 1 893 ? -2.432 -47.115 53.805 1.00 85.44 893 ALA A N 1
ATOM 6564 C CA . ALA A 1 893 ? -1.188 -46.453 53.420 1.00 85.44 893 ALA A CA 1
ATOM 6565 C C . ALA A 1 893 ? -0.429 -45.807 54.598 1.00 85.44 893 ALA A C 1
ATOM 6567 O O . ALA A 1 893 ? 0.688 -45.317 54.396 1.00 85.44 893 ALA A O 1
ATOM 6568 N N . LEU A 1 894 ? -1.009 -45.763 55.805 1.00 82.75 894 LEU A N 1
ATOM 6569 C CA . LEU A 1 894 ? -0.310 -45.299 57.006 1.00 82.75 894 LEU A CA 1
ATOM 6570 C C . LEU A 1 894 ? 0.776 -46.304 57.394 1.00 82.75 894 LEU A C 1
ATOM 6572 O O . LEU A 1 894 ? 0.588 -47.510 57.281 1.00 82.75 894 LEU A O 1
ATOM 6576 N N . THR A 1 895 ? 1.915 -45.839 57.905 1.00 78.19 895 THR A N 1
ATOM 6577 C CA . THR A 1 895 ? 3.024 -46.760 58.219 1.00 78.19 895 THR A CA 1
ATOM 6578 C C . THR A 1 895 ? 2.779 -47.587 59.482 1.00 78.19 895 THR A C 1
ATOM 6580 O O . THR A 1 895 ? 3.506 -48.542 59.758 1.00 78.19 895 THR A O 1
ATOM 6583 N N . ILE A 1 896 ? 1.747 -47.210 60.240 1.00 70.19 896 ILE A N 1
ATOM 6584 C CA . ILE A 1 896 ? 1.297 -47.855 61.475 1.00 70.19 896 ILE A CA 1
ATOM 6585 C C . ILE A 1 896 ? 0.207 -48.915 61.204 1.00 70.19 896 ILE A C 1
ATOM 6587 O O . ILE A 1 896 ? -0.086 -49.694 62.114 1.00 70.19 896 ILE A O 1
ATOM 6591 N N . ALA A 1 897 ? -0.398 -48.929 60.007 1.00 55.75 897 ALA A N 1
ATOM 6592 C CA . ALA A 1 897 ? -1.488 -49.839 59.638 1.00 55.75 897 ALA A CA 1
ATOM 6593 C C . ALA A 1 897 ? -1.027 -51.298 59.478 1.00 55.75 897 ALA A C 1
ATOM 6595 O O . ALA A 1 897 ? 0.085 -51.532 58.942 1.00 55.75 897 ALA A O 1
#

Solvent-accessible surface area (backbone atoms only — not comparable to full-atom values): 48480 Å² total; per-residue (Å²): 136,85,90,83,87,92,89,85,83,88,90,89,87,85,83,88,82,81,91,88,88,87,71,71,75,67,54,61,59,52,52,56,57,53,57,64,57,59,77,70,72,85,77,87,90,81,87,79,94,85,83,90,77,85,79,58,72,64,61,57,48,48,52,46,48,51,54,44,51,59,46,53,63,60,70,67,60,39,59,48,75,48,59,81,76,65,87,52,47,48,46,78,44,40,54,66,72,48,24,75,83,69,80,53,50,40,72,43,45,32,41,37,36,38,71,31,77,36,44,11,71,56,48,40,22,30,34,39,42,44,66,64,45,38,57,95,52,65,30,32,42,41,34,37,46,29,39,33,38,8,62,40,21,27,24,34,38,39,39,40,24,61,37,62,33,37,37,42,38,39,33,57,23,38,30,34,38,53,33,41,29,27,33,36,40,42,34,37,43,22,41,34,47,37,41,40,38,34,56,24,37,23,38,61,34,69,35,38,13,32,38,39,41,31,34,45,16,36,35,57,29,30,42,40,30,56,22,40,27,13,7,40,39,39,40,33,24,68,57,9,36,43,26,51,32,38,40,32,51,22,36,27,43,47,87,83,25,61,19,12,44,38,38,40,30,36,29,9,36,35,40,41,44,37,40,34,48,21,73,33,24,13,17,37,40,41,37,40,33,35,82,48,98,82,74,46,32,44,52,70,37,38,38,42,30,45,27,30,23,35,53,6,64,78,34,30,21,31,36,38,39,30,30,52,33,68,38,44,38,36,43,31,49,24,40,26,31,53,10,56,20,27,20,32,37,40,39,28,36,56,45,51,82,48,73,47,80,44,75,56,49,62,44,74,29,68,44,47,54,68,44,78,54,76,47,68,85,71,80,71,79,89,69,74,72,82,71,78,72,86,80,82,79,80,94,72,97,69,97,66,87,82,84,84,69,71,55,60,41,72,48,78,47,75,53,89,76,83,66,77,43,50,24,30,33,49,30,42,52,47,99,85,73,53,74,33,57,28,66,78,39,47,64,84,40,47,26,65,55,52,43,51,36,46,40,75,38,33,94,90,41,54,79,73,18,50,48,50,41,58,34,48,83,82,12,38,41,38,36,24,29,70,92,44,31,45,42,94,72,67,76,74,46,76,47,63,63,45,48,38,82,57,77,39,49,70,51,76,52,75,57,83,79,74,99,56,69,45,41,41,36,43,36,64,46,62,66,56,102,47,45,35,32,37,44,35,36,85,93,41,76,48,80,42,50,44,92,45,69,38,31,71,47,44,26,51,50,50,23,50,43,47,51,69,34,63,86,84,85,48,60,82,35,56,78,66,26,42,47,42,43,63,40,70,89,82,21,34,42,38,38,37,32,68,60,35,67,42,28,89,47,93,71,73,76,74,44,69,46,44,77,41,30,48,80,42,82,44,77,44,77,49,69,79,49,93,26,88,89,45,69,48,36,35,33,40,38,40,21,41,81,85,66,47,76,42,76,66,85,53,58,71,50,70,53,76,56,100,91,42,68,37,61,63,24,53,44,44,73,50,38,69,56,24,29,50,31,48,37,53,30,55,55,67,33,84,90,31,88,54,100,72,86,72,88,64,57,62,47,48,43,63,33,60,88,86,20,38,37,40,38,58,44,47,74,50,79,44,82,70,71,60,105,72,73,57,67,47,44,33,35,34,43,33,49,96,92,46,75,47,78,45,78,50,52,86,63,68,65,29,70,70,56,22,51,53,51,24,54,50,53,20,52,47,45,52,67,62,79,78,75,32,42,80,65,26,39,48,42,42,68,41,94,58,14,33,36,37,34,29,30,64,77,23,57,44,37,70,45,83,74,76,81,73,45,76,47,60,83,44,40,53,70,50,79,46,84,40,75,77,42,83,47,56,103,88,41,76,62,42,74,40,80,45,60,22,29,89,84,71,42,70,74,64,50,63,37,97,82,72,68,36,36,76,59,51,48,82,56,68,66,48,68,53,74,57,100,88,47,67,38,60,68,30,43,50,46,43,45,60,68,56,22,52,49,36,50,49,57,29,50,64,66,36,94,87,95

Foldseek 3Di:
DDDDDDDDDDDDDDDDDDDDDPDPPVVVVVVVVVVVVVVPPPDDDDDDDDDDDDDDPVVVVVVVVVVVVVVVVVLPQLEAEDEDDDEQAAEEAECCNQPVVPPLEGSHQEYEYENEEFEHPAEENEHYYYESREYPDAHEYEYYAYEFEAAHEEDYAHEYEDYEHEEYEYYLYEQEYEEYEPEEYEYYLYEYAEYYYYNYEQANYPDWSEEYEDANYEYAAYEAECYEIQAYEYEADNAYEYEHHEHEQYHQHYDVLQRFYHYAHELYEYEDHEYEHHAEGSAAAYAWEYPDDPDRTDYPEEYAYQEEQERRAPEESYEYHEELEEDEYEHAQYEQEHHAEENYEYHEENYHYHYDDYNYRQDHHNYHPYYYHYDYPDPDDPDDDPPPPPDDDDPDDDPDDDDDDQAWDKDWFADDDQFPWWFKKKWFQDPVRDIWIFDGAIQQHAQVNVLVRCCVTDPVAHSPQWDWHDGHHGTIMITGDDVRTSDDGDDMDMGPQTGHFDFKDKDKDWDDPPLFWTKIWIAIPRFDPWWWKWKAFLNDIDIDISVLQFQVSVQVVRLVVLQPHDPPVGRQFDDRQWGWDDGNVGTIMITGHPNGPRRVDPTDDIDMGRQGRDKDFDKDFADDAPANQWGTKIFTFIATPVRDQDQDCWDWDWDDDPRDIFGTQIRHSPFVSSQVSVVQRVCPTPVNQDPPSDDDQWHWDDGSRRGIIITGWDKAWDADDDPFDQQWWKKWKAFLNDIDIDTDHPPPPDPVVQVVVQVVNQVCQCVSPPQFDDRQWGWDDGDRHIMIIGHPNGPRRSDNTDHMDMGPVGSAKDWDWDDFDPADPPGHTDIDTAIQGPVRDHGFDADPVRAFTPGWGPDQRDWDDDPRDIFDRQGDHRHVVVSVVSVVVRVVPDPVD